Protein AF-A0A5E4D811-F1 (afdb_monomer)

Organism: Marmota monax (NCBI:txid9995)

Mean predicted aligned error: 20.26 Å

Foldseek 3Di:
DDDDPVVVQVVCVVVVNHDDDDDDPPDDDPDDDDDPVNQEQQQQFAPVVSQVSQAVQQDPPTRWFDWPNDIDHAHDKDWDPPPDDDAFDFTDGPNHPGTWGQDQQAIWGGHPVRTIMGGDDDPRSVCVPVDPPVPLPPQDPVLVVLLVQLQVLLCVLLVVDPGQDQQDFSVVSPHDLVSLVSSQVSSCVSQPPFPDDSVLCVVQRGSSSSSSSRVCRSVCVVVPDPVPQQFDWDCPLNDTATWRQAWFAQLDGDAAVPNDWDFAAFQFFRDTSDIHHAHFLVNLVRLLVLQQCCCPPNPLVVDALLVLLVLLLLLLVLLVVCLQSLLVLCCGQFVFQSVCCSCPLSVQLSVLSNVLSVCSVVDDKDWDCDDQPPPHGFTWIKDKAFQEEEEEEAERLSQNNRCSLQVSLLSSNRYAYEYETEQNHQTSVRVSSVSSVVSVPGGSSYTYHHHDCVGSVLSLLQPQRHQEYEDEEALVSLVVSCVSVVVHHVHHYFYQHADLAEEEEAPQFPLVLCLVQLQCLQCPSQLLDRRRNLEYEYEPVCVVVSVVVNVVVLVVAAEHSSSDPNHPHTFGNDDVLLVLQLVLLVQCVVVPWDWPDWSHADPDRGHHGRQTETEPDDLVGPSSADRSSGNYYHYYYDYHPPLVVVLVSSQPYQWAFEYEYGHPDPVSRVVSQVSRRHPYYYYSHHPDDHQQDWGHTPGSSTDFTGHHPRNSVSRIDMDTDDTDDPPPDPDDDDDDDDDDDDDDDDDDDDDDDDDDDDDDDDDDDDDDDDDDDDDDDDDDDDPDDDPPPPDQDPQDLVLLLVLQLVQQLVLLVLLLVLLVLLVVLCPPPLCVVLVLLLLLLLLLLLLLLLLLLLLLLQLLLCLLVVQLVDPVSVCLSLQLSLLLQLLSLQVSLQVSLVLSVVLVVVVDDDDDPLSSLLSSLLSNVLSNVLSNVLSVVSSVQSVVCSVVVHRSLSRSSSNSSSNSSNSSSVSSSVSSVVSVVVSVPSVVSVVSSVVSVVCNVVSLVSNVSDPVSVVCSVPLVVLSVVLSVLSSLLSVLVVVLVVDPLCFPVSSCLSSLLSLLLRLLSSLLSVVLSVCVVQHAQQDDPPVLRDLADDLCCCQPPPDPSNSSLVSSLVVQQVSSVVSVVVSCVPVPPRDDDPPQLNVLLSVLSSVSNSVLSNVSSNQSSNCSNVSHRSSSRVSSNSSSNSSNSRSVSNVVSSVVVCVVVVVDDDDDDDDDDDDDD

Structure (mmCIF, N/CA/C/O backbone):
data_AF-A0A5E4D811-F1
#
_entry.id   AF-A0A5E4D811-F1
#
loop_
_atom_site.group_PDB
_atom_site.id
_atom_site.type_symbol
_atom_site.label_atom_id
_atom_site.label_alt_id
_atom_site.label_comp_id
_atom_site.label_asym_id
_atom_site.label_entity_id
_atom_site.label_seq_id
_atom_site.pdbx_PDB_ins_code
_atom_site.Cartn_x
_atom_site.Cartn_y
_atom_site.Cartn_z
_atom_site.occupancy
_atom_site.B_iso_or_equiv
_atom_site.auth_seq_id
_atom_site.auth_comp_id
_atom_site.auth_asym_id
_atom_site.auth_atom_id
_atom_site.pdbx_PDB_model_num
ATOM 1 N N . MET A 1 1 ? -71.077 14.674 35.946 1.00 34.75 1 MET A N 1
ATOM 2 C CA . MET A 1 1 ? -69.619 14.518 36.135 1.00 34.75 1 MET A CA 1
ATOM 3 C C . MET A 1 1 ? -68.993 14.468 34.752 1.00 34.75 1 MET A C 1
ATOM 5 O O . MET A 1 1 ? -69.360 13.606 33.967 1.00 34.75 1 MET A O 1
ATOM 9 N N . GLN A 1 2 ? -68.223 15.499 34.406 1.00 32.53 2 GLN A N 1
ATOM 10 C CA . GLN A 1 2 ? -67.780 15.805 33.042 1.00 32.53 2 GLN A CA 1
ATOM 11 C C . GLN A 1 2 ? -66.635 14.876 32.612 1.00 32.53 2 GLN A C 1
ATOM 13 O O . GLN A 1 2 ? -65.599 14.830 33.268 1.00 32.53 2 GLN A O 1
ATOM 18 N N . GLY A 1 3 ? -66.837 14.137 31.517 1.00 38.38 3 GLY A N 1
ATOM 19 C CA . GLY A 1 3 ? -65.776 13.389 30.840 1.00 38.38 3 GLY A CA 1
ATOM 20 C C . GLY A 1 3 ? -64.745 14.343 30.235 1.00 38.38 3 GLY A C 1
ATOM 21 O O . GLY A 1 3 ? -65.092 15.453 29.830 1.00 38.38 3 GLY A O 1
ATOM 22 N N . SER A 1 4 ? -63.473 13.934 30.219 1.00 42.62 4 SER A N 1
ATOM 23 C CA . SER A 1 4 ? -62.384 14.821 29.809 1.00 42.62 4 SER A CA 1
ATOM 24 C C . SER A 1 4 ? -62.559 15.291 28.350 1.00 42.62 4 SER A C 1
ATOM 26 O O . SER A 1 4 ? -62.962 14.498 27.489 1.00 42.62 4 SER A O 1
ATOM 28 N N . PRO A 1 5 ? -62.213 16.555 28.035 1.00 43.16 5 PRO A N 1
ATOM 29 C CA . PRO A 1 5 ? -62.290 17.103 26.677 1.00 43.16 5 PRO A CA 1
ATOM 30 C C . PRO A 1 5 ? -61.511 16.285 25.634 1.00 43.16 5 PRO A C 1
ATOM 32 O O . PRO A 1 5 ? -61.840 16.305 24.449 1.00 43.16 5 PRO A O 1
ATOM 35 N N . GLN A 1 6 ? -60.497 15.528 26.068 1.00 41.00 6 GLN A N 1
ATOM 36 C CA . GLN A 1 6 ? -59.656 14.719 25.186 1.00 41.00 6 GLN A CA 1
ATOM 37 C C . GLN A 1 6 ? -60.392 13.490 24.643 1.00 41.00 6 GLN A C 1
ATOM 39 O O . GLN A 1 6 ? -60.237 13.163 23.471 1.00 41.00 6 GLN A O 1
ATOM 44 N N . VAL A 1 7 ? -61.249 12.844 25.441 1.00 49.59 7 VAL A N 1
ATOM 45 C CA . VAL A 1 7 ? -62.007 11.662 24.988 1.00 49.59 7 VAL A CA 1
ATOM 46 C C . VAL A 1 7 ? -63.042 12.056 23.931 1.00 49.59 7 VAL A C 1
ATOM 48 O O . VAL A 1 7 ? -63.265 11.334 22.959 1.00 49.59 7 VAL A O 1
ATOM 51 N N . GLN A 1 8 ? -63.631 13.244 24.074 1.00 49.75 8 GLN A N 1
ATOM 52 C CA . GLN A 1 8 ? -64.591 13.777 23.112 1.00 49.75 8 GLN A CA 1
ATOM 53 C C . GLN A 1 8 ? -63.910 14.238 21.813 1.00 49.75 8 GLN A C 1
ATOM 55 O O . GLN A 1 8 ? -64.443 14.000 20.731 1.00 49.75 8 GLN A O 1
ATOM 60 N N . ALA A 1 9 ? -62.704 14.810 21.898 1.00 48.91 9 ALA A N 1
ATOM 61 C CA . ALA A 1 9 ? -61.901 15.170 20.730 1.00 48.91 9 ALA A CA 1
ATOM 62 C C . ALA A 1 9 ? -61.457 13.937 19.925 1.00 48.91 9 ALA A C 1
ATOM 64 O O . ALA A 1 9 ? -61.580 13.925 18.702 1.00 48.91 9 ALA A O 1
ATOM 65 N N . VAL A 1 10 ? -61.018 12.871 20.602 1.00 50.59 10 VAL A N 1
ATOM 66 C CA . VAL A 1 10 ? -60.621 11.612 19.950 1.00 50.59 10 VAL A CA 1
ATOM 67 C C . VAL A 1 10 ? -61.818 10.943 19.264 1.00 50.59 10 VAL A C 1
ATOM 69 O O . VAL A 1 10 ? -61.682 10.481 18.132 1.00 50.59 10 VAL A O 1
ATOM 72 N N . ARG A 1 11 ? -63.014 10.976 19.871 1.00 52.75 11 ARG A N 1
ATOM 73 C CA . ARG A 1 11 ? -64.250 10.497 19.221 1.00 52.75 11 ARG A CA 1
ATOM 74 C C . ARG A 1 11 ? -64.632 11.315 17.987 1.00 52.75 11 ARG A C 1
ATOM 76 O O . ARG A 1 11 ? -64.949 10.739 16.955 1.00 52.75 11 ARG A O 1
ATOM 83 N N . LEU A 1 12 ? -64.548 12.643 18.054 1.00 57.47 12 LEU A N 1
ATOM 84 C CA . LEU A 1 12 ? -64.861 13.517 16.916 1.00 57.47 12 LEU A CA 1
ATOM 85 C C . LEU A 1 12 ? -63.869 13.360 15.751 1.00 57.47 12 LEU A C 1
ATOM 87 O O . LEU A 1 12 ? -64.252 13.561 14.598 1.00 57.47 12 LEU A O 1
ATOM 91 N N . ILE A 1 13 ? -62.616 12.993 16.037 1.00 50.94 13 ILE A N 1
ATOM 92 C CA . ILE A 1 13 ? -61.600 12.666 15.026 1.00 50.94 13 ILE A CA 1
ATOM 93 C C . ILE A 1 13 ? -61.878 11.291 14.409 1.00 50.94 13 ILE A C 1
ATOM 95 O O . ILE A 1 13 ? -61.878 11.176 13.185 1.00 50.94 13 ILE A O 1
ATOM 99 N N . ALA A 1 14 ? -62.181 10.279 15.228 1.00 49.06 14 ALA A N 1
ATOM 100 C CA . ALA A 1 14 ? -62.530 8.938 14.754 1.00 49.06 14 ALA A CA 1
ATOM 101 C C . ALA A 1 14 ? -63.818 8.923 13.904 1.00 49.06 14 ALA A C 1
ATOM 103 O O . ALA A 1 14 ? -63.929 8.144 12.964 1.00 49.06 14 ALA A O 1
ATOM 104 N N . GLU A 1 15 ? -64.766 9.822 14.187 1.00 59.97 15 GLU A N 1
ATOM 105 C CA . GLU A 1 15 ? -66.015 9.993 13.428 1.00 59.97 15 GLU A CA 1
ATOM 106 C C . GLU A 1 15 ? -65.909 10.997 12.257 1.00 59.97 15 GLU A C 1
ATOM 108 O O . GLU A 1 15 ? -66.902 11.255 11.575 1.00 59.97 15 GLU A O 1
ATOM 113 N N . GLY A 1 16 ? -64.736 11.601 12.018 1.00 43.72 16 GLY A N 1
ATOM 114 C CA . GLY A 1 16 ? -64.494 12.517 10.892 1.00 43.72 16 GLY A CA 1
ATOM 115 C C . GLY A 1 16 ? -65.159 13.901 10.993 1.00 43.72 16 GLY A C 1
ATOM 116 O O . GLY A 1 16 ? -65.275 14.599 9.987 1.00 43.72 16 GLY A O 1
ATOM 117 N N . LYS A 1 17 ? -65.599 14.321 12.186 1.00 54.78 17 LYS A N 1
ATOM 118 C CA . LYS A 1 17 ? -66.378 15.556 12.426 1.00 54.78 17 LYS A CA 1
ATOM 119 C C . LYS A 1 17 ? -65.613 16.663 13.165 1.00 54.78 17 LYS A C 1
ATOM 121 O O . LYS A 1 17 ? -66.207 17.682 13.514 1.00 54.78 17 LYS A O 1
ATOM 126 N N . ALA A 1 18 ? -64.319 16.489 13.435 1.00 62.53 18 ALA A N 1
ATOM 127 C CA . ALA A 1 18 ? -63.548 17.434 14.244 1.00 62.53 18 ALA A CA 1
ATOM 128 C C . ALA A 1 18 ? -63.368 18.813 13.552 1.00 62.53 18 ALA A C 1
ATOM 130 O O . ALA A 1 18 ? -62.797 18.878 12.457 1.00 62.53 18 ALA A O 1
ATOM 131 N N . PRO A 1 19 ? -63.809 19.931 14.168 1.00 49.94 19 PRO A N 1
ATOM 132 C CA . PRO A 1 19 ? -63.634 21.265 13.599 1.00 49.94 19 PRO A CA 1
ATOM 133 C C . PRO A 1 19 ? -62.168 21.717 13.679 1.00 49.94 19 PRO A C 1
ATOM 135 O O . PRO A 1 19 ? -61.528 21.636 14.726 1.00 49.94 19 PRO A O 1
ATOM 138 N N . ARG A 1 20 ? -61.630 22.238 12.569 1.00 47.94 20 ARG A N 1
ATOM 139 C CA . ARG A 1 20 ? -60.292 22.850 12.518 1.00 47.94 20 ARG A CA 1
ATOM 140 C C . ARG A 1 20 ? -60.350 24.280 13.053 1.00 47.94 20 ARG A C 1
ATOM 142 O O . ARG A 1 20 ? -60.622 25.207 12.295 1.00 47.94 20 ARG A O 1
ATOM 149 N N . LEU A 1 21 ? -60.073 24.451 14.342 1.00 43.34 21 LEU A N 1
ATOM 150 C CA . LEU A 1 21 ? -59.826 25.757 14.954 1.00 43.34 21 LEU A CA 1
ATOM 151 C C . LEU A 1 21 ? -58.357 25.849 15.403 1.00 43.34 21 LEU A C 1
ATOM 153 O O . LEU A 1 21 ? -57.843 24.876 15.956 1.00 43.34 21 LEU A O 1
ATOM 157 N N . PRO A 1 22 ? -57.664 26.976 15.156 1.00 43.22 22 PRO A N 1
ATOM 158 C CA . PRO A 1 22 ? -56.300 27.175 15.629 1.00 43.22 22 PRO A CA 1
ATOM 159 C C . PRO A 1 22 ? -56.282 27.389 17.147 1.00 43.22 22 PRO A C 1
ATOM 161 O O . PRO A 1 22 ? -57.124 28.098 17.696 1.00 43.22 22 PRO A O 1
ATOM 164 N N . GLN A 1 23 ? -55.332 26.736 17.814 1.00 36.38 23 GLN A N 1
ATOM 165 C CA . GLN A 1 23 ? -55.215 26.688 19.270 1.00 36.38 23 GLN A CA 1
ATOM 166 C C . GLN A 1 23 ? -54.601 27.995 19.822 1.00 36.38 23 GLN A C 1
ATOM 168 O O . GLN A 1 23 ? -53.673 28.510 19.197 1.00 36.38 23 GLN A O 1
ATOM 173 N N . PRO A 1 24 ? -55.082 28.546 20.957 1.00 43.06 24 PRO A N 1
ATOM 174 C CA . PRO A 1 24 ? -54.499 29.743 21.568 1.00 43.06 24 PRO A CA 1
ATOM 175 C C . PRO A 1 24 ? -53.137 29.449 22.213 1.00 43.06 24 PRO A C 1
ATOM 177 O O . PRO A 1 24 ? -52.906 28.344 22.701 1.00 43.06 24 PRO A O 1
ATOM 180 N N . GLU A 1 25 ? -52.261 30.456 22.246 1.00 41.28 25 GLU A N 1
ATOM 181 C CA . GLU A 1 25 ? -50.856 30.342 22.678 1.00 41.28 25 GLU A CA 1
ATOM 182 C C . GLU A 1 25 ? -50.633 30.328 24.205 1.00 41.28 25 GLU A C 1
ATOM 184 O O . GLU A 1 25 ? -49.501 30.158 24.650 1.00 41.28 25 GLU A O 1
ATOM 189 N N . GLU A 1 26 ? -51.675 30.415 25.036 1.00 31.27 26 GLU A N 1
ATOM 190 C CA . GLU A 1 26 ? -51.532 30.302 26.496 1.00 31.27 26 GLU A CA 1
ATOM 191 C C . GLU A 1 26 ? -51.982 28.925 27.010 1.00 31.27 26 GLU A C 1
ATOM 193 O O . GLU A 1 26 ? -53.166 28.590 27.001 1.00 31.27 26 GLU A O 1
ATOM 198 N N . GLY A 1 27 ? -51.013 28.129 27.490 1.00 42.97 27 GLY A N 1
ATOM 199 C CA . GLY A 1 27 ? -51.253 26.897 28.257 1.00 42.97 27 GLY A CA 1
ATOM 200 C C . GLY A 1 27 ? -50.860 25.566 27.599 1.00 42.97 27 GLY A C 1
ATOM 201 O O . GLY A 1 27 ? -51.177 24.511 28.147 1.00 42.97 27 GLY A O 1
ATOM 202 N N . ALA A 1 28 ? -50.165 25.558 26.459 1.00 34.06 28 ALA A N 1
ATOM 203 C CA . ALA A 1 28 ? -49.731 24.309 25.827 1.00 34.06 28 ALA A CA 1
ATOM 204 C C . ALA A 1 28 ? -48.457 23.741 26.490 1.00 34.06 28 ALA A C 1
ATOM 206 O O . ALA A 1 28 ? -47.337 24.109 26.144 1.00 34.06 28 ALA A O 1
ATOM 207 N N . SER A 1 29 ? -48.624 22.817 27.441 1.00 32.19 29 SER A N 1
ATOM 208 C CA . SER A 1 29 ? -47.532 21.987 27.964 1.00 32.19 29 SER A CA 1
ATOM 209 C C . SER A 1 29 ? -47.149 20.902 26.948 1.00 32.19 29 SER A C 1
ATOM 211 O O . SER A 1 29 ? -47.985 20.069 26.589 1.00 32.19 29 SER A O 1
ATOM 213 N N . TYR A 1 30 ? -45.894 20.900 26.501 1.00 37.22 30 TYR A N 1
ATOM 214 C CA . TYR A 1 30 ? -45.327 19.867 25.631 1.00 37.22 30 TYR A CA 1
ATOM 215 C C . TYR A 1 30 ? -45.064 18.569 26.425 1.00 37.22 30 TYR A C 1
ATOM 217 O O . TYR A 1 30 ? -44.411 18.599 27.463 1.00 37.22 30 TYR A O 1
ATOM 225 N N . GLU A 1 31 ? -45.581 17.461 25.885 1.00 36.59 31 GLU A N 1
ATOM 226 C CA . GLU A 1 31 ? -45.263 16.042 26.133 1.00 36.59 31 GLU A CA 1
ATOM 227 C C . GLU A 1 31 ? -45.479 15.436 27.536 1.00 36.59 31 GLU A C 1
ATOM 229 O O . GLU A 1 31 ? -44.646 15.498 28.436 1.00 36.59 31 GLU A O 1
ATOM 234 N N . GLY A 1 32 ? -46.582 14.690 27.670 1.00 38.72 32 GLY A N 1
ATOM 235 C CA . GLY A 1 32 ? -46.730 13.679 28.713 1.00 38.72 32 GLY A CA 1
ATOM 236 C C . GLY A 1 32 ? -45.921 12.425 28.374 1.00 38.72 32 GLY A C 1
ATOM 237 O O . GLY A 1 32 ? -46.140 11.798 27.338 1.00 38.72 32 GLY A O 1
ATOM 238 N N . ILE A 1 33 ? -45.018 12.038 29.273 1.00 43.75 33 ILE A N 1
ATOM 239 C CA . ILE A 1 33 ? -44.445 10.689 29.346 1.00 43.75 33 ILE A CA 1
ATOM 240 C C . ILE A 1 33 ? -45.608 9.682 29.282 1.00 43.75 33 ILE A C 1
ATOM 242 O O . ILE A 1 33 ? -46.480 9.694 30.153 1.00 43.75 33 ILE A O 1
ATOM 246 N N . GLN A 1 34 ? -45.649 8.825 28.255 1.00 54.03 34 GLN A N 1
ATOM 247 C CA . GLN A 1 34 ? -46.576 7.689 28.235 1.00 54.03 34 GLN A CA 1
ATOM 248 C C . GLN A 1 34 ? -46.201 6.761 29.390 1.00 54.03 34 GLN A C 1
ATOM 250 O O . GLN A 1 34 ? -45.096 6.219 29.438 1.00 54.03 34 GLN A O 1
ATOM 255 N N . LYS A 1 35 ? -47.112 6.608 30.349 1.00 59.72 35 LYS A N 1
ATOM 256 C CA . LYS A 1 35 ? -46.919 5.702 31.480 1.00 59.72 35 LYS A CA 1
ATOM 257 C C . LYS A 1 35 ? -47.047 4.260 31.001 1.00 59.72 35 LYS A C 1
ATOM 259 O O . LYS A 1 35 ? -47.822 3.979 30.081 1.00 59.72 35 LYS A O 1
ATOM 264 N N . LYS A 1 36 ? -46.336 3.335 31.654 1.00 65.81 36 LYS A N 1
ATOM 265 C CA . LYS A 1 36 ? -46.427 1.897 31.353 1.00 65.81 36 LYS A CA 1
ATOM 266 C C . LYS A 1 36 ? -47.881 1.432 31.421 1.00 65.81 36 LYS A C 1
ATOM 268 O O . LYS A 1 36 ? -48.319 0.723 30.528 1.00 65.81 36 LYS A O 1
ATOM 273 N N . GLU A 1 37 ? -48.675 1.940 32.365 1.00 69.81 37 GLU A N 1
ATOM 274 C CA . GLU A 1 37 ? -50.106 1.606 32.465 1.00 69.81 37 GLU A CA 1
ATOM 275 C C . GLU A 1 37 ? -50.922 1.885 31.185 1.00 69.81 37 GLU A C 1
ATOM 277 O O . GLU A 1 37 ? -51.927 1.221 30.950 1.00 69.81 37 GLU A O 1
ATOM 282 N N . THR A 1 38 ? -50.504 2.838 30.342 1.00 70.00 38 THR A N 1
ATOM 283 C CA . THR A 1 38 ? -51.259 3.259 29.144 1.00 70.00 38 THR A CA 1
ATOM 284 C C . THR A 1 38 ? -50.807 2.599 27.839 1.00 70.00 38 THR A C 1
ATOM 286 O O . THR A 1 38 ? -51.399 2.865 26.797 1.00 70.00 38 THR A O 1
ATOM 289 N N . ALA A 1 39 ? -49.778 1.747 27.881 1.00 77.69 39 ALA A N 1
ATOM 290 C CA . ALA A 1 39 ? -49.179 1.108 26.702 1.00 77.69 39 ALA A CA 1
ATOM 291 C C . ALA A 1 39 ? -49.543 -0.386 26.547 1.00 77.69 39 ALA A C 1
ATOM 293 O O . ALA A 1 39 ? -48.959 -1.086 25.717 1.00 77.69 39 ALA A O 1
ATOM 294 N N . ARG A 1 40 ? -50.511 -0.891 27.327 1.00 84.94 40 ARG A N 1
ATOM 295 C CA . ARG A 1 40 ? -50.987 -2.278 27.212 1.00 84.94 40 ARG A CA 1
ATOM 296 C C . ARG A 1 40 ? -51.682 -2.490 25.863 1.00 84.94 40 ARG A C 1
ATOM 298 O O . ARG A 1 40 ? -52.532 -1.689 25.478 1.00 84.94 40 ARG A O 1
ATOM 305 N N . ILE A 1 41 ? -51.338 -3.563 25.158 1.00 85.06 41 ILE A N 1
ATOM 306 C CA . ILE A 1 41 ? -51.977 -3.947 23.895 1.00 85.06 41 ILE A CA 1
ATOM 307 C C . ILE A 1 41 ? -53.427 -4.351 24.167 1.00 85.06 41 ILE A C 1
ATOM 309 O O . ILE A 1 41 ? -53.695 -5.175 25.045 1.00 85.06 41 ILE A O 1
ATOM 313 N N . ASN A 1 42 ? -54.352 -3.780 23.395 1.00 84.31 42 ASN A N 1
ATOM 314 C CA . ASN A 1 42 ? -55.729 -4.248 23.328 1.00 84.31 42 ASN A CA 1
ATOM 315 C C . ASN A 1 42 ? -55.859 -5.255 22.177 1.00 84.31 42 ASN A C 1
ATOM 317 O O . ASN A 1 42 ? -55.757 -4.875 21.013 1.00 84.31 42 ASN A O 1
ATOM 321 N N . TRP A 1 43 ? -56.074 -6.523 22.521 1.00 83.69 43 TRP A N 1
ATOM 322 C CA . TRP A 1 43 ? -56.154 -7.627 21.564 1.00 83.69 43 TRP A CA 1
ATOM 323 C C . TRP A 1 43 ? -57.493 -7.729 20.825 1.00 83.69 43 TRP A C 1
ATOM 325 O O . TRP A 1 43 ? -57.578 -8.439 19.826 1.00 83.69 43 TRP A O 1
ATOM 335 N N . ASP A 1 44 ? -58.521 -6.992 21.256 1.00 80.50 44 ASP A N 1
ATOM 336 C CA . ASP A 1 44 ? -59.806 -6.900 20.552 1.00 80.50 44 ASP A CA 1
ATOM 337 C C . ASP A 1 44 ? -59.745 -5.873 19.406 1.00 80.50 44 ASP A C 1
ATOM 339 O O . ASP A 1 44 ? -60.527 -4.922 19.321 1.00 80.50 44 ASP A O 1
ATOM 343 N N . GLN A 1 45 ? -58.720 -5.997 18.561 1.00 81.00 45 GLN A N 1
ATOM 344 C CA . GLN A 1 45 ? -58.466 -5.112 17.428 1.00 81.00 45 GLN A CA 1
ATOM 345 C C . GLN A 1 45 ? -57.919 -5.901 16.223 1.00 81.00 45 GLN A C 1
ATOM 347 O O . GLN A 1 45 ? -57.299 -6.953 16.408 1.00 81.00 45 GLN A O 1
ATOM 352 N N . PRO A 1 46 ? -58.105 -5.399 14.986 1.00 80.81 46 PRO A N 1
ATOM 353 C CA . PRO A 1 46 ? -57.507 -5.999 13.793 1.00 80.81 46 PRO A CA 1
ATOM 354 C C . PRO A 1 46 ? -55.976 -5.993 13.857 1.00 80.81 46 PRO A C 1
ATOM 356 O O . PRO A 1 46 ? -55.384 -5.101 14.472 1.00 80.81 46 PRO A O 1
ATOM 359 N N . ALA A 1 47 ? -55.314 -6.920 13.161 1.00 76.88 47 ALA A N 1
ATOM 360 C CA . ALA A 1 47 ? -53.854 -7.045 13.177 1.00 76.88 47 ALA A CA 1
ATOM 361 C C . ALA A 1 47 ? -53.148 -5.752 12.736 1.00 76.88 47 ALA A C 1
ATOM 363 O O . ALA A 1 47 ? -52.106 -5.389 13.276 1.00 76.88 47 ALA A O 1
ATOM 364 N N . GLU A 1 48 ? -53.748 -5.010 11.800 1.00 75.38 48 GLU A N 1
ATOM 365 C CA . GLU A 1 48 ? -53.255 -3.703 11.356 1.00 75.38 48 GLU A CA 1
ATOM 366 C C . GLU A 1 48 ? -53.314 -2.643 12.469 1.00 75.38 48 GLU A C 1
ATOM 368 O O . GLU A 1 48 ? -52.392 -1.842 12.616 1.00 75.38 48 GLU A O 1
ATOM 373 N N . ALA A 1 49 ? -54.362 -2.654 13.295 1.00 78.88 49 ALA A N 1
ATOM 374 C CA . ALA A 1 49 ? -54.494 -1.735 14.422 1.00 78.88 49 ALA A CA 1
ATOM 375 C C . ALA A 1 49 ? -53.509 -2.082 15.548 1.00 78.88 49 ALA A C 1
ATOM 377 O O . ALA A 1 49 ? -52.865 -1.180 16.084 1.00 78.88 49 ALA A O 1
ATOM 378 N N . ILE A 1 50 ? -53.310 -3.373 15.834 1.00 81.50 50 ILE A N 1
ATOM 379 C CA . ILE A 1 50 ? -52.306 -3.846 16.799 1.00 81.50 50 ILE A CA 1
ATOM 380 C C . ILE A 1 50 ? -50.889 -3.500 16.316 1.00 81.50 50 ILE A C 1
ATOM 382 O O . ILE A 1 50 ? -50.096 -2.949 17.079 1.00 81.50 50 ILE A O 1
ATOM 386 N N . HIS A 1 51 ? -50.582 -3.732 15.038 1.00 80.38 51 HIS A N 1
ATOM 387 C CA . HIS A 1 51 ? -49.316 -3.337 14.415 1.00 80.38 51 HIS A CA 1
ATOM 388 C C . HIS A 1 51 ? -49.067 -1.826 14.529 1.00 80.38 51 HIS A C 1
ATOM 390 O O . HIS A 1 51 ? -48.002 -1.391 14.974 1.00 80.38 51 HIS A O 1
ATOM 396 N N . ASN A 1 52 ? -50.066 -1.010 14.179 1.00 77.31 52 ASN A N 1
ATOM 397 C CA . ASN A 1 52 ? -49.976 0.445 14.285 1.00 77.31 52 ASN A CA 1
ATOM 398 C C . ASN A 1 52 ? -49.821 0.905 15.739 1.00 77.31 52 ASN A C 1
ATOM 400 O O . ASN A 1 52 ? -49.107 1.873 15.999 1.00 77.31 52 ASN A O 1
ATOM 404 N N . TRP A 1 53 ? -50.442 0.204 16.690 1.00 82.06 53 TRP A N 1
ATOM 405 C CA . TRP A 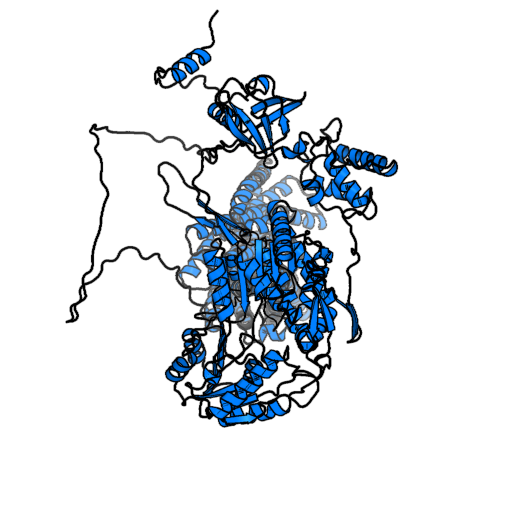1 53 ? -50.290 0.470 18.116 1.00 82.06 53 TRP A CA 1
ATOM 406 C C . TRP A 1 53 ? -48.876 0.167 18.612 1.00 82.06 53 TRP A C 1
ATOM 408 O O . TRP A 1 53 ? -48.284 1.008 19.287 1.00 82.06 53 TRP A O 1
ATOM 418 N N . ILE A 1 54 ? -48.304 -0.984 18.246 1.00 77.81 54 ILE A N 1
ATOM 419 C CA . ILE A 1 54 ? -46.919 -1.341 18.590 1.00 77.81 54 ILE A CA 1
ATOM 420 C C . ILE A 1 54 ? -45.960 -0.297 18.014 1.00 77.81 54 ILE A C 1
ATOM 422 O O . ILE A 1 54 ? -45.181 0.288 18.759 1.00 77.81 54 ILE A O 1
ATOM 426 N N . ARG A 1 55 ? -46.110 0.053 16.731 1.00 76.69 55 ARG A N 1
ATOM 427 C CA . ARG A 1 55 ? -45.302 1.103 16.092 1.00 76.69 55 ARG A CA 1
ATOM 428 C C . ARG A 1 55 ? -45.469 2.480 16.729 1.00 76.69 55 ARG A C 1
ATOM 430 O O . ARG A 1 55 ? -44.506 3.230 16.861 1.00 76.69 55 ARG A O 1
ATOM 437 N N . GLY A 1 56 ? -46.689 2.828 17.132 1.00 70.56 56 GLY A N 1
ATOM 438 C CA . GLY A 1 56 ? -46.980 4.068 17.856 1.00 70.56 56 GLY A CA 1
ATOM 439 C C . GLY A 1 56 ? -46.310 4.134 19.232 1.00 70.56 56 GLY A C 1
ATOM 440 O O . GLY A 1 56 ? -46.125 5.225 19.772 1.00 70.56 56 GLY A O 1
ATOM 441 N N . ASN A 1 57 ? -45.908 2.980 19.769 1.00 70.62 57 ASN A N 1
ATOM 442 C CA . ASN A 1 57 ? -45.220 2.818 21.042 1.00 70.62 57 ASN A CA 1
ATOM 443 C C . ASN A 1 57 ? -43.799 2.232 20.866 1.00 70.62 57 ASN A C 1
ATOM 445 O O . ASN A 1 57 ? -43.285 1.641 21.811 1.00 70.62 57 ASN A O 1
ATOM 449 N N . ASP A 1 58 ? -43.130 2.439 19.717 1.00 68.88 58 ASP A N 1
ATOM 450 C CA . ASP A 1 58 ? -41.728 2.032 19.452 1.00 68.88 58 ASP A CA 1
ATOM 451 C C . ASP A 1 58 ? -40.697 2.885 20.237 1.00 68.88 58 ASP A C 1
ATOM 453 O O . ASP A 1 58 ? -39.744 3.455 19.704 1.00 68.88 58 ASP A O 1
ATOM 457 N N . LYS A 1 59 ? -40.920 3.039 21.543 1.00 61.91 59 LYS A N 1
ATOM 458 C CA . LYS A 1 59 ? -40.084 3.757 22.512 1.00 61.91 59 LYS A CA 1
ATOM 459 C C . LYS A 1 59 ? -40.384 3.229 23.914 1.00 61.91 59 LYS A C 1
ATOM 461 O O . LYS A 1 59 ? -41.506 2.820 24.185 1.00 61.91 59 LYS A O 1
ATOM 466 N N . VAL A 1 60 ? -39.410 3.258 24.823 1.00 55.62 60 VAL A N 1
ATOM 467 C CA . VAL A 1 60 ? -39.576 2.768 26.207 1.00 55.62 60 VAL A CA 1
ATOM 468 C C . VAL A 1 60 ? -40.749 3.503 26.892 1.00 55.62 60 VAL A C 1
ATOM 470 O O . VAL A 1 60 ? -40.774 4.735 26.849 1.00 55.62 60 VAL A O 1
ATOM 473 N N . PRO A 1 61 ? -41.719 2.793 27.508 1.00 59.06 61 PRO A N 1
ATOM 474 C CA . PRO A 1 61 ? -41.671 1.386 27.925 1.00 59.06 61 PRO A CA 1
ATOM 475 C C . PRO A 1 61 ? -42.082 0.333 26.883 1.00 59.06 61 PRO A C 1
ATOM 477 O O . PRO A 1 61 ? -42.009 -0.839 27.219 1.00 59.06 61 PRO A O 1
ATOM 480 N N . GLY A 1 62 ? -42.463 0.705 25.659 1.00 74.31 62 GLY A N 1
ATOM 481 C CA . GLY A 1 62 ? -42.932 -0.213 24.614 1.00 74.31 62 GLY A CA 1
ATOM 482 C C . GLY A 1 62 ? -44.402 -0.608 24.758 1.00 74.31 62 GLY A C 1
ATOM 483 O O . GLY A 1 62 ? -44.992 -0.465 25.833 1.00 74.31 62 GLY A O 1
ATOM 484 N N . ALA A 1 63 ? -45.009 -1.106 23.677 1.00 81.56 63 ALA A N 1
ATOM 485 C CA . ALA A 1 63 ? -46.317 -1.755 23.767 1.00 81.56 63 ALA A CA 1
ATOM 486 C C . ALA A 1 63 ? -46.160 -3.097 24.486 1.00 81.56 63 ALA A C 1
ATOM 488 O O . ALA A 1 63 ? -45.225 -3.828 24.187 1.00 81.56 63 ALA A O 1
ATOM 489 N N . TRP A 1 64 ? -47.042 -3.453 25.420 1.00 82.50 64 TRP A N 1
ATOM 490 C CA . TRP A 1 64 ? -46.845 -4.670 26.222 1.00 82.50 64 TRP A CA 1
ATOM 491 C C . TRP A 1 64 ? -48.116 -5.487 26.448 1.00 82.50 64 TRP A C 1
ATOM 493 O O . TRP A 1 64 ? -49.234 -4.981 26.368 1.00 82.50 64 TRP A O 1
ATOM 503 N N . THR A 1 65 ? -47.948 -6.769 26.760 1.00 85.88 65 THR A N 1
ATOM 504 C CA . THR A 1 65 ? -49.012 -7.671 27.216 1.00 85.88 65 THR A CA 1
ATOM 505 C C . THR A 1 65 ? -48.489 -8.617 28.296 1.00 85.88 65 THR A C 1
ATOM 507 O O . THR A 1 65 ? -47.292 -8.649 28.564 1.00 85.88 65 THR A O 1
ATOM 510 N N . GLU A 1 66 ? -49.367 -9.383 28.932 1.00 77.69 66 GLU A N 1
ATOM 511 C CA . GLU A 1 66 ? -48.962 -10.478 29.820 1.00 77.69 66 GLU A CA 1
ATOM 512 C C . GLU A 1 66 ? -49.126 -11.797 29.076 1.00 77.69 66 GLU A C 1
ATOM 514 O O . GLU A 1 66 ? -50.162 -11.997 28.458 1.00 77.69 66 GLU A O 1
ATOM 519 N N . ALA A 1 67 ? -48.137 -12.685 29.125 1.00 72.81 67 ALA A N 1
ATOM 520 C CA . ALA A 1 67 ? -48.230 -14.051 28.611 1.00 72.81 67 ALA A CA 1
ATOM 521 C C . ALA A 1 67 ? -47.318 -14.960 29.445 1.00 72.81 67 ALA A C 1
ATOM 523 O O . ALA A 1 67 ? -46.269 -14.518 29.913 1.00 72.81 67 ALA A O 1
ATOM 524 N N . CYS A 1 68 ? -47.731 -16.208 29.690 1.00 62.78 68 CYS A N 1
ATOM 525 C CA . CYS A 1 68 ? -46.977 -17.176 30.509 1.00 62.78 68 CYS A CA 1
ATOM 526 C C . CYS A 1 68 ? -46.524 -16.646 31.893 1.00 62.78 68 CYS A C 1
ATOM 528 O O . CYS A 1 68 ? -45.463 -17.012 32.389 1.00 62.78 68 CYS A O 1
ATOM 530 N N . GLY A 1 69 ? -47.315 -15.767 32.523 1.00 62.06 69 GLY A N 1
ATOM 531 C CA . GLY A 1 69 ? -46.991 -15.179 33.831 1.00 62.06 69 GLY A CA 1
ATOM 532 C C . GLY A 1 69 ? -45.927 -14.071 33.807 1.00 62.06 69 GLY A C 1
ATOM 533 O O . GLY A 1 69 ? -45.500 -13.629 34.870 1.00 62.06 69 GLY A O 1
ATOM 534 N N . GLN A 1 70 ? -45.510 -13.602 32.625 1.00 61.16 70 GLN A N 1
ATOM 535 C CA . GLN A 1 70 ? -44.524 -12.532 32.446 1.00 61.16 70 GLN A CA 1
ATOM 536 C C . GLN A 1 70 ? -45.076 -11.385 31.588 1.00 61.16 70 GLN A C 1
ATOM 538 O O . GLN A 1 70 ? -45.973 -11.571 30.765 1.00 61.16 70 GLN A O 1
ATOM 543 N N . THR A 1 71 ? -44.534 -10.176 31.767 1.00 72.12 71 THR A N 1
ATOM 544 C CA . THR A 1 71 ? -44.852 -9.021 30.915 1.00 72.12 71 THR A CA 1
ATOM 545 C C . THR A 1 71 ? -43.967 -9.028 29.670 1.00 72.12 71 THR A C 1
ATOM 547 O O . THR A 1 71 ? -42.766 -8.781 29.763 1.00 72.12 71 THR A O 1
ATOM 550 N N . LEU A 1 72 ? -44.564 -9.251 28.502 1.00 73.19 72 LEU A N 1
ATOM 551 C CA . LEU A 1 72 ? -43.902 -9.150 27.203 1.00 73.19 72 LEU A CA 1
ATOM 552 C C . LEU A 1 72 ? -44.042 -7.746 26.641 1.00 73.19 72 LEU A C 1
ATOM 554 O O . LEU A 1 72 ? -45.125 -7.169 26.688 1.00 73.19 72 LEU A O 1
ATOM 558 N N . THR A 1 73 ? -42.956 -7.211 26.093 1.00 74.38 73 THR A N 1
ATOM 559 C CA . THR A 1 73 ? -42.923 -5.889 25.462 1.00 74.38 73 THR A CA 1
ATOM 560 C C . THR A 1 73 ? -42.512 -6.043 24.003 1.00 74.38 73 THR A C 1
ATOM 562 O O . THR A 1 73 ? -41.551 -6.748 23.718 1.00 74.38 73 THR A O 1
ATOM 565 N N . PHE A 1 74 ? -43.225 -5.376 23.104 1.00 72.00 74 PHE A N 1
ATOM 566 C CA . PHE A 1 74 ? -43.120 -5.510 21.657 1.00 72.00 74 PHE A CA 1
ATOM 567 C C . PHE A 1 74 ? -42.616 -4.208 21.036 1.00 72.00 74 PHE A C 1
ATOM 569 O O . PHE A 1 74 ? -43.051 -3.117 21.422 1.00 72.00 74 PHE A O 1
ATOM 576 N N . PHE A 1 75 ? -41.732 -4.342 20.050 1.00 66.44 75 PHE A N 1
ATOM 577 C CA . PHE A 1 75 ? -41.151 -3.247 19.272 1.00 66.44 75 PHE A CA 1
ATOM 578 C C . PHE A 1 75 ? -41.054 -3.669 17.801 1.00 66.44 75 PHE A C 1
ATOM 580 O O . PHE A 1 75 ? -41.132 -4.848 17.501 1.00 66.44 75 PHE A O 1
ATOM 587 N N . ASN A 1 76 ? -40.874 -2.743 16.860 1.00 61.56 76 ASN A N 1
ATOM 588 C CA . ASN A 1 76 ? -40.509 -3.048 15.467 1.00 61.56 76 ASN A CA 1
ATOM 589 C C . ASN A 1 76 ? -41.385 -4.118 14.766 1.00 61.56 76 ASN A C 1
ATOM 591 O O . ASN A 1 76 ? -40.884 -4.906 13.961 1.00 61.56 76 ASN A O 1
ATOM 595 N N . SER A 1 77 ? -42.694 -4.156 15.042 1.00 72.88 77 SER A N 1
ATOM 596 C CA . SER A 1 77 ? -43.596 -5.137 14.414 1.00 72.88 77 SER A CA 1
ATOM 597 C C . SER A 1 77 ? -43.669 -4.974 12.886 1.00 72.88 77 SER A C 1
ATOM 599 O O . SER A 1 77 ? -43.543 -3.862 12.367 1.00 72.88 77 SER A O 1
ATOM 601 N N . THR A 1 78 ? -43.932 -6.063 12.153 1.00 69.44 78 THR A N 1
ATOM 602 C CA . THR A 1 78 ? -44.127 -6.059 10.687 1.00 69.44 78 THR A CA 1
ATOM 603 C C . THR A 1 78 ? -45.353 -6.871 10.261 1.00 69.44 78 THR A C 1
ATOM 605 O O . THR A 1 78 ? -45.548 -7.986 10.731 1.00 69.44 78 THR A O 1
ATOM 608 N N . LEU A 1 79 ? -46.189 -6.332 9.361 1.00 72.38 79 LEU A N 1
ATOM 609 C CA . LEU A 1 79 ? -47.376 -7.032 8.842 1.00 72.38 79 LEU A CA 1
ATOM 610 C C . LEU A 1 79 ? -46.986 -8.093 7.805 1.00 72.38 79 LEU A C 1
ATOM 612 O O . LEU A 1 79 ? -46.375 -7.776 6.782 1.00 72.38 79 LEU A O 1
ATOM 616 N N . ASN A 1 80 ? -47.392 -9.341 8.037 1.00 63.09 80 ASN A N 1
ATOM 617 C CA . ASN A 1 80 ? -47.173 -10.432 7.097 1.00 63.09 80 ASN A CA 1
ATOM 618 C C . ASN A 1 80 ? -48.311 -10.464 6.059 1.00 63.09 80 ASN A C 1
ATOM 620 O O . ASN A 1 80 ? -49.482 -10.635 6.393 1.00 63.09 80 ASN A O 1
ATOM 624 N N . THR A 1 81 ? -47.959 -10.305 4.782 1.00 56.34 81 THR A N 1
ATOM 625 C CA . THR A 1 81 ? -48.897 -10.274 3.643 1.00 56.34 81 THR A CA 1
ATOM 626 C C . THR A 1 81 ? -48.922 -11.577 2.835 1.00 56.34 81 THR A C 1
ATOM 628 O O . THR A 1 81 ? -49.654 -11.672 1.853 1.00 56.34 81 THR A O 1
ATOM 631 N N . SER A 1 82 ? -48.144 -12.591 3.233 1.00 52.91 82 SER A N 1
ATOM 632 C CA . SER A 1 82 ? -47.900 -13.806 2.435 1.00 52.91 82 SER A CA 1
ATOM 633 C C . SER A 1 82 ? -48.922 -14.940 2.624 1.00 52.91 82 SER A C 1
ATOM 635 O O . SER A 1 82 ? -48.903 -15.897 1.855 1.00 52.91 82 SER A O 1
ATOM 637 N N . GLY A 1 83 ? -49.831 -14.845 3.604 1.00 54.53 83 GLY A N 1
ATOM 638 C CA . GLY A 1 83 ? -50.964 -15.772 3.793 1.00 54.53 83 GLY A CA 1
ATOM 639 C C . GLY A 1 83 ? -50.624 -17.207 4.236 1.00 54.53 83 GLY A C 1
ATOM 640 O O . GLY A 1 83 ? -51.536 -17.991 4.482 1.00 54.53 83 GLY A O 1
ATOM 641 N N . LEU A 1 84 ? -49.342 -17.562 4.358 1.00 56.12 84 LEU A N 1
ATOM 642 C CA . LEU A 1 84 ? -48.875 -18.856 4.863 1.00 56.12 84 LEU A CA 1
ATOM 643 C C . LEU A 1 84 ? -48.639 -18.780 6.376 1.00 56.12 84 LEU A C 1
ATOM 645 O O . LEU A 1 84 ? -47.897 -17.912 6.830 1.00 56.12 84 LEU A O 1
ATOM 649 N N . VAL A 1 85 ? -49.237 -19.703 7.138 1.00 59.28 85 VAL A N 1
ATOM 650 C CA . VAL A 1 85 ? -48.995 -19.874 8.582 1.00 59.28 85 VAL A CA 1
ATOM 651 C C . VAL A 1 85 ? -47.815 -20.838 8.764 1.00 59.28 85 VAL A C 1
ATOM 653 O O . VAL A 1 85 ? -47.970 -22.019 8.450 1.00 59.28 85 VAL A O 1
ATOM 656 N N . PRO A 1 86 ? -46.635 -20.385 9.227 1.00 63.66 86 PRO A N 1
ATOM 657 C CA . PRO A 1 86 ? -45.525 -21.279 9.534 1.00 63.66 86 PRO A CA 1
ATOM 658 C C . PRO A 1 86 ? -45.865 -22.169 10.733 1.00 63.66 86 PRO A C 1
ATOM 660 O O . PRO A 1 86 ? -46.562 -21.736 11.652 1.00 63.66 86 PRO A O 1
ATOM 663 N N . GLU A 1 87 ? -45.340 -23.393 10.752 1.00 62.28 87 GLU A N 1
ATOM 664 C CA . GLU A 1 87 ? -45.411 -24.253 11.936 1.00 62.28 87 GLU A CA 1
ATOM 665 C C . GLU A 1 87 ? -44.610 -23.634 13.095 1.00 62.28 87 GLU A C 1
ATOM 667 O O . GLU A 1 87 ? -43.483 -23.160 12.917 1.00 62.28 87 GLU A O 1
ATOM 672 N N . GLY A 1 88 ? -45.205 -23.630 14.286 1.00 69.31 88 GLY A N 1
ATOM 673 C CA . GLY A 1 88 ? -44.636 -23.034 15.489 1.00 69.31 88 GLY A CA 1
ATOM 674 C C . GLY A 1 88 ? -45.339 -23.518 16.754 1.00 69.31 88 GLY A C 1
ATOM 675 O O . GLY A 1 88 ? -46.413 -24.116 16.689 1.00 69.31 88 GLY A O 1
ATOM 676 N N . GLU A 1 89 ? -44.727 -23.271 17.907 1.00 75.19 89 GLU A N 1
ATOM 677 C CA . GLU A 1 89 ? -45.284 -23.638 19.212 1.00 75.19 89 GLU A CA 1
ATOM 678 C C . GLU A 1 89 ? -46.294 -22.586 19.691 1.00 75.19 89 GLU A C 1
ATOM 680 O O . GLU A 1 89 ? -46.132 -21.387 19.461 1.00 75.19 89 GLU A O 1
ATOM 685 N N . VAL A 1 90 ? -47.371 -23.040 20.329 1.00 79.12 90 VAL A N 1
ATOM 686 C CA . VAL A 1 90 ? -48.544 -22.217 20.655 1.00 79.12 90 VAL A CA 1
ATOM 687 C C . VAL A 1 90 ? -48.288 -21.379 21.908 1.00 79.12 90 VAL A C 1
ATOM 689 O O . VAL A 1 90 ? -48.083 -21.939 22.980 1.00 79.12 90 VAL A O 1
ATOM 692 N N . LEU A 1 91 ? -48.351 -20.049 21.787 1.00 78.19 91 LEU A N 1
ATOM 693 C CA . LEU A 1 91 ? -48.235 -19.098 22.895 1.00 78.19 91 LEU A CA 1
ATOM 694 C C . LEU A 1 91 ? -49.604 -18.528 23.284 1.00 78.19 91 LEU A C 1
ATOM 696 O O . LEU A 1 91 ? -50.180 -17.711 22.560 1.00 78.19 91 LEU A O 1
ATOM 700 N N . ASP A 1 92 ? -50.094 -18.908 24.461 1.00 78.69 92 ASP A N 1
ATOM 701 C CA . ASP A 1 92 ? -51.346 -18.385 25.005 1.00 78.69 92 ASP A CA 1
ATOM 702 C C . ASP A 1 92 ? -51.185 -16.952 25.527 1.00 78.69 92 ASP A C 1
ATOM 704 O O . ASP A 1 92 ? -50.410 -16.675 26.449 1.00 78.69 92 ASP A O 1
ATOM 708 N N . ILE A 1 93 ? -51.968 -16.038 24.950 1.00 79.75 93 ILE A N 1
ATOM 709 C CA . ILE A 1 93 ? -52.017 -14.627 25.335 1.00 79.75 93 ILE A CA 1
ATOM 710 C C . ILE A 1 93 ? -53.426 -14.307 25.858 1.00 79.75 93 ILE A C 1
ATOM 712 O O . ILE A 1 93 ? -54.386 -14.307 25.084 1.00 79.75 93 ILE A O 1
ATOM 716 N N . PRO A 1 94 ? -53.580 -14.015 27.161 1.00 75.25 94 PRO A N 1
ATOM 717 C CA . PRO A 1 94 ? -54.831 -13.578 27.765 1.00 75.25 94 PRO A CA 1
ATOM 718 C C . PRO A 1 94 ? -55.487 -12.417 27.002 1.00 75.25 94 PRO A C 1
ATOM 720 O O . PRO A 1 94 ? -54.935 -11.320 26.900 1.00 75.25 94 PRO A O 1
ATOM 723 N N . GLY A 1 95 ? -56.700 -12.658 26.500 1.00 72.19 95 GLY A N 1
ATOM 724 C CA . GLY A 1 95 ? -57.504 -11.676 25.767 1.00 72.19 95 GLY A CA 1
ATOM 725 C C . GLY A 1 95 ? -57.323 -11.683 24.246 1.00 72.19 95 GLY A C 1
ATOM 726 O O . GLY A 1 95 ? -58.078 -10.990 23.570 1.00 72.19 95 GLY A O 1
ATOM 727 N N . ALA A 1 96 ? -56.387 -12.463 23.696 1.00 76.69 96 ALA A N 1
ATOM 728 C CA . ALA A 1 96 ? -56.272 -12.664 22.252 1.00 76.69 96 ALA A CA 1
ATOM 729 C C . ALA A 1 96 ? -57.310 -13.677 21.739 1.00 76.69 96 ALA A C 1
ATOM 731 O O . ALA A 1 96 ? -57.577 -14.688 22.384 1.00 76.69 96 ALA A O 1
ATOM 732 N N . HIS A 1 97 ? -57.885 -13.414 20.560 1.00 73.50 97 HIS A N 1
ATOM 733 C CA . HIS A 1 97 ? -58.879 -14.291 19.920 1.00 73.50 97 HIS A CA 1
ATOM 734 C C . HIS A 1 97 ? -58.301 -15.668 19.540 1.00 73.50 97 HIS A C 1
ATOM 736 O O . HIS A 1 97 ? -59.006 -16.676 19.548 1.00 73.50 97 HIS A O 1
ATOM 742 N N . ARG A 1 98 ? -57.001 -15.716 19.228 1.00 76.06 98 ARG A N 1
ATOM 743 C CA . ARG A 1 98 ? -56.241 -16.928 18.913 1.00 76.06 98 ARG A CA 1
ATOM 744 C C . ARG A 1 98 ? -54.865 -16.847 19.582 1.00 76.06 98 ARG A C 1
ATOM 746 O O . ARG A 1 98 ? -54.310 -15.748 19.643 1.00 76.06 98 ARG A O 1
ATOM 753 N N . PRO A 1 99 ? -54.295 -17.968 20.055 1.00 78.12 99 PRO A N 1
ATOM 754 C CA . PRO A 1 99 ? -52.930 -17.968 20.565 1.00 78.12 99 PRO A CA 1
ATOM 755 C C . PRO A 1 99 ? -51.918 -17.578 19.481 1.00 78.12 99 PRO A C 1
ATOM 757 O O . PRO A 1 99 ? -52.100 -17.882 18.298 1.00 78.12 99 PRO A O 1
ATOM 760 N N . GLY A 1 100 ? -50.846 -16.904 19.899 1.00 76.62 100 GLY A N 1
ATOM 761 C CA . GLY A 1 100 ? -49.707 -16.600 19.039 1.00 76.62 100 GLY A CA 1
ATOM 762 C C . GLY A 1 100 ? -48.928 -17.864 18.672 1.00 76.62 100 GLY A C 1
ATOM 763 O O . GLY A 1 100 ? -49.063 -18.903 19.315 1.00 76.62 100 GLY A O 1
ATOM 764 N N . LEU A 1 101 ? -48.098 -17.784 17.635 1.00 76.25 101 LEU A N 1
ATOM 765 C CA . LEU A 1 101 ? -47.207 -18.866 17.226 1.00 76.25 101 LEU A CA 1
ATOM 766 C C . LEU A 1 101 ? -45.757 -18.430 17.368 1.00 76.25 101 LEU A C 1
ATOM 768 O O . LEU A 1 101 ? -45.310 -17.465 16.753 1.00 76.25 101 LEU A O 1
ATOM 772 N N . VAL A 1 102 ? -45.004 -19.181 18.150 1.00 69.50 102 VAL A N 1
ATOM 773 C CA . VAL A 1 102 ? -43.560 -19.054 18.255 1.00 69.50 102 VAL A CA 1
ATOM 774 C C . VAL A 1 102 ? -42.924 -19.832 17.110 1.00 69.50 102 VAL A C 1
ATOM 776 O O . VAL A 1 102 ? -42.981 -21.059 17.073 1.00 69.50 102 VAL A O 1
ATOM 779 N N . THR A 1 103 ? -42.310 -19.124 16.165 1.00 66.94 103 THR A N 1
ATOM 780 C CA . THR A 1 103 ? -41.650 -19.731 15.001 1.00 66.94 103 THR A CA 1
ATOM 781 C C . THR A 1 103 ? -40.135 -19.524 15.057 1.00 66.94 103 THR A C 1
ATOM 783 O O . THR A 1 103 ? -39.616 -18.774 15.886 1.00 66.94 103 THR A O 1
ATOM 786 N N . LYS A 1 104 ? -39.392 -20.170 14.147 1.00 54.38 104 LYS A N 1
ATOM 787 C CA . LYS A 1 104 ? -37.939 -19.949 14.006 1.00 54.38 104 LYS A CA 1
ATOM 788 C C . LYS A 1 104 ? -37.576 -18.514 13.598 1.00 54.38 104 LYS A C 1
ATOM 790 O O . LYS A 1 104 ? -36.445 -18.107 13.842 1.00 54.38 104 LYS A O 1
ATOM 795 N N . ALA A 1 105 ? -38.491 -17.787 12.957 1.00 49.91 105 ALA A N 1
ATOM 796 C CA . ALA A 1 105 ? -38.242 -16.453 12.416 1.00 49.91 105 ALA A CA 1
ATOM 797 C C . ALA A 1 105 ? -38.701 -15.322 13.365 1.00 49.91 105 ALA A C 1
ATOM 799 O O . ALA A 1 105 ? -38.125 -14.236 13.342 1.00 49.91 105 ALA A O 1
ATOM 800 N N . GLY A 1 106 ? -39.620 -15.614 14.292 1.00 63.44 106 GLY A N 1
ATOM 801 C CA . GLY A 1 106 ? -40.120 -14.652 15.270 1.00 63.44 106 GLY A CA 1
ATOM 802 C C . GLY A 1 106 ? -41.413 -15.110 15.943 1.00 63.44 106 GLY A C 1
ATOM 803 O O . GLY A 1 106 ? -41.869 -16.244 15.757 1.00 63.44 106 GLY A O 1
ATOM 804 N N . LEU A 1 107 ? -41.995 -14.228 16.757 1.00 70.12 107 LEU A N 1
ATOM 805 C CA . LEU A 1 107 ? -43.314 -14.444 17.347 1.00 70.12 107 LEU A CA 1
ATOM 806 C C . LEU A 1 107 ? -44.373 -13.919 16.384 1.00 70.12 107 LEU A C 1
ATOM 808 O O . LEU A 1 107 ? -44.347 -12.746 16.012 1.00 70.12 107 LEU A O 1
ATOM 812 N N . ILE A 1 108 ? -45.304 -14.790 16.013 1.00 73.25 108 ILE A N 1
ATOM 813 C CA . ILE A 1 108 ? -46.452 -14.456 15.186 1.00 73.25 108 ILE A CA 1
ATOM 814 C C . ILE A 1 108 ? -47.658 -14.233 16.079 1.00 73.25 108 ILE A C 1
ATOM 816 O O . ILE A 1 108 ? -48.016 -15.079 16.896 1.00 73.25 108 ILE A O 1
ATOM 820 N N . LEU A 1 109 ? -48.299 -13.091 15.891 1.00 74.56 109 LEU A N 1
ATOM 821 C CA . LEU A 1 109 ? -49.459 -12.669 16.658 1.00 74.56 109 LEU A CA 1
ATOM 822 C C . LEU A 1 109 ? -50.637 -12.428 15.714 1.00 74.56 109 LEU A C 1
ATOM 824 O O . LEU A 1 109 ? -50.450 -12.020 14.564 1.00 74.56 109 LEU A O 1
ATOM 828 N N . PHE A 1 110 ? -51.845 -12.699 16.205 1.00 77.12 110 PHE A N 1
ATOM 829 C CA . PHE A 1 110 ? -53.078 -12.601 15.430 1.00 77.12 110 PHE A CA 1
ATOM 830 C C . PHE A 1 110 ? -53.959 -11.477 15.974 1.00 77.12 110 PHE A C 1
ATOM 832 O O . PHE A 1 110 ? -54.166 -11.373 17.184 1.00 77.12 110 PHE A O 1
ATOM 839 N N . GLY A 1 111 ? -54.476 -10.641 15.073 1.00 71.62 111 GLY A N 1
ATOM 840 C CA . GLY A 1 111 ? -55.593 -9.749 15.386 1.00 71.62 111 GLY A CA 1
ATOM 841 C C . GLY A 1 111 ? -56.933 -10.483 15.363 1.00 71.62 111 GLY A C 1
ATOM 842 O O . GLY A 1 111 ? -57.008 -11.658 15.003 1.00 71.62 111 GLY A O 1
ATOM 843 N N . ASN A 1 112 ? -58.016 -9.780 15.697 1.00 75.81 112 ASN A N 1
ATOM 844 C CA . ASN A 1 112 ? -59.377 -10.333 15.636 1.00 75.81 112 ASN A CA 1
ATOM 845 C C . ASN A 1 112 ? -59.898 -10.585 14.199 1.00 75.81 112 ASN A C 1
ATOM 847 O O . ASN A 1 112 ? -61.021 -11.053 14.025 1.00 75.81 112 ASN A O 1
ATOM 851 N N . ASP A 1 113 ? -59.083 -10.290 13.181 1.00 62.69 113 ASP A N 1
ATOM 852 C CA . ASP A 1 113 ? -59.337 -10.449 11.747 1.00 62.69 113 ASP A CA 1
ATOM 853 C C . ASP A 1 113 ? -58.525 -11.592 11.092 1.00 62.69 113 ASP A C 1
ATOM 855 O O . ASP A 1 113 ? -58.424 -11.646 9.866 1.00 62.69 113 ASP A O 1
ATOM 859 N N . ASP A 1 114 ? -57.932 -12.490 11.892 1.00 51.53 114 ASP A N 1
ATOM 860 C CA . ASP A 1 114 ? -57.098 -13.634 11.467 1.00 51.53 114 ASP A CA 1
ATOM 861 C C . ASP A 1 114 ? -55.843 -13.269 10.636 1.00 51.53 114 ASP A C 1
ATOM 863 O O . ASP A 1 114 ? -55.209 -14.133 10.022 1.00 51.53 114 ASP A O 1
ATOM 867 N N . ARG A 1 115 ? -55.423 -11.996 10.633 1.00 38.31 115 ARG A N 1
ATOM 868 C CA . ARG A 1 115 ? -54.206 -11.531 9.941 1.00 38.31 115 ARG A CA 1
ATOM 869 C C . ARG A 1 115 ? -52.974 -11.552 10.851 1.00 38.31 115 ARG A C 1
ATOM 871 O O . ARG A 1 115 ? -53.077 -11.432 12.070 1.00 38.31 115 ARG A O 1
ATOM 878 N N . MET A 1 116 ? -51.803 -11.726 10.234 1.00 46.53 116 MET A N 1
ATOM 879 C CA . MET A 1 116 ? -50.546 -12.099 10.896 1.00 46.53 116 MET A CA 1
ATOM 880 C C . MET A 1 116 ? -49.532 -10.949 10.959 1.00 46.53 116 MET A C 1
ATOM 882 O O . MET A 1 116 ? -49.404 -10.175 10.006 1.00 46.53 116 MET A O 1
ATOM 886 N N . PHE A 1 117 ? -48.728 -10.897 12.024 1.00 44.47 117 PHE A N 1
ATOM 887 C CA . PHE A 1 117 ? -47.537 -10.039 12.090 1.00 44.47 117 PHE A CA 1
ATOM 888 C C . PHE A 1 117 ? -46.387 -10.686 12.875 1.00 44.47 117 PHE A C 1
ATOM 890 O O . PHE A 1 117 ? -46.645 -11.512 13.744 1.00 44.47 117 PHE A O 1
ATOM 897 N N . GLU A 1 118 ? -45.144 -10.314 12.548 1.00 37.78 118 GLU A N 1
ATOM 898 C CA . GLU A 1 118 ? -43.894 -10.879 13.088 1.00 37.78 118 GLU A CA 1
ATOM 899 C C . GLU A 1 118 ? -43.023 -9.787 13.747 1.00 37.78 118 GLU A C 1
ATOM 901 O O . GLU A 1 118 ? -42.954 -8.655 13.249 1.00 37.78 118 GLU A O 1
ATOM 906 N N . ASP A 1 119 ? -42.390 -10.118 14.879 1.00 38.97 119 ASP A N 1
ATOM 907 C CA . ASP A 1 119 ? -41.556 -9.213 15.693 1.00 38.97 119 ASP A CA 1
ATOM 908 C C . ASP A 1 119 ? -40.043 -9.428 15.463 1.00 38.97 119 ASP A C 1
ATOM 910 O O . ASP A 1 119 ? -39.537 -10.554 15.483 1.00 38.97 119 ASP A O 1
ATOM 914 N N . GLY A 1 120 ? -39.316 -8.320 15.284 1.00 37.16 120 GLY A N 1
ATOM 915 C CA . GLY A 1 120 ? -37.863 -8.243 15.199 1.00 37.16 120 GLY A CA 1
ATOM 916 C C . GLY A 1 120 ? -37.206 -7.734 16.494 1.00 37.16 120 GLY A C 1
ATOM 917 O O . GLY A 1 120 ? -36.913 -6.546 16.613 1.00 37.16 120 GLY A O 1
ATOM 918 N N . LYS A 1 121 ? -36.828 -8.689 17.362 1.00 28.58 121 LYS A N 1
ATOM 919 C CA . LYS A 1 121 ? -35.876 -8.629 18.505 1.00 28.58 121 LYS A CA 1
ATOM 920 C C . LYS A 1 121 ? -36.250 -7.784 19.749 1.00 28.58 121 LYS A C 1
ATOM 922 O O . LYS A 1 121 ? -35.920 -6.605 19.824 1.00 28.58 121 LYS A O 1
ATOM 927 N N . MET A 1 122 ? -36.612 -8.479 20.837 1.00 33.28 122 MET A N 1
ATOM 928 C CA . MET A 1 122 ? -35.733 -8.786 21.992 1.00 33.28 122 MET A CA 1
ATOM 929 C C . MET A 1 122 ? -36.143 -10.158 22.574 1.00 33.28 122 MET A C 1
ATOM 931 O O . MET A 1 122 ? -37.318 -10.386 22.822 1.00 33.28 122 MET A O 1
ATOM 935 N N . ILE A 1 123 ? -35.162 -11.058 22.753 1.00 40.38 123 ILE A N 1
ATOM 936 C CA . ILE A 1 123 ? -35.270 -12.538 22.832 1.00 40.38 123 ILE A CA 1
ATOM 937 C C . ILE A 1 123 ? -35.766 -13.159 21.502 1.00 40.38 123 ILE A C 1
ATOM 939 O O . ILE A 1 123 ? -36.861 -12.840 21.043 1.00 40.38 123 ILE A O 1
ATOM 943 N N . PRO A 1 124 ? -34.989 -14.038 20.831 1.00 44.16 124 PRO A N 1
ATOM 944 C CA . PRO A 1 124 ? -35.499 -14.816 19.703 1.00 44.16 124 P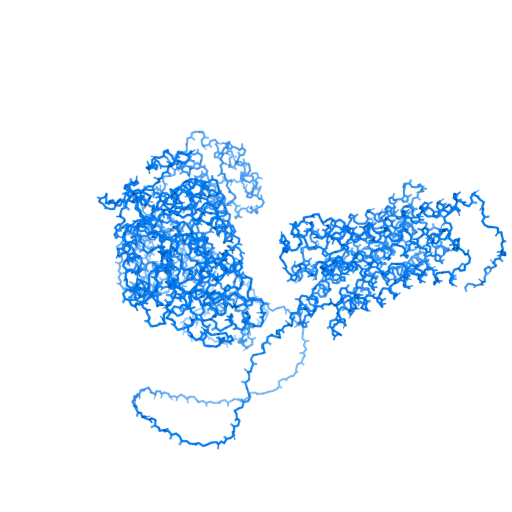RO A CA 1
ATOM 945 C C . PRO A 1 124 ? -36.701 -15.638 20.169 1.00 44.16 124 PRO A C 1
ATOM 947 O O . PRO A 1 124 ? -36.565 -16.424 21.104 1.00 44.16 124 PRO A O 1
ATOM 950 N N . ALA A 1 125 ? -37.858 -15.502 19.518 1.00 45.09 125 ALA A N 1
ATOM 951 C CA . ALA A 1 125 ? -39.057 -16.252 19.898 1.00 45.09 125 ALA A CA 1
ATOM 952 C C . ALA A 1 125 ? -38.789 -17.767 19.971 1.00 45.09 125 ALA A C 1
ATOM 954 O O . ALA A 1 125 ? -39.308 -18.435 20.850 1.00 45.09 125 ALA A O 1
ATOM 955 N N . SER A 1 126 ? -37.863 -18.304 19.169 1.00 42.09 126 SER A N 1
ATOM 956 C CA . SER A 1 126 ? -37.390 -19.696 19.251 1.00 42.09 126 SER A CA 1
ATOM 957 C C . SER A 1 126 ? -36.816 -20.143 20.615 1.00 42.09 126 SER A C 1
ATOM 959 O O . SER A 1 126 ? -36.465 -21.313 20.766 1.00 42.09 126 SER A O 1
ATOM 961 N N . GLN A 1 127 ? -36.652 -19.233 21.581 1.00 43.22 127 GLN A N 1
ATOM 962 C CA . GLN A 1 127 ? -36.233 -19.504 22.961 1.00 43.22 127 GLN A CA 1
ATOM 963 C C . GLN A 1 127 ? -37.398 -19.481 23.972 1.00 43.22 127 GLN A C 1
ATOM 965 O O . GLN A 1 127 ? -37.168 -19.709 25.151 1.00 43.22 127 GLN A O 1
ATOM 970 N N . PHE A 1 128 ? -38.642 -19.238 23.542 1.00 41.75 128 PHE A N 1
ATOM 971 C CA . PHE A 1 128 ? -39.781 -19.026 24.446 1.00 41.75 128 PHE A CA 1
ATOM 972 C C . PHE A 1 128 ? -40.244 -20.304 25.180 1.00 41.75 128 PHE A C 1
ATOM 974 O O . PHE A 1 128 ? -40.635 -20.234 26.341 1.00 41.75 128 PHE A O 1
ATOM 981 N N . PHE A 1 129 ? -40.145 -21.477 24.538 1.00 44.03 129 PHE A N 1
ATOM 982 C CA . PHE A 1 129 ? -40.454 -22.791 25.140 1.00 44.03 129 PHE A CA 1
ATOM 983 C C . PHE A 1 129 ? -39.222 -23.647 25.431 1.00 44.03 129 PHE A C 1
ATOM 985 O O . PHE A 1 129 ? -39.304 -24.666 26.118 1.00 44.03 129 PHE A O 1
ATOM 992 N N . LYS A 1 130 ? -38.049 -23.218 24.958 1.00 36.88 130 LYS A N 1
ATOM 993 C CA . LYS A 1 130 ? -36.785 -23.763 25.437 1.00 36.88 130 LYS A CA 1
ATOM 994 C C . LYS A 1 130 ? -36.510 -23.094 26.770 1.00 36.88 130 LYS A C 1
ATOM 996 O O . LYS A 1 130 ? -35.865 -22.050 26.805 1.00 36.88 130 LYS A O 1
ATOM 1001 N N . GLY A 1 131 ? -37.038 -23.681 27.849 1.00 34.62 131 GLY A N 1
ATOM 1002 C CA . GLY A 1 131 ? -36.646 -23.315 29.209 1.00 34.62 131 GLY A CA 1
ATOM 1003 C C . GLY A 1 131 ? -35.139 -23.095 29.231 1.00 34.62 131 GLY A C 1
ATOM 1004 O O . GLY A 1 131 ? -34.422 -23.900 28.640 1.00 34.62 131 GLY A O 1
ATOM 1005 N N . ALA A 1 132 ? -34.714 -21.954 29.779 1.00 31.64 132 ALA A N 1
ATOM 1006 C CA . ALA A 1 132 ? -33.347 -21.453 29.753 1.00 31.64 132 ALA A CA 1
ATOM 1007 C C . ALA A 1 132 ? -32.319 -22.583 29.922 1.00 31.64 132 ALA A C 1
ATOM 1009 O O . ALA A 1 132 ? -31.964 -22.992 31.019 1.00 31.64 132 ALA A O 1
ATOM 1010 N N . ALA A 1 133 ? -31.878 -23.093 28.781 1.00 30.38 133 ALA A N 1
ATOM 1011 C CA . ALA A 1 133 ? -30.781 -24.020 28.627 1.00 30.38 133 ALA A CA 1
ATOM 1012 C C . ALA A 1 133 ? -29.934 -23.511 27.451 1.00 30.38 133 ALA A C 1
ATOM 1014 O O . ALA A 1 133 ? -29.530 -24.253 26.567 1.00 30.38 133 ALA A O 1
ATOM 1015 N N . SER A 1 134 ? -29.628 -22.207 27.452 1.00 37.09 134 SER A N 1
ATOM 1016 C CA . SER A 1 134 ? -28.201 -21.915 27.570 1.00 37.09 134 SER A CA 1
ATOM 1017 C C . SER A 1 134 ? -27.893 -22.430 28.956 1.00 37.09 134 SER A C 1
ATOM 1019 O O . SER A 1 134 ? -28.399 -21.840 29.906 1.00 37.09 134 SER A O 1
ATOM 1021 N N . SER A 1 135 ? -27.262 -23.598 29.068 1.00 36.12 135 SER A N 1
ATOM 1022 C CA . SER A 1 135 ? -26.831 -24.126 30.356 1.00 36.12 135 SER A CA 1
ATOM 1023 C C . SER A 1 135 ? -26.131 -22.980 31.073 1.00 36.12 135 SER A C 1
ATOM 1025 O O . SER A 1 135 ? -25.029 -22.592 30.677 1.00 36.12 135 SER A O 1
ATOM 1027 N N . ALA A 1 136 ? -26.819 -22.353 32.033 1.00 46.72 136 ALA A N 1
ATOM 1028 C CA . ALA A 1 136 ? -26.164 -21.460 32.956 1.00 46.72 136 ALA A CA 1
ATOM 1029 C C . ALA A 1 136 ? -25.087 -22.340 33.561 1.00 46.72 136 ALA A C 1
ATOM 1031 O O . ALA A 1 136 ? -25.406 -23.407 34.087 1.00 46.72 136 ALA A O 1
ATOM 1032 N N . LEU A 1 137 ? -23.828 -21.990 33.304 1.00 56.44 137 LEU A N 1
ATOM 1033 C CA . LEU A 1 137 ? -22.711 -22.786 33.781 1.00 56.44 137 LEU A CA 1
ATOM 1034 C C . LEU A 1 137 ? -22.934 -22.956 35.279 1.00 56.44 137 LEU A C 1
ATOM 1036 O O . LEU A 1 137 ? -23.047 -21.959 35.992 1.00 56.44 137 LEU A O 1
ATOM 1040 N N . GLU A 1 138 ? -23.080 -24.199 35.741 1.00 67.00 138 GLU A N 1
ATOM 1041 C CA . GLU A 1 138 ? -23.068 -24.456 37.173 1.00 67.00 138 GLU A CA 1
ATOM 1042 C C . GLU A 1 138 ? -21.688 -24.029 37.656 1.00 67.00 138 GLU A C 1
ATOM 1044 O O . GLU A 1 138 ? -20.670 -24.618 37.277 1.00 67.00 138 GLU A O 1
ATOM 1049 N N . LEU A 1 139 ? -21.664 -22.918 38.386 1.00 75.50 139 LEU A N 1
ATOM 1050 C CA . LEU A 1 139 ? -20.446 -22.341 38.918 1.00 75.50 139 LEU A CA 1
ATOM 1051 C C . LEU A 1 139 ? -19.934 -23.267 40.019 1.00 75.50 139 LEU A C 1
ATOM 1053 O O . LEU A 1 139 ? -20.661 -23.605 40.953 1.00 75.50 139 LEU A O 1
ATOM 1057 N N . THR A 1 140 ? -18.677 -23.677 39.912 1.00 82.12 140 THR A N 1
ATOM 1058 C CA . THR A 1 140 ? -17.965 -24.359 40.994 1.00 82.12 140 THR A CA 1
ATOM 1059 C C . THR A 1 140 ? -17.852 -23.437 42.213 1.00 82.12 140 THR A C 1
ATOM 1061 O O . THR A 1 140 ? -17.962 -22.215 42.093 1.00 82.12 140 THR A O 1
ATOM 1064 N N . GLU A 1 141 ? -17.588 -23.988 43.403 1.00 76.62 141 GLU A N 1
ATOM 1065 C CA . GLU A 1 141 ? -17.402 -23.167 44.614 1.00 76.62 141 GLU A CA 1
ATOM 1066 C C . GLU A 1 141 ? -16.317 -22.091 44.433 1.00 76.62 141 GLU A C 1
ATOM 1068 O O . GLU A 1 141 ? -16.477 -20.969 44.908 1.00 76.62 141 GLU A O 1
ATOM 1073 N N . ALA A 1 142 ? -15.251 -22.393 43.684 1.00 78.31 142 ALA A N 1
ATOM 1074 C CA . ALA A 1 142 ? -14.204 -21.427 43.356 1.00 78.31 142 ALA A CA 1
ATOM 1075 C C . ALA A 1 142 ? -14.708 -20.306 42.426 1.00 78.31 142 ALA A C 1
ATOM 1077 O O . ALA A 1 142 ? -14.418 -19.135 42.655 1.00 78.31 142 ALA A O 1
ATOM 1078 N N . GLU A 1 143 ? -15.509 -20.636 41.411 1.00 83.25 143 GLU A N 1
ATOM 1079 C CA . GLU A 1 143 ? -16.072 -19.655 40.473 1.00 83.25 143 GLU A CA 1
ATOM 1080 C C . GLU A 1 143 ? -17.153 -18.780 41.116 1.00 83.25 143 GLU A C 1
ATOM 1082 O O . GLU A 1 143 ? -17.281 -17.613 40.754 1.00 83.25 143 GLU A O 1
ATOM 1087 N N . LEU A 1 144 ? -17.892 -19.300 42.103 1.00 83.69 144 LEU A N 1
ATOM 1088 C CA . LEU A 1 144 ? -18.811 -18.505 42.924 1.00 83.69 144 LEU A CA 1
ATOM 1089 C C . LEU A 1 144 ? -18.060 -17.451 43.746 1.00 83.69 144 LEU A C 1
ATOM 1091 O O . LEU A 1 144 ? -18.502 -16.304 43.827 1.00 83.69 144 LEU A O 1
ATOM 1095 N N . VAL A 1 145 ? -16.899 -17.808 44.308 1.00 84.88 145 VAL A N 1
ATOM 1096 C CA . VAL A 1 145 ? -16.025 -16.858 45.015 1.00 84.88 145 VAL A CA 1
ATOM 1097 C C . VAL A 1 145 ? -15.501 -15.786 44.056 1.00 84.88 145 VAL A C 1
ATOM 1099 O O . VAL A 1 145 ? -15.548 -14.598 44.383 1.00 84.88 145 VAL A O 1
ATOM 1102 N N . THR A 1 146 ? -15.069 -16.174 42.853 1.00 84.50 146 THR A N 1
ATOM 1103 C CA . THR A 1 146 ? -14.640 -15.227 41.811 1.00 84.50 146 THR A CA 1
ATOM 1104 C C . THR A 1 146 ? -15.783 -14.310 41.382 1.00 84.50 146 THR A C 1
ATOM 1106 O O . THR A 1 146 ? -15.600 -13.096 41.308 1.00 84.50 146 THR A O 1
ATOM 1109 N N . ALA A 1 147 ? -16.985 -14.849 41.163 1.00 87.94 147 ALA A N 1
ATOM 1110 C CA . ALA A 1 147 ? -18.157 -14.064 40.796 1.00 87.94 147 ALA A CA 1
ATOM 1111 C C . ALA A 1 147 ? -18.492 -13.013 41.864 1.00 87.94 147 ALA A C 1
ATOM 1113 O O . ALA A 1 147 ? -18.750 -11.862 41.520 1.00 87.94 147 ALA A O 1
ATOM 1114 N N . GLU A 1 148 ? -18.406 -13.351 43.152 1.00 89.69 148 GLU A N 1
ATOM 1115 C CA . GLU A 1 148 ? -18.668 -12.397 44.236 1.00 89.69 148 GLU A CA 1
ATOM 1116 C C . GLU A 1 148 ? -17.566 -11.327 44.370 1.00 89.69 148 GLU A C 1
ATOM 1118 O O . GLU A 1 148 ? -17.840 -10.147 44.635 1.00 89.69 148 GLU A O 1
ATOM 1123 N N . ALA A 1 149 ? -16.308 -11.693 44.106 1.00 87.81 149 ALA A N 1
ATOM 1124 C CA . ALA A 1 149 ? -15.202 -10.740 44.041 1.00 87.81 149 ALA A CA 1
ATOM 1125 C C . ALA A 1 149 ? -15.374 -9.742 42.879 1.00 87.81 149 ALA A C 1
ATOM 1127 O O . ALA A 1 149 ? -15.181 -8.532 43.051 1.00 87.81 149 ALA A O 1
ATOM 1128 N N . VAL A 1 150 ? -15.823 -10.225 41.719 1.00 90.50 150 VAL A N 1
ATOM 1129 C CA . VAL A 1 150 ? -16.140 -9.396 40.547 1.00 90.50 150 VAL A CA 1
ATOM 1130 C C . VAL A 1 150 ? -17.394 -8.547 40.790 1.00 90.50 150 VAL A C 1
ATOM 1132 O O . VAL A 1 150 ? -17.405 -7.367 40.435 1.00 90.50 150 VAL A O 1
ATOM 1135 N N . ARG A 1 151 ? -18.413 -9.071 41.487 1.00 93.19 151 ARG A N 1
ATOM 1136 C CA . ARG A 1 151 ? -19.595 -8.307 41.941 1.00 93.19 151 ARG A CA 1
ATOM 1137 C C . ARG A 1 151 ? -19.182 -7.134 42.828 1.00 93.19 151 ARG A C 1
ATOM 1139 O O . ARG A 1 151 ? -19.666 -6.011 42.667 1.00 93.19 151 ARG A O 1
ATOM 1146 N N . SER A 1 152 ? -18.214 -7.365 43.712 1.00 89.56 152 SER A N 1
ATOM 1147 C CA . SER A 1 152 ? -17.623 -6.323 44.555 1.00 89.56 152 SER A CA 1
ATOM 1148 C C . SER A 1 152 ? -16.872 -5.263 43.740 1.00 89.56 152 SER A C 1
ATOM 1150 O O . SER A 1 152 ? -16.970 -4.075 44.057 1.00 89.56 152 SER A O 1
ATOM 1152 N N . ALA A 1 153 ? -16.167 -5.654 42.673 1.00 89.19 153 ALA A N 1
ATOM 1153 C CA . ALA A 1 153 ? -15.531 -4.715 41.744 1.00 89.19 153 ALA A CA 1
ATOM 1154 C C . ALA A 1 153 ? -16.569 -3.841 41.022 1.00 89.19 153 ALA A C 1
ATOM 1156 O O . ALA A 1 153 ? -16.461 -2.613 41.040 1.00 89.19 153 ALA A O 1
ATOM 1157 N N . TRP A 1 154 ? -17.644 -4.441 40.499 1.00 92.69 154 TRP A N 1
ATOM 1158 C CA . TRP A 1 154 ? -18.761 -3.702 39.898 1.00 92.69 154 TRP A CA 1
ATOM 1159 C C . TRP A 1 154 ? -19.370 -2.699 40.876 1.00 92.69 154 TRP A C 1
ATOM 1161 O O . TRP A 1 154 ? -19.572 -1.544 40.514 1.00 92.69 154 TRP A O 1
ATOM 1171 N N . LYS A 1 155 ? -19.580 -3.086 42.139 1.00 90.00 155 LYS A N 1
ATOM 1172 C CA . LYS A 1 155 ? -20.114 -2.189 43.175 1.00 90.00 155 LYS A CA 1
ATOM 1173 C C . LYS A 1 155 ? -19.176 -1.018 43.497 1.00 90.00 155 LYS A C 1
ATOM 1175 O O . LYS A 1 155 ? -19.643 0.100 43.704 1.00 90.00 155 LYS A O 1
ATOM 1180 N N . ARG A 1 156 ? -17.852 -1.234 43.508 1.00 89.25 156 ARG A N 1
ATOM 1181 C CA . ARG A 1 156 ? -16.854 -0.155 43.688 1.00 89.25 156 ARG A CA 1
ATOM 1182 C C . ARG A 1 156 ? -16.819 0.819 42.512 1.00 89.25 156 ARG A C 1
ATOM 1184 O O . ARG A 1 156 ? -16.510 1.997 42.702 1.00 89.25 156 ARG A O 1
ATOM 1191 N N . ILE A 1 157 ? -17.074 0.321 41.309 1.00 89.75 157 ILE A N 1
ATOM 1192 C CA . ILE A 1 157 ? -17.084 1.108 40.075 1.00 89.75 157 ILE A CA 1
ATOM 1193 C C . ILE A 1 157 ? -18.417 1.847 39.900 1.00 89.75 157 ILE A C 1
ATOM 1195 O O . ILE A 1 157 ? -18.436 2.977 39.417 1.00 89.75 157 ILE A O 1
ATOM 1199 N N . LEU A 1 158 ? -19.518 1.251 40.362 1.00 90.12 158 LEU A N 1
ATOM 1200 C CA . LEU A 1 158 ? -20.884 1.761 40.266 1.00 90.12 158 LEU A CA 1
ATOM 1201 C C . LEU A 1 158 ? -21.417 2.211 41.642 1.00 90.12 158 LEU A C 1
ATOM 1203 O O . LEU A 1 158 ? -22.381 1.640 42.152 1.00 90.12 158 LEU A O 1
ATOM 1207 N N . PRO A 1 159 ? -20.869 3.278 42.256 1.00 78.38 159 PRO A N 1
ATOM 1208 C CA . PRO A 1 159 ? -21.183 3.660 43.638 1.00 78.38 159 PRO A CA 1
ATOM 1209 C C . PRO A 1 159 ? -22.635 4.118 43.855 1.00 78.38 159 PRO A C 1
ATOM 1211 O O . PRO A 1 159 ? -23.051 4.329 44.991 1.00 78.38 159 PRO A O 1
ATOM 1214 N N . ARG A 1 160 ? -23.402 4.331 42.777 1.00 79.38 160 ARG A N 1
ATOM 1215 C CA . ARG A 1 160 ? -24.814 4.745 42.822 1.00 79.38 160 ARG A CA 1
ATOM 1216 C C . ARG A 1 160 ? -25.794 3.571 42.787 1.00 79.38 160 ARG A C 1
ATOM 1218 O O . ARG A 1 160 ? -26.987 3.798 42.961 1.00 79.38 160 ARG A O 1
ATOM 1225 N N . VAL A 1 161 ? -25.311 2.350 42.562 1.00 84.81 161 VAL A N 1
ATOM 1226 C CA . VAL A 1 161 ? -26.127 1.133 42.556 1.00 84.81 161 VAL A CA 1
ATOM 1227 C C . VAL A 1 161 ? -26.115 0.535 43.964 1.00 84.81 161 VAL A C 1
ATOM 1229 O O . VAL A 1 161 ? -25.050 0.290 44.529 1.00 84.81 161 VAL A O 1
ATOM 1232 N N . SER A 1 162 ? -27.294 0.322 44.556 1.00 77.75 162 SER A N 1
ATOM 1233 C CA . SER A 1 162 ? -27.424 -0.215 45.920 1.00 77.75 162 SER A CA 1
ATOM 1234 C C . SER A 1 162 ? -26.947 -1.668 46.022 1.00 77.75 162 SER A C 1
ATOM 1236 O O . SER A 1 162 ? -26.186 -2.012 46.933 1.00 77.75 162 SER A O 1
ATOM 1238 N N . GLU A 1 163 ? -27.343 -2.496 45.054 1.00 86.50 163 GLU A N 1
ATOM 1239 C CA . GLU A 1 163 ? -26.945 -3.897 44.901 1.00 86.50 163 GLU A CA 1
ATOM 1240 C C . GLU A 1 163 ? -26.740 -4.220 43.422 1.00 86.50 163 GLU A C 1
ATOM 1242 O O . GLU A 1 163 ? -27.546 -3.823 42.585 1.00 86.50 163 GLU A O 1
ATOM 1247 N N . VAL A 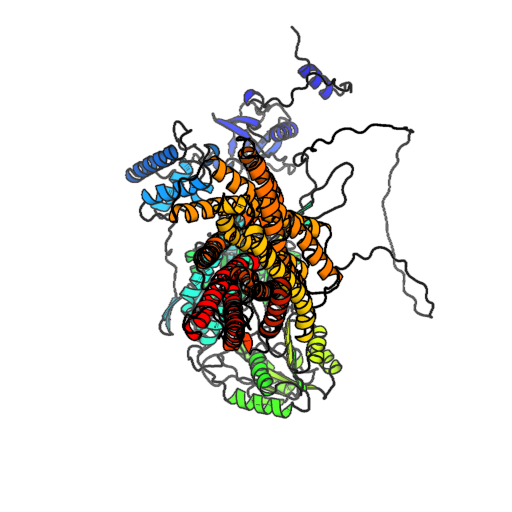1 164 ? -25.644 -4.913 43.110 1.00 87.44 164 VAL A N 1
ATOM 1248 C CA . VAL A 1 164 ? -25.380 -5.433 41.765 1.00 87.44 164 VAL A CA 1
ATOM 1249 C C . VAL A 1 164 ? -25.986 -6.827 41.719 1.00 87.44 164 VAL A C 1
ATOM 1251 O O . VAL A 1 164 ? -25.479 -7.724 42.387 1.00 87.44 164 VAL A O 1
ATOM 1254 N N . ASP A 1 165 ? -27.065 -6.996 40.967 1.00 88.62 165 ASP A N 1
ATOM 1255 C CA . ASP A 1 165 ? -27.678 -8.285 40.639 1.00 88.62 165 ASP A CA 1
ATOM 1256 C C . ASP A 1 165 ? -27.297 -8.730 39.217 1.00 88.62 165 ASP A C 1
ATOM 1258 O O . ASP A 1 165 ? -26.669 -7.983 38.468 1.00 88.62 165 ASP A O 1
ATOM 1262 N N . ASP A 1 166 ? -27.681 -9.941 38.819 1.00 83.31 166 ASP A N 1
ATOM 1263 C CA . ASP A 1 166 ? -27.314 -10.503 37.511 1.00 83.31 166 ASP A CA 1
ATOM 1264 C C . ASP A 1 166 ? -27.909 -9.725 36.320 1.00 83.31 166 ASP A C 1
ATOM 1266 O O . ASP A 1 166 ? -27.392 -9.802 35.207 1.00 83.31 166 ASP A O 1
ATOM 1270 N N . SER A 1 167 ? -28.956 -8.927 36.549 1.00 81.88 167 SER A N 1
ATOM 1271 C CA . SER A 1 167 ? -29.591 -8.077 35.535 1.00 81.88 167 SER A CA 1
ATOM 1272 C C . SER A 1 167 ? -29.002 -6.664 35.458 1.00 81.88 167 SER A C 1
ATOM 1274 O O . SER A 1 167 ? -29.354 -5.887 34.565 1.00 81.88 167 SER A O 1
ATOM 1276 N N . THR A 1 168 ? -28.113 -6.317 36.391 1.00 82.94 168 THR A N 1
ATOM 1277 C CA . THR A 1 168 ? -27.520 -4.987 36.497 1.00 82.94 168 THR A CA 1
ATOM 1278 C C . THR A 1 168 ? -26.666 -4.718 35.268 1.00 82.94 168 THR A C 1
ATOM 1280 O O . THR A 1 168 ? -25.693 -5.419 35.016 1.00 82.94 168 THR A O 1
ATOM 1283 N N . ASP A 1 169 ? -27.035 -3.694 34.497 1.00 89.44 169 ASP A N 1
ATOM 1284 C CA . ASP A 1 169 ? -26.317 -3.291 33.288 1.00 89.44 169 ASP A CA 1
ATOM 1285 C C . ASP A 1 169 ? -25.250 -2.247 33.634 1.00 89.44 169 ASP A C 1
ATOM 1287 O O . ASP A 1 169 ? -25.549 -1.207 34.232 1.00 89.44 169 ASP A O 1
ATOM 1291 N N . PHE A 1 170 ? -24.007 -2.519 33.248 1.00 86.88 170 PHE A N 1
ATOM 1292 C CA . PHE A 1 170 ? -22.829 -1.724 33.572 1.00 86.88 170 PHE A CA 1
ATOM 1293 C C . PHE A 1 170 ? -22.959 -0.264 33.109 1.00 86.88 170 PHE A C 1
ATOM 1295 O O . PHE A 1 170 ? -22.732 0.667 33.885 1.00 86.88 170 PHE A O 1
ATOM 1302 N N . PHE A 1 171 ? -23.405 -0.030 31.871 1.00 81.50 171 PHE A N 1
ATOM 1303 C CA . PHE A 1 171 ? -23.464 1.312 31.282 1.00 81.50 171 PHE A CA 1
ATOM 1304 C C . PHE A 1 171 ? -24.729 2.072 31.677 1.00 81.50 171 PHE A C 1
ATOM 1306 O O . PHE A 1 171 ? -24.660 3.266 31.976 1.00 81.50 171 PHE A O 1
ATOM 1313 N N . LYS A 1 172 ? -25.888 1.401 31.738 1.00 81.69 172 LYS A N 1
ATOM 1314 C CA . LYS A 1 172 ? -27.136 2.025 32.222 1.00 81.69 172 LYS A CA 1
ATOM 1315 C C . LYS A 1 172 ? -27.028 2.452 33.684 1.00 81.69 172 LYS A C 1
ATOM 1317 O O . LYS A 1 172 ? -27.680 3.414 34.083 1.00 81.69 172 LYS A O 1
ATOM 1322 N N . SER A 1 173 ? -26.167 1.785 34.449 1.00 84.50 173 SER A N 1
ATOM 1323 C CA . SER A 1 173 ? -25.856 2.122 35.840 1.00 84.50 173 SER A CA 1
ATOM 1324 C C . SER A 1 173 ? -24.876 3.294 35.997 1.00 84.50 173 SER A C 1
ATOM 1326 O O . SER A 1 173 ? -24.563 3.689 37.120 1.00 84.50 173 SER A O 1
ATOM 1328 N N . GLY A 1 174 ? -24.425 3.895 34.889 1.00 75.19 174 GLY A N 1
ATOM 1329 C CA . GLY A 1 174 ? -23.626 5.119 34.885 1.00 75.19 174 GLY A CA 1
ATOM 1330 C C . GLY A 1 174 ? -22.121 4.932 34.685 1.00 75.19 174 GLY A C 1
ATOM 1331 O O . GLY A 1 174 ? -21.405 5.924 34.821 1.00 75.19 174 GLY A O 1
ATOM 1332 N N . ALA A 1 175 ? -21.641 3.726 34.351 1.00 80.12 175 ALA A N 1
ATOM 1333 C CA . ALA A 1 175 ? -20.241 3.514 33.983 1.00 80.12 175 ALA A CA 1
ATOM 1334 C C . ALA A 1 175 ? -19.878 4.247 32.682 1.00 80.12 175 ALA A C 1
ATOM 1336 O O . ALA A 1 175 ? -20.604 4.206 31.684 1.00 80.12 175 ALA A O 1
ATOM 1337 N N . ALA A 1 176 ? -18.717 4.894 32.678 1.00 79.06 176 ALA A N 1
ATOM 1338 C CA . ALA A 1 176 ? -18.101 5.506 31.512 1.00 79.06 176 ALA A CA 1
ATOM 1339 C C . ALA A 1 176 ? -17.033 4.583 30.897 1.00 79.06 176 ALA A C 1
ATOM 1341 O O . ALA A 1 176 ? -16.652 3.555 31.446 1.00 79.06 176 ALA A O 1
ATOM 1342 N N . SER A 1 177 ? -16.468 4.968 29.751 1.00 72.12 177 SER A N 1
ATOM 1343 C CA . SER A 1 177 ? -15.431 4.166 29.080 1.00 72.12 177 SER A CA 1
ATOM 1344 C C . SER A 1 177 ? -14.161 3.952 29.918 1.00 72.12 177 SER A C 1
ATOM 1346 O O . SER A 1 177 ? -13.423 3.006 29.666 1.00 72.12 177 SER A O 1
ATOM 1348 N N . VAL A 1 178 ? -13.876 4.833 30.887 1.00 79.38 178 VAL A N 1
ATOM 1349 C CA . VAL A 1 178 ? -12.752 4.666 31.830 1.00 79.38 178 VAL A CA 1
ATOM 1350 C C . VAL A 1 178 ? -13.021 3.548 32.838 1.00 79.38 178 VAL A C 1
ATOM 1352 O O . VAL A 1 178 ? -12.102 2.830 33.222 1.00 79.38 178 VAL A O 1
ATOM 1355 N N . ASP A 1 179 ? -14.288 3.362 33.200 1.00 88.12 179 ASP A N 1
ATOM 1356 C CA . ASP A 1 179 ? -14.732 2.354 34.154 1.00 88.12 179 ASP A CA 1
ATOM 1357 C C . ASP A 1 179 ? -14.663 0.947 33.554 1.00 88.12 179 ASP A C 1
ATOM 1359 O O . ASP A 1 179 ? -14.423 -0.009 34.278 1.00 88.12 179 ASP A O 1
ATOM 1363 N N . VAL A 1 180 ? -14.774 0.825 32.226 1.00 83.19 180 VAL A N 1
ATOM 1364 C CA . VAL A 1 180 ? -14.530 -0.433 31.500 1.00 83.19 180 VAL A CA 1
ATOM 1365 C C . VAL A 1 180 ? -13.083 -0.885 31.659 1.00 83.19 180 VAL A C 1
ATOM 1367 O O . VAL A 1 180 ? -12.841 -2.030 32.015 1.00 83.19 180 VAL A O 1
ATOM 1370 N N . VAL A 1 181 ? -12.122 0.020 31.442 1.00 84.00 181 VAL A N 1
ATOM 1371 C CA . VAL A 1 181 ? -10.692 -0.297 31.605 1.00 84.00 181 VAL A CA 1
ATOM 1372 C C . VAL A 1 181 ? -10.405 -0.669 33.054 1.00 84.00 181 VAL A C 1
ATOM 1374 O O . VAL A 1 181 ? -9.716 -1.645 33.318 1.00 84.00 181 VAL A O 1
ATOM 1377 N N . ARG A 1 182 ? -10.982 0.082 33.996 1.00 89.25 182 ARG A N 1
ATOM 1378 C CA . ARG A 1 182 ? -10.866 -0.217 35.420 1.00 89.25 182 ARG A CA 1
ATOM 1379 C C . ARG A 1 182 ? -11.437 -1.592 35.765 1.00 89.25 182 ARG A C 1
ATOM 1381 O O . ARG A 1 182 ? -10.789 -2.328 36.494 1.00 89.25 182 ARG A O 1
ATOM 1388 N N . LEU A 1 183 ? -12.611 -1.943 35.239 1.00 90.38 183 LEU A N 1
ATOM 1389 C CA . LEU A 1 183 ? -13.208 -3.257 35.453 1.00 90.38 183 LEU A CA 1
ATOM 1390 C C . LEU A 1 183 ? -12.317 -4.362 34.884 1.00 90.38 183 LEU A C 1
ATOM 1392 O O . LEU A 1 183 ? -12.084 -5.347 35.569 1.00 90.38 183 LEU A O 1
ATOM 1396 N N . VAL A 1 184 ? -11.802 -4.193 33.664 1.00 87.00 184 VAL A N 1
ATOM 1397 C CA . VAL A 1 184 ? -10.923 -5.185 33.033 1.00 87.00 184 VAL A CA 1
ATOM 1398 C C . VAL A 1 184 ? -9.659 -5.415 33.858 1.00 87.00 184 VAL A C 1
ATOM 1400 O O . VAL A 1 184 ? -9.307 -6.563 34.105 1.00 87.00 184 VAL A O 1
ATOM 1403 N N . GLU A 1 185 ? -9.005 -4.352 34.326 1.00 87.50 185 GLU A N 1
ATOM 1404 C CA . GLU A 1 185 ? -7.790 -4.471 35.140 1.00 87.50 185 GLU A CA 1
ATOM 1405 C C . GLU A 1 185 ? -8.082 -5.042 36.539 1.00 87.50 185 GLU A C 1
ATOM 1407 O O . GLU A 1 185 ? -7.375 -5.946 36.971 1.00 87.50 185 GLU A O 1
ATOM 1412 N N . GLU A 1 186 ? -9.161 -4.615 37.217 1.00 89.50 186 GLU A N 1
ATOM 1413 C CA . GLU A 1 186 ? -9.560 -5.203 38.510 1.00 89.50 186 GLU A CA 1
ATOM 1414 C C . GLU A 1 186 ? -9.895 -6.698 38.363 1.00 89.50 186 GLU A C 1
ATOM 1416 O O . GLU A 1 186 ? -9.563 -7.499 39.230 1.00 89.50 186 GLU A O 1
ATOM 1421 N N . VAL A 1 187 ? -10.526 -7.106 37.259 1.00 87.81 187 VAL A N 1
ATOM 1422 C CA . VAL A 1 187 ? -10.838 -8.517 36.999 1.00 87.81 187 VAL A CA 1
ATOM 1423 C C . VAL A 1 187 ? -9.583 -9.320 36.647 1.00 87.81 187 VAL A C 1
ATOM 1425 O O . VAL A 1 187 ? -9.467 -10.456 37.095 1.00 87.81 187 VAL A O 1
ATOM 1428 N N . ARG A 1 188 ? -8.624 -8.744 35.911 1.00 85.38 188 ARG A N 1
ATOM 1429 C CA . ARG A 1 188 ? -7.316 -9.370 35.643 1.00 85.38 188 ARG A CA 1
ATOM 1430 C C . ARG A 1 188 ? -6.498 -9.576 36.914 1.00 85.38 188 ARG A C 1
ATOM 1432 O O . ARG A 1 188 ? -5.869 -10.614 37.050 1.00 85.38 188 ARG A O 1
ATOM 1439 N N . GLU A 1 189 ? -6.533 -8.632 37.854 1.00 84.44 189 GLU A N 1
ATOM 1440 C CA . GLU A 1 189 ? -5.906 -8.810 39.173 1.00 84.44 189 GLU A CA 1
ATOM 1441 C C . GLU A 1 189 ? -6.590 -9.909 40.000 1.00 84.44 189 GLU A C 1
ATOM 1443 O O . GLU A 1 189 ? -5.936 -10.594 40.782 1.00 84.44 189 GLU A O 1
ATOM 1448 N N . LEU A 1 190 ? -7.907 -10.082 39.843 1.00 83.50 190 LEU A N 1
ATOM 1449 C CA . LEU A 1 190 ? -8.664 -11.142 40.517 1.00 83.50 190 LEU A CA 1
ATOM 1450 C C . LEU A 1 190 ? -8.468 -12.523 39.870 1.00 83.50 190 LEU A C 1
ATOM 1452 O O . LEU A 1 190 ? -8.666 -13.537 40.537 1.00 83.50 190 LEU A O 1
ATOM 1456 N N . CYS A 1 191 ? -8.125 -12.561 38.583 1.00 79.19 191 CYS A N 1
ATOM 1457 C CA . CYS A 1 191 ? -8.062 -13.759 37.754 1.00 79.19 191 CYS A CA 1
ATOM 1458 C C . CYS A 1 191 ? -6.696 -13.852 37.056 1.00 79.19 191 CYS A C 1
ATOM 1460 O O . CYS A 1 191 ? -6.547 -13.408 35.913 1.00 79.19 191 CYS A O 1
ATOM 1462 N N . ASP A 1 192 ? -5.706 -14.443 37.733 1.00 64.12 192 ASP A N 1
ATOM 1463 C CA . ASP A 1 192 ? -4.358 -14.632 37.183 1.00 64.12 192 ASP A CA 1
ATOM 1464 C C . ASP A 1 192 ? -4.394 -15.370 35.831 1.00 64.12 192 ASP A C 1
ATOM 1466 O O . ASP A 1 192 ? -4.928 -16.473 35.717 1.00 64.12 192 ASP A O 1
ATOM 1470 N N . GLY A 1 193 ? -3.792 -14.765 34.801 1.00 60.97 193 GLY A N 1
ATOM 1471 C CA . GLY A 1 193 ? -3.657 -15.357 33.463 1.00 60.97 193 GLY A CA 1
ATOM 1472 C C . GLY A 1 193 ? -4.848 -15.159 32.515 1.00 60.97 193 GLY A C 1
ATOM 1473 O O . GLY A 1 193 ? -4.793 -15.644 31.389 1.00 60.97 193 GLY A O 1
ATOM 1474 N N . LEU A 1 194 ? -5.898 -14.433 32.917 1.00 73.94 194 LEU A N 1
ATOM 1475 C CA . LEU A 1 194 ? -7.090 -14.233 32.089 1.00 73.94 194 LEU A CA 1
ATOM 1476 C C . LEU A 1 194 ? -6.925 -13.111 31.042 1.00 73.94 194 LEU A C 1
ATOM 1478 O O . LEU A 1 194 ? -6.815 -11.928 31.384 1.00 73.94 194 LEU A O 1
ATOM 1482 N N . GLU A 1 195 ? -7.012 -13.444 29.748 1.00 67.94 195 GLU A N 1
ATOM 1483 C CA . GLU A 1 195 ? -7.089 -12.448 28.667 1.00 67.94 195 GLU A CA 1
ATOM 1484 C C . GLU A 1 195 ? -8.509 -11.864 28.534 1.00 67.94 195 GLU A C 1
ATOM 1486 O O . GLU A 1 195 ? -9.349 -12.312 27.748 1.00 67.94 195 GLU A O 1
ATOM 1491 N N . LEU A 1 196 ? -8.780 -10.818 29.318 1.00 77.88 196 LEU A N 1
ATOM 1492 C CA . LEU A 1 196 ? -9.998 -10.010 29.218 1.00 77.88 196 LEU A CA 1
ATOM 1493 C C . LEU A 1 196 ? -9.722 -8.704 28.452 1.00 77.88 196 LEU A C 1
ATOM 1495 O O . LEU A 1 196 ? -8.779 -7.986 28.782 1.00 77.88 196 LEU A O 1
ATOM 1499 N N . GLU A 1 197 ? -10.517 -8.380 27.433 1.00 74.06 197 GLU A N 1
ATOM 1500 C CA . GLU A 1 197 ? -10.429 -7.142 26.649 1.00 74.06 197 GLU A CA 1
ATOM 1501 C C . GLU A 1 197 ? -11.577 -6.183 27.007 1.00 74.06 197 GLU A C 1
ATOM 1503 O O . GLU A 1 197 ? -12.650 -6.593 27.441 1.00 74.06 197 GLU A O 1
ATOM 1508 N N . ASN A 1 198 ? -11.404 -4.879 26.755 1.00 76.94 198 ASN A N 1
ATOM 1509 C CA . ASN A 1 198 ? -12.475 -3.890 26.972 1.00 76.94 198 ASN A CA 1
ATOM 1510 C C . ASN A 1 198 ? -13.767 -4.243 26.215 1.00 76.94 198 ASN A C 1
ATOM 1512 O O . ASN A 1 198 ? -14.862 -3.929 26.669 1.00 76.94 198 ASN A O 1
ATOM 1516 N N . GLU A 1 199 ? -13.627 -4.869 25.046 1.00 61.62 199 GLU A N 1
ATOM 1517 C CA . GLU A 1 199 ? -14.722 -5.318 24.181 1.00 61.62 199 GLU A CA 1
ATOM 1518 C C . GLU A 1 199 ? -15.612 -6.366 24.845 1.00 61.62 199 GLU A C 1
ATOM 1520 O O . GLU A 1 199 ? -16.820 -6.336 24.625 1.00 61.62 199 GLU A O 1
ATOM 1525 N N . ASP A 1 200 ? -15.058 -7.212 25.713 1.00 75.38 200 ASP A N 1
ATOM 1526 C CA . ASP A 1 200 ? -15.817 -8.243 26.422 1.00 75.38 200 ASP A CA 1
ATOM 1527 C C . ASP A 1 200 ? -16.884 -7.616 27.334 1.00 75.38 200 ASP A C 1
ATOM 1529 O O . ASP A 1 200 ? -18.029 -8.064 27.364 1.00 75.38 200 ASP A O 1
ATOM 1533 N N . VAL A 1 201 ? -16.554 -6.494 27.983 1.00 79.56 201 VAL A N 1
ATOM 1534 C CA . VAL A 1 201 ? -17.495 -5.712 28.807 1.00 79.56 201 VAL A CA 1
ATOM 1535 C C . VAL A 1 201 ? -18.585 -5.055 27.949 1.00 79.56 201 VAL A C 1
ATOM 1537 O O . VAL A 1 201 ? -19.735 -4.946 28.368 1.00 79.56 201 VAL A O 1
ATOM 1540 N N . TYR A 1 202 ? -18.252 -4.613 26.730 1.00 66.62 202 TYR A N 1
ATOM 1541 C CA . TYR A 1 202 ? -19.241 -4.045 25.803 1.00 66.62 202 TYR A CA 1
ATOM 1542 C C . TYR A 1 202 ? -20.166 -5.111 25.197 1.00 66.62 202 TYR A C 1
ATOM 1544 O O . TYR A 1 202 ? -21.279 -4.783 24.787 1.00 66.62 202 TYR A O 1
ATOM 1552 N N . MET A 1 203 ? -19.709 -6.362 25.117 1.00 59.12 203 MET A N 1
ATOM 1553 C CA . MET A 1 203 ? -20.472 -7.490 24.579 1.00 59.12 203 MET A CA 1
ATOM 1554 C C . MET A 1 203 ? -21.359 -8.164 25.632 1.00 59.12 203 MET A C 1
ATOM 1556 O O . MET A 1 203 ? -22.412 -8.686 25.272 1.00 59.12 203 MET A O 1
ATOM 1560 N N . ALA A 1 204 ? -20.965 -8.113 26.906 1.00 78.31 204 ALA A N 1
ATOM 1561 C CA . ALA A 1 204 ? -21.711 -8.637 28.044 1.00 78.31 204 ALA A CA 1
ATOM 1562 C C . ALA A 1 204 ? -21.967 -7.516 29.064 1.00 78.31 204 ALA A C 1
ATOM 1564 O O . ALA A 1 204 ? -21.280 -7.392 30.076 1.00 78.31 204 ALA A O 1
ATOM 1565 N N . THR A 1 205 ? -22.939 -6.649 28.761 1.00 82.38 205 THR A N 1
ATOM 1566 C CA . THR A 1 205 ? -23.180 -5.436 29.559 1.00 82.38 205 THR A CA 1
ATOM 1567 C C . THR A 1 205 ? -23.901 -5.708 30.875 1.00 82.38 205 THR A C 1
ATOM 1569 O O . THR A 1 205 ? -23.796 -4.886 31.781 1.00 82.38 205 THR A O 1
ATOM 1572 N N . ALA A 1 206 ? -24.626 -6.823 30.998 1.00 87.75 206 ALA A N 1
ATOM 1573 C CA . ALA A 1 206 ? -25.272 -7.250 32.236 1.00 87.75 206 ALA A CA 1
ATOM 1574 C C . ALA A 1 206 ? -24.332 -8.121 33.081 1.00 87.75 206 ALA A C 1
ATOM 1576 O O . ALA A 1 206 ? -23.572 -8.920 32.537 1.00 87.75 206 ALA A O 1
ATOM 1577 N N . PHE A 1 207 ? -24.397 -7.994 34.409 1.00 89.25 207 PHE A N 1
ATOM 1578 C CA . PHE A 1 207 ? -23.503 -8.713 35.322 1.00 89.25 207 PHE A CA 1
ATOM 1579 C C . PHE A 1 207 ? -23.552 -10.237 35.137 1.00 89.25 207 PHE A C 1
ATOM 1581 O O . PHE A 1 207 ? -22.508 -10.881 35.079 1.00 89.25 207 PHE A O 1
ATOM 1588 N N . GLY A 1 208 ? -24.747 -10.815 34.992 1.00 80.25 208 GLY A N 1
ATOM 1589 C CA . GLY A 1 208 ? -24.919 -12.255 34.793 1.00 80.25 208 GLY A CA 1
ATOM 1590 C C . GLY A 1 208 ? -24.273 -12.744 33.497 1.00 80.25 208 GLY A C 1
ATOM 1591 O O . GLY A 1 208 ? -23.544 -13.735 33.504 1.00 80.25 208 GLY A O 1
ATOM 1592 N N . ASP A 1 209 ? -24.464 -12.004 32.402 1.00 77.56 209 ASP A N 1
ATOM 1593 C CA . ASP A 1 209 ? -23.835 -12.301 31.111 1.00 77.56 209 ASP A CA 1
ATOM 1594 C C . ASP A 1 209 ? -22.309 -12.157 31.191 1.00 77.56 209 ASP A C 1
ATOM 1596 O O . ASP A 1 209 ? -21.573 -12.962 30.618 1.00 77.56 209 ASP A O 1
ATOM 1600 N N . PHE A 1 210 ? -21.828 -11.155 31.935 1.00 87.06 210 PHE A N 1
ATOM 1601 C CA . PHE A 1 210 ? -20.404 -10.905 32.136 1.00 87.06 210 PHE A CA 1
ATOM 1602 C C . PHE A 1 210 ? -19.739 -12.022 32.941 1.00 87.06 210 PHE A C 1
ATOM 1604 O O . PHE A 1 210 ? -18.667 -12.478 32.558 1.00 87.06 210 PHE A O 1
ATOM 1611 N N . ILE A 1 211 ? -20.377 -12.515 34.008 1.00 89.44 211 ILE A N 1
ATOM 1612 C CA . ILE A 1 211 ? -19.874 -13.660 34.778 1.00 89.44 211 ILE A CA 1
ATOM 1613 C C . ILE A 1 211 ? -19.876 -14.934 33.939 1.00 89.44 211 ILE A C 1
ATOM 1615 O O . ILE A 1 211 ? -18.902 -15.679 33.987 1.00 89.44 211 ILE A O 1
ATOM 1619 N N . GLN A 1 212 ? -20.906 -15.178 33.126 1.00 81.31 212 GLN A N 1
ATOM 1620 C CA . GLN A 1 212 ? -20.876 -16.333 32.228 1.00 81.31 212 GLN A CA 1
ATOM 1621 C C . GLN A 1 212 ? -19.758 -16.229 31.191 1.00 81.31 212 GLN A C 1
ATOM 1623 O O . GLN A 1 212 ? -19.062 -17.214 30.965 1.00 81.31 212 GLN A O 1
ATOM 1628 N N . LEU A 1 213 ? -19.539 -15.052 30.600 1.00 79.88 213 LEU A N 1
ATOM 1629 C CA . LEU A 1 213 ? -18.409 -14.811 29.699 1.00 79.88 213 LEU A CA 1
ATOM 1630 C C . LEU A 1 213 ? -17.071 -15.043 30.414 1.00 79.88 213 LEU A C 1
ATOM 1632 O O . LEU A 1 213 ? -16.201 -15.736 29.892 1.00 79.88 213 LEU A O 1
ATOM 1636 N N . LEU A 1 214 ? -16.922 -14.506 31.625 1.00 83.94 214 LEU A N 1
ATOM 1637 C CA . LEU A 1 214 ? -15.710 -14.626 32.429 1.00 83.94 214 LEU A CA 1
ATOM 1638 C C . LEU A 1 214 ? -15.384 -16.082 32.761 1.00 83.94 214 LEU A C 1
ATOM 1640 O O . LEU A 1 214 ? -14.245 -16.511 32.621 1.00 83.94 214 LEU A O 1
ATOM 1644 N N . VAL A 1 215 ? -16.393 -16.841 33.182 1.00 83.31 215 VAL A N 1
ATOM 1645 C CA . VAL A 1 215 ? -16.252 -18.248 33.559 1.00 83.31 215 VAL A CA 1
ATOM 1646 C C . VAL A 1 215 ? -15.922 -19.103 32.341 1.00 83.31 215 VAL A C 1
ATOM 1648 O O . VAL A 1 215 ? -15.048 -19.956 32.437 1.00 83.31 215 VAL A O 1
ATOM 1651 N N . ARG A 1 216 ? -16.520 -18.834 31.172 1.00 73.06 216 ARG A N 1
ATOM 1652 C CA . ARG A 1 216 ? -16.128 -19.494 29.911 1.00 73.06 216 ARG A CA 1
ATOM 1653 C C . ARG A 1 216 ? -14.658 -19.256 29.585 1.00 73.06 216 ARG A C 1
ATOM 1655 O O . ARG A 1 216 ? -13.946 -20.202 29.269 1.00 73.06 216 ARG A O 1
ATOM 1662 N N . LYS A 1 217 ? -14.179 -18.019 29.739 1.00 74.25 217 LYS A N 1
ATOM 1663 C CA . LYS A 1 217 ? -12.759 -17.695 29.551 1.00 74.25 217 LYS A CA 1
ATOM 1664 C C . LYS A 1 217 ? -11.853 -18.368 30.586 1.00 74.25 217 LYS A C 1
ATOM 1666 O O . LYS A 1 217 ? -10.822 -18.910 30.213 1.00 74.25 217 LYS A O 1
ATOM 1671 N N . LEU A 1 218 ? -12.248 -18.397 31.861 1.00 75.62 218 LEU A N 1
ATOM 1672 C CA . LEU A 1 218 ? -11.495 -19.058 32.938 1.00 75.62 218 LEU A CA 1
ATOM 1673 C C . LEU A 1 218 ? -11.417 -20.579 32.771 1.00 75.62 218 LEU A C 1
ATOM 1675 O O . LEU A 1 218 ? -10.399 -21.181 33.099 1.00 75.62 218 LEU A O 1
ATOM 1679 N N . ARG A 1 219 ? -12.477 -21.197 32.242 1.00 75.81 219 ARG A N 1
ATOM 1680 C CA . ARG A 1 219 ? -12.506 -22.621 31.881 1.00 75.81 219 ARG A CA 1
ATOM 1681 C C . ARG A 1 219 ? -11.714 -22.934 30.611 1.00 75.81 219 ARG A C 1
ATOM 1683 O O . ARG A 1 219 ? -11.574 -24.105 30.275 1.00 75.81 219 ARG A O 1
ATOM 1690 N N . GLY A 1 220 ? -11.224 -21.913 29.907 1.00 55.91 220 GLY A N 1
ATOM 1691 C CA . GLY A 1 220 ? -10.601 -22.072 28.599 1.00 55.91 220 GLY A CA 1
ATOM 1692 C C . GLY A 1 220 ? -11.588 -22.513 27.515 1.00 55.91 220 GLY A C 1
ATOM 1693 O O . GLY A 1 220 ? -11.167 -23.042 26.502 1.00 55.91 220 GLY A O 1
ATOM 1694 N N . GLU A 1 221 ? -12.898 -22.300 27.682 1.00 57.91 221 GLU A N 1
ATOM 1695 C CA . GLU A 1 221 ? -13.887 -22.604 26.631 1.00 57.91 221 GLU A CA 1
ATOM 1696 C C . GLU A 1 221 ? -13.772 -21.633 25.433 1.00 57.91 221 GLU A C 1
ATOM 1698 O O . GLU A 1 221 ? -14.195 -21.967 24.328 1.00 57.91 221 GLU A O 1
ATOM 1703 N N . ASP A 1 222 ? -13.163 -20.453 25.631 1.00 48.53 222 ASP A N 1
ATOM 1704 C CA . ASP A 1 222 ? -12.716 -19.554 24.548 1.00 48.53 222 ASP A CA 1
ATOM 1705 C C . ASP A 1 222 ? -11.284 -19.875 24.063 1.00 48.53 222 ASP A C 1
ATOM 1707 O O . ASP A 1 222 ? -10.951 -19.598 22.908 1.00 48.53 222 ASP A O 1
ATOM 1711 N N . ASP A 1 223 ? -10.466 -20.493 24.921 1.00 43.91 223 ASP A N 1
ATOM 1712 C CA . ASP A 1 223 ? -9.152 -21.065 24.606 1.00 43.91 223 ASP A CA 1
ATOM 1713 C C . ASP A 1 223 ? -9.325 -22.545 24.227 1.00 43.91 223 ASP A C 1
ATOM 1715 O O . ASP A 1 223 ? -8.764 -23.457 24.837 1.00 43.91 223 ASP A O 1
ATOM 1719 N N . GLU A 1 224 ? -10.074 -22.806 23.153 1.00 45.03 224 GLU A N 1
ATOM 1720 C CA . GLU A 1 224 ? -9.855 -24.040 22.393 1.00 45.03 224 GLU A CA 1
ATOM 1721 C C . GLU A 1 224 ? -8.503 -23.913 21.679 1.00 45.03 224 GLU A C 1
ATOM 1723 O O . GLU A 1 224 ? -8.411 -23.658 20.475 1.00 45.03 224 GLU A O 1
ATOM 1728 N N . GLY A 1 225 ? -7.437 -24.026 22.471 1.00 42.00 225 GLY A N 1
ATOM 1729 C CA . GLY A 1 225 ? -6.078 -24.174 22.002 1.00 42.00 225 GLY A CA 1
ATOM 1730 C C . GLY A 1 225 ? -6.005 -25.340 21.030 1.00 42.00 225 GLY A C 1
ATOM 1731 O O . GLY A 1 225 ? -6.585 -26.390 21.287 1.00 42.00 225 GLY A O 1
ATOM 1732 N N . ASP A 1 226 ? -5.311 -25.106 19.914 1.00 43.81 226 ASP A N 1
ATOM 1733 C CA . ASP A 1 226 ? -4.744 -26.125 19.025 1.00 43.81 226 ASP A CA 1
ATOM 1734 C C . ASP A 1 226 ? -5.649 -27.366 18.894 1.00 43.81 226 ASP A C 1
ATOM 1736 O O . ASP A 1 226 ? -5.269 -28.469 19.274 1.00 43.81 226 ASP A O 1
ATOM 1740 N N . SER A 1 227 ? -6.897 -27.176 18.444 1.00 48.91 227 SER A N 1
ATOM 1741 C CA . SER A 1 227 ? -7.830 -28.282 18.196 1.00 48.91 227 SER A CA 1
ATOM 1742 C C . SER A 1 227 ? -7.121 -29.262 17.266 1.00 48.91 227 SER A C 1
ATOM 1744 O O . SER A 1 227 ? -6.921 -28.851 16.134 1.00 48.91 227 SER A O 1
ATOM 1746 N N . ASP A 1 228 ? -6.704 -30.451 17.739 1.00 68.69 228 ASP A N 1
ATOM 1747 C CA . ASP A 1 228 ? -5.838 -31.445 17.057 1.00 68.69 228 ASP A CA 1
ATOM 1748 C C . ASP A 1 228 ? -5.847 -31.303 15.521 1.00 68.69 228 ASP A C 1
ATOM 1750 O O . ASP A 1 228 ? -6.597 -31.979 14.814 1.00 68.69 228 ASP A O 1
ATOM 1754 N N . ILE A 1 229 ? -5.060 -30.356 14.993 1.00 91.56 229 ILE A N 1
ATOM 1755 C CA . ILE A 1 229 ? -5.019 -30.100 13.556 1.00 91.56 229 ILE A CA 1
ATOM 1756 C C . ILE A 1 229 ? -4.213 -31.253 12.982 1.00 91.56 229 ILE A C 1
ATOM 1758 O O . ILE A 1 229 ? -3.077 -31.478 13.403 1.00 91.56 229 ILE A O 1
ATOM 1762 N N . ASP A 1 230 ? -4.786 -31.983 12.029 1.00 94.25 230 ASP A N 1
ATOM 1763 C CA . ASP A 1 230 ? -4.038 -33.024 11.340 1.00 94.25 230 ASP A CA 1
ATOM 1764 C C . ASP A 1 230 ? -3.000 -32.375 10.417 1.00 94.25 230 ASP A C 1
ATOM 1766 O O . ASP A 1 230 ? -3.309 -31.516 9.575 1.00 94.25 230 ASP A O 1
ATOM 1770 N N . TYR A 1 231 ? -1.740 -32.747 10.627 1.00 97.06 231 TYR A N 1
ATOM 1771 C CA . TYR A 1 231 ? -0.602 -32.163 9.939 1.00 97.06 231 TYR A CA 1
ATOM 1772 C C . TYR A 1 231 ? 0.147 -33.224 9.157 1.00 97.06 231 TYR A C 1
ATOM 1774 O O . TYR A 1 231 ? 0.529 -34.276 9.666 1.00 97.06 231 TYR A O 1
ATOM 1782 N N . VAL A 1 232 ? 0.533 -32.848 7.946 1.00 97.62 232 VAL A N 1
ATOM 1783 C CA . VAL A 1 232 ? 1.640 -33.508 7.268 1.00 97.62 232 VAL A CA 1
ATOM 1784 C C . VAL A 1 232 ? 2.928 -32.872 7.772 1.00 97.62 232 VAL A C 1
ATOM 1786 O O . VAL A 1 232 ? 3.216 -31.706 7.479 1.00 97.62 232 VAL A O 1
ATOM 1789 N N . GLU A 1 233 ? 3.702 -33.647 8.527 1.00 97.19 233 GLU A N 1
ATOM 1790 C CA . GLU A 1 233 ? 5.008 -33.229 9.031 1.00 97.19 233 GLU A CA 1
ATOM 1791 C C . GLU A 1 233 ? 6.119 -33.530 8.022 1.00 97.19 233 GLU A C 1
ATOM 1793 O O . GLU A 1 233 ? 6.178 -34.608 7.420 1.00 97.19 233 GLU A O 1
ATOM 1798 N N . LYS A 1 234 ? 7.022 -32.567 7.807 1.00 96.94 234 LYS A N 1
ATOM 1799 C CA . LYS A 1 234 ? 8.153 -32.745 6.888 1.00 96.94 234 LYS A CA 1
ATOM 1800 C C . LYS A 1 234 ? 9.392 -31.986 7.351 1.00 96.94 234 LYS A C 1
ATOM 1802 O O . LYS A 1 234 ? 9.408 -30.757 7.326 1.00 96.94 234 LYS A O 1
ATOM 1807 N N . SER A 1 235 ? 10.467 -32.722 7.632 1.00 97.94 235 SER A N 1
ATOM 1808 C CA . SER A 1 235 ? 11.793 -32.150 7.891 1.00 97.94 235 SER A CA 1
ATOM 1809 C C . SER A 1 235 ? 12.473 -31.738 6.584 1.00 97.94 235 SER A C 1
ATOM 1811 O O . SER A 1 235 ? 12.874 -32.581 5.773 1.00 97.94 235 SER A O 1
ATOM 1813 N N . VAL A 1 236 ? 12.573 -30.434 6.322 1.00 97.88 236 VAL A N 1
ATOM 1814 C CA . VAL A 1 236 ? 13.155 -29.894 5.083 1.00 97.88 236 VAL A CA 1
ATOM 1815 C C . VAL A 1 236 ? 13.584 -28.436 5.256 1.00 97.88 236 VAL A C 1
ATOM 1817 O O . VAL A 1 236 ? 13.025 -27.694 6.051 1.00 97.88 236 VAL A O 1
ATOM 1820 N N . ASN A 1 237 ? 14.617 -28.000 4.521 1.00 97.31 237 ASN A N 1
ATOM 1821 C CA . ASN A 1 237 ? 15.156 -26.629 4.592 1.00 97.31 237 ASN A CA 1
ATOM 1822 C C . ASN A 1 237 ? 15.555 -26.188 6.021 1.00 97.31 237 ASN A C 1
ATOM 1824 O O . ASN A 1 237 ? 15.552 -24.998 6.323 1.00 97.31 237 ASN A O 1
ATOM 1828 N N . LYS A 1 238 ? 15.963 -27.147 6.870 1.00 97.25 238 LYS A N 1
ATOM 1829 C CA . LYS A 1 238 ? 16.312 -26.953 8.293 1.00 97.25 238 LYS A CA 1
ATOM 1830 C C . LYS A 1 238 ? 15.126 -26.545 9.182 1.00 97.25 238 LYS A C 1
ATOM 1832 O O . LYS A 1 238 ? 15.341 -25.925 10.219 1.00 97.25 238 LYS A O 1
ATOM 1837 N N . LEU A 1 239 ? 13.908 -26.881 8.768 1.00 95.75 239 LEU A N 1
ATOM 1838 C CA . LEU A 1 239 ? 12.672 -26.672 9.511 1.00 95.75 239 LEU A CA 1
ATOM 1839 C C . LEU A 1 239 ? 11.901 -27.991 9.596 1.00 95.75 239 LEU A C 1
ATOM 1841 O O . LEU A 1 239 ? 11.997 -28.822 8.694 1.00 95.75 239 LEU A O 1
ATOM 1845 N N . GLU A 1 240 ? 11.105 -28.135 10.649 1.00 96.94 240 GLU A N 1
ATOM 1846 C CA . GLU A 1 240 ? 10.039 -29.132 10.722 1.00 96.94 240 GLU A CA 1
ATOM 1847 C C . GLU A 1 240 ? 8.742 -28.447 10.295 1.00 96.94 240 GLU A C 1
ATOM 1849 O O . GLU A 1 240 ? 8.183 -27.643 11.041 1.00 96.94 240 GLU A O 1
ATOM 1854 N N . LEU A 1 241 ? 8.311 -28.684 9.056 1.00 97.19 241 LEU A N 1
ATOM 1855 C CA . LEU A 1 241 ? 7.078 -28.097 8.535 1.00 97.19 241 LEU A CA 1
ATOM 1856 C C . LEU A 1 241 ? 5.874 -28.826 9.122 1.00 97.19 241 LEU A C 1
ATOM 1858 O O . LEU A 1 241 ? 5.868 -30.056 9.126 1.00 97.19 241 LEU A O 1
ATOM 1862 N N . ARG A 1 242 ? 4.835 -28.082 9.510 1.00 96.62 242 ARG A N 1
ATOM 1863 C CA . ARG A 1 242 ? 3.526 -28.636 9.883 1.00 96.62 242 ARG A CA 1
AT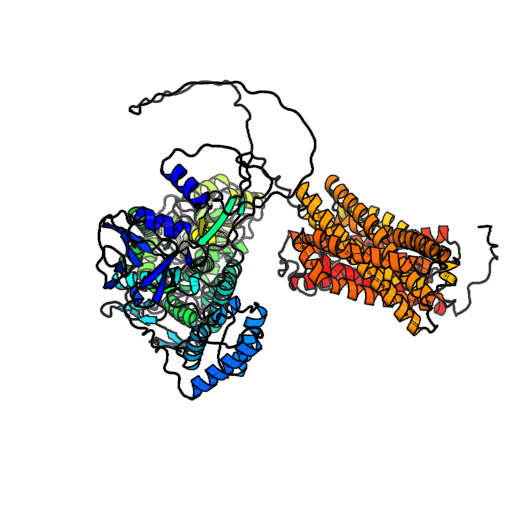OM 1864 C C . ARG A 1 242 ? 2.484 -28.087 8.919 1.00 96.62 242 ARG A C 1
ATOM 1866 O O . ARG A 1 242 ? 2.140 -26.906 8.982 1.00 96.62 242 ARG A O 1
ATOM 1873 N N . MET A 1 243 ? 2.035 -28.922 7.983 1.00 98.19 243 MET A N 1
ATOM 1874 C CA . MET A 1 243 ? 1.158 -28.510 6.883 1.00 98.19 243 MET A CA 1
ATOM 1875 C C . MET A 1 243 ? -0.254 -29.076 7.073 1.00 98.19 243 MET A C 1
ATOM 1877 O O . MET A 1 243 ? -0.432 -30.284 6.900 1.00 98.19 243 MET A O 1
ATOM 1881 N N . PRO A 1 244 ? -1.261 -28.236 7.381 1.00 98.19 244 PRO A N 1
ATOM 1882 C CA . PRO A 1 244 ? -2.652 -28.668 7.340 1.00 98.19 244 PRO A CA 1
ATOM 1883 C C . PRO A 1 244 ? -3.047 -29.077 5.916 1.00 98.19 244 PRO A C 1
ATOM 1885 O O . PRO A 1 244 ? -2.635 -28.438 4.944 1.00 98.19 244 PRO A O 1
ATOM 1888 N N . HIS A 1 245 ? -3.868 -30.117 5.789 1.00 98.19 245 HIS A N 1
ATOM 1889 C CA . HIS A 1 245 ? -4.265 -30.691 4.491 1.00 98.19 245 HIS A CA 1
ATOM 1890 C C . HIS A 1 245 ? -5.783 -30.905 4.339 1.00 98.19 245 HIS A C 1
ATOM 1892 O O . HIS A 1 245 ? -6.258 -31.432 3.329 1.00 98.19 245 HIS A O 1
ATOM 1898 N N . GLN A 1 246 ? -6.562 -30.469 5.323 1.00 98.62 246 GLN A N 1
ATOM 1899 C CA . GLN A 1 246 ? -8.021 -30.567 5.347 1.00 98.62 246 GLN A CA 1
ATOM 1900 C C . GLN A 1 246 ? -8.696 -29.278 4.847 1.00 98.62 246 GLN A C 1
ATOM 1902 O O . GLN A 1 246 ? -8.034 -28.266 4.607 1.00 98.62 246 GLN A O 1
ATOM 1907 N N . LEU A 1 247 ? -10.021 -29.292 4.671 1.00 98.69 247 LEU A N 1
ATOM 1908 C CA . LEU A 1 247 ? -10.794 -28.070 4.420 1.00 98.69 247 LEU A CA 1
ATOM 1909 C C . LEU A 1 247 ? -10.787 -27.194 5.674 1.00 98.69 247 LEU A C 1
ATOM 1911 O O . LEU A 1 247 ? -10.796 -27.719 6.779 1.00 98.69 247 LEU A O 1
ATOM 1915 N N . PHE A 1 248 ? -10.856 -25.872 5.525 1.00 98.69 248 PHE A N 1
ATOM 1916 C CA . PHE A 1 248 ? -11.013 -24.963 6.661 1.00 98.69 248 PHE A CA 1
ATOM 1917 C C . PHE A 1 248 ? -12.395 -24.314 6.633 1.00 98.69 248 PHE A C 1
ATOM 1919 O O . PHE A 1 248 ? -12.666 -23.460 5.784 1.00 98.69 248 PHE A O 1
ATOM 1926 N N . ILE A 1 249 ? -13.284 -24.722 7.539 1.00 98.62 249 ILE A N 1
ATOM 1927 C CA . ILE A 1 249 ? -14.681 -24.273 7.585 1.00 98.62 249 ILE A CA 1
ATOM 1928 C C . ILE A 1 249 ? -15.034 -23.900 9.021 1.00 98.62 249 ILE A C 1
ATOM 1930 O O . ILE A 1 249 ? -14.785 -24.666 9.948 1.00 98.62 249 ILE A O 1
ATOM 1934 N N . GLY A 1 250 ? -15.611 -22.711 9.220 1.00 93.75 250 GLY A N 1
ATOM 1935 C CA . GLY A 1 250 ? -16.105 -22.309 10.540 1.00 93.75 250 GLY A CA 1
ATOM 1936 C C . GLY A 1 250 ? -15.017 -22.227 11.615 1.00 93.75 250 GLY A C 1
ATOM 1937 O O . GLY A 1 250 ? -15.320 -22.374 12.791 1.00 93.75 250 GLY A O 1
ATOM 1938 N N . GLY A 1 251 ? -13.758 -21.995 11.228 1.00 93.81 251 GLY A N 1
ATOM 1939 C CA . GLY A 1 251 ? -12.631 -21.967 12.164 1.00 93.81 251 GLY A CA 1
ATOM 1940 C C . GLY A 1 251 ? -12.106 -23.342 12.587 1.00 93.81 251 GLY A C 1
ATOM 1941 O O . GLY A 1 251 ? -11.408 -23.422 13.587 1.00 93.81 251 GLY A O 1
ATOM 1942 N N . THR A 1 252 ? -12.434 -24.407 11.854 1.00 96.00 252 THR A N 1
ATOM 1943 C CA . THR A 1 252 ? -11.958 -25.774 12.125 1.00 96.00 252 THR A CA 1
ATOM 1944 C C . THR A 1 252 ? -11.463 -26.442 10.847 1.00 96.00 252 THR A C 1
ATOM 1946 O O . THR A 1 252 ? -11.959 -26.134 9.757 1.00 96.00 252 THR A O 1
ATOM 1949 N N . PHE A 1 253 ? -10.486 -27.340 10.982 1.00 97.81 253 PHE A N 1
ATOM 1950 C CA . PHE A 1 253 ? -10.027 -28.202 9.896 1.00 97.81 253 PHE A CA 1
ATOM 1951 C C . PHE A 1 253 ? -10.889 -29.468 9.836 1.00 97.81 253 PHE A C 1
ATOM 1953 O O . PHE A 1 253 ? -11.097 -30.122 10.853 1.00 97.81 253 PHE A O 1
ATOM 1960 N N . VAL A 1 254 ? -11.457 -29.766 8.665 1.00 97.31 254 VAL A N 1
ATOM 1961 C CA . VAL A 1 254 ? -12.406 -30.872 8.464 1.00 97.31 254 VAL A CA 1
ATOM 1962 C C . VAL A 1 254 ? -12.193 -31.560 7.120 1.00 97.31 254 VAL A C 1
ATOM 1964 O O . VAL A 1 254 ? -11.863 -30.914 6.121 1.00 97.31 254 VAL A O 1
ATOM 1967 N N . ASP A 1 255 ? -12.437 -32.865 7.071 1.00 97.94 255 ASP A N 1
ATOM 1968 C CA . ASP A 1 255 ? -12.437 -33.606 5.813 1.00 97.94 255 ASP A CA 1
ATOM 1969 C C . ASP A 1 255 ? -13.588 -33.173 4.896 1.00 97.94 255 ASP A C 1
ATOM 1971 O O . ASP A 1 255 ? -14.640 -32.694 5.334 1.00 97.94 255 ASP A O 1
ATOM 1975 N N . ALA A 1 256 ? -13.392 -33.376 3.595 1.00 97.50 256 ALA A N 1
ATOM 1976 C CA . ALA A 1 256 ? -14.454 -33.213 2.612 1.00 97.50 256 ALA A CA 1
ATOM 1977 C C . ALA A 1 256 ? -15.556 -34.273 2.767 1.00 97.50 256 ALA A C 1
ATOM 1979 O O . ALA A 1 256 ? -15.347 -35.354 3.326 1.00 97.50 256 ALA A O 1
ATOM 1980 N N . GLU A 1 257 ? -16.734 -33.994 2.206 1.00 94.69 257 GLU A N 1
ATOM 1981 C CA . GLU A 1 257 ? -17.818 -34.973 2.139 1.00 94.69 257 GLU A CA 1
ATOM 1982 C C . GLU A 1 257 ? -17.338 -36.301 1.522 1.00 94.69 257 GLU A C 1
ATOM 1984 O O . GLU A 1 257 ? -16.735 -36.346 0.447 1.00 94.69 257 GLU A O 1
ATOM 1989 N N . GLY A 1 258 ? -17.598 -37.403 2.232 1.00 92.56 258 GLY A N 1
ATOM 1990 C CA . GLY A 1 258 ? -17.178 -38.743 1.822 1.00 92.56 258 GLY A CA 1
ATOM 1991 C C . GLY A 1 258 ? -15.674 -39.015 1.941 1.00 92.56 258 GLY A C 1
ATOM 1992 O O . GLY A 1 258 ? -15.217 -40.011 1.387 1.00 92.56 258 GLY A O 1
ATOM 1993 N N . GLY A 1 259 ? -14.907 -38.154 2.623 1.00 94.06 259 GLY A N 1
ATOM 1994 C CA . GLY A 1 259 ? -13.462 -38.322 2.806 1.00 94.06 259 GLY A CA 1
ATOM 1995 C C . GLY A 1 259 ? -12.670 -38.211 1.501 1.00 94.06 259 GLY A C 1
ATOM 1996 O O . GLY A 1 259 ? -11.608 -38.815 1.371 1.00 94.06 259 GLY A O 1
ATOM 1997 N N . GLN A 1 260 ? -13.199 -37.501 0.497 1.00 96.81 260 GLN A N 1
ATOM 1998 C CA . GLN A 1 260 ? -12.527 -37.377 -0.795 1.00 96.81 260 GLN A CA 1
ATOM 1999 C C . GLN A 1 260 ? -11.247 -36.548 -0.678 1.00 96.81 260 GLN A C 1
ATOM 2001 O O . GLN A 1 260 ? -11.252 -35.449 -0.122 1.00 96.81 260 GLN A O 1
ATOM 2006 N N . THR A 1 261 ? -10.169 -37.043 -1.280 1.00 98.50 261 THR A N 1
ATOM 2007 C CA . THR A 1 261 ? -8.865 -36.378 -1.315 1.00 98.50 261 THR A CA 1
ATOM 2008 C C . THR A 1 261 ? -8.267 -36.385 -2.722 1.00 98.50 261 THR A C 1
ATOM 2010 O O . THR A 1 261 ? -8.747 -37.074 -3.626 1.00 98.50 261 THR A O 1
ATOM 2013 N N . TYR A 1 262 ? -7.228 -35.578 -2.929 1.00 98.50 262 TYR A N 1
ATOM 2014 C CA . TYR A 1 262 ? -6.398 -35.588 -4.130 1.00 98.50 262 TYR A CA 1
ATOM 2015 C C . TYR A 1 262 ? -4.936 -35.285 -3.780 1.00 98.50 262 TYR A C 1
ATOM 2017 O O . TYR A 1 262 ? -4.657 -34.653 -2.763 1.00 98.50 262 TYR A O 1
ATOM 2025 N N . ASP A 1 263 ? -4.006 -35.705 -4.635 1.00 98.62 263 ASP A N 1
ATOM 2026 C CA . ASP A 1 263 ? -2.575 -35.486 -4.415 1.00 98.62 263 ASP A CA 1
ATOM 2027 C C . ASP A 1 263 ? -2.147 -34.077 -4.851 1.00 98.62 263 ASP A C 1
ATOM 2029 O O . ASP A 1 263 ? -2.435 -33.653 -5.976 1.00 98.62 263 ASP A O 1
ATOM 2033 N N . THR A 1 264 ? -1.401 -33.375 -3.993 1.00 98.44 264 THR A N 1
ATOM 2034 C CA . THR A 1 264 ? -0.602 -32.211 -4.410 1.00 98.44 264 THR A CA 1
ATOM 2035 C C . THR A 1 264 ? 0.845 -32.629 -4.671 1.00 98.44 264 THR A C 1
ATOM 2037 O O . THR A 1 264 ? 1.406 -33.460 -3.952 1.00 98.44 264 THR A O 1
ATOM 2040 N N . ILE A 1 265 ? 1.440 -32.114 -5.748 1.00 98.81 265 ILE A N 1
ATOM 2041 C CA . ILE A 1 265 ? 2.668 -32.650 -6.352 1.00 98.81 265 ILE A CA 1
ATOM 2042 C C . ILE A 1 265 ? 3.802 -31.641 -6.221 1.00 98.81 265 ILE A C 1
ATOM 2044 O O . ILE A 1 265 ? 3.646 -30.485 -6.595 1.00 98.81 265 ILE A O 1
ATOM 2048 N N . ASN A 1 266 ? 4.975 -32.098 -5.790 1.00 98.75 266 ASN A N 1
ATOM 2049 C CA . ASN A 1 266 ? 6.189 -31.294 -5.789 1.00 98.75 266 ASN A CA 1
ATOM 2050 C C . ASN A 1 266 ? 6.734 -31.175 -7.222 1.00 98.75 266 ASN A C 1
ATOM 2052 O O . ASN A 1 266 ? 7.197 -32.172 -7.787 1.00 98.75 266 ASN A O 1
ATOM 2056 N N . PRO A 1 267 ? 6.771 -29.976 -7.828 1.00 98.69 267 PRO A N 1
ATOM 2057 C CA . PRO A 1 267 ? 7.235 -29.817 -9.199 1.00 98.69 267 PRO A CA 1
ATOM 2058 C C . PRO A 1 267 ? 8.738 -30.030 -9.378 1.00 98.69 267 PRO A C 1
ATOM 2060 O O . PRO A 1 267 ? 9.215 -30.151 -10.506 1.00 98.69 267 PRO A O 1
ATOM 2063 N N . THR A 1 268 ? 9.509 -30.072 -8.292 1.00 98.62 268 THR A N 1
ATOM 2064 C CA . THR A 1 268 ? 10.966 -30.251 -8.340 1.00 98.62 268 THR A CA 1
ATOM 2065 C C . THR A 1 268 ? 11.366 -31.668 -8.737 1.00 98.62 268 THR A C 1
ATOM 2067 O O . THR A 1 268 ? 12.421 -31.860 -9.337 1.00 98.62 268 THR A O 1
ATOM 2070 N N . ASP A 1 269 ? 10.547 -32.663 -8.408 1.00 98.12 269 ASP A N 1
ATOM 2071 C CA . ASP A 1 269 ? 10.850 -34.078 -8.640 1.00 98.12 269 ASP A CA 1
ATOM 2072 C C . ASP A 1 269 ? 9.651 -34.891 -9.156 1.00 98.12 269 ASP A C 1
ATOM 2074 O O . ASP A 1 269 ? 9.850 -35.998 -9.651 1.00 98.12 269 ASP A O 1
ATOM 2078 N N . GLY A 1 270 ? 8.438 -34.332 -9.121 1.00 97.50 270 GLY A N 1
ATOM 2079 C CA . GLY A 1 270 ? 7.199 -34.995 -9.523 1.00 97.50 270 GLY A CA 1
ATOM 2080 C C . GLY A 1 270 ? 6.606 -35.913 -8.450 1.00 97.50 270 GLY A C 1
ATOM 2081 O O . GLY A 1 270 ? 5.674 -36.656 -8.749 1.00 97.50 270 GLY A O 1
ATOM 2082 N N . SER A 1 271 ? 7.136 -35.892 -7.224 1.00 98.31 271 SER A N 1
ATOM 2083 C CA . SER A 1 271 ? 6.629 -36.697 -6.109 1.00 98.31 271 SER A CA 1
ATOM 2084 C C . SER A 1 271 ? 5.357 -36.105 -5.498 1.00 98.31 271 SER A C 1
ATOM 2086 O O . SER A 1 271 ? 5.134 -34.896 -5.534 1.00 98.31 271 SER A O 1
ATOM 2088 N N . VAL A 1 272 ? 4.523 -36.958 -4.901 1.00 98.75 272 VAL A N 1
ATOM 2089 C CA . VAL A 1 272 ? 3.389 -36.515 -4.079 1.00 98.75 272 VAL A CA 1
ATOM 2090 C C . VAL A 1 272 ? 3.926 -35.898 -2.786 1.00 98.75 272 VAL A C 1
ATOM 2092 O O . VAL A 1 272 ? 4.735 -36.520 -2.095 1.00 98.75 272 VAL A O 1
ATOM 2095 N N . ILE A 1 273 ? 3.480 -34.686 -2.449 1.00 98.38 273 ILE A N 1
ATOM 2096 C CA . ILE A 1 273 ? 3.772 -34.056 -1.154 1.00 98.38 273 ILE A CA 1
ATOM 2097 C C . ILE A 1 273 ? 2.878 -34.689 -0.089 1.00 98.38 273 ILE A C 1
ATOM 2099 O O . ILE A 1 273 ? 3.387 -35.208 0.903 1.00 98.38 273 ILE A O 1
ATOM 2103 N N . CYS A 1 274 ? 1.561 -34.648 -0.315 1.00 98.38 274 CYS A N 1
ATOM 2104 C CA . CYS A 1 274 ? 0.532 -35.253 0.525 1.00 98.38 274 CYS A CA 1
ATOM 2105 C C . CYS A 1 274 ? -0.837 -35.289 -0.177 1.00 98.38 274 CYS A C 1
ATOM 2107 O O . CYS A 1 274 ? -1.019 -34.708 -1.252 1.00 98.38 274 CYS A O 1
ATOM 2109 N N . GLN A 1 275 ? -1.797 -35.952 0.472 1.00 98.50 275 GLN A N 1
ATOM 2110 C CA . GLN A 1 275 ? -3.212 -35.896 0.120 1.00 98.50 275 GLN A CA 1
ATOM 2111 C C . GLN A 1 275 ? -3.881 -34.679 0.757 1.00 98.50 275 GLN A C 1
ATOM 2113 O O . GLN A 1 275 ? -3.705 -34.426 1.945 1.00 98.50 275 GLN A O 1
ATOM 2118 N N . VAL A 1 276 ? -4.686 -33.963 -0.023 1.00 98.81 276 VAL A N 1
ATOM 2119 C CA . VAL A 1 276 ? -5.451 -32.788 0.403 1.00 98.81 276 VAL A CA 1
ATOM 2120 C C . VAL A 1 276 ? -6.938 -33.056 0.207 1.00 98.81 276 VAL A C 1
ATOM 2122 O O . VAL A 1 276 ? -7.335 -33.651 -0.795 1.00 98.81 276 VAL A O 1
ATOM 2125 N N . SER A 1 277 ? -7.773 -32.609 1.144 1.00 98.69 277 SER A N 1
ATOM 2126 C CA . SER A 1 277 ? -9.232 -32.730 1.036 1.00 98.69 277 SER A CA 1
ATOM 2127 C C . SER A 1 277 ? -9.776 -32.101 -0.256 1.00 98.69 277 SER A C 1
ATOM 2129 O O . SER A 1 277 ? -9.392 -30.999 -0.651 1.00 98.69 277 SER A O 1
ATOM 2131 N N . LEU A 1 278 ? -10.703 -32.796 -0.916 1.00 98.56 278 LEU A N 1
ATOM 2132 C CA . LEU A 1 278 ? -11.332 -32.394 -2.173 1.00 98.56 278 LEU A CA 1
ATOM 2133 C C . LEU A 1 278 ? -12.756 -31.896 -1.906 1.00 98.56 278 LEU A C 1
ATOM 2135 O O . LEU A 1 278 ? -13.693 -32.693 -1.904 1.00 98.56 278 LEU A O 1
ATOM 2139 N N . ALA A 1 279 ? -12.928 -30.587 -1.701 1.00 98.50 279 ALA A N 1
ATOM 2140 C CA . ALA A 1 279 ? -14.226 -30.010 -1.345 1.00 98.50 279 ALA A CA 1
ATOM 2141 C C . ALA A 1 279 ? -15.337 -30.369 -2.345 1.00 98.50 279 ALA A C 1
ATOM 2143 O O . ALA A 1 279 ? -15.181 -30.186 -3.558 1.00 98.50 279 ALA A O 1
ATOM 2144 N N . GLN A 1 280 ? -16.475 -30.815 -1.809 1.00 98.44 280 GLN A N 1
ATOM 2145 C CA . GLN A 1 280 ? -17.698 -31.102 -2.556 1.00 98.44 280 GLN A CA 1
ATOM 2146 C C . GLN A 1 280 ? -18.700 -29.946 -2.452 1.00 98.44 280 GLN A C 1
ATOM 2148 O O . GLN A 1 280 ? -18.489 -28.962 -1.741 1.00 98.44 280 GLN A O 1
ATOM 2153 N N . VAL A 1 281 ? -19.821 -30.046 -3.173 1.00 98.44 281 VAL A N 1
ATOM 2154 C CA . VAL A 1 281 ? -20.846 -28.988 -3.224 1.00 98.44 281 VAL A CA 1
ATOM 2155 C C . VAL A 1 281 ? -21.408 -28.689 -1.831 1.00 98.44 281 VAL A C 1
ATOM 2157 O O . VAL A 1 281 ? -21.554 -27.517 -1.482 1.00 98.44 281 VAL A O 1
ATOM 2160 N N . SER A 1 282 ? -21.650 -29.719 -1.013 1.00 97.94 282 SER A N 1
ATOM 2161 C CA . SER A 1 282 ? -22.118 -29.549 0.368 1.00 97.94 282 SER A CA 1
ATOM 2162 C C . SER A 1 282 ? -21.135 -28.763 1.229 1.00 97.94 282 SER A C 1
ATOM 2164 O O . SER A 1 282 ? -21.543 -28.024 2.119 1.00 97.94 282 SER A O 1
ATOM 2166 N N . ASP A 1 283 ? -19.837 -28.918 0.979 1.00 98.62 283 ASP A N 1
ATOM 2167 C CA . ASP A 1 283 ? -18.791 -28.269 1.765 1.00 98.62 283 ASP A CA 1
ATOM 2168 C C . ASP A 1 283 ? -18.695 -26.786 1.404 1.00 98.62 283 ASP A C 1
ATOM 2170 O O . ASP A 1 283 ? -18.511 -25.944 2.284 1.00 98.62 283 ASP A O 1
ATOM 2174 N N . VAL A 1 284 ? -18.937 -26.446 0.131 1.00 98.75 284 VAL A N 1
ATOM 2175 C CA . VAL A 1 284 ? -19.128 -25.051 -0.295 1.00 98.75 284 VAL A CA 1
ATOM 2176 C C . VAL A 1 284 ? -20.314 -24.422 0.426 1.00 98.75 284 VAL A C 1
ATOM 2178 O O . VAL A 1 284 ? -20.188 -23.317 0.951 1.00 98.75 284 VAL A O 1
ATOM 2181 N N . ASP A 1 285 ? -21.440 -25.127 0.499 1.00 98.44 285 ASP A N 1
ATOM 2182 C CA . ASP A 1 285 ? -22.649 -24.621 1.150 1.00 98.44 285 ASP A CA 1
ATOM 2183 C C . ASP A 1 285 ? -22.437 -24.417 2.659 1.00 98.44 285 ASP A C 1
ATOM 2185 O O . ASP A 1 285 ? -22.807 -23.371 3.197 1.00 98.44 285 ASP A O 1
ATOM 2189 N N . LYS A 1 286 ? -21.754 -25.353 3.334 1.00 98.50 286 LYS A N 1
ATOM 2190 C CA . LYS A 1 286 ? -21.355 -25.213 4.748 1.00 98.50 286 LYS A CA 1
ATOM 2191 C C . LYS A 1 286 ? -20.434 -24.010 4.964 1.00 98.50 286 LYS A C 1
ATOM 2193 O O . LYS A 1 286 ? -20.659 -23.228 5.886 1.00 98.50 286 LYS A O 1
ATOM 2198 N N . ALA A 1 287 ? -19.426 -23.824 4.111 1.00 98.75 287 ALA A N 1
ATOM 2199 C CA . ALA A 1 287 ? -18.505 -22.693 4.207 1.00 98.75 287 ALA A CA 1
ATOM 2200 C C . ALA A 1 287 ? -19.203 -21.347 3.982 1.00 98.75 287 ALA A C 1
ATOM 2202 O O . ALA A 1 287 ? -18.931 -20.380 4.693 1.00 98.75 287 ALA A O 1
ATOM 2203 N N . VAL A 1 288 ? -20.128 -21.274 3.022 1.00 98.81 288 VAL A N 1
ATOM 2204 C CA . VAL A 1 288 ? -20.914 -20.059 2.784 1.00 98.81 288 VAL A CA 1
ATOM 2205 C C . VAL A 1 288 ? -21.859 -19.780 3.953 1.00 98.81 288 VAL A C 1
ATOM 2207 O O . VAL A 1 288 ? -21.978 -18.624 4.359 1.00 98.81 288 VAL A O 1
ATOM 2210 N N . ALA A 1 289 ? -22.480 -20.808 4.536 1.00 98.06 289 ALA A N 1
ATOM 2211 C CA . ALA A 1 289 ? -23.306 -20.659 5.732 1.00 98.06 289 ALA A CA 1
ATOM 2212 C C . ALA A 1 289 ? -22.493 -20.132 6.929 1.00 98.06 289 ALA A C 1
ATOM 2214 O O . ALA A 1 289 ? -22.921 -19.178 7.578 1.00 98.06 289 ALA A O 1
ATOM 2215 N N . ALA A 1 290 ? -21.292 -20.672 7.164 1.00 97.25 290 ALA A N 1
ATOM 2216 C CA . ALA A 1 290 ? -20.383 -20.193 8.207 1.00 97.25 290 ALA A CA 1
ATOM 2217 C C . ALA A 1 290 ? -19.949 -18.734 7.971 1.00 97.25 290 ALA A C 1
ATOM 2219 O O . ALA A 1 290 ? -19.983 -17.914 8.888 1.00 97.25 290 ALA A O 1
ATOM 2220 N N . ALA A 1 291 ? -19.604 -18.377 6.728 1.00 98.56 291 ALA A N 1
ATOM 2221 C CA . ALA A 1 291 ? -19.264 -17.004 6.361 1.00 98.56 291 ALA A CA 1
ATOM 2222 C C . ALA A 1 291 ? -20.435 -16.033 6.556 1.00 98.56 291 ALA A C 1
ATOM 2224 O O . ALA A 1 291 ? -20.230 -14.893 6.983 1.00 98.56 291 ALA A O 1
ATOM 2225 N N . LYS A 1 292 ? -21.658 -16.468 6.242 1.00 98.25 292 LYS A N 1
ATOM 2226 C CA . LYS A 1 292 ? -22.873 -15.673 6.427 1.00 98.25 292 LYS A CA 1
ATOM 2227 C C . LYS A 1 292 ? -23.145 -15.416 7.903 1.00 98.25 292 LYS A C 1
ATOM 2229 O O . LYS A 1 292 ? -23.328 -14.261 8.279 1.00 98.25 292 LYS A O 1
ATOM 2234 N N . ASP A 1 293 ? -23.104 -16.452 8.735 1.00 94.81 293 ASP A N 1
ATOM 2235 C CA . ASP A 1 293 ? -23.342 -16.306 10.172 1.00 94.81 293 ASP A CA 1
ATOM 2236 C C . ASP A 1 293 ? -22.278 -15.421 10.846 1.00 94.81 293 ASP A C 1
ATOM 2238 O O . ASP A 1 293 ? -22.610 -14.480 11.573 1.00 94.81 293 ASP A O 1
ATOM 2242 N N . ALA A 1 294 ? -21.000 -15.611 10.497 1.00 87.44 294 ALA A N 1
ATOM 2243 C CA . ALA A 1 294 ? -19.907 -14.772 10.986 1.00 87.44 294 ALA A CA 1
ATOM 2244 C C . ALA A 1 294 ? -20.067 -13.285 10.603 1.00 87.44 294 ALA A C 1
ATOM 2246 O O . ALA A 1 294 ? -19.662 -12.402 11.365 1.00 87.44 294 ALA A O 1
ATOM 2247 N N . PHE A 1 295 ? -20.664 -13.001 9.439 1.00 96.44 295 PHE A N 1
ATOM 2248 C CA . PHE A 1 295 ? -20.932 -11.642 8.967 1.00 96.44 295 PHE A CA 1
ATOM 2249 C C . PHE A 1 295 ? -22.155 -11.008 9.641 1.00 96.44 295 PHE A C 1
ATOM 2251 O O . PHE A 1 295 ? -22.085 -9.859 10.077 1.00 96.44 295 PHE A O 1
ATOM 2258 N N . GLU A 1 296 ? -23.276 -11.730 9.695 1.00 89.06 296 GLU A N 1
ATOM 2259 C CA . GLU A 1 296 ? -24.570 -11.198 10.139 1.00 89.06 296 GLU A CA 1
ATOM 2260 C C . GLU A 1 296 ? -24.703 -11.179 11.669 1.00 89.06 296 GLU A C 1
ATOM 2262 O O . GLU A 1 296 ? -25.234 -10.219 12.235 1.00 89.06 296 GLU A O 1
ATOM 2267 N N . ASN A 1 297 ? -24.194 -12.213 12.346 1.00 81.00 297 ASN A N 1
ATOM 2268 C CA . ASN A 1 297 ? -24.395 -12.436 13.779 1.00 81.00 297 ASN A CA 1
ATOM 2269 C C . ASN A 1 297 ? -23.088 -12.442 14.588 1.00 81.00 297 ASN A C 1
ATOM 2271 O O . ASN A 1 297 ? -23.111 -12.108 15.780 1.00 81.00 297 ASN A O 1
ATOM 2275 N N . GLY A 1 298 ? -21.964 -12.793 13.960 1.00 76.31 298 GLY A N 1
ATOM 2276 C CA . GLY A 1 298 ? -20.667 -12.965 14.616 1.00 76.31 298 GLY A CA 1
ATOM 2277 C C . GLY A 1 298 ? -19.985 -11.677 15.097 1.00 76.31 298 GLY A C 1
ATOM 2278 O O . GLY A 1 298 ? -20.407 -10.553 14.807 1.00 76.31 298 GLY A O 1
ATOM 2279 N N . ARG A 1 299 ? -18.870 -11.846 15.831 1.00 82.31 299 ARG A N 1
ATOM 2280 C CA . ARG A 1 299 ? -18.024 -10.745 16.348 1.00 82.31 299 ARG A CA 1
ATOM 2281 C C . ARG A 1 299 ? -17.560 -9.809 15.222 1.00 82.31 299 ARG A C 1
ATOM 2283 O O . ARG A 1 299 ? -17.541 -8.596 15.403 1.00 82.31 299 ARG A O 1
ATOM 2290 N N . TRP A 1 300 ? -17.254 -10.344 14.039 1.00 91.44 300 TRP A N 1
ATOM 2291 C CA . TRP A 1 300 ? -16.679 -9.589 12.916 1.00 91.44 300 TRP A CA 1
ATOM 2292 C C . TRP A 1 300 ? -17.564 -8.451 12.389 1.00 91.44 300 TRP A C 1
ATOM 2294 O O . TRP A 1 300 ? -17.061 -7.368 12.082 1.00 91.44 300 TRP A O 1
ATOM 2304 N N . GLY A 1 301 ? -18.881 -8.671 12.327 1.00 84.75 301 GLY A N 1
ATOM 2305 C CA . GLY A 1 301 ? -19.854 -7.654 11.915 1.00 84.75 301 GLY A CA 1
ATOM 2306 C C . GLY A 1 301 ? -20.118 -6.570 12.970 1.00 84.75 301 GLY A C 1
ATOM 2307 O O . GLY A 1 301 ? -20.731 -5.551 12.650 1.00 84.75 301 GLY A O 1
ATOM 2308 N N . LYS A 1 302 ? -19.659 -6.772 14.215 1.00 81.75 302 LYS A N 1
ATOM 2309 C CA . LYS A 1 302 ? -19.970 -5.927 15.384 1.00 81.75 302 LYS A CA 1
ATOM 2310 C C . LYS A 1 302 ? -18.775 -5.132 15.909 1.00 81.75 302 LYS A C 1
ATOM 2312 O O . LYS A 1 302 ? -18.969 -4.026 16.412 1.00 81.75 302 LYS A O 1
ATOM 2317 N N . ILE A 1 303 ? -17.557 -5.668 15.797 1.00 83.00 303 ILE A N 1
ATOM 2318 C CA . ILE A 1 303 ? -16.341 -4.979 16.251 1.00 83.00 303 ILE A CA 1
ATOM 2319 C C . ILE A 1 303 ? -16.117 -3.669 15.498 1.00 83.00 303 ILE A C 1
ATOM 2321 O O . ILE A 1 303 ? -16.527 -3.491 14.345 1.00 83.00 303 ILE A O 1
ATOM 2325 N N . SER A 1 304 ? -15.412 -2.741 16.147 1.00 87.94 304 SER A N 1
ATOM 2326 C CA . SER A 1 304 ? -15.059 -1.482 15.508 1.00 87.94 304 SER A CA 1
ATOM 2327 C C . SER A 1 304 ? -14.151 -1.728 14.298 1.00 87.94 304 SER A C 1
ATOM 2329 O O . SER A 1 304 ? -13.363 -2.677 14.249 1.00 87.94 304 SER A O 1
ATOM 2331 N N . ALA A 1 305 ? -14.210 -0.833 13.309 1.00 89.62 305 ALA A N 1
ATOM 2332 C CA . ALA A 1 305 ? -13.317 -0.922 12.157 1.00 89.62 305 ALA A CA 1
ATOM 2333 C C . ALA A 1 305 ? -11.831 -0.855 12.568 1.00 89.62 305 ALA A C 1
ATOM 2335 O O . ALA A 1 305 ? -10.976 -1.429 11.901 1.00 89.62 305 ALA A O 1
ATOM 2336 N N . ARG A 1 306 ? -11.513 -0.206 13.696 1.00 81.44 306 ARG A N 1
ATOM 2337 C CA . ARG A 1 306 ? -10.146 -0.143 14.221 1.00 81.44 306 ARG A CA 1
ATOM 2338 C C . ARG A 1 306 ? -9.673 -1.492 14.754 1.00 81.44 306 ARG A C 1
ATOM 2340 O O . ARG A 1 306 ? -8.555 -1.889 14.441 1.00 81.44 306 ARG A O 1
ATOM 2347 N N . ASP A 1 307 ? -10.508 -2.193 15.513 1.00 80.75 307 ASP A N 1
ATOM 2348 C CA . ASP A 1 307 ? -10.139 -3.481 16.118 1.00 80.75 307 ASP A CA 1
ATOM 2349 C C . ASP A 1 307 ? -10.069 -4.578 15.055 1.00 80.75 307 ASP A C 1
ATOM 2351 O O . ASP A 1 307 ? -9.151 -5.394 15.057 1.00 80.75 307 ASP A O 1
ATOM 2355 N N . ARG A 1 308 ? -10.910 -4.480 14.018 1.00 96.81 308 ARG A N 1
ATOM 2356 C CA . ARG A 1 308 ? -10.720 -5.244 12.779 1.00 96.81 308 ARG A CA 1
ATOM 2357 C C . ARG A 1 308 ? -9.329 -5.023 12.177 1.00 96.81 308 ARG A C 1
ATOM 2359 O O . ARG A 1 308 ? -8.657 -5.977 11.803 1.00 96.81 308 ARG A O 1
ATOM 2366 N N . GLY A 1 309 ? -8.883 -3.767 12.099 1.00 92.31 309 GLY A N 1
ATOM 2367 C CA . GLY A 1 309 ? -7.523 -3.424 11.677 1.00 92.31 309 GLY A CA 1
ATOM 2368 C C . GLY A 1 309 ? -6.449 -4.060 12.564 1.00 92.31 309 GLY A C 1
ATOM 2369 O O . GLY A 1 309 ? -5.477 -4.593 12.041 1.00 92.31 309 GLY A O 1
ATOM 2370 N N . ARG A 1 310 ? -6.630 -4.079 13.891 1.00 85.50 310 ARG A N 1
ATOM 2371 C CA . ARG A 1 310 ? -5.692 -4.729 14.828 1.00 85.50 310 ARG A CA 1
ATOM 2372 C C . ARG A 1 310 ? -5.557 -6.229 14.578 1.00 85.50 310 ARG A C 1
ATOM 2374 O O . ARG A 1 310 ? -4.434 -6.716 14.519 1.00 85.50 310 ARG A O 1
ATOM 2381 N N . LEU A 1 311 ? -6.668 -6.933 14.366 1.00 89.75 311 LEU A N 1
ATOM 2382 C CA . LEU A 1 311 ? -6.650 -8.361 14.040 1.00 89.75 311 LEU A CA 1
ATOM 2383 C C . LEU A 1 311 ? -5.900 -8.642 12.727 1.00 89.75 311 LEU A C 1
ATOM 2385 O O . LEU A 1 311 ? -5.112 -9.581 12.650 1.00 89.75 311 LEU A O 1
ATOM 2389 N N . LEU A 1 312 ? -6.076 -7.792 11.709 1.00 98.38 312 LEU A N 1
ATOM 2390 C CA . LEU A 1 312 ? -5.334 -7.914 10.448 1.00 98.38 312 LEU A CA 1
ATOM 2391 C C . LEU A 1 312 ? -3.837 -7.586 10.595 1.00 98.38 312 LEU A C 1
ATOM 2393 O O . LEU A 1 312 ? -3.019 -8.215 9.926 1.00 98.38 312 LEU A O 1
ATOM 2397 N N . TYR A 1 313 ? -3.460 -6.649 11.474 1.00 96.88 313 TYR A N 1
ATOM 2398 C CA . TYR A 1 313 ? -2.052 -6.430 11.834 1.00 96.88 313 TYR A CA 1
ATOM 2399 C C . TYR A 1 313 ? -1.457 -7.656 12.535 1.00 96.88 313 TYR A C 1
ATOM 2401 O O . TYR A 1 313 ? -0.412 -8.136 12.107 1.00 96.88 313 TYR A O 1
ATOM 2409 N N . ARG A 1 314 ? -2.154 -8.211 13.537 1.00 91.19 314 ARG A N 1
ATOM 2410 C CA . ARG A 1 314 ? -1.721 -9.418 14.262 1.00 91.19 314 ARG A CA 1
ATOM 2411 C C . ARG A 1 314 ? -1.548 -10.614 13.324 1.00 91.19 314 ARG A C 1
ATOM 2413 O O . ARG A 1 314 ? -0.563 -11.337 13.433 1.00 91.19 314 ARG A O 1
ATOM 2420 N N . LEU A 1 315 ? -2.459 -10.796 12.366 1.00 98.25 315 LEU A N 1
ATOM 2421 C CA . LEU A 1 315 ? -2.326 -11.816 11.325 1.00 98.25 315 LEU A CA 1
ATOM 2422 C C . LEU A 1 315 ? -1.060 -11.612 10.483 1.00 98.25 315 LEU A C 1
ATOM 2424 O O . LEU A 1 315 ? -0.328 -12.568 10.241 1.00 98.25 315 LEU A O 1
ATOM 2428 N N . ALA A 1 316 ? -0.763 -10.376 10.075 1.00 97.69 316 ALA A N 1
ATOM 2429 C CA . ALA A 1 316 ? 0.458 -10.083 9.331 1.00 97.69 316 ALA A CA 1
ATOM 2430 C C . ALA A 1 316 ? 1.730 -10.367 10.148 1.00 97.69 316 ALA A C 1
ATOM 2432 O O . ALA A 1 316 ? 2.705 -10.870 9.594 1.00 97.69 316 ALA A O 1
ATOM 2433 N N . ASP A 1 317 ? 1.715 -10.080 11.451 1.00 87.06 317 ASP A N 1
ATOM 2434 C CA . ASP A 1 317 ? 2.838 -10.365 12.347 1.00 87.06 317 ASP A CA 1
ATOM 2435 C C . ASP A 1 317 ? 3.046 -11.878 12.524 1.00 87.06 317 ASP A C 1
ATOM 2437 O O . ASP A 1 317 ? 4.178 -12.352 12.487 1.00 87.06 317 ASP A O 1
ATOM 2441 N N . LEU A 1 318 ? 1.969 -12.664 12.617 1.00 93.38 318 LEU A N 1
ATOM 2442 C CA . LEU A 1 318 ? 2.048 -14.129 12.656 1.00 93.38 318 LEU A CA 1
ATOM 2443 C C . LEU A 1 318 ? 2.553 -14.728 11.340 1.00 93.38 318 LEU A C 1
ATOM 2445 O O . LEU A 1 318 ? 3.335 -15.678 11.359 1.00 93.38 318 LEU A O 1
ATOM 2449 N N . MET A 1 319 ? 2.155 -14.158 10.200 1.00 98.50 319 MET A N 1
ATOM 2450 C CA . MET A 1 319 ? 2.714 -14.528 8.897 1.00 98.50 319 MET A CA 1
ATOM 2451 C C . MET A 1 319 ? 4.208 -14.202 8.806 1.00 98.50 319 MET A C 1
ATOM 2453 O O . MET A 1 319 ? 4.960 -14.978 8.227 1.00 98.50 319 MET A O 1
ATOM 2457 N N . GLU A 1 320 ? 4.652 -13.081 9.382 1.00 96.06 320 GLU A N 1
ATOM 2458 C CA . GLU A 1 320 ? 6.072 -12.717 9.450 1.00 96.06 320 GLU A CA 1
ATOM 2459 C C . GLU A 1 320 ? 6.868 -13.655 10.363 1.00 96.06 320 GLU A C 1
ATOM 2461 O O . GLU A 1 320 ? 7.971 -14.054 10.006 1.00 96.06 320 GLU A O 1
ATOM 2466 N N . GLN A 1 321 ? 6.296 -14.076 11.492 1.00 88.69 321 GLN A N 1
ATOM 2467 C CA . GLN A 1 321 ? 6.913 -15.064 12.384 1.00 88.69 321 GLN A CA 1
ATOM 2468 C C . GLN A 1 321 ? 7.089 -16.440 11.724 1.00 88.69 321 GLN A C 1
ATOM 2470 O O . GLN A 1 321 ? 8.047 -17.138 12.032 1.00 88.69 321 GLN A O 1
ATOM 2475 N N . HIS A 1 322 ? 6.188 -16.820 10.812 1.00 97.25 322 HIS A N 1
ATOM 2476 C CA . HIS A 1 322 ? 6.234 -18.097 10.088 1.00 97.25 322 HIS A CA 1
ATOM 2477 C C . HIS A 1 322 ? 6.743 -17.934 8.644 1.00 97.25 322 HIS A C 1
ATOM 2479 O O . HIS A 1 322 ? 6.482 -18.784 7.790 1.00 97.25 322 HIS A O 1
ATOM 2485 N N . GLN A 1 323 ? 7.441 -16.838 8.324 1.00 97.00 323 GLN A N 1
ATOM 2486 C CA . GLN A 1 323 ? 7.760 -16.499 6.935 1.00 97.00 323 GLN A CA 1
ATOM 2487 C C . GLN A 1 323 ? 8.657 -17.535 6.243 1.00 97.00 323 GLN A C 1
ATOM 2489 O O . GLN A 1 323 ? 8.473 -17.805 5.054 1.00 97.00 323 GLN A O 1
ATOM 2494 N N . GLU A 1 324 ? 9.603 -18.141 6.965 1.00 97.00 324 GLU A N 1
ATOM 2495 C CA . GLU A 1 324 ? 10.475 -19.189 6.439 1.00 97.00 324 GLU A CA 1
ATOM 2496 C C . GLU A 1 324 ? 9.707 -20.493 6.199 1.00 97.00 324 GLU A C 1
ATOM 2498 O O . GLU A 1 324 ? 9.945 -21.162 5.190 1.00 97.00 324 GLU A O 1
ATOM 2503 N N . GLU A 1 325 ? 8.757 -20.835 7.074 1.00 98.56 325 GLU A N 1
ATOM 2504 C CA . GLU A 1 325 ? 7.882 -22.001 6.907 1.00 98.56 325 GLU A CA 1
ATOM 2505 C C . GLU A 1 325 ? 6.988 -21.811 5.675 1.00 98.56 325 GLU A C 1
ATOM 2507 O O . GLU A 1 325 ? 7.023 -22.629 4.755 1.00 98.56 325 GLU A O 1
ATOM 2512 N N . LEU A 1 326 ? 6.285 -20.675 5.586 1.00 98.81 326 LEU A N 1
ATOM 2513 C CA . LEU A 1 326 ? 5.439 -20.316 4.443 1.00 98.81 326 LEU A CA 1
ATOM 2514 C C . LEU A 1 326 ? 6.227 -20.311 3.126 1.00 98.81 326 LEU A C 1
ATOM 2516 O O . LEU A 1 326 ? 5.765 -20.859 2.128 1.00 98.81 326 LEU A O 1
ATOM 2520 N N . ALA A 1 327 ? 7.434 -19.737 3.111 1.00 98.62 327 ALA A N 1
ATOM 2521 C CA . ALA A 1 327 ? 8.282 -19.705 1.920 1.00 98.62 327 ALA A CA 1
ATOM 2522 C C . ALA A 1 327 ? 8.798 -21.097 1.528 1.00 98.62 327 ALA A C 1
ATOM 2524 O O . ALA A 1 327 ? 8.990 -21.367 0.343 1.00 98.62 327 ALA A O 1
ATOM 2525 N N . THR A 1 328 ? 9.029 -21.980 2.504 1.00 98.75 328 THR A N 1
ATOM 2526 C CA . THR A 1 328 ? 9.432 -23.366 2.239 1.00 98.75 328 THR A CA 1
ATOM 2527 C C . THR A 1 328 ? 8.269 -24.167 1.661 1.00 98.75 328 THR A C 1
ATOM 2529 O O . THR A 1 328 ? 8.470 -24.875 0.678 1.00 98.75 328 THR A O 1
ATOM 2532 N N . ILE A 1 329 ? 7.055 -24.011 2.198 1.00 98.81 329 ILE A N 1
ATOM 2533 C CA . ILE A 1 329 ? 5.849 -24.647 1.647 1.00 98.81 329 ILE A CA 1
ATOM 2534 C C . ILE A 1 329 ? 5.602 -24.153 0.214 1.00 98.81 329 ILE A C 1
ATOM 2536 O O . ILE A 1 329 ? 5.413 -24.969 -0.679 1.00 98.81 329 ILE A O 1
ATOM 2540 N N . GLU A 1 330 ? 5.706 -22.846 -0.049 1.00 98.69 330 GLU A N 1
ATOM 2541 C CA . GLU A 1 330 ? 5.540 -22.286 -1.403 1.00 98.69 330 GLU A CA 1
ATOM 2542 C C . GLU A 1 330 ? 6.607 -22.817 -2.386 1.00 98.69 330 GLU A C 1
ATOM 2544 O O . GLU A 1 330 ? 6.335 -23.036 -3.568 1.00 98.69 330 GLU A O 1
ATOM 2549 N N . ALA A 1 331 ? 7.831 -23.068 -1.908 1.00 98.75 331 ALA A N 1
ATOM 2550 C CA . ALA A 1 331 ? 8.888 -23.675 -2.714 1.00 98.75 331 ALA A CA 1
ATOM 2551 C C . ALA A 1 331 ? 8.599 -25.141 -3.071 1.00 98.75 331 ALA A C 1
ATOM 2553 O O . ALA A 1 331 ? 8.929 -25.571 -4.177 1.00 98.75 331 ALA A O 1
ATOM 2554 N N . LEU A 1 332 ? 7.978 -25.892 -2.156 1.00 98.75 332 LEU A N 1
ATOM 2555 C CA . LEU A 1 332 ? 7.579 -27.283 -2.375 1.00 98.75 332 LEU A CA 1
ATOM 2556 C C . LEU A 1 332 ? 6.339 -27.403 -3.258 1.00 98.75 332 LEU A C 1
ATOM 2558 O O . LEU A 1 332 ? 6.336 -28.228 -4.156 1.00 98.75 332 LEU A O 1
ATOM 2562 N N . ASP A 1 333 ? 5.306 -26.607 -2.994 1.00 98.50 333 ASP A N 1
ATOM 2563 C CA . ASP A 1 333 ? 3.983 -26.740 -3.615 1.00 98.50 333 ASP A CA 1
ATOM 2564 C C . ASP A 1 333 ? 3.924 -26.017 -4.968 1.00 98.50 333 ASP A C 1
ATOM 2566 O O . ASP A 1 333 ? 3.306 -26.496 -5.912 1.00 98.50 333 ASP A O 1
ATOM 2570 N N . ALA A 1 334 ? 4.617 -24.876 -5.104 1.00 98.44 334 ALA A N 1
ATOM 2571 C CA . ALA A 1 334 ? 4.564 -24.058 -6.316 1.00 98.44 334 ALA A CA 1
ATOM 2572 C C . ALA A 1 334 ? 5.856 -24.036 -7.146 1.00 98.44 334 ALA A C 1
ATOM 2574 O O . ALA A 1 334 ? 5.866 -23.465 -8.241 1.00 98.44 334 ALA A O 1
ATOM 2575 N N . GLY A 1 335 ? 6.953 -24.614 -6.642 1.00 98.50 335 GLY A N 1
ATOM 2576 C CA . GLY A 1 335 ? 8.267 -24.537 -7.290 1.00 98.50 335 GLY A CA 1
ATOM 2577 C C . GLY A 1 335 ? 8.921 -23.154 -7.200 1.00 98.50 335 GLY A C 1
ATOM 2578 O O . GLY A 1 335 ? 9.871 -22.864 -7.932 1.00 98.50 335 GLY A O 1
ATOM 2579 N N . ALA A 1 336 ? 8.417 -22.277 -6.327 1.00 98.50 336 ALA A N 1
ATOM 2580 C CA . ALA A 1 336 ? 8.958 -20.939 -6.140 1.00 98.50 336 ALA A CA 1
ATOM 2581 C C . ALA A 1 336 ? 10.363 -21.008 -5.527 1.00 98.50 336 ALA A C 1
ATOM 2583 O O . ALA A 1 336 ? 10.561 -21.595 -4.467 1.00 98.50 336 ALA A O 1
ATOM 2584 N N . VAL A 1 337 ? 11.355 -20.371 -6.154 1.00 98.62 337 VAL A N 1
ATOM 2585 C CA . VAL A 1 337 ? 12.707 -20.278 -5.577 1.00 98.62 337 VAL A CA 1
ATOM 2586 C C . VAL A 1 337 ? 12.617 -19.661 -4.179 1.00 98.62 337 VAL A C 1
ATOM 2588 O O . VAL A 1 337 ? 12.079 -18.568 -4.026 1.00 98.62 337 VAL A O 1
ATOM 2591 N N . TYR A 1 338 ? 13.153 -20.332 -3.158 1.00 98.62 338 TYR A N 1
ATOM 2592 C CA . TYR A 1 338 ? 12.930 -20.004 -1.746 1.00 98.62 338 TYR A CA 1
ATOM 2593 C C . TYR A 1 338 ? 13.266 -18.547 -1.399 1.00 98.62 338 TYR A C 1
ATOM 2595 O O . TYR A 1 338 ? 12.506 -17.869 -0.712 1.00 98.62 338 TYR A O 1
ATOM 2603 N N . THR A 1 339 ? 14.390 -18.028 -1.900 1.00 96.31 339 THR A N 1
ATOM 2604 C CA . THR A 1 339 ? 14.809 -16.634 -1.660 1.00 96.31 339 THR A CA 1
ATOM 2605 C C . THR A 1 339 ? 13.823 -15.632 -2.265 1.00 96.31 339 THR A C 1
ATOM 2607 O O . THR A 1 339 ? 13.544 -14.584 -1.674 1.00 96.31 339 THR A O 1
ATOM 2610 N N . LEU A 1 340 ? 13.244 -15.971 -3.420 1.00 95.50 340 LEU A N 1
ATOM 2611 C CA . LEU A 1 340 ? 12.197 -15.195 -4.068 1.00 95.50 340 LEU A CA 1
ATOM 2612 C C . LEU A 1 340 ? 10.847 -15.343 -3.351 1.00 95.50 340 LEU A C 1
ATOM 2614 O O . LEU A 1 340 ? 10.129 -14.349 -3.211 1.00 95.50 340 LEU A O 1
ATOM 2618 N N . ALA A 1 341 ? 10.507 -16.549 -2.891 1.00 97.88 341 ALA A N 1
ATOM 2619 C CA . ALA A 1 341 ? 9.311 -16.831 -2.107 1.00 97.88 341 ALA A CA 1
ATOM 2620 C C . ALA A 1 341 ? 9.302 -16.000 -0.819 1.00 97.88 341 ALA A C 1
ATOM 2622 O O . ALA A 1 341 ? 8.365 -15.237 -0.592 1.00 97.88 341 ALA A O 1
ATOM 2623 N N . LEU A 1 342 ? 10.401 -16.026 -0.065 1.00 94.00 342 LEU A N 1
ATOM 2624 C CA . LEU A 1 342 ? 10.570 -15.263 1.168 1.00 94.00 342 LEU A CA 1
ATOM 2625 C C . LEU A 1 342 ? 10.388 -13.756 0.935 1.00 94.00 342 LEU A C 1
ATOM 2627 O O . LEU A 1 342 ? 9.566 -13.107 1.577 1.00 94.00 342 LEU A O 1
ATOM 2631 N N . LYS A 1 343 ? 11.099 -13.194 -0.050 1.00 92.69 343 LYS A N 1
ATOM 2632 C CA . LYS A 1 343 ? 11.059 -11.751 -0.330 1.00 92.69 343 LYS A CA 1
ATOM 2633 C C . LYS A 1 343 ? 9.737 -11.281 -0.945 1.00 92.69 343 LYS A C 1
ATOM 2635 O O . LYS A 1 343 ? 9.324 -10.150 -0.695 1.00 92.69 343 LYS A O 1
ATOM 2640 N N . THR A 1 344 ? 9.130 -12.090 -1.812 1.00 94.69 344 THR A N 1
ATOM 2641 C CA . THR A 1 344 ? 8.021 -11.654 -2.676 1.00 94.69 344 THR A CA 1
ATOM 2642 C C . THR A 1 344 ? 6.722 -12.355 -2.320 1.00 94.69 344 THR A C 1
ATOM 2644 O O . THR A 1 344 ? 5.790 -11.673 -1.915 1.00 94.69 344 THR A O 1
ATOM 2647 N N . HIS A 1 345 ? 6.657 -13.687 -2.417 1.00 98.38 345 HIS A N 1
ATOM 2648 C CA . HIS A 1 345 ? 5.408 -14.425 -2.192 1.00 98.38 345 HIS A CA 1
ATOM 2649 C C . HIS A 1 345 ? 4.895 -14.208 -0.763 1.00 98.38 345 HIS A C 1
ATOM 2651 O O . HIS A 1 345 ? 3.731 -13.875 -0.565 1.00 98.38 345 HIS A O 1
ATOM 2657 N N . VAL A 1 346 ? 5.786 -14.301 0.225 1.00 98.38 346 VAL A N 1
ATOM 2658 C CA . VAL A 1 346 ? 5.473 -14.102 1.644 1.00 98.38 346 VAL A CA 1
ATOM 2659 C C . VAL A 1 346 ? 5.664 -12.640 2.051 1.00 98.38 346 VAL A C 1
ATOM 2661 O O . VAL A 1 346 ? 4.745 -12.019 2.583 1.00 98.38 346 VAL A O 1
ATOM 2664 N N . GLY A 1 347 ? 6.816 -12.042 1.729 1.00 95.00 347 GLY A N 1
ATOM 2665 C CA . GLY A 1 347 ? 7.123 -10.658 2.097 1.00 95.00 347 GLY A CA 1
ATOM 2666 C C . GLY A 1 347 ? 6.085 -9.636 1.614 1.00 95.00 347 GLY A C 1
ATOM 2667 O O . GLY A 1 347 ? 5.679 -8.756 2.376 1.00 95.00 347 GLY A O 1
ATOM 2668 N N . MET A 1 348 ? 5.591 -9.759 0.374 1.00 97.81 348 MET A N 1
ATOM 2669 C CA . MET A 1 348 ? 4.542 -8.869 -0.140 1.00 97.81 348 MET A CA 1
ATOM 2670 C C . MET A 1 348 ? 3.168 -9.191 0.461 1.00 97.81 348 MET A C 1
ATOM 2672 O O . MET A 1 348 ? 2.366 -8.281 0.661 1.00 97.81 348 MET A O 1
ATOM 2676 N N . SER A 1 349 ? 2.893 -10.451 0.802 1.00 98.81 349 SER A N 1
ATOM 2677 C CA . SER A 1 349 ? 1.668 -10.855 1.507 1.00 98.81 349 SER A CA 1
ATOM 2678 C C . SER A 1 349 ? 1.545 -10.180 2.872 1.00 98.81 349 SER A C 1
ATOM 2680 O O . SER A 1 349 ? 0.530 -9.543 3.153 1.00 98.81 349 SER A O 1
ATOM 2682 N N . ILE A 1 350 ? 2.618 -10.209 3.671 1.00 98.62 350 ILE A N 1
ATOM 2683 C CA . ILE A 1 350 ? 2.702 -9.517 4.968 1.00 98.62 350 ILE A CA 1
ATOM 2684 C C . ILE A 1 350 ? 2.455 -8.013 4.786 1.00 98.62 350 ILE A C 1
ATOM 2686 O O . ILE A 1 350 ? 1.637 -7.416 5.488 1.00 98.62 350 ILE A O 1
ATOM 2690 N N . GLN A 1 351 ? 3.110 -7.392 3.797 1.00 97.50 351 GLN A N 1
ATOM 2691 C CA . GLN A 1 351 ? 2.903 -5.971 3.492 1.00 97.50 351 GLN A CA 1
ATOM 2692 C C . GLN A 1 351 ? 1.457 -5.662 3.096 1.00 97.50 351 GLN A C 1
ATOM 2694 O O . GLN A 1 351 ? 0.943 -4.606 3.452 1.00 97.50 351 GLN A O 1
ATOM 2699 N N . THR A 1 352 ? 0.792 -6.574 2.390 1.00 98.81 352 THR A N 1
ATOM 2700 C CA . THR A 1 352 ? -0.582 -6.396 1.913 1.00 98.81 352 THR A CA 1
ATOM 2701 C C . THR A 1 352 ? -1.563 -6.396 3.086 1.00 98.81 352 THR A C 1
ATOM 2703 O O . THR A 1 352 ? -2.398 -5.494 3.184 1.00 98.81 352 THR A O 1
ATOM 2706 N N . PHE A 1 353 ? -1.430 -7.342 4.022 1.00 98.81 353 PHE A N 1
ATOM 2707 C CA . PHE A 1 353 ? -2.245 -7.345 5.239 1.00 98.81 353 PHE A CA 1
ATOM 2708 C C . PHE A 1 353 ? -1.988 -6.106 6.101 1.00 98.81 353 PHE A C 1
ATOM 2710 O O . PHE A 1 353 ? -2.950 -5.449 6.492 1.00 98.81 353 PHE A O 1
ATOM 2717 N N . ARG A 1 354 ? -0.724 -5.702 6.307 1.00 98.12 354 ARG A N 1
ATOM 2718 C CA . ARG A 1 354 ? -0.392 -4.458 7.032 1.00 98.12 354 ARG A CA 1
ATOM 2719 C C . ARG A 1 354 ? -0.984 -3.215 6.358 1.00 98.12 354 ARG A C 1
ATOM 2721 O O . ARG A 1 354 ? -1.537 -2.349 7.033 1.00 98.12 354 ARG A O 1
ATOM 2728 N N . TYR A 1 355 ? -0.907 -3.132 5.030 1.00 98.81 355 TYR A N 1
ATOM 2729 C CA . TYR A 1 355 ? -1.450 -2.012 4.262 1.00 98.81 355 TYR A CA 1
ATOM 2730 C C . TYR A 1 355 ? -2.966 -1.881 4.446 1.00 98.81 355 TYR A C 1
ATOM 2732 O O . TYR A 1 355 ? -3.457 -0.812 4.813 1.00 98.81 355 TYR A O 1
ATOM 2740 N N . PHE A 1 356 ? -3.716 -2.968 4.245 1.00 98.88 356 PHE A N 1
ATOM 2741 C CA . PHE A 1 356 ? -5.175 -2.936 4.354 1.00 98.88 356 PHE A CA 1
ATOM 2742 C C . PHE A 1 356 ? -5.687 -2.908 5.797 1.00 98.88 356 PHE A C 1
ATOM 2744 O O . PHE A 1 356 ? -6.721 -2.291 6.045 1.00 98.88 356 PHE A O 1
ATOM 2751 N N . ALA A 1 357 ? -4.942 -3.445 6.766 1.00 98.19 357 ALA A N 1
ATOM 2752 C CA . ALA A 1 357 ? -5.207 -3.231 8.189 1.00 98.19 357 ALA A CA 1
ATOM 2753 C C . ALA A 1 357 ? -5.255 -1.731 8.530 1.00 98.19 357 ALA A C 1
ATOM 2755 O O . ALA A 1 357 ? -6.138 -1.268 9.255 1.00 98.19 357 ALA A O 1
ATOM 2756 N N . GLY A 1 358 ? -4.351 -0.947 7.932 1.00 95.44 358 GLY A N 1
ATOM 2757 C CA . GLY A 1 358 ? -4.344 0.508 8.027 1.00 95.44 358 GLY A CA 1
ATOM 2758 C C . GLY A 1 358 ? -5.554 1.199 7.389 1.00 95.44 358 GLY A C 1
ATOM 2759 O O . GLY A 1 358 ? -5.825 2.344 7.744 1.00 95.44 358 GLY A O 1
ATOM 2760 N N . TRP A 1 359 ? -6.298 0.547 6.495 1.00 98.62 359 TRP A N 1
ATOM 2761 C CA . TRP A 1 359 ? -7.450 1.139 5.807 1.00 98.62 359 TRP A CA 1
ATOM 2762 C C . TRP A 1 359 ? -8.777 0.973 6.536 1.00 98.62 359 TRP A C 1
ATOM 2764 O O . TRP A 1 359 ? -9.678 1.777 6.294 1.00 98.62 359 TRP A O 1
ATOM 2774 N N . CYS A 1 360 ? -8.911 -0.008 7.431 1.00 97.50 360 CYS A N 1
ATOM 2775 C CA . CYS A 1 360 ? -10.193 -0.335 8.057 1.00 97.50 360 CYS A CA 1
ATOM 2776 C C . CYS A 1 360 ? -10.897 0.901 8.656 1.00 97.50 360 CYS A C 1
ATOM 2778 O O . CYS A 1 360 ? -12.077 1.123 8.395 1.00 97.50 360 CYS A O 1
ATOM 2780 N N . ASP A 1 361 ? -10.169 1.757 9.385 1.00 95.12 361 ASP A N 1
ATOM 2781 C CA . ASP A 1 361 ? -10.700 2.977 10.015 1.00 95.12 361 ASP A CA 1
ATOM 2782 C C . ASP A 1 361 ? -10.561 4.260 9.168 1.00 95.12 361 ASP A C 1
ATOM 2784 O O . ASP A 1 361 ? -10.854 5.361 9.641 1.00 95.12 361 ASP A O 1
ATOM 2788 N N . LYS A 1 362 ? -10.135 4.124 7.906 1.00 97.38 362 LYS A N 1
ATOM 2789 C CA . LYS A 1 362 ? -9.957 5.222 6.937 1.00 97.38 362 LYS A CA 1
ATOM 2790 C C . LYS A 1 362 ? -10.921 5.141 5.757 1.00 97.38 362 LYS A C 1
ATOM 2792 O O . LYS A 1 362 ? -10.963 6.064 4.948 1.00 97.38 362 LYS A O 1
ATOM 2797 N N . ILE A 1 363 ? -11.740 4.094 5.684 1.00 97.38 363 ILE A N 1
ATOM 2798 C CA . ILE A 1 363 ? -12.853 3.999 4.739 1.00 97.38 363 ILE A CA 1
ATOM 2799 C C . ILE A 1 363 ? -13.914 5.043 5.114 1.00 97.38 363 ILE A C 1
ATOM 2801 O O . ILE A 1 363 ? -14.553 4.954 6.163 1.00 97.38 363 ILE A O 1
ATOM 2805 N N . GLN A 1 364 ? -14.118 6.037 4.247 1.00 96.12 364 GLN A N 1
ATOM 2806 C CA . GLN A 1 364 ? -15.027 7.159 4.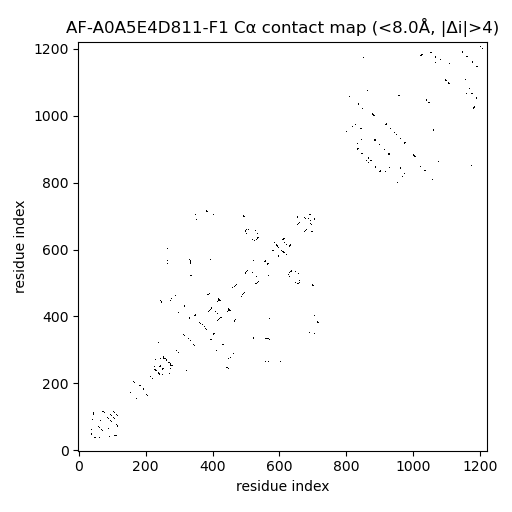496 1.00 96.12 364 GLN A CA 1
ATOM 2807 C C . GLN A 1 364 ? -16.161 7.242 3.470 1.00 96.12 364 GLN A C 1
ATOM 2809 O O . GLN A 1 364 ? -16.013 6.907 2.292 1.00 96.12 364 GLN A O 1
ATOM 2814 N N . GLY A 1 365 ? -17.314 7.718 3.941 1.00 92.75 365 GLY A N 1
ATOM 2815 C CA . GLY A 1 365 ? -18.391 8.221 3.094 1.00 92.75 365 GLY A CA 1
ATOM 2816 C C . GLY A 1 365 ? -18.199 9.698 2.739 1.00 92.75 365 GLY A C 1
ATOM 2817 O O . GLY A 1 365 ? -17.111 10.255 2.851 1.00 92.75 365 GLY A O 1
ATOM 2818 N N . SER A 1 366 ? -19.270 10.358 2.318 1.00 91.94 366 SER A N 1
ATOM 2819 C CA . SER A 1 366 ? -19.262 11.769 1.915 1.00 91.94 366 SER A CA 1
ATOM 2820 C C . SER A 1 366 ? -20.520 12.477 2.401 1.00 91.94 366 SER A C 1
ATOM 2822 O O . SER A 1 366 ? -21.547 11.837 2.606 1.00 91.94 366 SER A O 1
ATOM 2824 N N . THR A 1 367 ? -20.466 13.801 2.542 1.00 92.69 367 THR A N 1
ATOM 2825 C CA . THR A 1 367 ? -21.651 14.661 2.675 1.00 92.69 367 THR A CA 1
ATOM 2826 C C . THR A 1 367 ? -21.868 15.407 1.363 1.00 92.69 367 THR A C 1
ATOM 2828 O O . THR A 1 367 ? -20.928 15.963 0.796 1.00 92.69 367 THR A O 1
ATOM 2831 N N . ILE A 1 368 ? -23.093 15.376 0.838 1.00 88.88 368 ILE A N 1
ATOM 2832 C CA . ILE A 1 368 ? -23.400 15.848 -0.517 1.00 88.88 368 ILE A CA 1
ATOM 2833 C C . ILE A 1 368 ? -24.343 17.056 -0.430 1.00 88.88 368 ILE A C 1
ATOM 2835 O O . ILE A 1 368 ? -25.437 16.929 0.126 1.00 88.88 368 ILE A O 1
ATOM 2839 N N . PRO A 1 369 ? -23.960 18.231 -0.965 1.00 89.56 369 PRO A N 1
ATOM 2840 C CA . PRO A 1 369 ? -24.785 19.434 -0.924 1.00 89.56 369 PRO A CA 1
ATOM 2841 C C . PRO A 1 369 ? -25.851 19.402 -2.026 1.00 89.56 369 PRO A C 1
ATOM 2843 O O . PRO A 1 369 ? -25.738 20.094 -3.036 1.00 89.56 369 PRO A O 1
ATOM 2846 N N . ILE A 1 370 ? -26.882 18.577 -1.842 1.00 89.00 370 ILE A N 1
ATOM 2847 C CA . ILE A 1 370 ? -28.013 18.523 -2.772 1.00 89.00 370 ILE A CA 1
ATOM 2848 C C . ILE A 1 370 ? -28.860 19.801 -2.701 1.00 89.00 370 ILE A C 1
ATOM 2850 O O . ILE A 1 370 ? -28.814 20.563 -1.723 1.00 89.00 370 ILE A O 1
ATOM 2854 N N . ASN A 1 371 ? -29.672 20.012 -3.738 1.00 84.62 371 ASN A N 1
ATOM 2855 C CA . ASN A 1 371 ? -30.684 21.060 -3.735 1.00 84.62 371 ASN A CA 1
ATOM 2856 C C . ASN A 1 371 ? -31.590 20.919 -2.509 1.00 84.62 371 ASN A C 1
ATOM 2858 O O . ASN A 1 371 ? -31.999 19.824 -2.133 1.00 84.62 371 ASN A O 1
ATOM 2862 N N . GLN A 1 372 ? -31.888 22.051 -1.883 1.00 85.31 372 GLN A N 1
ATOM 2863 C CA . GLN A 1 372 ? -32.723 22.089 -0.691 1.00 85.31 372 GLN A CA 1
ATOM 2864 C C . GLN A 1 372 ? -34.198 22.092 -1.107 1.00 85.31 372 GLN A C 1
ATOM 2866 O O . GLN A 1 372 ? -34.597 22.900 -1.949 1.00 85.31 372 GLN A O 1
ATOM 2871 N N . ALA A 1 373 ? -35.017 21.252 -0.480 1.00 85.38 373 ALA A N 1
ATOM 2872 C CA . ALA A 1 373 ? -36.469 21.235 -0.622 1.00 85.38 373 ALA A CA 1
ATOM 2873 C C . ALA A 1 373 ? -37.090 22.415 0.149 1.00 85.38 373 ALA A C 1
ATOM 2875 O O . ALA A 1 373 ? -37.712 22.255 1.199 1.00 85.38 373 ALA A O 1
ATOM 2876 N N . ARG A 1 374 ? -36.851 23.639 -0.340 1.00 76.25 374 ARG A N 1
ATOM 2877 C CA . ARG A 1 374 ? -37.237 24.882 0.346 1.00 76.25 374 ARG A CA 1
ATOM 2878 C C . ARG A 1 374 ? -38.748 24.907 0.654 1.00 76.25 374 ARG A C 1
ATOM 2880 O O . ARG A 1 374 ? -39.535 24.525 -0.208 1.00 76.25 374 ARG A O 1
ATOM 2887 N N . PRO A 1 375 ? -39.159 25.386 1.849 1.00 83.19 375 PRO A N 1
ATOM 2888 C CA . PRO A 1 375 ? -38.353 26.090 2.858 1.00 83.19 375 PRO A CA 1
ATOM 2889 C C . PRO A 1 375 ? -37.474 25.189 3.747 1.00 83.19 375 PRO A C 1
ATOM 2891 O O . PRO A 1 375 ? -36.641 25.721 4.485 1.00 83.19 375 PRO A O 1
ATOM 2894 N N . ASN A 1 376 ? -37.604 23.863 3.646 1.00 84.50 376 ASN A N 1
ATOM 2895 C CA . ASN A 1 376 ? -36.858 22.900 4.455 1.00 84.50 376 ASN A CA 1
ATOM 2896 C C . ASN A 1 376 ? -35.376 22.820 4.050 1.00 84.50 376 ASN A C 1
ATOM 2898 O O . ASN A 1 376 ? -34.935 23.411 3.055 1.00 84.50 376 ASN A O 1
ATOM 2902 N N . ARG A 1 377 ? -34.597 22.106 4.872 1.00 78.44 377 ARG A N 1
ATOM 2903 C CA . ARG A 1 377 ? -33.199 21.760 4.601 1.00 78.44 377 ARG A CA 1
ATOM 2904 C C . ARG A 1 377 ? -33.041 20.251 4.455 1.00 78.44 377 ARG A C 1
ATOM 2906 O O . ARG A 1 377 ? -33.745 19.499 5.120 1.00 78.44 377 ARG A O 1
ATOM 2913 N N . ASN A 1 378 ? -32.066 19.834 3.655 1.00 80.69 378 ASN A N 1
ATOM 2914 C CA . ASN A 1 378 ? -31.755 18.431 3.399 1.00 80.69 378 ASN A CA 1
ATOM 2915 C C . ASN A 1 378 ? -30.288 18.160 3.749 1.00 80.69 378 ASN A C 1
ATOM 2917 O O . ASN A 1 378 ? -29.393 18.898 3.325 1.00 80.69 378 ASN A O 1
ATOM 2921 N N . LEU A 1 379 ? -30.053 17.090 4.513 1.00 86.25 379 LEU A N 1
ATOM 2922 C CA . LEU A 1 379 ? -28.734 16.513 4.753 1.00 86.25 379 LEU A CA 1
ATOM 2923 C C . LEU A 1 379 ? -28.636 15.204 3.972 1.00 86.25 379 LEU A C 1
ATOM 2925 O O . LEU A 1 379 ? -29.352 14.252 4.271 1.00 86.25 379 LEU A O 1
ATOM 2929 N N . THR A 1 380 ? -27.713 15.144 3.018 1.00 87.50 380 THR A N 1
ATOM 2930 C CA . THR A 1 380 ? -27.379 13.906 2.312 1.00 87.50 380 THR A CA 1
ATOM 2931 C C . THR A 1 380 ? -25.987 13.462 2.717 1.00 87.50 380 THR A C 1
ATOM 2933 O O . THR A 1 380 ? -25.026 14.230 2.637 1.00 87.50 380 THR A O 1
ATOM 2936 N N . LEU A 1 381 ? -25.880 12.206 3.140 1.00 93.81 381 LEU A N 1
ATOM 2937 C CA . LEU A 1 381 ? -24.618 11.547 3.443 1.00 93.81 381 LEU A CA 1
ATOM 2938 C C . LEU A 1 381 ? -24.553 10.193 2.743 1.00 93.81 381 LEU A C 1
ATOM 2940 O O . LEU A 1 381 ? -25.585 9.613 2.413 1.00 93.81 381 LEU A O 1
ATOM 2944 N N . THR A 1 382 ? -23.351 9.673 2.546 1.00 94.94 382 THR A N 1
ATOM 2945 C CA . THR A 1 382 ? -23.140 8.299 2.094 1.00 94.94 382 THR A CA 1
ATOM 2946 C C . THR A 1 382 ? -22.485 7.477 3.194 1.00 94.94 382 THR A C 1
ATOM 2948 O O . THR A 1 382 ? -21.666 7.978 3.966 1.00 94.94 382 THR A O 1
ATOM 2951 N N . LYS A 1 383 ? -22.851 6.198 3.274 1.00 94.75 383 LYS A N 1
ATOM 2952 C CA . LYS A 1 383 ? -22.192 5.202 4.122 1.00 94.75 383 LYS A CA 1
ATOM 2953 C C . LYS A 1 383 ? -21.534 4.158 3.229 1.00 94.75 383 LYS A C 1
ATOM 2955 O O . LYS A 1 383 ? -22.177 3.629 2.321 1.00 94.75 383 LYS A O 1
ATOM 2960 N N . LYS A 1 384 ? -20.258 3.877 3.488 1.00 97.75 384 LYS A N 1
ATOM 2961 C CA . LYS A 1 384 ? -19.538 2.743 2.904 1.00 97.75 384 LYS A CA 1
ATOM 2962 C C . LYS A 1 384 ? -19.814 1.527 3.782 1.00 97.75 384 LYS A C 1
ATOM 2964 O O . LYS A 1 384 ? -19.453 1.531 4.953 1.00 97.75 384 LYS A O 1
ATOM 2969 N N . GLU A 1 385 ? -20.486 0.528 3.230 1.00 97.75 385 GLU A N 1
ATOM 2970 C CA . GLU A 1 385 ? -20.805 -0.719 3.929 1.00 97.75 385 GLU A CA 1
ATOM 2971 C C . GLU A 1 385 ? -20.106 -1.899 3.245 1.00 97.75 385 GLU A C 1
ATOM 2973 O O . GLU A 1 385 ? -19.908 -1.841 2.028 1.00 97.75 385 GLU A O 1
ATOM 2978 N N . PRO A 1 386 ? -19.766 -2.975 3.976 1.00 98.62 386 PRO A N 1
ATOM 2979 C CA . PRO A 1 386 ? -19.335 -4.222 3.354 1.00 98.62 386 PRO A CA 1
ATOM 2980 C C . PRO A 1 386 ? -20.411 -4.763 2.398 1.00 98.62 386 PRO A C 1
ATOM 2982 O O . PRO A 1 386 ? -21.608 -4.502 2.565 1.00 98.62 386 PRO A O 1
ATOM 2985 N N . VAL A 1 387 ? -19.998 -5.530 1.390 1.00 98.44 387 VAL A N 1
ATOM 2986 C CA . VAL A 1 387 ? -20.921 -6.207 0.465 1.00 98.44 387 VAL A CA 1
ATOM 2987 C C . VAL A 1 387 ? -21.569 -7.455 1.076 1.00 98.44 387 VAL A C 1
ATOM 2989 O O . VAL A 1 387 ? -22.687 -7.787 0.682 1.00 98.44 387 VAL A O 1
ATOM 2992 N N . GLY A 1 388 ? -20.908 -8.114 2.035 1.00 98.25 388 GLY A N 1
ATOM 2993 C CA . GLY A 1 388 ? -21.353 -9.356 2.677 1.00 98.25 388 GLY A CA 1
ATOM 2994 C C . GLY A 1 388 ? -20.410 -10.523 2.384 1.00 98.25 388 GLY A C 1
ATOM 2995 O O . GLY A 1 388 ? -19.200 -10.332 2.297 1.00 98.25 388 GLY A O 1
ATOM 2996 N N . VAL A 1 389 ? -20.953 -11.729 2.201 1.00 98.88 389 VAL A N 1
ATOM 2997 C CA . VAL A 1 389 ? -20.149 -12.924 1.895 1.00 98.88 389 VAL A CA 1
ATOM 2998 C C . VAL A 1 389 ? -19.514 -12.817 0.506 1.00 98.88 389 VAL A C 1
ATOM 3000 O O . VAL A 1 389 ? -20.205 -12.606 -0.500 1.00 98.88 389 VAL A O 1
ATOM 3003 N N . CYS A 1 390 ? -18.196 -12.995 0.444 1.00 98.94 390 CYS A N 1
ATOM 3004 C CA . CYS A 1 390 ? -17.413 -12.976 -0.789 1.00 98.94 390 CYS A CA 1
ATOM 3005 C C . CYS A 1 390 ? -16.859 -14.367 -1.123 1.00 98.94 390 CYS A C 1
ATOM 3007 O O . CYS A 1 390 ? -16.324 -15.049 -0.256 1.00 98.94 390 CYS A O 1
ATOM 3009 N N . GLY A 1 391 ? -16.926 -14.766 -2.393 1.00 98.88 391 GLY A N 1
ATOM 3010 C CA . GLY A 1 391 ? -16.166 -15.900 -2.922 1.00 98.88 391 GLY A CA 1
ATOM 3011 C C . GLY A 1 391 ? -14.903 -15.400 -3.620 1.00 98.88 391 GLY A C 1
ATOM 3012 O O . GLY A 1 391 ? -14.981 -14.517 -4.474 1.00 98.88 391 GLY A O 1
ATOM 3013 N N . ILE A 1 392 ? -13.735 -15.930 -3.270 1.00 98.81 392 ILE A N 1
ATOM 3014 C CA . ILE A 1 392 ? -12.461 -15.540 -3.886 1.00 98.81 392 ILE A CA 1
ATOM 3015 C C . ILE A 1 392 ? -11.798 -16.772 -4.495 1.00 98.81 392 ILE A C 1
ATOM 3017 O O . ILE A 1 392 ? -11.542 -17.746 -3.799 1.00 98.81 392 ILE A O 1
ATOM 3021 N N . ILE A 1 393 ? -11.514 -16.729 -5.794 1.00 98.81 393 ILE A N 1
ATOM 3022 C CA . ILE A 1 393 ? -10.899 -17.822 -6.554 1.00 98.81 393 ILE A CA 1
ATOM 3023 C C . ILE A 1 393 ? -9.543 -17.327 -7.056 1.00 98.81 393 ILE A C 1
ATOM 3025 O O . ILE A 1 393 ? -9.478 -16.335 -7.791 1.00 98.81 393 ILE A O 1
ATOM 3029 N N . ILE A 1 394 ? -8.470 -17.996 -6.633 1.00 98.25 394 ILE A N 1
ATOM 3030 C CA . ILE A 1 394 ? -7.087 -17.554 -6.866 1.00 98.25 394 ILE A CA 1
ATOM 3031 C C . ILE A 1 394 ? -6.317 -18.509 -7.793 1.00 98.25 394 ILE A C 1
ATOM 3033 O O . ILE A 1 394 ? -6.617 -19.707 -7.828 1.00 98.25 394 ILE A O 1
ATOM 3037 N N . PRO A 1 395 ? -5.324 -17.996 -8.543 1.00 98.50 395 PRO A N 1
ATOM 3038 C CA . PRO A 1 395 ? -4.457 -18.791 -9.406 1.00 98.50 395 PRO A CA 1
ATOM 3039 C C . PRO A 1 395 ? -3.345 -19.482 -8.596 1.00 98.50 395 PRO A C 1
ATOM 3041 O O . PRO A 1 395 ? -3.229 -19.314 -7.385 1.00 98.50 395 PRO A O 1
ATOM 3044 N N . TRP A 1 396 ? -2.509 -20.244 -9.296 1.00 98.56 396 TRP A N 1
ATOM 3045 C CA . TRP A 1 396 ? -1.450 -21.099 -8.741 1.00 98.56 396 TRP A CA 1
ATOM 3046 C C . TRP A 1 396 ? -0.037 -20.499 -8.818 1.00 98.56 396 TRP A C 1
ATOM 3048 O O . TRP A 1 396 ? 0.910 -21.071 -8.295 1.00 98.56 396 TRP A O 1
ATOM 3058 N N . ASN A 1 397 ? 0.145 -19.364 -9.489 1.00 98.19 397 ASN A N 1
ATOM 3059 C CA . ASN A 1 397 ? 1.475 -18.833 -9.794 1.00 98.19 397 ASN A CA 1
ATOM 3060 C C . ASN A 1 397 ? 2.162 -18.118 -8.620 1.00 98.19 397 ASN A C 1
ATOM 3062 O O . ASN A 1 397 ? 3.385 -18.179 -8.500 1.00 98.19 397 ASN A O 1
ATOM 3066 N N . TYR A 1 398 ? 1.374 -17.449 -7.774 1.00 98.44 398 TYR A N 1
ATOM 3067 C CA . TYR A 1 398 ? 1.792 -16.931 -6.469 1.00 98.44 398 TYR A CA 1
ATOM 3068 C C . TYR A 1 398 ? 0.698 -17.243 -5.431 1.00 98.44 398 TYR A C 1
ATOM 3070 O O . TYR A 1 398 ? -0.075 -16.339 -5.086 1.00 98.44 398 TYR A O 1
ATOM 3078 N N . PRO A 1 399 ? 0.573 -18.503 -4.978 1.00 98.75 399 PRO A N 1
ATOM 3079 C CA . PRO A 1 399 ? -0.575 -18.963 -4.194 1.00 98.75 399 PRO A CA 1
ATOM 3080 C C . PRO A 1 399 ? -0.894 -18.075 -2.983 1.00 98.75 399 PRO A C 1
ATOM 3082 O O . PRO A 1 399 ? -1.993 -17.517 -2.899 1.00 98.75 399 PRO A O 1
ATOM 3085 N N . LEU A 1 400 ? 0.079 -17.839 -2.095 1.00 98.88 400 LEU A N 1
ATOM 3086 C CA . LEU A 1 400 ? -0.141 -17.027 -0.896 1.00 98.88 400 LEU A CA 1
ATOM 3087 C C . LEU A 1 400 ? -0.289 -15.532 -1.216 1.00 98.88 400 LEU A C 1
ATOM 3089 O O . LEU A 1 400 ? -1.081 -14.826 -0.586 1.00 98.88 400 LEU A O 1
ATOM 3093 N N . MET A 1 401 ? 0.448 -15.035 -2.211 1.00 98.81 401 MET A N 1
ATOM 3094 C CA . MET A 1 401 ? 0.424 -13.616 -2.578 1.00 98.81 401 MET A CA 1
ATOM 3095 C C . MET A 1 401 ? -0.916 -13.203 -3.180 1.00 98.81 401 MET A C 1
ATOM 3097 O O . MET A 1 401 ? -1.476 -12.184 -2.780 1.00 98.81 401 MET A O 1
ATOM 3101 N N . MET A 1 402 ? -1.464 -14.007 -4.093 1.00 98.56 402 MET A N 1
ATOM 3102 C CA . MET A 1 402 ? -2.769 -13.743 -4.703 1.00 98.56 402 MET A CA 1
ATOM 3103 C C . MET A 1 402 ? -3.911 -13.935 -3.708 1.00 98.56 402 MET A C 1
ATOM 3105 O O . MET A 1 402 ? -4.865 -13.151 -3.722 1.00 98.56 402 MET A O 1
ATOM 3109 N N . LEU A 1 403 ? -3.789 -14.911 -2.796 1.00 98.81 403 LEU A N 1
ATOM 3110 C CA . LEU A 1 403 ? -4.675 -15.018 -1.638 1.00 98.81 403 LEU A CA 1
ATOM 3111 C C . LEU A 1 403 ? -4.677 -13.704 -0.858 1.00 98.81 403 LEU A C 1
ATOM 3113 O O . LEU A 1 403 ? -5.740 -13.130 -0.621 1.00 98.81 403 LEU A O 1
ATOM 3117 N N . SER A 1 404 ? -3.495 -13.203 -0.505 1.00 98.88 404 SER A N 1
ATOM 3118 C CA . SER A 1 404 ? -3.335 -12.012 0.330 1.00 98.88 404 SER A CA 1
ATOM 3119 C C . SER A 1 404 ? -3.860 -10.748 -0.346 1.00 98.88 404 SER A C 1
ATOM 3121 O O . SER A 1 404 ? -4.599 -9.993 0.285 1.00 98.88 404 SER A O 1
ATOM 3123 N N . TRP A 1 405 ? -3.552 -10.533 -1.631 1.00 98.62 405 TRP A N 1
ATOM 3124 C CA . TRP A 1 405 ? -4.008 -9.367 -2.405 1.00 98.62 405 TRP A CA 1
ATOM 3125 C C . TRP A 1 405 ? -5.524 -9.196 -2.354 1.00 98.62 405 TRP A C 1
ATOM 3127 O O . TRP A 1 405 ? -6.019 -8.103 -2.069 1.00 98.62 405 TRP A O 1
ATOM 3137 N N . LYS A 1 406 ? -6.261 -10.285 -2.588 1.00 98.69 406 LYS A N 1
ATOM 3138 C CA . LYS A 1 406 ? -7.724 -10.252 -2.626 1.00 98.69 406 LYS A CA 1
ATOM 3139 C C . LYS A 1 406 ? -8.336 -10.274 -1.225 1.00 98.69 406 LYS A C 1
ATOM 3141 O O . LYS A 1 406 ? -9.277 -9.529 -0.945 1.00 98.69 406 LYS A O 1
ATOM 3146 N N . THR A 1 407 ? -7.795 -11.106 -0.338 1.00 98.81 407 THR A N 1
ATOM 3147 C CA . THR A 1 407 ? -8.358 -11.351 0.998 1.00 98.81 407 THR A CA 1
ATOM 3148 C C . THR A 1 407 ? -8.176 -10.151 1.919 1.00 98.81 407 THR A C 1
ATOM 3150 O O . THR A 1 407 ? -9.129 -9.752 2.583 1.00 98.81 407 THR A O 1
ATOM 3153 N N . ALA A 1 408 ? -7.004 -9.511 1.925 1.00 98.88 408 ALA A N 1
ATOM 3154 C CA . ALA A 1 408 ? -6.733 -8.393 2.825 1.00 98.88 408 ALA A CA 1
ATOM 3155 C C . ALA A 1 408 ? -7.676 -7.199 2.575 1.00 98.88 408 ALA A C 1
ATOM 3157 O O . ALA A 1 408 ? -8.254 -6.665 3.522 1.00 98.88 408 ALA A O 1
ATOM 3158 N N . ALA A 1 409 ? -7.912 -6.828 1.309 1.00 98.81 409 ALA A N 1
ATOM 3159 C CA . ALA A 1 409 ? -8.869 -5.775 0.950 1.00 98.81 409 ALA A CA 1
ATOM 3160 C C . ALA A 1 409 ? -10.319 -6.159 1.304 1.00 98.81 409 ALA A C 1
ATOM 3162 O O . ALA A 1 409 ? -11.078 -5.338 1.826 1.00 98.81 409 ALA A O 1
ATOM 3163 N N . CYS A 1 410 ? -10.693 -7.420 1.054 1.00 98.94 410 CYS A N 1
ATOM 3164 C CA . CYS A 1 410 ? -12.010 -7.970 1.373 1.00 98.94 410 CYS A CA 1
ATOM 3165 C C . CYS A 1 410 ? -12.319 -7.882 2.875 1.00 98.94 410 CYS A C 1
ATOM 3167 O O . CYS A 1 410 ? -13.367 -7.359 3.271 1.00 98.94 410 CYS A O 1
ATOM 3169 N N . LEU A 1 411 ? -11.381 -8.347 3.702 1.00 98.94 411 LEU A N 1
ATOM 3170 C CA . LEU A 1 411 ? -11.495 -8.348 5.155 1.00 98.94 411 LEU A CA 1
ATOM 3171 C C . LEU A 1 411 ? -11.436 -6.933 5.729 1.00 98.94 411 LEU A C 1
ATOM 3173 O O . LEU A 1 411 ? -12.255 -6.597 6.581 1.00 98.94 411 LEU A O 1
ATOM 3177 N N . ALA A 1 412 ? -10.550 -6.063 5.235 1.00 98.75 412 ALA A N 1
ATOM 3178 C CA . ALA A 1 412 ? -10.477 -4.679 5.704 1.00 98.75 412 ALA A CA 1
ATOM 3179 C C . ALA A 1 412 ? -11.794 -3.919 5.485 1.00 98.75 412 ALA A C 1
ATOM 3181 O O . ALA A 1 412 ? -12.259 -3.194 6.370 1.00 98.75 412 ALA A O 1
ATOM 3182 N N . ALA A 1 413 ? -12.463 -4.170 4.356 1.00 98.69 413 ALA A N 1
ATOM 3183 C CA . ALA A 1 413 ? -13.798 -3.651 4.069 1.00 98.69 413 ALA A CA 1
ATOM 3184 C C . ALA A 1 413 ? -14.904 -4.212 4.990 1.00 98.69 413 ALA A C 1
ATOM 3186 O O . ALA A 1 413 ? -15.986 -3.632 5.041 1.00 98.69 413 ALA A O 1
ATOM 3187 N N . GLY A 1 414 ? -14.633 -5.270 5.764 1.00 98.50 414 GLY A N 1
ATOM 3188 C CA . GLY A 1 414 ? -15.538 -5.853 6.765 1.00 98.50 414 GLY A CA 1
ATOM 3189 C C . GLY A 1 414 ? -16.363 -7.033 6.275 1.00 98.50 414 GLY A C 1
ATOM 3190 O O . GLY A 1 414 ? -17.366 -7.368 6.893 1.00 98.50 414 GLY A O 1
ATOM 3191 N N . ASN A 1 415 ? -15.974 -7.637 5.156 1.00 98.94 415 ASN A N 1
ATOM 3192 C CA . ASN A 1 415 ? -16.638 -8.814 4.607 1.00 98.94 415 ASN A CA 1
ATOM 3193 C C . ASN A 1 415 ? -16.122 -10.094 5.268 1.00 98.94 415 ASN A C 1
ATOM 3195 O O . ASN A 1 415 ? -15.061 -10.092 5.893 1.00 98.94 415 ASN A O 1
ATOM 3199 N N . THR A 1 416 ? -16.849 -11.187 5.062 1.00 98.94 416 THR A N 1
ATOM 3200 C CA . THR A 1 416 ? -16.385 -12.560 5.295 1.00 98.94 416 THR A CA 1
ATOM 3201 C C . THR A 1 416 ? -16.146 -13.246 3.954 1.00 98.94 416 THR A C 1
ATOM 3203 O O . THR A 1 416 ? -16.638 -12.790 2.913 1.00 98.94 416 THR A O 1
ATOM 3206 N N . VAL A 1 417 ? -15.343 -14.307 3.944 1.00 98.94 417 VAL A N 1
ATOM 3207 C CA . VAL A 1 417 ? -14.814 -14.867 2.702 1.00 98.94 417 VAL A CA 1
ATOM 3208 C C . VAL A 1 417 ? -14.781 -16.394 2.690 1.00 98.94 417 VAL A C 1
ATOM 3210 O O . VAL A 1 417 ? -14.424 -17.040 3.674 1.00 98.94 417 VAL A O 1
ATOM 3213 N N . VAL A 1 418 ? -15.116 -16.958 1.528 1.00 98.94 418 VAL A N 1
ATOM 3214 C CA . VAL A 1 418 ? -14.832 -18.345 1.150 1.00 98.94 418 VAL A CA 1
ATOM 3215 C C . VAL A 1 418 ? -13.804 -18.326 0.020 1.00 98.94 418 VAL A C 1
ATOM 3217 O O . VAL A 1 418 ? -14.041 -17.750 -1.044 1.00 98.94 418 VAL A O 1
ATOM 3220 N N . ILE A 1 419 ? -12.642 -18.919 0.266 1.00 98.94 419 ILE A N 1
ATOM 3221 C CA . ILE A 1 419 ? -11.473 -18.875 -0.608 1.00 98.94 419 ILE A CA 1
ATOM 3222 C C . ILE A 1 419 ? -11.296 -20.235 -1.274 1.00 98.94 419 ILE A C 1
ATOM 3224 O O . ILE A 1 419 ? -11.234 -21.270 -0.614 1.00 98.94 419 ILE A O 1
ATOM 3228 N N . LYS A 1 420 ? -11.152 -20.219 -2.596 1.00 98.81 420 LYS A N 1
ATOM 3229 C CA . LYS A 1 420 ? -10.781 -21.371 -3.403 1.00 98.81 420 LYS A CA 1
ATOM 3230 C C . LYS A 1 420 ? -9.335 -21.218 -3.898 1.00 98.81 420 LYS A C 1
ATOM 3232 O O . LYS A 1 420 ? -9.138 -20.550 -4.919 1.00 98.81 420 LYS A O 1
ATOM 3237 N N . PRO A 1 421 ? -8.333 -21.834 -3.234 1.00 98.75 421 PRO A N 1
ATOM 3238 C CA . PRO A 1 421 ? -6.976 -21.918 -3.773 1.00 98.75 421 PRO A CA 1
ATOM 3239 C C . PRO A 1 421 ? -6.961 -22.735 -5.061 1.00 98.75 421 PRO A C 1
ATOM 3241 O O . PRO A 1 421 ? -7.820 -23.596 -5.239 1.00 98.75 421 PRO A O 1
ATOM 3244 N N . ALA A 1 422 ? -6.020 -22.507 -5.975 1.00 98.25 422 ALA A N 1
ATOM 3245 C CA . ALA A 1 422 ? -5.872 -23.387 -7.134 1.00 98.25 422 ALA A CA 1
ATOM 3246 C C . ALA A 1 422 ? -5.626 -24.838 -6.679 1.00 98.25 422 ALA A C 1
ATOM 3248 O O . ALA A 1 422 ? -4.971 -25.072 -5.670 1.00 98.25 422 ALA A O 1
ATOM 3249 N N . GLN A 1 423 ? -6.177 -25.816 -7.410 1.00 97.94 423 GLN A N 1
ATOM 3250 C CA . GLN A 1 423 ? -6.123 -27.222 -6.984 1.00 97.94 423 GLN A CA 1
ATOM 3251 C C . GLN A 1 423 ? -4.679 -27.707 -6.809 1.00 97.94 423 GLN A C 1
ATOM 3253 O O . GLN A 1 423 ? -4.384 -28.403 -5.853 1.00 97.94 423 GLN A O 1
ATOM 3258 N N . VAL A 1 424 ? -3.783 -27.286 -7.699 1.00 98.38 424 VAL A N 1
ATOM 3259 C CA . VAL A 1 424 ? -2.372 -27.693 -7.721 1.00 98.38 424 VAL A CA 1
ATOM 3260 C C . VAL A 1 424 ? -1.491 -27.006 -6.671 1.00 98.38 424 VAL A C 1
ATOM 3262 O O . VAL A 1 424 ? -0.330 -27.365 -6.574 1.00 98.38 424 VAL A O 1
ATOM 3265 N N . THR A 1 425 ? -2.003 -26.020 -5.922 1.00 98.44 425 THR A N 1
ATOM 3266 C CA . THR A 1 425 ? -1.217 -25.287 -4.910 1.00 98.44 425 THR A CA 1
ATOM 3267 C C . THR A 1 425 ? -2.050 -24.899 -3.673 1.00 98.44 425 THR A C 1
ATOM 3269 O O . THR A 1 425 ? -2.358 -23.712 -3.476 1.00 98.44 425 THR A O 1
ATOM 3272 N N . PRO A 1 426 ? -2.534 -25.864 -2.874 1.00 98.75 426 PRO A N 1
ATOM 3273 C CA . PRO A 1 426 ? -3.406 -25.579 -1.738 1.00 98.75 426 PRO A CA 1
ATOM 3274 C C . PRO A 1 426 ? -2.660 -25.249 -0.434 1.00 98.75 426 PRO A C 1
ATOM 3276 O O . PRO A 1 426 ? -3.254 -24.641 0.458 1.00 98.75 426 PRO A O 1
ATOM 3279 N N . LEU A 1 427 ? -1.393 -25.645 -0.280 1.00 98.88 427 LEU A N 1
ATOM 3280 C CA . LEU A 1 427 ? -0.803 -25.854 1.048 1.00 98.88 427 LEU A CA 1
ATOM 3281 C C . LEU A 1 427 ? -0.550 -24.559 1.823 1.00 98.88 427 LEU A C 1
ATOM 3283 O O . LEU A 1 427 ? -0.839 -24.489 3.017 1.00 98.88 427 LEU A O 1
ATOM 3287 N N . THR A 1 428 ? -0.076 -23.495 1.171 1.00 98.75 428 THR A N 1
ATOM 3288 C CA . THR A 1 428 ? 0.119 -22.207 1.860 1.00 98.75 428 THR A CA 1
ATOM 3289 C C . THR A 1 428 ? -1.190 -21.512 2.204 1.00 98.75 428 THR A C 1
ATOM 3291 O O . THR A 1 428 ? -1.241 -20.793 3.201 1.00 98.75 428 THR A O 1
ATOM 3294 N N . ALA A 1 429 ? -2.267 -21.755 1.450 1.00 98.81 429 ALA A N 1
ATOM 3295 C CA . ALA A 1 429 ? -3.593 -21.275 1.821 1.00 98.81 429 ALA A CA 1
ATOM 3296 C C . ALA A 1 429 ? -4.087 -21.969 3.099 1.00 98.81 429 ALA A C 1
ATOM 3298 O O . ALA A 1 429 ? -4.574 -21.302 4.007 1.00 98.81 429 ALA A O 1
ATOM 3299 N N . LEU A 1 430 ? -3.899 -23.285 3.208 1.00 98.81 430 LEU A N 1
ATOM 3300 C CA . LEU A 1 430 ? -4.266 -24.045 4.405 1.00 98.81 430 LEU A CA 1
ATOM 3301 C C . LEU A 1 430 ? -3.401 -23.673 5.615 1.00 98.81 430 LEU A C 1
ATOM 3303 O O . LEU A 1 430 ? -3.933 -23.445 6.699 1.00 98.81 430 LEU A O 1
ATOM 3307 N N . LYS A 1 431 ? -2.090 -23.482 5.425 1.00 98.75 431 LYS A N 1
ATOM 3308 C CA . LYS A 1 431 ? -1.222 -22.957 6.488 1.00 98.75 431 LYS A CA 1
ATOM 3309 C C . LYS A 1 431 ? -1.630 -21.547 6.921 1.00 98.75 431 LYS A C 1
ATOM 3311 O O . LYS A 1 431 ? -1.625 -21.234 8.106 1.00 98.75 431 LYS A O 1
ATOM 3316 N N . PHE A 1 432 ? -2.037 -20.695 5.980 1.00 98.81 432 PHE A N 1
ATOM 3317 C CA . PHE A 1 432 ? -2.585 -19.377 6.294 1.00 98.81 432 PHE A CA 1
ATOM 3318 C C . PHE A 1 432 ? -3.853 -19.471 7.160 1.00 98.81 432 PHE A C 1
ATOM 3320 O O . PHE A 1 432 ? -3.978 -18.691 8.099 1.00 98.81 432 PHE A O 1
ATOM 3327 N N . ALA A 1 433 ? -4.753 -20.433 6.917 1.00 98.56 433 ALA A N 1
ATOM 3328 C CA . ALA A 1 433 ? -5.925 -20.649 7.773 1.00 98.56 433 ALA A CA 1
ATOM 3329 C C . ALA A 1 433 ? -5.548 -20.936 9.237 1.00 98.56 433 ALA A C 1
ATOM 3331 O O . ALA A 1 433 ? -6.115 -20.312 10.134 1.00 98.56 433 ALA A O 1
ATOM 3332 N N . GLU A 1 434 ? -4.545 -21.778 9.493 1.00 98.00 434 GLU A N 1
ATOM 3333 C CA . GLU A 1 434 ? -4.028 -22.016 10.851 1.00 98.00 434 GLU A CA 1
ATOM 3334 C C . GLU A 1 434 ? -3.561 -20.704 11.510 1.00 98.00 434 GLU A C 1
ATOM 3336 O O . GLU A 1 434 ? -3.906 -20.404 12.653 1.00 98.00 434 GLU A O 1
ATOM 3341 N N . LEU A 1 435 ? -2.839 -19.856 10.769 1.00 97.44 435 LEU A N 1
ATOM 3342 C CA . LEU A 1 435 ? -2.385 -18.560 11.287 1.00 97.44 435 LEU A CA 1
ATOM 3343 C C . LEU A 1 435 ? -3.545 -17.603 11.595 1.00 97.44 435 LEU A C 1
ATOM 3345 O O . LEU A 1 435 ? -3.413 -16.757 12.478 1.00 97.44 435 LEU A O 1
ATOM 3349 N N . THR A 1 436 ? -4.691 -17.737 10.919 1.00 97.00 436 THR A N 1
ATOM 3350 C CA . THR A 1 436 ? -5.884 -16.932 11.229 1.00 97.00 436 THR A CA 1
ATOM 3351 C C . THR A 1 436 ? -6.502 -17.303 12.575 1.00 97.00 436 THR A C 1
ATOM 3353 O O . THR A 1 436 ? -6.959 -16.402 13.280 1.00 97.00 436 THR A O 1
ATOM 3356 N N . LEU A 1 437 ? -6.427 -18.580 12.974 1.00 92.56 437 LEU A N 1
ATOM 3357 C CA . LEU A 1 437 ? -6.813 -19.023 14.317 1.00 92.56 437 LEU A CA 1
ATOM 3358 C C . LEU A 1 437 ? -5.900 -18.390 15.368 1.00 92.56 437 LEU A C 1
ATOM 3360 O O . LEU A 1 437 ? -6.379 -17.702 16.267 1.00 92.56 437 LEU A O 1
ATOM 3364 N N . LYS A 1 438 ? -4.577 -18.503 15.185 1.00 88.31 438 LYS A N 1
ATOM 3365 C CA . LYS A 1 438 ? -3.573 -17.902 16.088 1.00 88.31 438 LYS A CA 1
ATOM 3366 C C . LYS A 1 438 ? -3.706 -16.376 16.196 1.00 88.31 438 LYS A C 1
ATOM 3368 O O . LYS A 1 438 ? -3.366 -15.772 17.219 1.00 88.31 438 LYS A O 1
ATOM 3373 N N . ALA A 1 439 ? -4.192 -15.733 15.133 1.00 86.75 439 ALA A N 1
ATOM 3374 C CA . ALA A 1 439 ? -4.425 -14.293 15.082 1.00 86.75 439 ALA A CA 1
ATOM 3375 C C . ALA A 1 439 ? -5.711 -13.847 15.797 1.00 86.75 439 ALA A C 1
ATOM 3377 O O . ALA A 1 439 ? -5.917 -12.643 15.945 1.00 86.75 439 ALA A O 1
ATOM 3378 N N . GLY A 1 440 ? -6.568 -14.779 16.223 1.00 86.06 440 GLY A N 1
ATOM 3379 C CA . GLY A 1 440 ? -7.864 -14.471 16.826 1.00 86.06 440 GLY A CA 1
ATOM 3380 C C . GLY A 1 440 ? -8.895 -13.965 15.814 1.00 86.06 440 GLY A C 1
ATOM 3381 O O . GLY A 1 440 ? -9.797 -13.206 16.176 1.00 86.06 440 GLY A O 1
ATOM 3382 N N . ILE A 1 441 ? -8.769 -14.331 14.531 1.00 94.50 441 ILE A N 1
ATOM 3383 C CA . ILE A 1 441 ? -9.810 -14.027 13.542 1.00 94.50 441 ILE A CA 1
ATOM 3384 C C . ILE A 1 441 ? -11.065 -14.839 13.904 1.00 94.50 441 ILE A C 1
ATOM 3386 O O . ILE A 1 441 ? -10.965 -16.059 14.032 1.00 94.50 441 ILE A O 1
ATOM 3390 N N . PRO A 1 442 ? -12.252 -14.212 14.051 1.00 93.69 442 PRO A N 1
ATOM 3391 C CA . PRO A 1 442 ? -13.451 -14.938 14.452 1.00 93.69 442 PRO A CA 1
ATOM 3392 C C . PRO A 1 442 ? -13.781 -16.110 13.517 1.00 93.69 442 PRO A C 1
ATOM 3394 O O . PRO A 1 442 ? -13.683 -15.992 12.289 1.00 93.69 442 PRO A O 1
ATOM 3397 N N . LYS A 1 443 ? -14.219 -17.227 14.112 1.00 94.62 443 LYS A N 1
ATOM 3398 C CA . LYS A 1 443 ? -14.640 -18.448 13.412 1.00 94.62 443 LYS A CA 1
ATOM 3399 C C . LYS A 1 443 ? -15.622 -18.109 12.271 1.00 94.62 443 LYS A C 1
ATOM 3401 O O . LYS A 1 443 ? -16.531 -17.297 12.433 1.00 94.62 443 LYS A O 1
ATOM 3406 N N . GLY A 1 444 ? -15.395 -18.688 11.090 1.00 94.81 444 GLY A N 1
ATOM 3407 C CA . GLY A 1 444 ? -16.219 -18.486 9.889 1.00 94.81 444 GLY A CA 1
ATOM 3408 C C . GLY A 1 444 ? -15.928 -17.219 9.072 1.00 94.81 444 GLY A C 1
ATOM 3409 O O . GLY A 1 444 ? -16.392 -17.128 7.938 1.00 94.81 444 GLY A O 1
ATOM 3410 N N . VAL A 1 445 ? -15.130 -16.260 9.563 1.00 98.50 445 VAL A N 1
ATOM 3411 C CA . VAL A 1 445 ? -14.764 -15.064 8.771 1.00 98.50 445 VAL A CA 1
ATOM 3412 C C . VAL A 1 445 ? -13.960 -15.433 7.527 1.00 98.50 445 VAL A C 1
ATOM 3414 O O . VAL A 1 445 ? -14.150 -14.829 6.470 1.00 98.50 445 VAL A O 1
ATOM 3417 N N . ILE A 1 446 ? -13.086 -16.430 7.652 1.00 98.81 446 ILE A N 1
ATOM 3418 C CA . ILE A 1 446 ? -12.285 -17.001 6.572 1.00 98.81 446 ILE A CA 1
ATOM 3419 C C . ILE A 1 446 ? -12.615 -18.489 6.497 1.00 98.81 446 ILE A C 1
ATOM 3421 O O . ILE A 1 446 ? -12.609 -19.176 7.514 1.00 98.81 446 ILE A O 1
ATOM 3425 N N . ASN A 1 447 ? -12.887 -18.979 5.292 1.00 98.88 447 ASN A N 1
ATOM 3426 C CA . ASN A 1 447 ? -13.076 -20.396 4.996 1.00 98.88 447 ASN A CA 1
ATOM 3427 C C . ASN A 1 447 ? -12.259 -20.728 3.745 1.00 98.88 447 ASN A C 1
ATOM 3429 O O . ASN A 1 447 ? -12.221 -19.914 2.820 1.00 98.88 447 ASN A O 1
ATOM 3433 N N . ILE A 1 448 ? -11.604 -21.886 3.698 1.00 98.88 448 ILE A N 1
ATOM 3434 C CA . ILE A 1 448 ? -10.703 -22.275 2.606 1.00 98.88 448 ILE A CA 1
ATOM 3435 C C . ILE A 1 448 ? -11.066 -23.670 2.118 1.00 98.88 448 ILE A C 1
ATOM 3437 O O . ILE A 1 448 ? -11.078 -24.627 2.887 1.00 98.88 448 ILE A O 1
ATOM 3441 N N . LEU A 1 449 ? -11.355 -23.772 0.823 1.00 98.88 449 LEU A N 1
ATOM 3442 C CA . LEU A 1 449 ? -11.860 -24.982 0.185 1.00 98.88 449 LEU A CA 1
ATOM 3443 C C . LEU A 1 449 ? -10.936 -25.416 -0.959 1.00 98.88 449 LEU A C 1
ATOM 3445 O O . LEU A 1 449 ? -11.171 -25.023 -2.104 1.00 98.88 449 LEU A O 1
ATOM 3449 N N . PRO A 1 450 ? -9.869 -26.189 -0.707 1.00 98.56 450 PRO A N 1
ATOM 3450 C CA . PRO A 1 450 ? -9.137 -26.857 -1.781 1.00 98.56 450 PRO A CA 1
ATOM 3451 C C . PRO A 1 450 ? -10.056 -27.802 -2.573 1.00 98.56 450 PRO A C 1
ATOM 3453 O O . PRO A 1 450 ? -11.018 -28.357 -2.048 1.00 98.56 450 PRO A O 1
ATOM 3456 N N . GLY A 1 451 ? -9.796 -27.947 -3.875 1.00 95.62 451 GLY A N 1
ATOM 3457 C CA . GLY A 1 451 ? -10.580 -28.836 -4.741 1.00 95.62 451 GLY A CA 1
ATOM 3458 C C . GLY A 1 451 ? -10.683 -28.400 -6.202 1.00 95.62 451 GLY A C 1
ATOM 3459 O O . GLY A 1 451 ? -9.870 -27.607 -6.678 1.00 95.62 451 GLY A O 1
ATOM 3460 N N . SER A 1 452 ? -11.686 -28.883 -6.937 1.00 96.88 452 SER A N 1
ATOM 3461 C CA . SER A 1 452 ? -11.845 -28.548 -8.362 1.00 96.88 452 SER A CA 1
ATOM 3462 C C . SER A 1 452 ? -12.390 -27.132 -8.580 1.00 96.88 452 SER A C 1
ATOM 3464 O O . SER A 1 452 ? -13.328 -26.692 -7.913 1.00 96.88 452 SER A O 1
ATOM 3466 N N . GLY A 1 453 ? -11.832 -26.415 -9.561 1.00 92.94 453 GLY A N 1
ATOM 3467 C CA . GLY A 1 453 ? -12.345 -25.109 -9.987 1.00 92.94 453 GLY A CA 1
ATOM 3468 C C . GLY A 1 453 ? -13.745 -25.181 -10.607 1.00 92.94 453 GLY A C 1
ATOM 3469 O O . GLY A 1 453 ? -14.574 -24.320 -10.321 1.00 92.94 453 GLY A O 1
ATOM 3470 N N . SER A 1 454 ? -14.037 -26.223 -11.392 1.00 95.12 454 SER A N 1
ATOM 3471 C CA . SER A 1 454 ? -15.345 -26.409 -12.043 1.00 95.12 454 SER A CA 1
ATOM 3472 C C . SER A 1 454 ? -16.460 -26.806 -11.075 1.00 95.12 454 SER A C 1
ATOM 3474 O O . SER A 1 454 ? -17.626 -26.656 -11.416 1.00 95.12 454 SER A O 1
ATOM 3476 N N . LEU A 1 455 ? -16.114 -27.283 -9.876 1.00 98.31 455 LEU A N 1
ATOM 3477 C CA . LEU A 1 455 ? -17.071 -27.630 -8.826 1.00 98.31 455 LEU A CA 1
ATOM 3478 C C . LEU A 1 455 ? -17.192 -26.490 -7.811 1.00 98.31 455 LEU A C 1
ATOM 3480 O O . LEU A 1 455 ? -18.247 -25.867 -7.702 1.00 98.31 455 LEU A O 1
ATOM 3484 N N . VAL A 1 456 ? -16.102 -26.169 -7.106 1.00 98.38 456 VAL A N 1
ATOM 3485 C CA . VAL A 1 456 ? -16.117 -25.167 -6.028 1.00 98.38 456 VAL A CA 1
ATOM 3486 C C . VAL A 1 456 ? -16.323 -23.765 -6.590 1.00 98.38 456 VAL A C 1
ATOM 3488 O O . VAL A 1 456 ? -17.171 -23.016 -6.109 1.00 98.38 456 VAL A O 1
ATOM 3491 N N . GLY A 1 457 ? -15.576 -23.411 -7.640 1.00 97.12 457 GLY A N 1
ATOM 3492 C CA . GLY A 1 457 ? -15.680 -22.097 -8.274 1.00 97.12 457 GLY A CA 1
ATOM 3493 C C . GLY A 1 457 ? -17.056 -21.863 -8.896 1.00 97.12 457 GLY A C 1
ATOM 3494 O O . GLY A 1 457 ? -17.622 -20.783 -8.728 1.00 97.12 457 GLY A O 1
ATOM 3495 N N . GLN A 1 458 ? -17.624 -22.891 -9.536 1.00 98.31 458 GLN A N 1
ATOM 3496 C CA . GLN A 1 458 ? -18.983 -22.839 -10.073 1.00 98.31 458 GLN A CA 1
ATOM 3497 C C . GLN A 1 458 ? -20.014 -22.654 -8.962 1.00 98.31 458 GLN A C 1
ATOM 3499 O O . GLN A 1 458 ? -20.819 -21.726 -9.020 1.00 98.31 458 GLN A O 1
ATOM 3504 N N . ARG A 1 459 ? -19.958 -23.485 -7.911 1.00 98.69 459 ARG A N 1
ATOM 3505 C CA . ARG A 1 459 ? -20.922 -23.401 -6.814 1.00 98.69 459 ARG A CA 1
ATOM 3506 C C . ARG A 1 459 ? -20.872 -22.043 -6.118 1.00 98.69 459 ARG A C 1
ATOM 3508 O O . ARG A 1 459 ? -21.928 -21.483 -5.852 1.00 98.69 459 ARG A O 1
ATOM 3515 N N . LEU A 1 460 ? -19.685 -21.469 -5.898 1.00 98.69 460 LEU A N 1
ATOM 3516 C CA . LEU A 1 460 ? -19.541 -20.105 -5.369 1.00 98.69 460 LEU A CA 1
ATOM 3517 C C . LEU A 1 460 ? -20.178 -19.051 -6.289 1.00 98.69 460 LEU A C 1
ATOM 3519 O O . LEU A 1 460 ? -20.863 -18.144 -5.807 1.00 98.69 460 LEU A O 1
ATOM 3523 N N . ALA A 1 461 ? -19.971 -19.165 -7.604 1.00 98.31 461 ALA A N 1
ATOM 3524 C CA . ALA A 1 461 ? -20.550 -18.250 -8.585 1.00 98.31 461 ALA A CA 1
ATOM 3525 C C . ALA A 1 461 ? -22.081 -18.369 -8.680 1.00 98.31 461 ALA A C 1
ATOM 3527 O O . ALA A 1 461 ? -22.740 -17.371 -8.969 1.00 98.31 461 ALA A O 1
ATOM 3528 N N . ASP A 1 462 ? -22.650 -19.532 -8.363 1.00 98.56 462 ASP A N 1
ATOM 3529 C CA . ASP A 1 462 ? -24.096 -19.781 -8.380 1.00 98.56 462 ASP A CA 1
ATOM 3530 C C . ASP A 1 462 ? -24.780 -19.509 -7.031 1.00 98.56 462 ASP A C 1
ATOM 3532 O O . ASP A 1 462 ? -25.973 -19.203 -6.999 1.00 98.56 462 ASP A O 1
ATOM 3536 N N . HIS A 1 463 ? -24.049 -19.568 -5.912 1.00 98.75 463 HIS A N 1
ATOM 3537 C CA . HIS A 1 463 ? -24.642 -19.542 -4.572 1.00 98.75 463 HIS A CA 1
ATOM 3538 C C . HIS A 1 463 ? -25.433 -18.239 -4.304 1.00 98.75 463 HIS A C 1
ATOM 3540 O O . HIS A 1 463 ? -24.914 -17.141 -4.552 1.00 98.75 463 HIS A O 1
ATOM 3546 N N . PRO A 1 464 ? -26.671 -18.316 -3.772 1.00 98.25 464 PRO A N 1
ATOM 3547 C CA . PRO A 1 464 ? -27.543 -17.148 -3.591 1.00 98.25 464 PRO A CA 1
ATOM 3548 C C . PRO A 1 464 ? -27.097 -16.197 -2.471 1.00 98.25 464 PRO A C 1
ATOM 3550 O O . PRO A 1 464 ? -27.388 -15.000 -2.532 1.00 98.25 464 PRO A O 1
ATOM 3553 N N . ASP A 1 465 ? -26.382 -16.703 -1.465 1.00 98.56 465 ASP A N 1
ATOM 3554 C CA . ASP A 1 465 ? -25.870 -15.887 -0.353 1.00 98.56 465 ASP A CA 1
ATOM 3555 C C . ASP A 1 465 ? -24.511 -15.228 -0.623 1.00 98.56 465 ASP A C 1
ATOM 3557 O O . ASP A 1 465 ? -24.140 -14.283 0.072 1.00 98.56 465 ASP A O 1
ATOM 3561 N N . VAL A 1 466 ? -23.786 -15.653 -1.663 1.00 98.81 466 VAL A N 1
ATOM 3562 C CA . VAL A 1 466 ? -22.554 -14.971 -2.078 1.00 98.81 466 VAL A CA 1
ATOM 3563 C C . VAL A 1 466 ? -22.932 -13.680 -2.805 1.00 98.81 466 VAL A C 1
ATOM 3565 O O . VAL A 1 466 ? -23.754 -13.683 -3.724 1.00 98.81 466 VAL A O 1
ATOM 3568 N N . ARG A 1 467 ? -22.339 -12.552 -2.401 1.00 98.69 467 ARG A N 1
ATOM 3569 C CA . ARG A 1 467 ? -22.657 -11.211 -2.934 1.00 98.69 467 ARG A CA 1
ATOM 3570 C C . ARG A 1 467 ? -21.583 -10.635 -3.841 1.00 98.69 467 ARG A C 1
ATOM 3572 O O . ARG A 1 467 ? -21.870 -9.712 -4.609 1.00 98.69 467 ARG A O 1
ATOM 3579 N N . LYS A 1 468 ? -20.372 -11.189 -3.798 1.00 98.88 468 LYS A N 1
ATOM 3580 C CA . LYS A 1 468 ? -19.270 -10.799 -4.678 1.00 98.88 468 LYS A CA 1
ATOM 3581 C C . LYS A 1 468 ? -18.366 -11.987 -5.001 1.00 98.88 468 LYS A C 1
ATOM 3583 O O . LYS A 1 468 ? -18.028 -12.743 -4.096 1.00 98.88 468 LYS A O 1
ATOM 3588 N N . ILE A 1 469 ? -17.916 -12.088 -6.254 1.00 98.94 469 ILE A N 1
ATOM 3589 C CA . ILE A 1 469 ? -16.818 -12.968 -6.677 1.00 98.94 469 ILE A CA 1
ATOM 3590 C C . ILE A 1 469 ? -15.577 -12.150 -7.039 1.00 98.94 469 ILE A C 1
ATOM 3592 O O . ILE A 1 469 ? -15.646 -11.225 -7.846 1.00 98.94 469 ILE A O 1
ATOM 3596 N N . GLY A 1 470 ? -14.436 -12.479 -6.437 1.00 98.75 470 GLY A N 1
ATOM 3597 C CA . GLY A 1 470 ? -13.121 -12.027 -6.888 1.00 98.75 470 GLY A CA 1
ATOM 3598 C C . GLY A 1 470 ? -12.403 -13.174 -7.580 1.00 98.75 470 GLY A C 1
ATOM 3599 O O . GLY A 1 470 ? -12.051 -14.143 -6.916 1.00 98.75 470 GLY A O 1
ATOM 3600 N N . PHE A 1 471 ? -12.189 -13.080 -8.889 1.00 98.88 471 PHE A N 1
ATOM 3601 C CA . PHE A 1 471 ? -11.556 -14.142 -9.670 1.00 98.88 471 PHE A CA 1
ATOM 3602 C C . PHE A 1 471 ? -10.275 -13.636 -10.330 1.00 98.88 471 PHE A C 1
ATOM 3604 O O . PHE A 1 471 ? -10.274 -12.575 -10.956 1.00 98.88 471 PHE A O 1
ATOM 3611 N N . THR A 1 472 ? -9.210 -14.425 -10.212 1.00 98.44 472 THR A N 1
ATOM 3612 C CA . THR A 1 472 ? -8.030 -14.313 -11.072 1.00 98.44 472 THR A CA 1
ATOM 3613 C C . THR A 1 472 ? -7.755 -15.657 -11.733 1.00 98.44 472 THR A C 1
ATOM 3615 O O . THR A 1 472 ? -7.726 -16.688 -11.059 1.00 98.44 472 THR A O 1
ATOM 3618 N N . GLY A 1 473 ? -7.522 -15.647 -13.044 1.00 96.69 473 GLY A N 1
ATOM 3619 C CA . GLY A 1 473 ? -7.210 -16.852 -13.804 1.00 96.69 473 GLY A CA 1
ATOM 3620 C C . GLY A 1 473 ? -7.347 -16.656 -15.311 1.00 96.69 473 GLY A C 1
ATOM 3621 O O . GLY A 1 473 ? -7.227 -15.550 -15.828 1.00 96.69 473 GLY A O 1
ATOM 3622 N N . SER A 1 474 ? -7.598 -17.745 -16.038 1.00 96.19 474 SER A N 1
ATOM 3623 C CA . SER A 1 474 ? -7.723 -17.690 -17.498 1.00 96.19 474 SER A CA 1
ATOM 3624 C C . SER A 1 474 ? -8.991 -16.961 -17.954 1.00 96.19 474 SER A C 1
ATOM 3626 O O . SER A 1 474 ? -10.027 -16.978 -17.281 1.00 96.19 474 SER A O 1
ATOM 3628 N N . THR A 1 475 ? -8.926 -16.359 -19.142 1.00 95.62 475 THR A N 1
ATOM 3629 C CA . THR A 1 475 ? -10.021 -15.563 -19.711 1.00 95.62 475 THR A CA 1
ATOM 3630 C C . THR A 1 475 ? -11.303 -16.366 -19.915 1.00 95.62 475 THR A C 1
ATOM 3632 O O . THR A 1 475 ? -12.382 -15.882 -19.577 1.00 95.62 475 THR A O 1
ATOM 3635 N N . GLU A 1 476 ? -11.209 -17.605 -20.400 1.00 95.88 476 GLU A N 1
ATOM 3636 C CA . GLU A 1 476 ? -12.387 -18.449 -20.645 1.00 95.88 476 GLU A CA 1
ATOM 3637 C C . GLU A 1 476 ? -13.120 -18.813 -19.348 1.00 95.88 476 GLU A C 1
ATOM 3639 O O . GLU A 1 476 ? -14.347 -18.717 -19.274 1.00 95.88 476 GLU A O 1
ATOM 3644 N N . VAL A 1 477 ? -12.376 -19.121 -18.280 1.00 97.25 477 VAL A N 1
ATOM 3645 C CA . VAL A 1 477 ? -12.974 -19.353 -16.958 1.00 97.25 477 VAL A CA 1
ATOM 3646 C C . VAL A 1 477 ? -13.555 -18.052 -16.396 1.00 97.25 477 VAL A C 1
ATOM 3648 O O . VAL A 1 477 ? -14.666 -18.061 -15.873 1.00 97.25 477 VAL A O 1
ATOM 3651 N N . GLY A 1 478 ? -12.870 -16.917 -16.561 1.00 97.81 478 GLY A N 1
ATOM 3652 C CA . GLY A 1 478 ? -13.371 -15.608 -16.133 1.00 97.81 478 GLY A CA 1
ATOM 3653 C C . GLY A 1 478 ? -14.703 -15.221 -16.785 1.00 97.81 478 GLY A C 1
ATOM 3654 O O . GLY A 1 478 ? -15.629 -14.795 -16.091 1.00 97.81 478 GLY A O 1
ATOM 3655 N N . LYS A 1 479 ? -14.839 -15.435 -18.102 1.00 98.00 479 LYS A N 1
ATOM 3656 C CA . LYS A 1 479 ? -16.101 -15.241 -18.843 1.00 98.00 479 LYS A CA 1
ATOM 3657 C C . LYS A 1 479 ? -17.217 -16.120 -18.278 1.00 98.00 479 LYS A C 1
ATOM 3659 O O . LYS A 1 479 ? -18.339 -15.651 -18.082 1.00 98.00 479 LYS A O 1
ATOM 3664 N N . HIS A 1 480 ? -16.909 -17.381 -17.983 1.00 98.50 480 HIS A N 1
ATOM 3665 C CA . HIS A 1 480 ? -17.872 -18.328 -17.423 1.00 98.50 480 HIS A CA 1
ATOM 3666 C C . HIS A 1 480 ? -18.319 -17.956 -15.999 1.00 98.50 480 HIS A C 1
ATOM 3668 O O . HIS A 1 480 ? -19.514 -17.997 -15.692 1.00 98.50 480 HIS A O 1
ATOM 3674 N N . ILE A 1 481 ? -17.391 -17.505 -15.151 1.00 98.44 481 ILE A N 1
ATOM 3675 C CA . ILE A 1 481 ? -17.694 -16.980 -13.812 1.00 98.44 481 ILE A CA 1
ATOM 3676 C C . ILE A 1 481 ? -18.601 -15.751 -13.910 1.00 98.44 481 ILE A C 1
ATOM 3678 O O . ILE A 1 481 ? -19.640 -15.705 -13.256 1.00 98.44 481 ILE A O 1
ATOM 3682 N N . MET A 1 482 ? -18.269 -14.783 -14.770 1.00 98.56 482 MET A N 1
ATOM 3683 C CA . MET A 1 482 ? -19.097 -13.590 -14.980 1.00 98.56 482 MET A CA 1
ATOM 3684 C C . MET A 1 482 ? -20.514 -13.942 -15.445 1.00 98.56 482 MET A C 1
ATOM 3686 O O . MET A 1 482 ? -21.485 -13.386 -14.929 1.00 98.56 482 MET A O 1
ATOM 3690 N N . LYS A 1 483 ? -20.640 -14.894 -16.377 1.00 98.31 483 LYS A N 1
ATOM 3691 C CA . LYS A 1 483 ? -21.931 -15.415 -16.842 1.00 98.31 483 LYS A CA 1
ATOM 3692 C C . LYS A 1 483 ? -22.740 -16.013 -15.688 1.00 98.31 483 LYS A C 1
ATOM 3694 O O . LYS A 1 483 ? -23.912 -15.683 -15.537 1.00 98.31 483 LYS A O 1
ATOM 3699 N N . SER A 1 484 ? -22.121 -16.848 -14.859 1.00 98.12 484 SER A N 1
ATOM 3700 C CA . SER A 1 484 ? -22.783 -17.512 -13.725 1.00 98.12 484 SER A CA 1
ATOM 3701 C C . SER A 1 484 ? -23.229 -16.506 -12.652 1.00 98.12 484 SER A C 1
ATOM 3703 O O . SER A 1 484 ? -24.359 -16.560 -12.162 1.00 98.12 484 SER A O 1
ATOM 3705 N N . CYS A 1 485 ? -22.403 -15.492 -12.366 1.00 98.19 485 CYS A N 1
ATOM 3706 C CA . CYS A 1 485 ? -22.768 -14.375 -11.490 1.00 98.19 485 CYS A CA 1
ATOM 3707 C C . CYS A 1 485 ? -24.007 -13.613 -11.994 1.00 98.19 485 CYS A C 1
ATOM 3709 O O . CYS A 1 485 ? -24.873 -13.251 -11.195 1.00 98.19 485 CYS A O 1
ATOM 3711 N N . ALA A 1 486 ? -24.101 -13.383 -13.309 1.00 97.25 486 ALA A N 1
ATOM 3712 C CA . ALA A 1 486 ? -25.231 -12.692 -13.926 1.00 97.25 486 ALA A CA 1
ATOM 3713 C C . ALA A 1 486 ? -26.522 -13.526 -13.901 1.00 97.25 486 ALA A C 1
ATOM 3715 O O . ALA A 1 486 ? -27.587 -12.983 -13.622 1.00 97.25 486 ALA A O 1
ATOM 3716 N N . LEU A 1 487 ? -26.427 -14.832 -14.170 1.00 98.25 487 LEU A N 1
ATOM 3717 C CA . LEU A 1 487 ? -27.579 -15.740 -14.237 1.00 98.25 487 LEU A CA 1
ATOM 3718 C C . LEU A 1 487 ? -28.158 -16.115 -12.866 1.00 98.25 487 LEU A C 1
ATOM 3720 O O . LEU A 1 487 ? -29.312 -16.525 -12.795 1.00 98.25 487 LEU A O 1
ATOM 3724 N N . SER A 1 488 ? -27.372 -15.997 -11.795 1.00 97.44 488 SER A N 1
ATOM 3725 C CA . SER A 1 488 ? -27.789 -16.374 -10.442 1.00 97.44 488 SER A CA 1
ATOM 3726 C C . SER A 1 488 ? -28.521 -15.236 -9.720 1.00 97.44 488 SER A C 1
ATOM 3728 O O . SER A 1 488 ? -29.741 -15.137 -9.770 1.00 97.44 488 SER A O 1
ATOM 3730 N N . ASN A 1 489 ? -27.788 -14.368 -9.022 1.00 97.19 489 ASN A N 1
ATOM 3731 C CA . ASN A 1 489 ? -28.344 -13.342 -8.128 1.00 97.19 489 ASN A CA 1
ATOM 3732 C C . ASN A 1 489 ? -27.744 -11.943 -8.365 1.00 97.19 489 ASN A C 1
ATOM 3734 O O . ASN A 1 489 ? -27.819 -11.087 -7.483 1.00 97.19 489 ASN A O 1
ATOM 3738 N N . VAL A 1 490 ? -27.123 -11.723 -9.531 1.00 97.75 490 VAL A N 1
ATOM 3739 C CA . VAL A 1 490 ? -26.488 -10.451 -9.923 1.00 97.75 490 VAL A CA 1
ATOM 3740 C C . VAL A 1 490 ? -25.410 -10.001 -8.922 1.00 97.75 490 VAL A C 1
ATOM 3742 O O . VAL A 1 490 ? -25.228 -8.815 -8.638 1.00 97.75 490 VAL A O 1
ATOM 3745 N N . LYS A 1 491 ? -24.681 -10.968 -8.353 1.00 97.88 491 LYS A N 1
ATOM 3746 C CA . LYS A 1 491 ? -23.536 -10.707 -7.472 1.00 97.88 491 LYS A CA 1
ATOM 3747 C C . LYS A 1 491 ? -22.450 -9.909 -8.207 1.00 97.88 491 LYS A C 1
ATOM 3749 O O . LYS A 1 491 ? -22.205 -10.122 -9.395 1.00 97.88 491 LYS A O 1
ATOM 3754 N N . LYS A 1 492 ? -21.771 -9.000 -7.492 1.00 98.44 492 LYS A N 1
ATOM 3755 C CA . LYS A 1 492 ? -20.643 -8.228 -8.052 1.00 98.44 492 LYS A CA 1
ATOM 3756 C C . LYS A 1 492 ? -19.532 -9.187 -8.487 1.00 98.44 492 LYS A C 1
ATOM 3758 O O . LYS A 1 492 ? -19.316 -10.217 -7.852 1.00 98.44 492 LYS A O 1
ATOM 3763 N N . VAL A 1 493 ? -18.778 -8.831 -9.519 1.00 98.56 493 VAL A N 1
ATOM 3764 C CA . VAL A 1 493 ? -17.625 -9.616 -9.969 1.00 98.56 493 VAL A CA 1
ATOM 3765 C C . VAL A 1 493 ? -16.460 -8.690 -10.295 1.00 98.56 493 VAL A C 1
ATOM 3767 O O . VAL A 1 493 ? -16.668 -7.625 -10.865 1.00 98.56 493 VAL A O 1
ATOM 3770 N N . SER A 1 494 ? -15.251 -9.087 -9.913 1.00 98.75 494 SER A N 1
ATOM 3771 C CA . SER A 1 494 ? -13.995 -8.467 -10.344 1.00 98.75 494 SER A CA 1
ATOM 3772 C C . SER A 1 494 ? -13.124 -9.550 -10.972 1.00 98.75 494 SER A C 1
ATOM 3774 O O . SER A 1 494 ? -12.971 -10.621 -10.374 1.00 98.75 494 SER A O 1
ATOM 3776 N N . LEU A 1 495 ? -12.584 -9.278 -12.157 1.00 98.69 495 LEU A N 1
ATOM 3777 C CA . LEU A 1 495 ? -11.849 -10.237 -12.977 1.00 98.69 495 LEU A CA 1
ATOM 3778 C C . LEU A 1 495 ? -10.462 -9.683 -13.273 1.00 98.69 495 LEU A C 1
ATOM 3780 O O . LEU A 1 495 ? -10.350 -8.611 -13.859 1.00 98.69 495 LEU A O 1
ATOM 3784 N N . GLU A 1 496 ? -9.421 -10.428 -12.936 1.00 98.38 496 GLU A N 1
ATOM 3785 C CA . GLU A 1 496 ? -8.085 -10.187 -13.474 1.00 98.38 496 GLU A CA 1
ATOM 3786 C C . GLU A 1 496 ? -7.673 -11.418 -14.281 1.00 98.38 496 GLU A C 1
ATOM 3788 O O . GLU A 1 496 ? -7.647 -12.546 -13.787 1.00 98.38 496 GLU A O 1
ATOM 3793 N N . LEU A 1 497 ? -7.523 -11.198 -15.581 1.00 94.75 497 LEU A N 1
ATOM 3794 C CA . LEU A 1 497 ? -7.370 -12.228 -16.598 1.00 94.75 497 LEU A CA 1
ATOM 3795 C C . LEU A 1 497 ? -6.051 -11.990 -17.330 1.00 94.75 497 LEU A C 1
ATOM 3797 O O . LEU A 1 497 ? -5.547 -10.867 -17.319 1.00 94.75 497 LEU A O 1
ATOM 3801 N N . GLY A 1 498 ? -5.532 -13.046 -17.962 1.00 87.38 498 GLY A N 1
ATOM 3802 C CA . GLY A 1 498 ? -4.197 -13.113 -18.567 1.00 87.38 498 GLY A CA 1
ATOM 3803 C C . GLY A 1 498 ? -3.740 -11.900 -19.389 1.00 87.38 498 GLY A C 1
ATOM 3804 O O . GLY A 1 498 ? -4.508 -11.007 -19.771 1.00 87.38 498 GLY A O 1
ATOM 3805 N N . GLY A 1 499 ? -2.440 -11.863 -19.670 1.00 94.75 499 GLY A N 1
ATOM 3806 C CA . GLY A 1 499 ? -1.787 -10.751 -20.348 1.00 94.75 499 GLY A CA 1
ATOM 3807 C C . GLY A 1 499 ? -0.939 -11.177 -21.543 1.00 94.75 499 GLY A C 1
ATOM 3808 O O . GLY A 1 499 ? -0.289 -12.217 -21.550 1.00 94.75 499 GLY A O 1
ATOM 3809 N N . LYS A 1 500 ? -0.859 -10.296 -22.545 1.00 98.38 500 LYS A N 1
ATOM 3810 C CA . LYS A 1 500 ? 0.200 -10.319 -23.566 1.00 98.38 500 LYS A CA 1
ATOM 3811 C C . LYS A 1 500 ? 0.956 -8.993 -23.556 1.00 98.38 500 LYS A C 1
ATOM 3813 O O . LYS A 1 500 ? 0.979 -8.257 -24.539 1.00 98.38 500 LYS A O 1
ATOM 3818 N N . SER A 1 501 ? 1.487 -8.668 -22.379 1.00 98.69 501 SER A N 1
ATOM 3819 C CA . SER A 1 501 ? 2.014 -7.344 -22.040 1.00 98.69 501 SER A CA 1
ATOM 3820 C C . SER A 1 501 ? 3.204 -6.962 -22.934 1.00 98.69 501 SER A C 1
ATOM 3822 O O . SER A 1 501 ? 4.175 -7.724 -22.994 1.00 98.69 501 SER A O 1
ATOM 3824 N N . PRO A 1 502 ? 3.157 -5.813 -23.635 1.00 98.81 502 PRO A N 1
ATOM 3825 C CA . PRO A 1 502 ? 4.254 -5.361 -24.479 1.00 98.81 502 PRO A CA 1
ATOM 3826 C C . PRO A 1 502 ? 5.310 -4.594 -23.675 1.00 98.81 502 PRO A C 1
ATOM 3828 O O . PRO A 1 502 ? 4.985 -3.756 -22.831 1.00 98.81 502 PRO A O 1
ATOM 3831 N N . LEU A 1 503 ? 6.581 -4.826 -23.993 1.00 98.88 503 LEU A N 1
ATOM 3832 C CA . LEU A 1 503 ? 7.713 -4.055 -23.498 1.00 98.88 503 LEU A CA 1
ATOM 3833 C C . LEU A 1 503 ? 8.469 -3.413 -24.664 1.00 98.88 503 LEU A C 1
ATOM 3835 O O . LEU A 1 503 ? 9.070 -4.120 -25.464 1.00 98.88 503 LEU A O 1
ATOM 3839 N N . ILE A 1 504 ? 8.450 -2.084 -24.759 1.00 98.94 504 ILE A N 1
ATOM 3840 C CA . ILE A 1 504 ? 9.104 -1.328 -25.837 1.00 98.94 504 ILE A CA 1
ATOM 3841 C C . ILE A 1 504 ? 10.470 -0.825 -25.356 1.00 98.94 504 ILE A C 1
ATOM 3843 O O . ILE A 1 504 ? 10.562 -0.154 -24.329 1.00 98.94 504 ILE A O 1
ATOM 3847 N N . ILE A 1 505 ? 11.540 -1.134 -26.083 1.00 98.88 505 ILE A N 1
ATOM 3848 C CA . ILE A 1 505 ? 12.920 -0.772 -25.745 1.00 98.88 505 ILE A CA 1
ATOM 3849 C C . ILE A 1 505 ? 13.498 0.072 -26.880 1.00 98.88 505 ILE A C 1
ATOM 3851 O O . ILE A 1 505 ? 13.809 -0.449 -27.951 1.00 98.88 505 ILE A O 1
ATOM 3855 N N . PHE A 1 506 ? 13.648 1.372 -26.624 1.00 98.81 506 PHE A N 1
ATOM 3856 C CA . PHE A 1 506 ? 14.256 2.322 -27.554 1.00 98.81 506 PHE A CA 1
ATOM 3857 C C . PHE A 1 506 ? 15.790 2.287 -27.473 1.00 98.81 506 PHE A C 1
ATOM 3859 O O . PHE A 1 506 ? 16.372 2.015 -26.420 1.00 98.81 506 PHE A O 1
ATOM 3866 N N . ALA A 1 507 ? 16.452 2.628 -28.573 1.00 98.62 507 ALA A N 1
ATOM 3867 C CA . ALA A 1 507 ? 17.899 2.690 -28.741 1.00 98.62 507 ALA A CA 1
ATOM 3868 C C . ALA A 1 507 ? 18.576 3.672 -27.776 1.00 98.62 507 ALA A C 1
ATOM 3870 O O . ALA A 1 507 ? 19.712 3.457 -27.354 1.00 98.62 507 ALA A O 1
ATOM 3871 N N . ASP A 1 508 ? 17.867 4.730 -27.369 1.00 98.25 508 ASP A N 1
ATOM 3872 C CA . ASP A 1 508 ? 18.371 5.733 -26.426 1.00 98.25 508 ASP A CA 1
ATOM 3873 C C . ASP A 1 508 ? 18.348 5.287 -24.950 1.00 98.25 508 ASP A C 1
ATOM 3875 O O . ASP A 1 508 ? 18.749 6.050 -24.062 1.00 98.25 508 ASP A O 1
ATOM 3879 N N . CYS A 1 509 ? 17.886 4.066 -24.659 1.00 98.31 509 CYS A N 1
ATOM 3880 C CA . CYS A 1 509 ? 17.815 3.551 -23.300 1.00 98.31 509 CYS A CA 1
ATOM 3881 C C . CYS A 1 509 ? 19.203 3.268 -22.688 1.00 98.31 509 CYS A C 1
ATOM 3883 O O . CYS A 1 509 ? 20.256 3.290 -23.329 1.00 98.31 509 CYS A O 1
ATOM 3885 N N . ASP A 1 510 ? 19.220 2.979 -21.387 1.00 97.88 510 ASP A N 1
ATOM 3886 C CA . ASP A 1 510 ? 20.378 2.339 -20.765 1.00 97.88 510 ASP A CA 1
ATOM 3887 C C . ASP A 1 510 ? 20.368 0.847 -21.112 1.00 97.88 510 ASP A C 1
ATOM 3889 O O . ASP A 1 510 ? 19.707 0.060 -20.434 1.00 97.88 510 ASP A O 1
ATOM 3893 N N . LEU A 1 511 ? 21.082 0.469 -22.177 1.00 98.12 511 LEU A N 1
ATOM 3894 C CA . LEU A 1 511 ? 21.034 -0.885 -22.735 1.00 98.12 511 LEU A CA 1
ATOM 3895 C C . LEU A 1 511 ? 21.345 -1.977 -21.702 1.00 98.12 511 LEU A C 1
ATOM 3897 O O . LEU A 1 511 ? 20.688 -3.013 -21.687 1.00 98.12 511 LEU A O 1
ATOM 3901 N N . SER A 1 512 ? 22.317 -1.760 -20.811 1.00 97.56 512 SER A N 1
ATOM 3902 C CA . SER A 1 512 ? 22.664 -2.755 -19.788 1.00 97.56 512 SER A CA 1
ATOM 3903 C C . SER A 1 512 ? 21.513 -2.970 -18.800 1.00 97.56 512 SER A C 1
ATOM 3905 O O . SER A 1 512 ? 21.188 -4.109 -18.467 1.00 97.56 512 SER A O 1
ATOM 3907 N N . LYS A 1 513 ? 20.844 -1.890 -18.377 1.00 96.12 513 LYS A N 1
ATOM 3908 C CA . LYS A 1 513 ? 19.642 -1.995 -17.535 1.00 96.12 513 LYS A CA 1
ATOM 3909 C C . LYS A 1 513 ? 18.455 -2.569 -18.296 1.00 96.12 513 LYS A C 1
ATOM 3911 O O . LYS A 1 513 ? 17.683 -3.318 -17.709 1.00 96.12 513 LYS A O 1
ATOM 3916 N N . ALA A 1 514 ? 18.306 -2.240 -19.577 1.00 98.25 514 ALA A N 1
ATOM 3917 C CA . ALA A 1 514 ? 17.249 -2.783 -20.418 1.00 98.25 514 ALA A CA 1
ATOM 3918 C C . ALA A 1 514 ? 17.392 -4.302 -20.584 1.00 98.25 514 ALA A C 1
ATOM 3920 O O . ALA A 1 514 ? 16.389 -4.998 -20.500 1.00 98.25 514 ALA A O 1
ATOM 3921 N N . VAL A 1 515 ? 18.612 -4.836 -20.726 1.00 98.62 515 VAL A N 1
ATOM 3922 C CA . VAL A 1 515 ? 18.859 -6.292 -20.726 1.00 98.62 515 VAL A CA 1
ATOM 3923 C C . VAL A 1 515 ? 18.457 -6.902 -19.383 1.00 98.62 515 VAL A C 1
ATOM 3925 O O . VAL A 1 515 ? 17.628 -7.807 -19.351 1.00 98.62 515 VAL A O 1
ATOM 3928 N N . GLN A 1 516 ? 18.962 -6.364 -18.267 1.00 97.06 516 GLN A N 1
ATOM 3929 C CA . GLN A 1 516 ? 18.641 -6.867 -16.926 1.00 97.06 516 GLN A CA 1
ATOM 3930 C C . GLN A 1 516 ? 17.126 -6.871 -16.655 1.00 97.06 516 GLN A C 1
ATOM 3932 O O . GLN A 1 516 ? 16.562 -7.856 -16.173 1.00 97.06 516 GLN A O 1
ATOM 3937 N N . MET A 1 517 ? 16.452 -5.760 -16.952 1.00 97.75 517 MET A N 1
ATOM 3938 C CA . MET A 1 517 ? 15.023 -5.616 -16.693 1.00 97.75 517 MET A CA 1
ATOM 3939 C C . MET A 1 517 ? 14.160 -6.326 -17.732 1.00 97.75 517 MET A C 1
ATOM 3941 O O . MET A 1 517 ? 13.102 -6.827 -17.368 1.00 97.75 517 MET A O 1
ATOM 3945 N N . GLY A 1 518 ? 14.614 -6.434 -18.980 1.00 97.94 518 GLY A N 1
ATOM 3946 C CA . GLY A 1 518 ? 13.993 -7.257 -20.013 1.00 97.94 518 GLY A CA 1
ATOM 3947 C C . GLY A 1 518 ? 13.995 -8.729 -19.608 1.00 97.94 518 GLY A C 1
ATOM 3948 O O . GLY A 1 518 ? 12.950 -9.371 -19.629 1.00 97.94 518 GLY A O 1
ATOM 3949 N N . MET A 1 519 ? 15.119 -9.242 -19.104 1.00 98.44 519 MET A N 1
ATOM 3950 C CA . MET A 1 519 ? 15.182 -10.587 -18.526 1.00 98.44 519 MET A CA 1
ATOM 3951 C C . MET A 1 519 ? 14.250 -10.748 -17.329 1.00 98.44 519 MET A C 1
ATOM 3953 O O . MET A 1 519 ? 13.458 -11.685 -17.301 1.00 98.44 519 MET A O 1
ATOM 3957 N N . SER A 1 520 ? 14.289 -9.821 -16.367 1.00 97.31 520 SER A N 1
ATOM 3958 C CA . SER A 1 520 ? 13.375 -9.846 -15.217 1.00 97.31 520 SER A CA 1
ATOM 3959 C C . SER A 1 520 ? 11.910 -9.852 -15.664 1.00 97.31 520 SER A C 1
ATOM 3961 O O . SER A 1 520 ? 11.114 -10.635 -15.153 1.00 97.31 520 SER A O 1
ATOM 3963 N N . SER A 1 521 ? 11.550 -9.046 -16.667 1.00 98.25 521 SER A N 1
ATOM 3964 C CA . SER A 1 521 ? 10.177 -8.935 -17.169 1.00 98.25 521 SER A CA 1
ATOM 3965 C C . SER A 1 521 ? 9.599 -10.246 -17.702 1.00 98.25 521 SER A C 1
ATOM 3967 O O . SER A 1 521 ? 8.383 -10.400 -17.698 1.00 98.25 521 SER A O 1
ATOM 3969 N N . VAL A 1 522 ? 10.450 -11.195 -18.105 1.00 98.81 522 VAL A N 1
ATOM 3970 C CA . VAL A 1 522 ? 10.040 -12.488 -18.667 1.00 98.81 522 VAL A CA 1
ATOM 3971 C C . VAL A 1 522 ? 10.312 -13.642 -17.709 1.00 98.81 522 VAL A C 1
ATOM 3973 O O . VAL A 1 522 ? 9.448 -14.482 -17.494 1.00 98.81 522 VAL A O 1
ATOM 3976 N N . PHE A 1 523 ? 11.514 -13.720 -17.141 1.00 98.69 523 PHE A N 1
ATOM 3977 C CA . PHE A 1 523 ? 11.980 -14.910 -16.427 1.00 98.69 523 PHE A CA 1
ATOM 3978 C C . PHE A 1 523 ? 11.702 -14.876 -14.920 1.00 98.69 523 PHE A C 1
ATOM 3980 O O . PHE A 1 523 ? 11.854 -15.894 -14.244 1.00 98.69 523 PHE A O 1
ATOM 3987 N N . PHE A 1 524 ? 11.271 -13.736 -14.371 1.00 97.62 524 PHE A N 1
ATOM 3988 C CA . PHE A 1 524 ? 10.905 -13.636 -12.959 1.00 97.62 524 PHE A CA 1
ATOM 3989 C C . PHE A 1 524 ? 9.796 -14.630 -12.596 1.00 97.62 524 PHE A C 1
ATOM 3991 O O . PHE A 1 524 ? 8.823 -14.783 -13.333 1.00 97.62 524 PHE A O 1
ATOM 3998 N N . ASN A 1 525 ? 9.955 -15.309 -11.453 1.00 98.19 525 ASN A N 1
ATOM 3999 C CA . ASN A 1 525 ? 9.096 -16.422 -11.035 1.00 98.19 525 ASN A CA 1
ATOM 4000 C C . ASN A 1 525 ? 8.880 -17.442 -12.161 1.00 98.19 525 ASN A C 1
ATOM 4002 O O . ASN A 1 525 ? 7.755 -17.889 -12.382 1.00 98.19 525 ASN A O 1
ATOM 4006 N N . LYS A 1 526 ? 9.956 -17.756 -12.896 1.00 98.38 526 LYS A N 1
ATOM 4007 C CA . LYS A 1 526 ? 9.990 -18.701 -14.017 1.00 98.38 526 LYS A CA 1
ATOM 4008 C C . LYS A 1 526 ? 8.915 -18.455 -15.086 1.00 98.38 526 LYS A C 1
ATOM 4010 O O . LYS A 1 526 ? 8.478 -19.389 -15.745 1.00 98.38 526 LYS A O 1
ATOM 4015 N N . GLY A 1 527 ? 8.533 -17.186 -15.265 1.00 97.81 527 GLY A N 1
ATOM 4016 C CA . GLY A 1 527 ? 7.588 -16.692 -16.272 1.00 97.81 527 GLY A CA 1
ATOM 4017 C C . GLY A 1 527 ? 6.109 -16.923 -15.971 1.00 97.81 527 GLY A C 1
ATOM 4018 O O . GLY A 1 527 ? 5.250 -16.456 -16.715 1.00 97.81 527 GLY A O 1
ATOM 4019 N N . GLU A 1 528 ? 5.792 -17.566 -14.851 1.00 98.62 528 GLU A N 1
ATOM 4020 C CA . GLU A 1 528 ? 4.420 -17.713 -14.367 1.00 98.62 528 GLU A CA 1
ATOM 4021 C C . GLU A 1 528 ? 4.024 -16.447 -13.606 1.00 98.62 528 GLU A C 1
ATOM 4023 O O . GLU A 1 528 ? 4.024 -16.358 -12.374 1.00 98.62 528 GLU A O 1
ATOM 4028 N N . ASN A 1 529 ? 3.772 -15.402 -14.375 1.00 98.06 529 ASN A N 1
ATOM 4029 C CA . ASN A 1 529 ? 3.534 -14.065 -13.877 1.00 98.06 529 ASN A CA 1
ATOM 4030 C C . ASN A 1 529 ? 2.580 -13.360 -14.840 1.00 98.06 529 ASN A C 1
ATOM 4032 O O . ASN A 1 529 ? 2.909 -13.186 -16.009 1.00 98.06 529 ASN A O 1
ATOM 4036 N N . CYS A 1 530 ? 1.412 -12.938 -14.351 1.00 96.06 530 CYS A N 1
ATOM 4037 C CA . CYS A 1 530 ? 0.371 -12.337 -15.188 1.00 96.06 530 CYS A CA 1
ATOM 4038 C C . CYS A 1 530 ? 0.844 -11.053 -15.886 1.00 96.06 530 CYS A C 1
ATOM 4040 O O . CYS A 1 530 ? 0.453 -10.771 -17.015 1.00 96.06 530 CYS A O 1
ATOM 4042 N N . ILE A 1 531 ? 1.761 -10.301 -15.268 1.00 97.94 531 ILE A N 1
ATOM 4043 C CA . ILE A 1 531 ? 2.313 -9.081 -15.868 1.00 97.94 531 ILE A CA 1
ATOM 4044 C C . ILE A 1 531 ? 3.547 -9.316 -16.737 1.00 97.94 531 ILE A C 1
ATOM 4046 O O . ILE A 1 531 ? 4.084 -8.333 -17.254 1.00 97.94 531 ILE A O 1
ATOM 4050 N N . ALA A 1 532 ? 4.004 -10.563 -16.910 1.00 98.44 532 ALA A N 1
ATOM 4051 C CA . ALA A 1 532 ? 5.199 -10.866 -17.692 1.00 98.44 532 ALA A CA 1
ATOM 4052 C C . ALA A 1 532 ? 5.144 -10.206 -19.078 1.00 98.44 532 ALA A C 1
ATOM 4054 O O . ALA A 1 532 ? 4.090 -10.153 -19.720 1.00 98.44 532 ALA A O 1
ATOM 4055 N N . ALA A 1 533 ? 6.283 -9.684 -19.536 1.00 98.69 533 ALA A N 1
ATOM 4056 C CA . ALA A 1 533 ? 6.392 -9.079 -20.856 1.00 98.69 533 ALA A CA 1
ATOM 4057 C C . ALA A 1 533 ? 6.326 -10.174 -21.926 1.00 98.69 533 ALA A C 1
ATOM 4059 O O . ALA A 1 533 ? 7.334 -10.730 -22.355 1.00 98.69 533 ALA A O 1
ATOM 4060 N N . GLY A 1 534 ? 5.111 -10.501 -22.357 1.00 98.06 534 GLY A N 1
ATOM 4061 C CA . GLY A 1 534 ? 4.873 -11.537 -23.352 1.00 98.06 534 GLY A CA 1
ATOM 4062 C C . GLY A 1 534 ? 5.353 -11.165 -24.758 1.00 98.06 534 GLY A C 1
ATOM 4063 O O . GLY A 1 534 ? 5.351 -12.041 -25.624 1.00 98.06 534 GLY A O 1
ATOM 4064 N N . ARG A 1 535 ? 5.729 -9.898 -24.990 1.00 98.81 535 ARG A N 1
ATOM 4065 C CA . ARG A 1 535 ? 6.381 -9.398 -26.209 1.00 98.81 535 ARG A CA 1
ATOM 4066 C C . ARG A 1 535 ? 7.385 -8.307 -25.858 1.00 98.81 535 ARG A C 1
ATOM 4068 O O . ARG A 1 535 ? 7.040 -7.374 -25.134 1.00 98.81 535 ARG A O 1
ATOM 4075 N N . LEU A 1 536 ? 8.580 -8.378 -26.424 1.00 98.88 536 LEU A N 1
ATOM 4076 C CA . LEU A 1 536 ? 9.567 -7.305 -26.389 1.00 98.88 536 LEU A CA 1
ATOM 4077 C C . LEU A 1 536 ? 9.695 -6.718 -27.794 1.00 98.88 536 LEU A C 1
ATOM 4079 O O . LEU A 1 536 ? 9.967 -7.441 -28.748 1.00 98.88 536 LEU A O 1
ATOM 4083 N N . PHE A 1 537 ? 9.515 -5.409 -27.916 1.00 98.94 537 PHE A N 1
ATOM 4084 C CA . PHE A 1 537 ? 9.796 -4.659 -29.132 1.00 98.94 537 PHE A CA 1
ATOM 4085 C C . PHE A 1 537 ? 11.110 -3.923 -28.939 1.00 98.94 537 PHE A C 1
ATOM 4087 O O . PHE A 1 537 ? 11.203 -3.070 -28.058 1.00 98.94 537 PHE A O 1
ATOM 4094 N N . VAL A 1 538 ? 12.120 -4.256 -29.732 1.00 98.88 538 VAL A N 1
ATOM 4095 C CA . VAL A 1 538 ? 13.457 -3.664 -29.619 1.00 98.88 538 VAL A CA 1
ATOM 4096 C C . VAL A 1 538 ? 13.769 -2.890 -30.892 1.00 98.88 538 VAL A C 1
ATOM 4098 O O . VAL A 1 538 ? 13.555 -3.403 -31.992 1.00 98.88 538 VAL A O 1
ATOM 4101 N N . GLU A 1 539 ? 14.229 -1.651 -30.732 1.00 98.69 539 GLU A N 1
ATOM 4102 C CA . GLU A 1 539 ? 14.539 -0.763 -31.854 1.00 98.69 539 GLU A CA 1
ATOM 4103 C C . GLU A 1 539 ? 15.700 -1.336 -32.683 1.00 98.69 539 GLU A C 1
ATOM 4105 O O . GLU A 1 539 ? 16.653 -1.894 -32.124 1.00 98.69 539 GLU A O 1
ATOM 4110 N N . ASP A 1 540 ? 15.594 -1.256 -34.012 1.00 98.25 540 ASP A N 1
ATOM 4111 C CA . ASP A 1 540 ? 16.421 -2.035 -34.944 1.00 98.25 540 ASP A CA 1
ATOM 4112 C C . ASP A 1 540 ? 17.929 -1.840 -34.716 1.00 98.25 540 ASP A C 1
ATOM 4114 O O . ASP A 1 540 ? 18.675 -2.818 -34.624 1.00 98.25 540 ASP A O 1
ATOM 4118 N N . SER A 1 541 ? 18.369 -0.598 -34.485 1.00 98.38 541 SER A N 1
ATOM 4119 C CA . SER A 1 541 ? 19.781 -0.257 -34.251 1.00 98.38 541 SER A CA 1
ATOM 4120 C C . SER A 1 541 ? 20.425 -0.917 -33.021 1.00 98.38 541 SER A C 1
ATOM 4122 O O . SER A 1 541 ? 21.651 -1.056 -32.980 1.00 98.38 541 SER A O 1
ATOM 4124 N N . ILE A 1 542 ? 19.642 -1.354 -32.025 1.00 98.62 542 ILE A N 1
ATOM 4125 C CA . ILE A 1 542 ? 20.148 -2.030 -30.815 1.00 98.62 542 ILE A CA 1
ATOM 4126 C C . ILE A 1 542 ? 19.721 -3.498 -30.701 1.00 98.62 542 ILE A C 1
ATOM 4128 O O . ILE A 1 542 ? 20.195 -4.190 -29.794 1.00 98.62 542 ILE A O 1
ATOM 4132 N N . HIS A 1 543 ? 18.872 -3.996 -31.606 1.00 98.75 543 HIS A N 1
ATOM 4133 C CA . HIS A 1 543 ? 18.280 -5.334 -31.533 1.00 98.75 543 HIS A CA 1
ATOM 4134 C C . HIS A 1 543 ? 19.326 -6.446 -31.364 1.00 98.75 543 HIS A C 1
ATOM 4136 O O . HIS A 1 543 ? 19.295 -7.191 -30.384 1.00 98.75 543 HIS A O 1
ATOM 4142 N N . ASP A 1 544 ? 20.296 -6.539 -32.274 1.00 98.38 544 ASP A N 1
ATOM 4143 C CA . ASP A 1 544 ? 21.257 -7.652 -32.277 1.00 98.38 544 ASP A CA 1
ATOM 4144 C C . ASP A 1 544 ? 22.188 -7.619 -31.062 1.00 98.38 544 ASP A C 1
ATOM 4146 O O . ASP A 1 544 ? 22.574 -8.658 -30.518 1.00 98.38 544 ASP A O 1
ATOM 4150 N N . GLN A 1 545 ? 22.535 -6.413 -30.603 1.00 98.44 545 GLN A N 1
ATOM 4151 C CA . GLN A 1 545 ? 23.336 -6.236 -29.398 1.00 98.44 545 GLN A CA 1
ATOM 4152 C C . GLN A 1 545 ? 22.546 -6.630 -28.145 1.00 98.44 545 GLN A C 1
ATOM 4154 O O . GLN A 1 545 ? 23.109 -7.257 -27.245 1.00 98.44 545 GLN A O 1
ATOM 4159 N N . PHE A 1 546 ? 21.258 -6.285 -28.086 1.00 98.81 546 PHE A N 1
ATOM 4160 C CA . PHE A 1 546 ? 20.363 -6.677 -27.004 1.00 98.81 546 PHE A CA 1
ATOM 4161 C C . PHE A 1 546 ? 20.217 -8.200 -26.935 1.00 98.81 546 PHE A C 1
ATOM 4163 O O . PHE A 1 546 ? 20.487 -8.782 -25.886 1.00 98.81 546 PHE A O 1
ATOM 4170 N N . VAL A 1 547 ? 19.883 -8.853 -28.056 1.00 98.75 547 VAL A N 1
ATOM 4171 C CA . VAL A 1 547 ? 19.714 -10.315 -28.132 1.00 98.75 547 VAL A CA 1
ATOM 4172 C C . VAL A 1 547 ? 20.985 -11.036 -27.686 1.00 98.75 547 VAL A C 1
ATOM 4174 O O . VAL A 1 547 ? 20.916 -11.929 -26.844 1.00 98.75 547 VAL A O 1
ATOM 4177 N N . ARG A 1 548 ? 22.159 -10.614 -28.174 1.00 98.69 548 ARG A N 1
ATOM 4178 C CA . ARG A 1 548 ? 23.444 -11.213 -27.780 1.00 98.69 548 ARG A CA 1
ATOM 4179 C C . ARG A 1 548 ? 23.667 -11.159 -26.269 1.00 98.69 548 ARG A C 1
ATOM 4181 O O . ARG A 1 548 ? 23.986 -12.177 -25.664 1.00 98.69 548 ARG A O 1
ATOM 4188 N N . ARG A 1 549 ? 23.461 -9.990 -25.656 1.00 98.56 549 ARG A N 1
ATOM 4189 C CA . ARG A 1 549 ? 23.629 -9.808 -24.206 1.00 98.56 549 ARG A CA 1
ATOM 4190 C C . ARG A 1 549 ? 22.600 -10.597 -23.402 1.00 98.56 549 ARG A C 1
ATOM 4192 O O . ARG A 1 549 ? 22.948 -11.150 -22.368 1.00 98.56 549 ARG A O 1
ATOM 4199 N N . VAL A 1 550 ? 21.355 -10.692 -23.873 1.00 98.62 550 VAL A N 1
ATOM 4200 C CA . VAL A 1 550 ? 20.343 -11.550 -23.240 1.00 98.62 550 VAL A CA 1
ATOM 4201 C C . VAL A 1 550 ? 20.798 -13.008 -23.244 1.00 98.62 550 VAL A C 1
ATOM 4203 O O . VAL A 1 550 ? 20.731 -13.651 -22.204 1.00 98.62 550 VAL A O 1
ATOM 4206 N N . VAL A 1 551 ? 21.304 -13.529 -24.366 1.00 98.44 551 VAL A N 1
ATOM 4207 C CA . VAL A 1 551 ? 21.799 -14.916 -24.449 1.00 98.44 551 VAL A CA 1
ATOM 4208 C C . VAL A 1 551 ? 22.979 -15.152 -23.499 1.00 98.44 551 VAL A C 1
ATOM 4210 O O . VAL A 1 551 ? 23.009 -16.172 -22.809 1.00 98.44 551 VAL A O 1
ATOM 4213 N N . GLU A 1 552 ? 23.919 -14.204 -23.412 1.00 98.12 552 GLU A N 1
ATOM 4214 C CA . GLU A 1 552 ? 25.046 -14.264 -22.468 1.00 98.12 552 GLU A CA 1
ATOM 4215 C C . GLU A 1 552 ? 24.578 -14.348 -21.008 1.00 98.12 552 GLU A C 1
ATOM 4217 O O . GLU A 1 552 ? 25.120 -15.133 -20.232 1.00 98.12 552 GLU A O 1
ATOM 4222 N N . GLU A 1 553 ? 23.575 -13.558 -20.622 1.00 97.81 553 GLU A N 1
ATOM 4223 C CA . GLU A 1 553 ? 23.033 -13.567 -19.262 1.00 97.81 553 GLU A CA 1
ATOM 4224 C C . GLU A 1 553 ? 22.136 -14.787 -18.989 1.00 97.81 553 GLU A C 1
ATOM 4226 O O . GLU A 1 553 ? 22.195 -15.352 -17.898 1.00 97.81 553 GLU A O 1
ATOM 4231 N N . VAL A 1 554 ? 21.355 -15.258 -19.971 1.00 97.94 554 VAL A N 1
ATOM 4232 C CA . VAL A 1 554 ? 20.583 -16.512 -19.862 1.00 97.94 554 VAL A CA 1
ATOM 4233 C C . VAL A 1 554 ? 21.516 -17.691 -19.585 1.00 97.94 554 VAL A C 1
ATOM 4235 O O . VAL A 1 554 ? 21.218 -18.513 -18.721 1.00 97.94 554 VAL A O 1
ATOM 4238 N N . GLY A 1 555 ? 22.683 -17.738 -20.236 1.00 96.12 555 GLY A N 1
ATOM 4239 C CA . GLY A 1 555 ? 23.701 -18.765 -19.992 1.00 96.12 555 GLY A CA 1
ATOM 4240 C C . GLY A 1 555 ? 24.282 -18.772 -18.570 1.00 96.12 555 GLY A C 1
ATOM 4241 O O . GLY A 1 555 ? 24.900 -19.760 -18.177 1.00 96.12 555 GLY A O 1
ATOM 4242 N N . LYS A 1 556 ? 24.081 -17.703 -17.785 1.00 97.62 556 LYS A N 1
ATOM 4243 C CA . LYS A 1 556 ? 24.522 -17.602 -16.383 1.00 97.62 556 LYS A CA 1
ATOM 4244 C C . LYS A 1 556 ? 23.451 -18.040 -15.381 1.00 97.62 556 LYS A C 1
ATOM 4246 O O . LYS A 1 556 ? 23.789 -18.254 -14.221 1.00 97.62 556 LYS A O 1
ATOM 4251 N N . MET A 1 557 ? 22.186 -18.160 -15.796 1.00 97.88 557 MET A N 1
ATOM 4252 C CA . MET A 1 557 ? 21.079 -18.482 -14.892 1.00 97.88 557 MET A CA 1
ATOM 4253 C C . MET A 1 557 ? 21.199 -19.908 -14.355 1.00 97.88 557 MET A C 1
ATOM 4255 O O . MET A 1 557 ? 21.239 -20.878 -15.118 1.00 97.88 557 MET A O 1
ATOM 4259 N N . LYS A 1 558 ? 21.190 -20.061 -13.029 1.00 98.25 558 LYS A N 1
ATOM 4260 C CA . LYS A 1 558 ? 21.278 -21.378 -12.404 1.00 98.25 558 LYS A CA 1
ATOM 4261 C C . LYS A 1 558 ? 19.901 -22.023 -12.259 1.00 98.25 558 LYS A C 1
ATOM 4263 O O . LYS A 1 558 ? 19.075 -21.590 -11.455 1.00 98.25 558 LYS A O 1
ATOM 4268 N N . ILE A 1 559 ? 19.677 -23.099 -13.015 1.00 98.75 559 ILE A N 1
ATOM 4269 C CA . ILE A 1 559 ? 18.458 -23.916 -12.947 1.00 98.75 559 ILE A CA 1
ATOM 4270 C C . ILE A 1 559 ? 18.617 -25.000 -11.877 1.00 98.75 559 ILE A C 1
ATOM 4272 O O . ILE A 1 559 ? 19.544 -25.816 -11.936 1.00 98.75 559 ILE A O 1
ATOM 4276 N N . GLY A 1 560 ? 17.710 -25.058 -10.903 1.00 98.12 560 GLY A N 1
ATOM 4277 C CA . GLY A 1 560 ? 17.943 -25.896 -9.730 1.00 98.12 560 GLY A CA 1
ATOM 4278 C C . GLY A 1 560 ? 16.747 -26.138 -8.827 1.00 98.12 560 GLY A C 1
ATOM 4279 O O . GLY A 1 560 ? 15.645 -25.651 -9.050 1.00 98.12 560 GLY A O 1
ATOM 4280 N N . ASN A 1 561 ? 16.992 -26.936 -7.786 1.00 98.56 561 ASN A N 1
ATOM 4281 C CA . ASN A 1 561 ? 16.021 -27.128 -6.717 1.00 98.56 561 ASN A CA 1
ATOM 4282 C C . ASN A 1 561 ? 15.727 -25.756 -6.074 1.00 98.56 561 ASN A C 1
ATOM 4284 O O . ASN A 1 561 ? 16.681 -25.078 -5.689 1.00 98.56 561 ASN A O 1
ATOM 4288 N N . PRO A 1 562 ? 14.454 -25.354 -5.919 1.00 98.50 562 PRO A N 1
ATOM 4289 C CA . PRO A 1 562 ? 14.093 -24.039 -5.393 1.00 98.50 562 PRO A CA 1
ATOM 4290 C C . PRO A 1 562 ? 14.618 -23.767 -3.974 1.00 98.50 562 PRO A C 1
ATOM 4292 O O . PRO A 1 562 ? 14.756 -22.608 -3.587 1.00 98.50 562 PRO A O 1
ATOM 4295 N N . LEU A 1 563 ? 14.946 -24.802 -3.196 1.00 98.31 563 LEU A N 1
ATOM 4296 C CA . LEU A 1 563 ? 15.522 -24.664 -1.857 1.00 98.31 563 LEU A CA 1
ATOM 4297 C C . LEU A 1 563 ? 17.030 -24.361 -1.878 1.00 98.31 563 LEU A C 1
ATOM 4299 O O . LEU A 1 563 ? 17.574 -23.881 -0.880 1.00 98.31 563 LEU A O 1
ATOM 4303 N N . ASN A 1 564 ? 17.727 -24.579 -2.995 1.00 97.88 564 ASN A N 1
ATOM 4304 C CA . ASN A 1 564 ? 19.141 -24.231 -3.111 1.00 97.88 564 ASN A CA 1
ATOM 4305 C C . ASN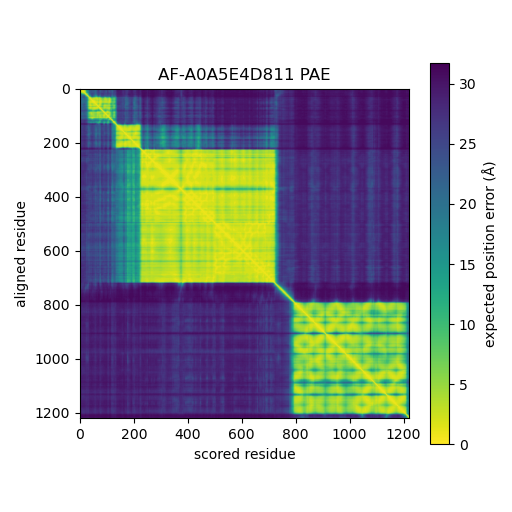 A 1 564 ? 19.300 -22.711 -3.251 1.00 97.88 564 ASN A C 1
ATOM 4307 O O . ASN A 1 564 ? 18.684 -22.078 -4.104 1.00 97.88 564 ASN A O 1
ATOM 4311 N N . ARG A 1 565 ? 20.150 -22.107 -2.412 1.00 97.00 565 ARG A N 1
ATOM 4312 C CA . ARG A 1 565 ? 20.274 -20.638 -2.307 1.00 97.00 565 ARG A CA 1
ATOM 4313 C C . ARG A 1 565 ? 20.903 -19.962 -3.523 1.00 97.00 565 ARG A C 1
ATOM 4315 O O . ARG A 1 565 ? 20.769 -18.754 -3.665 1.00 97.00 565 ARG A O 1
ATOM 4322 N N . ASP A 1 566 ? 21.584 -20.729 -4.359 1.00 96.06 566 ASP A N 1
ATOM 4323 C CA . ASP A 1 566 ? 22.217 -20.280 -5.596 1.00 96.06 566 ASP A CA 1
ATOM 4324 C C . ASP A 1 566 ? 21.337 -20.498 -6.835 1.00 96.06 566 ASP A C 1
ATOM 4326 O O . ASP A 1 566 ? 21.777 -20.213 -7.940 1.00 96.06 566 ASP A O 1
ATOM 4330 N N . THR A 1 567 ? 20.127 -21.040 -6.675 1.00 97.88 567 THR A N 1
ATOM 4331 C CA . THR A 1 567 ? 19.192 -21.233 -7.786 1.00 97.88 567 THR A CA 1
ATOM 4332 C C . THR A 1 567 ? 18.518 -19.916 -8.143 1.00 97.88 567 THR A C 1
ATOM 4334 O O . THR A 1 567 ? 17.929 -19.269 -7.281 1.00 97.88 567 THR A O 1
ATOM 4337 N N . ASP A 1 568 ? 18.548 -19.567 -9.427 1.00 95.44 568 ASP A N 1
ATOM 4338 C CA . ASP A 1 568 ? 17.860 -18.397 -9.979 1.00 95.44 568 ASP A CA 1
ATOM 4339 C C . ASP A 1 568 ? 16.525 -18.782 -10.634 1.00 95.44 568 ASP A C 1
ATOM 4341 O O . ASP A 1 568 ? 15.578 -17.996 -10.645 1.00 95.44 568 ASP A O 1
ATOM 4345 N N . HIS A 1 569 ? 16.443 -20.003 -11.179 1.00 98.56 569 HIS A N 1
ATOM 4346 C CA . HIS A 1 569 ? 15.311 -20.486 -11.973 1.00 98.56 569 HIS A CA 1
ATOM 4347 C C . HIS A 1 569 ? 14.829 -21.861 -11.494 1.00 98.56 569 HIS A C 1
ATOM 4349 O O . HIS A 1 569 ? 15.540 -22.864 -11.603 1.00 98.56 569 HIS A O 1
ATOM 4355 N N . GLY A 1 570 ? 13.615 -21.891 -10.941 1.00 98.56 570 GLY A N 1
ATOM 4356 C CA . GLY A 1 570 ? 12.956 -23.098 -10.432 1.00 98.56 570 GLY A CA 1
ATOM 4357 C C . GLY A 1 570 ? 12.181 -23.882 -11.503 1.00 98.56 570 GLY A C 1
ATOM 4358 O O . GLY A 1 570 ? 12.180 -23.506 -12.681 1.00 98.56 570 GLY A O 1
ATOM 4359 N N . PRO A 1 571 ? 11.516 -24.985 -11.116 1.00 98.75 571 PRO A N 1
ATOM 4360 C CA . PRO A 1 571 ? 10.640 -25.730 -12.013 1.00 98.75 571 PRO A CA 1
ATOM 4361 C C . PRO A 1 571 ? 9.362 -24.939 -12.332 1.00 98.75 571 PRO A C 1
ATOM 4363 O O . PRO A 1 571 ? 8.978 -24.020 -11.609 1.00 98.75 571 PRO A O 1
ATOM 4366 N N . GLN A 1 572 ? 8.690 -25.312 -13.420 1.00 98.81 572 GLN A N 1
ATOM 4367 C CA . GLN A 1 572 ? 7.313 -24.890 -13.672 1.00 98.81 572 GLN A CA 1
ATOM 4368 C C . GLN A 1 572 ? 6.373 -25.565 -12.671 1.00 98.81 572 GLN A C 1
ATOM 4370 O O . GLN A 1 572 ? 6.658 -26.658 -12.190 1.00 98.81 572 GLN A O 1
ATOM 4375 N N . ASN A 1 573 ? 5.245 -24.932 -12.377 1.00 98.75 573 ASN A N 1
ATOM 4376 C CA . ASN A 1 573 ? 4.370 -25.290 -11.267 1.00 98.75 573 ASN A CA 1
ATOM 4377 C C . ASN A 1 573 ? 3.801 -26.715 -11.337 1.00 98.75 573 ASN A C 1
ATOM 4379 O O . ASN A 1 573 ? 3.707 -27.381 -10.316 1.00 98.75 573 ASN A O 1
ATOM 4383 N N . HIS A 1 574 ? 3.411 -27.197 -12.519 1.00 98.50 574 HIS A N 1
ATOM 4384 C CA . HIS A 1 574 ? 2.838 -28.537 -12.676 1.00 98.50 574 HIS A CA 1
ATOM 4385 C C . HIS A 1 574 ? 2.998 -29.074 -14.107 1.00 98.50 574 HIS A C 1
ATOM 4387 O O . HIS A 1 574 ? 3.169 -28.322 -15.070 1.00 98.50 574 HIS A O 1
ATOM 4393 N N . GLN A 1 575 ? 2.899 -30.398 -14.260 1.00 98.44 575 GLN A N 1
ATOM 4394 C CA . GLN A 1 575 ? 3.172 -31.113 -15.515 1.00 98.44 575 GLN A CA 1
ATOM 4395 C C . GLN A 1 575 ? 2.332 -30.631 -16.712 1.00 98.44 575 GLN A C 1
ATOM 4397 O O . GLN A 1 575 ? 2.850 -30.526 -17.824 1.00 98.44 575 GLN A O 1
ATOM 4402 N N . ALA A 1 576 ? 1.041 -30.339 -16.514 1.00 98.19 576 ALA A N 1
ATOM 4403 C CA . ALA A 1 576 ? 0.177 -29.892 -17.611 1.00 98.19 576 ALA A CA 1
ATOM 4404 C C . ALA A 1 576 ? 0.631 -28.538 -18.183 1.00 98.19 576 ALA A C 1
ATOM 4406 O O . ALA A 1 576 ? 0.649 -28.359 -19.402 1.00 98.19 576 ALA A O 1
ATOM 4407 N N . HIS A 1 577 ? 1.073 -27.616 -17.321 1.00 98.62 577 HIS A N 1
ATOM 4408 C CA . HIS A 1 577 ? 1.637 -26.337 -17.748 1.00 98.62 577 HIS A CA 1
ATOM 4409 C C . HIS A 1 577 ? 2.956 -26.517 -18.508 1.00 98.62 577 HIS A C 1
ATOM 4411 O O . HIS A 1 577 ? 3.126 -25.952 -19.586 1.00 98.62 577 HIS A O 1
ATOM 4417 N N . LEU A 1 578 ? 3.851 -27.391 -18.031 1.00 98.50 578 LEU A N 1
ATOM 4418 C CA . LEU A 1 578 ? 5.084 -27.731 -18.753 1.00 98.50 578 LEU A CA 1
ATOM 4419 C C . LEU A 1 578 ? 4.803 -28.241 -20.176 1.00 98.50 578 LEU A C 1
ATOM 4421 O O . LEU A 1 578 ? 5.469 -27.832 -21.129 1.00 98.50 578 LEU A O 1
ATOM 4425 N N . ASN A 1 579 ? 3.806 -29.116 -20.330 1.00 98.44 579 ASN A N 1
ATOM 4426 C CA . ASN A 1 579 ? 3.412 -29.644 -21.637 1.00 98.44 579 ASN A CA 1
ATOM 4427 C C . ASN A 1 579 ? 2.909 -28.525 -22.562 1.00 98.44 579 ASN A C 1
ATOM 4429 O O . ASN A 1 579 ? 3.356 -28.441 -23.707 1.00 98.44 579 ASN A O 1
ATOM 4433 N N . LYS A 1 580 ? 2.080 -27.606 -22.043 1.00 98.31 580 LYS A N 1
ATOM 4434 C CA . LYS A 1 580 ? 1.620 -26.421 -22.785 1.00 98.31 580 LYS A CA 1
ATOM 4435 C C . LYS A 1 580 ? 2.795 -25.566 -23.273 1.00 98.31 580 LYS A C 1
ATOM 4437 O O . LYS A 1 580 ? 2.780 -25.115 -24.415 1.00 98.31 580 LYS A O 1
ATOM 4442 N N . LEU A 1 581 ? 3.825 -25.352 -22.450 1.00 98.75 581 LEU A N 1
ATOM 4443 C CA . LEU A 1 581 ? 5.004 -24.568 -22.846 1.00 98.75 581 LEU A CA 1
ATOM 4444 C C . LEU A 1 581 ? 5.808 -25.236 -23.966 1.00 98.75 581 LEU A C 1
ATOM 4446 O O . LEU A 1 581 ? 6.244 -24.561 -24.900 1.00 98.75 581 LEU A O 1
ATOM 4450 N N . ARG A 1 582 ? 5.955 -26.565 -23.923 1.00 98.19 582 ARG A N 1
ATOM 4451 C CA . ARG A 1 582 ? 6.594 -27.324 -25.008 1.00 98.19 582 ARG A CA 1
ATOM 4452 C C . ARG A 1 582 ? 5.821 -27.178 -26.318 1.00 98.19 582 ARG A C 1
ATOM 4454 O O . ARG A 1 582 ? 6.420 -26.881 -27.349 1.00 98.19 582 ARG A O 1
ATOM 4461 N N . GLU A 1 583 ? 4.500 -27.336 -26.277 1.00 98.50 583 GLU A N 1
ATOM 4462 C CA . GLU A 1 583 ? 3.632 -27.158 -27.448 1.00 98.50 583 GLU A CA 1
ATOM 4463 C C . GLU A 1 583 ? 3.680 -25.723 -27.990 1.00 98.50 583 GLU A C 1
ATOM 4465 O O . GLU A 1 583 ? 3.734 -25.517 -29.206 1.00 98.50 583 GLU A O 1
ATOM 4470 N N . TYR A 1 584 ? 3.722 -24.729 -27.097 1.00 98.75 584 TYR A N 1
ATOM 4471 C CA . TYR A 1 584 ? 3.848 -23.314 -27.442 1.00 98.75 584 TYR A CA 1
ATOM 4472 C C . TYR A 1 584 ? 5.137 -23.044 -28.233 1.00 98.75 584 TYR A C 1
ATOM 4474 O O . TYR A 1 584 ? 5.083 -22.449 -29.311 1.00 98.75 584 TYR A O 1
ATOM 4482 N N . CYS A 1 585 ? 6.288 -23.537 -27.761 1.00 98.69 585 CYS A N 1
ATOM 4483 C CA . CYS A 1 585 ? 7.568 -23.386 -28.463 1.00 98.69 585 CYS A CA 1
ATOM 4484 C C . CYS A 1 585 ? 7.596 -24.139 -29.798 1.00 98.69 585 CYS A C 1
ATOM 4486 O O . CYS A 1 585 ? 8.024 -23.582 -30.810 1.00 98.69 585 CYS A O 1
ATOM 4488 N N . GLN A 1 586 ? 7.081 -25.373 -29.838 1.00 98.25 586 GLN A N 1
ATOM 4489 C CA . GLN A 1 586 ? 6.957 -26.140 -31.083 1.00 98.25 586 GLN A CA 1
ATOM 4490 C C . GLN A 1 586 ? 6.095 -25.415 -32.118 1.00 98.25 586 GLN A C 1
ATOM 4492 O O . GLN A 1 586 ? 6.359 -25.487 -33.317 1.00 98.25 586 GLN A O 1
ATOM 4497 N N . ARG A 1 587 ? 5.037 -24.727 -31.681 1.00 98.50 587 ARG A N 1
ATOM 4498 C CA . ARG A 1 587 ? 4.202 -23.914 -32.564 1.00 98.50 587 ARG A CA 1
ATOM 4499 C C . ARG A 1 587 ? 4.928 -22.659 -33.047 1.00 98.50 587 ARG A C 1
ATOM 4501 O O . ARG A 1 587 ? 4.859 -22.381 -34.236 1.00 98.50 587 ARG A O 1
ATOM 4508 N N . GLY A 1 588 ? 5.672 -21.974 -32.177 1.00 98.50 588 GLY A N 1
ATOM 4509 C CA . GLY A 1 588 ? 6.501 -20.824 -32.556 1.00 98.50 588 GLY A CA 1
ATOM 4510 C C . GLY A 1 588 ? 7.499 -21.145 -33.671 1.00 98.50 588 GLY A C 1
ATOM 4511 O O . GLY A 1 588 ? 7.524 -20.454 -34.685 1.00 98.50 588 GLY A O 1
ATOM 4512 N N . VAL A 1 589 ? 8.244 -22.248 -33.533 1.00 98.44 589 VAL A N 1
ATOM 4513 C CA . VAL A 1 589 ? 9.184 -22.711 -34.572 1.00 98.44 589 VAL A CA 1
ATOM 4514 C C . VAL A 1 589 ? 8.453 -23.083 -35.866 1.00 98.44 589 VAL A C 1
ATOM 4516 O O . VAL A 1 589 ? 8.889 -22.707 -36.950 1.00 98.44 589 VAL A O 1
ATOM 4519 N N . ARG A 1 590 ? 7.319 -23.795 -35.775 1.00 98.31 590 ARG A N 1
ATOM 4520 C CA . ARG A 1 590 ? 6.522 -24.183 -36.956 1.00 98.31 590 ARG A CA 1
ATOM 4521 C C . ARG A 1 590 ? 5.968 -22.991 -37.734 1.00 98.31 590 ARG A C 1
ATOM 4523 O O . ARG A 1 590 ? 5.810 -23.099 -38.944 1.00 98.31 590 ARG A O 1
ATOM 4530 N N . GLU A 1 591 ? 5.652 -21.893 -37.055 1.00 97.94 591 GLU A N 1
ATOM 4531 C CA . GLU A 1 591 ? 5.119 -20.674 -37.673 1.00 97.94 591 GLU A CA 1
ATOM 4532 C C . GLU A 1 591 ? 6.217 -19.713 -38.164 1.00 97.94 591 GLU A C 1
ATOM 4534 O O . GLU A 1 591 ? 5.893 -18.667 -38.718 1.00 97.94 591 GLU A O 1
ATOM 4539 N N . GLY A 1 592 ? 7.497 -20.085 -38.028 1.00 97.75 592 GLY A N 1
ATOM 4540 C CA . GLY A 1 592 ? 8.625 -19.388 -38.652 1.00 97.75 592 GLY A CA 1
ATOM 4541 C C . GLY A 1 592 ? 9.435 -18.471 -37.733 1.00 97.75 592 GLY A C 1
ATOM 4542 O O . GLY A 1 592 ? 10.346 -17.814 -38.224 1.00 97.75 592 GLY A O 1
ATOM 4543 N N . ALA A 1 593 ? 9.154 -18.429 -36.426 1.00 98.50 593 ALA A N 1
ATOM 4544 C CA . ALA A 1 593 ? 9.988 -17.682 -35.484 1.00 98.50 593 ALA A CA 1
ATOM 4545 C C . ALA A 1 593 ? 11.344 -18.373 -35.260 1.00 98.50 593 ALA A C 1
ATOM 4547 O O . ALA A 1 593 ? 11.425 -19.602 -35.153 1.00 98.50 593 ALA A O 1
ATOM 4548 N N . THR A 1 594 ? 12.406 -17.585 -35.095 1.00 98.75 594 THR A N 1
ATOM 4549 C CA . THR A 1 594 ? 13.755 -18.100 -34.835 1.00 98.75 594 THR A CA 1
ATOM 4550 C C . THR A 1 594 ? 13.922 -18.425 -33.354 1.00 98.75 594 THR A C 1
ATOM 4552 O O . THR A 1 594 ? 13.884 -17.534 -32.507 1.00 98.75 594 THR A O 1
ATOM 4555 N N . LEU A 1 595 ? 14.144 -19.697 -33.021 1.00 98.75 595 LEU A N 1
ATOM 4556 C CA . LEU A 1 595 ? 14.496 -20.127 -31.665 1.00 98.75 595 LEU A CA 1
ATOM 4557 C C . LEU A 1 595 ? 16.001 -19.927 -31.428 1.00 98.75 595 LEU A C 1
ATOM 4559 O O . LEU A 1 595 ? 16.814 -20.676 -31.964 1.00 98.75 595 LEU A O 1
ATOM 4563 N N . VAL A 1 596 ? 16.370 -18.927 -30.624 1.00 98.69 596 VAL A N 1
ATOM 4564 C CA . VAL A 1 596 ? 17.775 -18.575 -30.344 1.00 98.69 596 VAL A CA 1
ATOM 4565 C C . VAL A 1 596 ? 18.383 -19.493 -29.282 1.00 98.69 596 VAL A C 1
ATOM 4567 O O . VAL A 1 596 ? 19.514 -19.954 -29.429 1.00 98.69 596 VAL A O 1
ATOM 4570 N N . CYS A 1 597 ? 17.642 -19.765 -28.206 1.00 98.19 597 CYS A N 1
ATOM 4571 C CA . CYS A 1 597 ? 18.024 -20.713 -27.159 1.00 98.19 597 CYS A CA 1
ATOM 4572 C C . CYS A 1 597 ? 16.795 -21.238 -26.399 1.00 98.19 597 CYS A C 1
ATOM 4574 O O . CYS A 1 597 ? 15.728 -20.617 -26.424 1.00 98.19 597 CYS A O 1
ATOM 4576 N N . GLY A 1 598 ? 16.960 -22.370 -25.709 1.00 98.19 598 GLY A N 1
ATOM 4577 C CA . GLY A 1 598 ? 15.925 -23.004 -24.890 1.00 98.19 598 GLY A CA 1
ATOM 4578 C C . GLY A 1 598 ? 14.871 -23.757 -25.708 1.00 98.19 598 GLY A C 1
ATOM 4579 O O . GLY A 1 598 ? 15.174 -24.408 -26.707 1.00 98.19 598 GLY A O 1
ATOM 4580 N N . GLY A 1 599 ? 13.612 -23.650 -25.286 1.00 97.44 599 GLY A N 1
ATOM 4581 C CA . GLY A 1 599 ? 12.446 -24.216 -25.964 1.00 97.44 599 GLY A CA 1
ATOM 4582 C C . GLY A 1 599 ? 12.044 -25.615 -25.496 1.00 97.44 599 GLY A C 1
ATOM 4583 O O . GLY A 1 599 ? 11.018 -26.123 -25.953 1.00 97.44 599 GLY A O 1
ATOM 4584 N N . ASN A 1 600 ? 12.804 -26.230 -24.584 1.00 97.94 600 ASN A N 1
ATOM 4585 C CA . ASN A 1 600 ? 12.595 -27.611 -24.157 1.00 97.94 600 ASN A CA 1
ATOM 4586 C C . ASN A 1 600 ? 12.465 -27.765 -22.635 1.00 97.94 600 ASN A C 1
ATOM 4588 O O . ASN A 1 600 ? 12.767 -26.874 -21.839 1.00 97.94 600 ASN A O 1
ATOM 4592 N N . GLN A 1 601 ? 12.002 -28.949 -22.233 1.00 98.25 601 GLN A N 1
ATOM 4593 C CA . GLN A 1 601 ? 12.113 -29.407 -20.852 1.00 98.25 601 GLN A CA 1
ATOM 4594 C C . GLN A 1 601 ? 13.585 -29.696 -20.538 1.00 98.25 601 GLN A C 1
ATOM 4596 O O . GLN A 1 601 ? 14.263 -30.369 -21.314 1.00 98.25 601 GLN A O 1
ATOM 4601 N N . VAL A 1 602 ? 14.058 -29.235 -19.381 1.00 98.38 602 VAL A N 1
ATOM 4602 C CA . VAL A 1 602 ? 15.419 -29.526 -18.916 1.00 98.38 602 VAL A CA 1
ATOM 4603 C C . VAL A 1 602 ? 15.507 -31.023 -18.587 1.00 98.38 602 VAL A C 1
ATOM 4605 O O . VAL A 1 602 ? 14.637 -31.520 -17.868 1.00 98.38 602 VAL A O 1
ATOM 4608 N N . PRO A 1 603 ? 16.534 -31.757 -19.056 1.00 97.62 603 PRO A N 1
ATOM 4609 C CA . PRO A 1 603 ? 16.656 -33.202 -18.851 1.00 97.62 603 PRO A CA 1
ATOM 4610 C C . PRO A 1 603 ? 17.069 -33.542 -17.408 1.00 97.62 603 PRO A C 1
ATOM 4612 O O . PRO A 1 603 ? 18.207 -33.910 -17.125 1.00 97.62 603 PRO A O 1
ATOM 4615 N N . ARG A 1 604 ? 16.130 -33.388 -16.473 1.00 97.62 604 ARG A N 1
ATOM 4616 C CA . ARG A 1 604 ? 16.255 -33.684 -15.040 1.00 97.62 604 ARG A CA 1
ATOM 4617 C C . ARG A 1 604 ? 14.882 -34.057 -14.457 1.00 97.62 604 ARG A C 1
ATOM 4619 O O . ARG A 1 604 ? 13.874 -33.776 -15.104 1.00 97.62 604 ARG A O 1
ATOM 4626 N N . PRO A 1 605 ? 14.816 -34.655 -13.251 1.00 97.44 605 PRO A N 1
ATOM 4627 C CA . PRO A 1 605 ? 13.546 -34.875 -12.561 1.00 97.44 605 PRO A CA 1
ATOM 4628 C C . PRO A 1 605 ? 12.761 -33.576 -12.353 1.00 97.44 605 PRO A C 1
ATOM 4630 O O . PRO A 1 605 ? 13.358 -32.499 -12.261 1.00 97.44 605 PRO A O 1
ATOM 4633 N N . GLY A 1 606 ? 11.437 -33.704 -12.255 1.00 97.88 606 GLY A N 1
ATOM 4634 C CA . GLY A 1 606 ? 10.522 -32.578 -12.104 1.00 97.88 606 GLY A CA 1
ATOM 4635 C C . GLY A 1 606 ? 10.196 -31.850 -13.409 1.00 97.88 606 GLY A C 1
ATOM 4636 O O . GLY A 1 606 ? 10.495 -32.300 -14.519 1.00 97.88 606 GLY A O 1
ATOM 4637 N N . PHE A 1 607 ? 9.553 -30.695 -13.267 1.00 98.56 607 PHE A N 1
ATOM 4638 C CA . PHE A 1 607 ? 8.887 -29.983 -14.357 1.00 98.56 607 PHE A CA 1
ATOM 4639 C C . PHE A 1 607 ? 9.661 -28.736 -14.802 1.00 98.56 607 PHE A C 1
ATOM 4641 O O . PHE A 1 607 ? 9.115 -27.645 -14.936 1.00 98.56 607 PHE A O 1
ATOM 4648 N N . PHE A 1 608 ? 10.968 -28.868 -15.012 1.00 98.81 608 PHE A N 1
ATOM 4649 C CA . PHE A 1 608 ? 11.832 -27.748 -15.392 1.00 98.81 608 PHE A CA 1
ATOM 4650 C C . PHE A 1 608 ? 11.726 -27.402 -16.881 1.00 98.81 608 PHE A C 1
ATOM 4652 O O . PHE A 1 608 ? 11.834 -28.282 -17.733 1.00 98.81 608 PHE A O 1
ATOM 4659 N N . PHE A 1 609 ? 11.602 -26.112 -17.199 1.00 98.81 609 PHE A N 1
ATOM 4660 C CA . PHE A 1 609 ? 11.612 -25.600 -18.573 1.00 98.81 609 PHE A CA 1
ATOM 4661 C C . PHE A 1 609 ? 12.766 -24.617 -18.770 1.00 98.81 609 PHE A C 1
ATOM 4663 O O . PHE A 1 609 ? 13.014 -23.775 -17.902 1.00 98.81 609 PHE A O 1
ATOM 4670 N N . GLU A 1 610 ? 13.470 -24.734 -19.892 1.00 98.62 610 GLU A N 1
ATOM 4671 C CA . GLU A 1 610 ? 14.606 -23.874 -20.225 1.00 98.62 610 GLU A CA 1
ATOM 4672 C C . GLU A 1 610 ? 14.153 -22.416 -20.432 1.00 98.62 610 GLU A C 1
ATOM 4674 O O . GLU A 1 610 ? 13.167 -22.179 -21.141 1.00 98.62 610 GLU A O 1
ATOM 4679 N N . PRO A 1 611 ? 14.860 -21.413 -19.872 1.00 98.75 611 PRO A N 1
ATOM 4680 C CA . PRO A 1 611 ? 14.682 -20.028 -20.293 1.00 98.75 611 PRO A CA 1
ATOM 4681 C C . PRO A 1 611 ? 14.875 -19.922 -21.809 1.00 98.75 611 PRO A C 1
ATOM 4683 O O . PRO A 1 611 ? 15.894 -20.348 -22.351 1.00 98.75 611 PRO A O 1
ATOM 4686 N N . THR A 1 612 ? 13.859 -19.411 -22.495 1.00 98.88 612 THR A N 1
ATOM 4687 C CA . THR A 1 612 ? 13.734 -19.501 -23.951 1.00 98.88 612 THR A CA 1
ATOM 4688 C C . THR A 1 612 ? 13.725 -18.115 -24.576 1.00 98.88 612 THR A C 1
ATOM 4690 O O . THR A 1 612 ? 13.082 -17.208 -24.047 1.00 98.88 612 THR A O 1
ATOM 4693 N N . VAL A 1 613 ? 14.390 -17.954 -25.720 1.00 98.94 613 VAL A N 1
ATOM 4694 C CA . VAL A 1 613 ? 14.414 -16.695 -26.481 1.00 98.94 613 VAL A CA 1
ATOM 4695 C C . VAL A 1 613 ? 14.033 -16.960 -27.936 1.00 98.94 613 VAL A C 1
ATOM 4697 O O . VAL A 1 613 ? 14.686 -17.749 -28.618 1.00 98.94 613 VAL A O 1
ATOM 4700 N N . PHE A 1 614 ? 12.994 -16.272 -28.408 1.00 98.94 614 PHE A N 1
ATOM 4701 C CA . PHE A 1 614 ? 12.582 -16.210 -29.808 1.00 98.94 614 PHE A CA 1
ATOM 4702 C C . PHE A 1 614 ? 12.871 -14.827 -30.397 1.00 98.94 614 PHE A C 1
ATOM 4704 O O . PHE A 1 614 ? 12.552 -13.812 -29.773 1.00 98.94 614 PHE A O 1
ATOM 4711 N N . THR A 1 615 ? 13.407 -14.794 -31.614 1.00 98.69 615 THR A N 1
ATOM 4712 C CA . THR A 1 615 ? 13.551 -13.591 -32.450 1.00 98.69 615 THR A CA 1
ATOM 4713 C C . THR A 1 615 ? 12.794 -13.760 -33.763 1.00 98.69 615 THR A C 1
ATOM 4715 O O . THR A 1 615 ? 12.186 -14.803 -34.010 1.00 98.69 615 THR A O 1
ATOM 4718 N N . ASP A 1 616 ? 12.816 -12.716 -34.595 1.00 98.06 616 ASP A N 1
ATOM 4719 C CA . ASP A 1 616 ? 12.159 -12.695 -35.908 1.00 98.06 616 ASP A CA 1
ATOM 4720 C C . ASP A 1 616 ? 10.656 -12.998 -35.804 1.00 98.06 616 ASP A C 1
ATOM 4722 O O . ASP A 1 616 ? 10.051 -13.641 -36.657 1.00 98.06 616 ASP A O 1
ATOM 4726 N N . VAL A 1 617 ? 10.050 -12.541 -34.704 1.00 98.75 617 VAL A N 1
ATOM 4727 C CA . VAL A 1 617 ? 8.635 -12.764 -34.426 1.00 98.75 617 VAL A CA 1
ATOM 4728 C C . VAL A 1 617 ? 7.805 -11.696 -35.122 1.00 98.75 617 VAL A C 1
ATOM 4730 O O . VAL A 1 617 ? 7.927 -10.503 -34.823 1.00 98.75 617 VAL A O 1
ATOM 4733 N N . GLU A 1 618 ? 6.912 -12.139 -35.998 1.00 98.44 618 GLU A N 1
ATOM 4734 C CA . GLU A 1 618 ? 5.949 -11.293 -36.697 1.00 98.44 618 GLU A CA 1
ATOM 4735 C C . GLU A 1 618 ? 4.607 -11.228 -35.954 1.00 98.44 618 GLU A C 1
ATOM 4737 O O . GLU A 1 618 ? 4.194 -12.167 -35.273 1.00 98.44 618 GLU A O 1
ATOM 4742 N N . ASP A 1 619 ? 3.884 -10.116 -36.109 1.00 98.38 619 ASP A N 1
ATOM 4743 C CA . ASP A 1 619 ? 2.672 -9.826 -35.329 1.00 98.38 619 ASP A CA 1
ATOM 4744 C C . ASP A 1 619 ? 1.520 -10.824 -35.573 1.00 98.38 619 ASP A C 1
ATOM 4746 O O . ASP A 1 619 ? 0.613 -10.949 -34.746 1.00 98.38 619 ASP A O 1
ATOM 4750 N N . HIS A 1 620 ? 1.522 -11.541 -36.705 1.00 98.25 620 HIS A N 1
ATOM 4751 C CA . HIS A 1 620 ? 0.478 -12.519 -37.031 1.00 98.25 620 HIS A CA 1
ATOM 4752 C C . HIS A 1 620 ? 0.653 -13.863 -36.315 1.00 98.25 620 HIS A C 1
ATOM 4754 O O . HIS A 1 620 ? -0.357 -14.552 -36.122 1.00 98.25 620 HIS A O 1
ATOM 4760 N N . MET A 1 621 ? 1.877 -14.188 -35.882 1.00 98.69 621 MET A N 1
ATOM 4761 C CA . MET A 1 621 ? 2.227 -15.472 -35.276 1.00 98.69 621 MET A CA 1
ATOM 4762 C C . MET A 1 621 ? 1.463 -15.704 -33.967 1.00 98.69 621 MET A C 1
ATOM 4764 O O . MET A 1 621 ? 1.201 -14.786 -33.186 1.00 98.69 621 MET A O 1
ATOM 4768 N N . PHE A 1 622 ? 1.157 -16.964 -33.676 1.00 98.62 622 PHE A N 1
ATOM 4769 C CA . PHE A 1 622 ? 0.502 -17.408 -32.449 1.00 98.62 622 PHE A CA 1
ATOM 4770 C C . PHE A 1 622 ? 1.252 -16.930 -31.206 1.00 98.62 622 PHE A C 1
ATOM 4772 O O . PHE A 1 622 ? 0.652 -16.369 -30.291 1.00 98.62 622 PHE A O 1
ATOM 4779 N N . ILE A 1 623 ? 2.582 -17.064 -31.202 1.00 98.56 623 ILE A N 1
ATOM 4780 C CA . ILE A 1 623 ? 3.409 -16.675 -30.055 1.00 98.56 623 ILE A CA 1
ATOM 4781 C C . ILE A 1 623 ? 3.477 -15.156 -29.834 1.00 98.56 623 ILE A C 1
ATOM 4783 O O . ILE A 1 623 ? 3.905 -14.719 -28.765 1.00 98.56 623 ILE A O 1
ATOM 4787 N N . ALA A 1 624 ? 3.048 -14.343 -30.805 1.00 98.50 624 ALA A N 1
ATOM 4788 C CA . ALA A 1 624 ? 2.896 -12.899 -30.647 1.00 98.50 624 ALA A CA 1
ATOM 4789 C C . ALA A 1 624 ? 1.555 -12.524 -29.992 1.00 98.50 624 ALA A C 1
ATOM 4791 O O . ALA A 1 624 ? 1.447 -11.450 -29.409 1.00 98.50 624 ALA A O 1
ATOM 4792 N N . LYS A 1 625 ? 0.549 -13.405 -30.030 1.00 98.25 625 LYS A N 1
ATOM 4793 C CA . LYS A 1 625 ? -0.819 -13.130 -29.555 1.00 98.25 625 LYS A CA 1
ATOM 4794 C C . LYS A 1 625 ? -1.138 -13.810 -28.229 1.00 98.25 625 LYS A C 1
ATOM 4796 O O . LYS A 1 625 ? -1.732 -13.197 -27.349 1.00 98.25 625 LYS A O 1
ATOM 4801 N N . GLU A 1 626 ? -0.709 -15.055 -28.080 1.00 98.12 626 GLU A N 1
ATOM 4802 C CA . GLU A 1 626 ? -1.112 -15.910 -26.969 1.00 98.12 626 GLU A CA 1
ATOM 4803 C C . GLU A 1 626 ? -0.179 -15.796 -25.766 1.00 98.12 626 GLU A C 1
ATOM 4805 O O . GLU A 1 626 ? 1.036 -15.614 -25.888 1.00 98.12 626 GLU A O 1
ATOM 4810 N N . GLU A 1 627 ? -0.751 -15.921 -24.574 1.00 98.19 627 GLU A N 1
ATOM 4811 C CA . GLU A 1 627 ? -0.005 -15.942 -23.321 1.00 98.19 627 GLU A CA 1
ATOM 4812 C C . GLU A 1 627 ? 0.645 -17.322 -23.107 1.00 98.19 627 GLU A C 1
ATOM 4814 O O . GLU A 1 627 ? -0.035 -18.351 -22.987 1.00 98.19 627 GLU A O 1
ATOM 4819 N N . SER A 1 628 ? 1.981 -17.345 -23.034 1.00 98.00 628 SER A N 1
ATOM 4820 C CA . SER A 1 628 ? 2.738 -18.554 -22.688 1.00 98.00 628 SER A CA 1
ATOM 4821 C C . SER A 1 628 ? 2.585 -18.900 -21.209 1.00 98.00 628 SER A C 1
ATOM 4823 O O . SER A 1 628 ? 2.341 -20.058 -20.874 1.00 98.00 628 SER A O 1
ATOM 4825 N N . PHE A 1 629 ? 2.701 -17.881 -20.348 1.00 98.38 629 PHE A N 1
ATOM 4826 C CA . PHE A 1 629 ? 2.777 -17.990 -18.891 1.00 98.38 629 PHE A CA 1
ATOM 4827 C C . PHE A 1 629 ? 3.982 -18.818 -18.407 1.00 98.38 629 PHE A C 1
ATOM 4829 O O . PHE A 1 629 ? 3.924 -19.500 -17.390 1.00 98.38 629 PHE A O 1
ATOM 4836 N N . GLY A 1 630 ? 5.077 -18.783 -19.168 1.00 98.44 630 GLY A N 1
ATOM 4837 C CA . GLY A 1 630 ? 6.340 -19.449 -18.853 1.00 98.44 630 GLY A CA 1
ATOM 4838 C C . GLY A 1 630 ? 7.537 -18.616 -19.313 1.00 98.44 630 GLY A C 1
ATOM 4839 O O . GLY A 1 630 ? 7.356 -17.513 -19.838 1.00 98.44 630 GLY A O 1
ATOM 4840 N N . PRO A 1 631 ? 8.770 -19.110 -19.129 1.00 98.56 631 PRO A N 1
ATOM 4841 C CA . PRO A 1 631 ? 9.984 -18.311 -19.251 1.00 98.56 631 PRO A CA 1
ATOM 4842 C C . PRO A 1 631 ? 10.413 -18.190 -20.723 1.00 98.56 631 PRO A C 1
ATOM 4844 O O . PRO A 1 631 ? 11.455 -18.706 -21.119 1.00 98.56 631 PRO A O 1
ATOM 4847 N N . ILE A 1 632 ? 9.584 -17.544 -21.548 1.00 98.94 632 ILE A N 1
ATOM 4848 C CA . ILE A 1 632 ? 9.751 -17.441 -23.005 1.00 98.94 632 ILE A CA 1
ATOM 4849 C C . ILE A 1 632 ? 9.746 -15.967 -23.420 1.00 98.94 632 ILE A C 1
ATOM 4851 O O . ILE A 1 632 ? 8.705 -15.310 -23.398 1.00 98.94 632 ILE A O 1
ATOM 4855 N N . MET A 1 633 ? 10.908 -15.459 -23.825 1.00 98.88 633 MET A N 1
ATOM 4856 C CA . MET A 1 633 ? 11.095 -14.099 -24.322 1.00 98.88 633 MET A CA 1
ATOM 4857 C C . MET A 1 633 ? 10.818 -14.060 -25.825 1.00 98.88 633 MET A C 1
ATOM 4859 O O . MET A 1 633 ? 11.473 -14.757 -26.593 1.00 98.88 633 MET A O 1
ATOM 4863 N N . VAL A 1 634 ? 9.846 -13.251 -26.243 1.00 98.88 634 VAL A N 1
ATOM 4864 C CA . VAL A 1 634 ? 9.377 -13.158 -27.635 1.00 98.88 634 VAL A CA 1
ATOM 4865 C C . VAL A 1 634 ? 9.741 -11.779 -28.177 1.00 98.88 634 VAL A C 1
ATOM 4867 O O . VAL A 1 634 ? 9.135 -10.790 -27.765 1.00 98.88 634 VAL A O 1
ATOM 4870 N N . ILE A 1 635 ? 10.740 -11.702 -29.057 1.00 98.88 635 ILE A N 1
ATOM 4871 C CA . ILE A 1 635 ? 11.350 -10.440 -29.496 1.00 98.88 635 ILE A CA 1
ATOM 4872 C C . ILE A 1 635 ? 10.959 -10.122 -30.943 1.00 98.88 635 ILE A C 1
ATOM 4874 O O . ILE A 1 635 ? 11.165 -10.925 -31.854 1.00 98.88 635 ILE A O 1
ATOM 4878 N N . SER A 1 636 ? 10.446 -8.911 -31.150 1.00 98.88 636 SER A N 1
ATOM 4879 C CA . SER A 1 636 ? 10.178 -8.321 -32.461 1.00 98.88 636 SER A CA 1
ATOM 4880 C C . SER A 1 636 ? 11.007 -7.047 -32.645 1.00 98.88 636 SER A C 1
ATOM 4882 O O . SER A 1 636 ? 11.165 -6.257 -31.713 1.00 98.88 636 SER A O 1
ATOM 4884 N N . ARG A 1 637 ? 11.483 -6.798 -33.867 1.00 98.56 637 ARG A N 1
ATOM 4885 C CA . ARG A 1 637 ? 12.106 -5.518 -34.246 1.00 98.56 637 ARG A CA 1
ATOM 4886 C C . ARG A 1 637 ? 11.050 -4.440 -34.490 1.00 98.56 637 ARG A C 1
ATOM 4888 O O . ARG A 1 637 ? 9.914 -4.753 -34.869 1.00 98.56 637 ARG A O 1
ATOM 4895 N N . PHE A 1 638 ? 11.423 -3.175 -34.330 1.00 98.69 638 PHE A N 1
ATOM 4896 C CA . PHE A 1 638 ? 10.712 -2.034 -34.915 1.00 98.69 638 PHE A CA 1
ATOM 4897 C C . PHE A 1 638 ? 11.712 -1.007 -35.460 1.00 98.69 638 PHE A C 1
ATOM 4899 O O . PHE A 1 638 ? 12.847 -0.950 -34.990 1.00 98.69 638 PHE A O 1
ATOM 4906 N N . ALA A 1 639 ? 11.308 -0.253 -36.484 1.00 98.31 639 ALA A N 1
ATOM 4907 C CA . ALA A 1 639 ? 12.200 0.657 -37.198 1.00 98.31 639 ALA A CA 1
ATOM 4908 C C . ALA A 1 639 ? 12.649 1.833 -36.315 1.00 98.31 639 ALA A C 1
ATOM 4910 O O . ALA A 1 639 ? 11.871 2.327 -35.495 1.00 98.31 639 ALA A O 1
ATOM 4911 N N . ASP A 1 640 ? 13.884 2.299 -36.520 1.00 97.12 640 ASP A N 1
ATOM 4912 C CA . ASP A 1 640 ? 14.427 3.442 -35.784 1.00 97.12 640 ASP A CA 1
ATOM 4913 C C . ASP A 1 640 ? 13.524 4.682 -35.956 1.00 97.12 640 ASP A C 1
ATOM 4915 O O . ASP A 1 640 ? 13.172 5.075 -37.071 1.00 97.12 640 ASP A O 1
ATOM 4919 N N . GLY A 1 641 ? 13.136 5.307 -34.843 1.00 92.62 641 GLY A N 1
ATOM 4920 C CA . GLY A 1 641 ? 12.260 6.481 -34.813 1.00 92.62 641 GLY A CA 1
ATOM 4921 C C . GLY A 1 641 ? 10.762 6.214 -35.031 1.00 92.62 641 GLY A C 1
ATOM 4922 O O . GLY A 1 641 ? 9.970 7.149 -34.888 1.00 92.62 641 GLY A O 1
ATOM 4923 N N . ASP A 1 642 ? 10.336 4.977 -35.318 1.00 96.50 642 ASP A N 1
ATOM 4924 C CA . ASP A 1 642 ? 8.926 4.630 -35.569 1.00 96.50 642 ASP A CA 1
ATOM 4925 C C . ASP A 1 642 ? 8.130 4.388 -34.273 1.00 96.50 642 ASP A C 1
ATOM 4927 O O . ASP A 1 642 ? 7.764 3.267 -33.910 1.00 96.50 642 ASP A O 1
ATOM 4931 N N . MET A 1 643 ? 7.861 5.473 -33.547 1.00 95.62 643 MET A N 1
ATOM 4932 C CA . MET A 1 643 ? 7.150 5.424 -32.268 1.00 95.62 643 MET A CA 1
ATOM 4933 C C . MET A 1 643 ? 5.660 5.062 -32.414 1.00 95.62 643 MET A C 1
ATOM 4935 O O . MET A 1 643 ? 5.138 4.276 -31.623 1.00 95.62 643 MET A O 1
ATOM 4939 N N . ASP A 1 644 ? 4.958 5.615 -33.405 1.00 94.75 644 ASP A N 1
ATOM 4940 C CA . ASP A 1 644 ? 3.521 5.357 -33.575 1.00 94.75 644 ASP A CA 1
ATOM 4941 C C . ASP A 1 644 ? 3.258 3.961 -34.168 1.00 94.75 644 ASP A C 1
ATOM 4943 O O . ASP A 1 644 ? 2.307 3.286 -33.755 1.00 94.75 644 ASP A O 1
ATOM 4947 N N . GLY A 1 645 ? 4.119 3.476 -35.072 1.00 97.56 645 GLY A N 1
ATOM 4948 C CA . GLY A 1 645 ? 4.032 2.119 -35.605 1.00 97.56 645 GLY A CA 1
ATOM 4949 C C . GLY A 1 645 ? 4.232 1.061 -34.523 1.00 97.56 645 GLY A C 1
ATOM 4950 O O . GLY A 1 645 ? 3.409 0.147 -34.401 1.00 97.56 645 GLY A O 1
ATOM 4951 N N . VAL A 1 646 ? 5.249 1.203 -33.659 1.00 98.50 646 VAL A N 1
ATOM 4952 C CA . VAL A 1 646 ? 5.447 0.264 -32.538 1.00 98.50 646 VAL A CA 1
ATOM 4953 C C . VAL A 1 646 ? 4.308 0.327 -31.515 1.00 98.50 646 VAL A C 1
ATOM 4955 O O . VAL A 1 646 ? 3.874 -0.718 -31.031 1.00 98.50 646 VAL A O 1
ATOM 4958 N N . LEU A 1 647 ? 3.753 1.512 -31.231 1.00 98.50 647 LEU A N 1
ATOM 4959 C CA . LEU A 1 647 ? 2.590 1.666 -30.347 1.00 98.50 647 LEU A CA 1
ATOM 4960 C C . LEU A 1 647 ? 1.350 0.949 -30.889 1.00 98.50 647 LEU A C 1
ATOM 4962 O O . LEU A 1 647 ? 0.649 0.273 -30.134 1.00 98.50 647 LEU A O 1
ATOM 4966 N N . SER A 1 648 ? 1.090 1.065 -32.193 1.00 98.56 648 SER A N 1
ATOM 4967 C CA . SER A 1 648 ? -0.017 0.367 -32.853 1.00 98.56 648 SER A CA 1
ATOM 4968 C C . SER A 1 648 ? 0.106 -1.149 -32.681 1.00 98.56 648 SER A C 1
ATOM 4970 O O . SER A 1 648 ? -0.830 -1.814 -32.236 1.00 98.56 648 SER A O 1
ATOM 4972 N N . ARG A 1 649 ? 1.305 -1.691 -32.918 1.00 98.56 649 ARG A N 1
ATOM 4973 C CA . ARG A 1 649 ? 1.608 -3.124 -32.784 1.00 98.56 649 ARG A CA 1
ATOM 4974 C C . ARG A 1 649 ? 1.563 -3.615 -31.339 1.00 98.56 649 ARG A C 1
ATOM 4976 O O . ARG A 1 649 ? 1.085 -4.719 -31.083 1.00 98.56 649 ARG A O 1
ATOM 4983 N N . ALA A 1 650 ? 2.036 -2.805 -30.392 1.00 98.56 650 ALA A N 1
ATOM 4984 C CA . ALA A 1 650 ? 1.979 -3.097 -28.963 1.00 98.56 650 ALA A CA 1
ATOM 4985 C C . ALA A 1 650 ? 0.531 -3.154 -28.448 1.00 98.56 650 ALA A C 1
ATOM 4987 O O . ALA A 1 650 ? 0.197 -4.012 -27.634 1.00 98.56 650 ALA A O 1
ATOM 4988 N N . ASN A 1 651 ? -0.338 -2.279 -28.960 1.00 98.62 651 ASN A N 1
ATOM 4989 C CA . ASN A 1 651 ? -1.754 -2.222 -28.602 1.00 98.62 651 ASN A CA 1
ATOM 4990 C C . ASN A 1 651 ? -2.643 -3.203 -29.383 1.00 98.62 651 ASN A C 1
ATOM 4992 O O . ASN A 1 651 ? -3.800 -3.393 -28.986 1.00 98.62 651 ASN A O 1
ATOM 4996 N N . ALA A 1 652 ? -2.126 -3.822 -30.452 1.00 98.44 652 ALA A N 1
ATOM 4997 C CA . ALA A 1 652 ? -2.795 -4.830 -31.281 1.00 98.44 652 ALA A CA 1
ATOM 4998 C C . ALA A 1 652 ? -2.889 -6.193 -30.568 1.00 98.44 652 ALA A C 1
ATOM 5000 O O . ALA A 1 652 ? -2.382 -7.219 -31.019 1.00 98.44 652 ALA A O 1
ATOM 5001 N N . THR A 1 653 ? -3.538 -6.178 -29.410 1.00 97.81 653 THR A N 1
ATOM 5002 C CA . THR A 1 653 ? -3.876 -7.334 -28.588 1.00 97.81 653 THR A CA 1
ATOM 5003 C C . THR A 1 653 ? -5.210 -7.074 -27.891 1.00 97.81 653 THR A C 1
ATOM 5005 O O . THR A 1 653 ? -5.545 -5.933 -27.546 1.00 97.81 653 THR A O 1
ATOM 5008 N N . GLU A 1 654 ? -5.978 -8.140 -27.680 1.00 96.75 654 GLU A N 1
ATOM 5009 C CA . GLU A 1 654 ? -7.225 -8.110 -26.909 1.00 96.75 654 GLU A CA 1
ATOM 5010 C C . GLU A 1 654 ? -6.971 -7.933 -25.404 1.00 96.75 654 GLU A C 1
ATOM 5012 O O . GLU A 1 654 ? -7.873 -7.564 -24.651 1.00 96.75 654 GLU A O 1
ATOM 5017 N N . PHE A 1 655 ? -5.737 -8.170 -24.960 1.00 98.31 655 PHE A N 1
ATOM 5018 C CA . PHE A 1 655 ? -5.308 -7.991 -23.579 1.00 98.31 655 PHE A CA 1
ATOM 5019 C C . PHE A 1 655 ? -4.895 -6.542 -23.287 1.00 98.31 655 PHE A C 1
ATOM 5021 O O . PHE A 1 655 ? -4.626 -5.744 -24.185 1.00 98.31 655 PHE A O 1
ATOM 5028 N N . GLY A 1 656 ? -4.834 -6.198 -22.003 1.00 97.69 656 GLY A N 1
ATOM 5029 C CA . GLY A 1 656 ? -4.490 -4.855 -21.536 1.00 97.69 656 GLY A CA 1
ATOM 5030 C C . GLY A 1 656 ? -4.084 -4.830 -20.067 1.00 97.69 656 GLY A C 1
ATOM 5031 O O . GLY A 1 656 ? -4.529 -3.957 -19.323 1.00 97.69 656 GLY A O 1
ATOM 5032 N N . LEU A 1 657 ? -3.305 -5.814 -19.614 1.00 97.69 657 LEU A N 1
ATOM 5033 C CA . LEU A 1 657 ? -2.958 -5.962 -18.201 1.00 97.69 657 LEU A CA 1
ATOM 5034 C C . LEU A 1 657 ? -1.811 -5.040 -17.769 1.00 97.69 657 LEU A C 1
ATOM 5036 O O . LEU A 1 657 ? -2.023 -4.116 -16.983 1.00 97.69 657 LEU A O 1
ATOM 5040 N N . ALA A 1 658 ? -0.617 -5.257 -18.319 1.00 98.50 658 ALA A N 1
ATOM 5041 C CA . ALA A 1 658 ? 0.566 -4.443 -18.071 1.00 98.50 658 ALA A CA 1
ATOM 5042 C C . ALA A 1 658 ? 1.280 -4.092 -19.383 1.00 98.50 658 ALA A C 1
ATOM 5044 O O . ALA A 1 658 ? 0.938 -4.585 -20.458 1.00 98.50 658 ALA A O 1
ATOM 5045 N N . SER A 1 659 ? 2.267 -3.210 -19.289 1.00 98.69 659 SER A N 1
ATOM 5046 C CA . SER A 1 659 ? 3.165 -2.833 -20.376 1.00 98.69 659 SER A CA 1
ATOM 5047 C C . SER A 1 659 ? 4.408 -2.148 -19.808 1.00 98.69 659 SER A C 1
ATOM 5049 O O . SER A 1 659 ? 4.446 -1.802 -18.623 1.00 98.69 659 SER A O 1
ATOM 5051 N N . GLY A 1 660 ? 5.425 -1.912 -20.633 1.00 98.69 660 GLY A N 1
ATOM 5052 C CA . GLY A 1 660 ? 6.543 -1.071 -20.231 1.00 98.69 660 GLY A CA 1
ATOM 5053 C C . GLY A 1 660 ? 7.274 -0.401 -21.383 1.00 98.69 660 GLY A C 1
ATOM 5054 O O . GLY A 1 660 ? 7.138 -0.786 -22.543 1.00 98.69 660 GLY A O 1
ATOM 5055 N N . VAL A 1 661 ? 8.070 0.606 -21.035 1.00 98.81 661 VAL A N 1
ATOM 5056 C CA . VAL A 1 661 ? 8.905 1.364 -21.965 1.00 98.81 661 VAL A CA 1
ATOM 5057 C C . VAL A 1 661 ? 10.274 1.668 -21.351 1.00 98.81 661 VAL A C 1
ATOM 5059 O O . VAL A 1 661 ? 10.370 2.148 -20.218 1.00 98.81 661 VAL A O 1
ATOM 5062 N N . PHE A 1 662 ? 11.343 1.399 -22.102 1.00 98.81 662 PHE A N 1
ATOM 5063 C CA . PHE A 1 662 ? 12.720 1.760 -21.766 1.00 98.81 662 PHE A CA 1
ATOM 5064 C C . PHE A 1 662 ? 13.230 2.820 -22.740 1.00 98.81 662 PHE A C 1
ATOM 5066 O O . PHE A 1 662 ? 13.365 2.563 -23.932 1.00 98.81 662 PHE A O 1
ATOM 5073 N N . THR A 1 663 ? 13.514 4.012 -22.219 1.00 98.50 663 THR A N 1
ATOM 5074 C CA . THR A 1 663 ? 14.032 5.169 -22.965 1.00 98.50 663 THR A CA 1
ATOM 5075 C C . THR A 1 663 ? 14.599 6.198 -21.988 1.00 98.50 663 THR A C 1
ATOM 5077 O O . THR A 1 663 ? 14.097 6.346 -20.869 1.00 98.50 663 THR A O 1
ATOM 5080 N N . ARG A 1 664 ? 15.656 6.921 -22.373 1.00 97.56 664 ARG A N 1
ATOM 5081 C CA . ARG A 1 664 ? 16.148 8.073 -21.585 1.00 97.56 664 ARG A CA 1
ATOM 5082 C C . ARG A 1 664 ? 15.411 9.369 -21.911 1.00 97.56 664 ARG A C 1
ATOM 5084 O O . ARG A 1 664 ? 15.519 10.333 -21.153 1.00 97.56 664 ARG A O 1
ATOM 5091 N N . ASP A 1 665 ? 14.679 9.393 -23.017 1.00 97.56 665 ASP A N 1
ATOM 5092 C CA . ASP A 1 665 ? 13.914 10.545 -23.458 1.00 97.56 665 ASP A CA 1
ATOM 5093 C C . ASP A 1 665 ? 12.588 10.630 -22.695 1.00 97.56 665 ASP A C 1
ATOM 5095 O O . ASP A 1 665 ? 11.696 9.791 -22.830 1.00 97.56 665 ASP A O 1
ATOM 5099 N N . ILE A 1 666 ? 12.456 11.677 -21.882 1.00 96.69 666 ILE A N 1
ATOM 5100 C CA . ILE A 1 666 ? 11.257 11.921 -21.079 1.00 96.69 666 ILE A CA 1
ATOM 5101 C C . ILE A 1 666 ? 10.005 12.120 -21.941 1.00 96.69 666 ILE A C 1
ATOM 5103 O O . ILE A 1 666 ? 8.921 11.718 -21.525 1.00 96.69 666 ILE A O 1
ATOM 5107 N N . ASN A 1 667 ? 10.140 12.689 -23.143 1.00 97.06 667 ASN A N 1
ATOM 5108 C CA . ASN A 1 667 ? 9.001 12.926 -24.023 1.00 97.06 667 ASN A CA 1
ATOM 5109 C C . ASN A 1 667 ? 8.459 11.598 -24.552 1.00 97.06 667 ASN A C 1
ATOM 5111 O O . ASN A 1 667 ? 7.255 11.362 -24.471 1.00 97.06 667 ASN A O 1
ATOM 5115 N N . LYS A 1 668 ? 9.350 10.706 -25.014 1.00 97.69 668 LYS A N 1
ATOM 5116 C CA . LYS A 1 668 ? 8.970 9.348 -25.431 1.00 97.69 668 LYS A CA 1
ATOM 5117 C C . LYS A 1 668 ? 8.367 8.573 -24.269 1.00 97.69 668 LYS A C 1
ATOM 5119 O O . LYS A 1 668 ? 7.313 7.973 -24.434 1.00 97.69 668 LYS A O 1
ATOM 5124 N N . ALA A 1 669 ? 8.997 8.614 -23.093 1.00 97.56 669 ALA A N 1
ATOM 5125 C CA . ALA A 1 669 ? 8.515 7.903 -21.913 1.00 97.56 669 ALA A CA 1
ATOM 5126 C C . ALA A 1 669 ? 7.067 8.280 -21.563 1.00 97.56 669 ALA A C 1
ATOM 5128 O O . ALA A 1 669 ? 6.229 7.393 -21.412 1.00 97.56 669 ALA A O 1
ATOM 5129 N N . LEU A 1 670 ? 6.774 9.583 -21.474 1.00 96.19 670 LEU A N 1
ATOM 5130 C CA . LEU A 1 670 ? 5.436 10.080 -21.150 1.00 96.19 670 LEU A CA 1
ATOM 5131 C C . LEU A 1 670 ? 4.438 9.768 -22.271 1.00 96.19 670 LEU A C 1
ATOM 5133 O O . LEU A 1 670 ? 3.408 9.152 -22.007 1.00 96.19 670 LEU A O 1
ATOM 5137 N N . TYR A 1 671 ? 4.775 10.093 -23.522 1.00 97.25 671 TYR A N 1
ATOM 5138 C CA . TYR A 1 671 ? 3.889 9.867 -24.666 1.00 97.25 671 TYR A CA 1
ATOM 5139 C C . TYR A 1 671 ? 3.539 8.387 -24.851 1.00 97.25 671 TYR A C 1
ATOM 5141 O O . TYR A 1 671 ? 2.371 8.035 -24.993 1.00 97.25 671 TYR A O 1
ATOM 5149 N N . VAL A 1 672 ? 4.536 7.499 -24.808 1.00 97.94 672 VAL A N 1
ATOM 5150 C CA . VAL A 1 672 ? 4.316 6.053 -24.928 1.00 97.94 672 VAL A CA 1
ATOM 5151 C C . VAL A 1 672 ? 3.472 5.547 -23.762 1.00 97.94 672 VAL A C 1
ATOM 5153 O O . VAL A 1 672 ? 2.563 4.749 -23.982 1.00 97.94 672 VAL A O 1
ATOM 5156 N N . SER A 1 673 ? 3.708 6.043 -22.542 1.00 97.38 673 SER A N 1
ATOM 5157 C CA . SER A 1 673 ? 2.900 5.643 -21.388 1.00 97.38 673 SER A CA 1
ATOM 5158 C C . SER A 1 673 ? 1.435 6.063 -21.490 1.00 97.38 673 SER A C 1
ATOM 5160 O O . SER A 1 673 ? 0.566 5.274 -21.135 1.00 97.38 673 SER A O 1
ATOM 5162 N N . ASP A 1 674 ? 1.150 7.236 -22.057 1.00 97.06 674 ASP A N 1
ATOM 5163 C CA . ASP A 1 674 ? -0.221 7.701 -22.290 1.00 97.06 674 ASP A CA 1
ATOM 5164 C C . ASP A 1 674 ? -0.932 6.887 -23.384 1.00 97.06 674 ASP A C 1
ATOM 5166 O O . ASP A 1 674 ? -2.156 6.743 -23.372 1.00 97.06 674 ASP A O 1
ATOM 5170 N N . LYS A 1 675 ? -0.177 6.378 -24.366 1.00 98.12 675 LYS A N 1
ATOM 5171 C CA . LYS A 1 675 ? -0.717 5.683 -25.544 1.00 98.12 675 LYS A CA 1
ATOM 5172 C C . LYS A 1 675 ? -0.863 4.174 -25.369 1.00 98.12 675 LYS A C 1
ATOM 5174 O O . LYS A 1 675 ? -1.609 3.559 -26.133 1.00 98.12 675 LYS A O 1
ATOM 5179 N N . LEU A 1 676 ? -0.173 3.561 -24.413 1.00 98.12 676 LEU A N 1
ATOM 5180 C CA . LEU A 1 676 ? -0.299 2.132 -24.133 1.00 98.12 676 LEU A CA 1
ATOM 5181 C C . LEU A 1 676 ? -1.647 1.827 -23.463 1.00 98.12 676 LEU A C 1
ATOM 5183 O O . LEU A 1 676 ? -1.963 2.320 -22.384 1.00 98.12 676 LEU A O 1
ATOM 5187 N N . ALA A 1 677 ? -2.442 0.962 -24.088 1.00 97.62 677 ALA A N 1
ATOM 5188 C CA . ALA A 1 677 ? -3.753 0.547 -23.600 1.00 97.62 677 ALA A CA 1
ATOM 5189 C C . ALA A 1 677 ? -3.632 -0.600 -22.581 1.00 97.62 677 ALA A C 1
ATOM 5191 O O . ALA A 1 677 ? -4.114 -1.710 -22.818 1.00 97.62 677 ALA A O 1
ATOM 5192 N N . ALA A 1 678 ? -2.985 -0.327 -21.446 1.00 98.25 678 ALA A N 1
ATOM 5193 C CA . ALA A 1 678 ? -2.764 -1.288 -20.370 1.00 98.25 678 ALA A CA 1
ATOM 5194 C C . ALA A 1 678 ? -3.071 -0.695 -18.988 1.00 98.25 678 ALA A C 1
ATOM 5196 O O . ALA A 1 678 ? -2.881 0.495 -18.748 1.00 98.25 678 ALA A O 1
ATOM 5197 N N . GLY A 1 679 ? -3.508 -1.541 -18.054 1.00 97.38 679 GLY A N 1
ATOM 5198 C CA . GLY A 1 679 ? -3.840 -1.133 -16.689 1.00 97.38 679 GLY A CA 1
ATOM 5199 C C . GLY A 1 679 ? -2.642 -0.688 -15.843 1.00 97.38 679 GLY A C 1
ATOM 5200 O O . GLY A 1 679 ? -2.827 -0.053 -14.804 1.00 97.38 679 GLY A O 1
ATOM 5201 N N . THR A 1 680 ? -1.419 -1.016 -16.262 1.00 98.38 680 THR A N 1
ATOM 5202 C CA . THR A 1 680 ? -0.160 -0.567 -15.655 1.00 98.38 680 THR A CA 1
ATOM 5203 C C . THR A 1 680 ? 0.893 -0.354 -16.741 1.00 98.38 680 THR A C 1
ATOM 5205 O O . THR A 1 680 ? 1.048 -1.192 -17.630 1.00 98.38 680 THR A O 1
ATOM 5208 N N . VAL A 1 681 ? 1.645 0.745 -16.651 1.00 98.75 681 VAL A N 1
ATOM 5209 C CA . VAL A 1 681 ? 2.792 1.026 -17.523 1.00 98.75 681 VAL A CA 1
ATOM 5210 C C . VAL A 1 681 ? 4.039 1.223 -16.669 1.00 98.75 681 VAL A C 1
ATOM 5212 O O . VAL A 1 681 ? 4.086 2.112 -15.820 1.00 98.75 681 VAL A O 1
ATOM 5215 N N . PHE A 1 682 ? 5.065 0.408 -16.899 1.00 98.62 682 PHE A N 1
ATOM 5216 C CA . PHE A 1 682 ? 6.363 0.561 -16.251 1.00 98.62 682 PHE A CA 1
ATOM 5217 C C . PHE A 1 682 ? 7.318 1.390 -17.119 1.00 98.62 682 PHE A C 1
ATOM 5219 O O . PHE A 1 682 ? 7.543 1.072 -18.282 1.00 98.62 682 PHE A O 1
ATOM 5226 N N . VAL A 1 683 ? 7.929 2.431 -16.552 1.00 98.69 683 VAL A N 1
ATOM 5227 C CA . VAL A 1 683 ? 8.903 3.282 -17.258 1.00 98.69 683 VAL A CA 1
ATOM 5228 C C . VAL A 1 683 ? 10.294 3.041 -16.679 1.00 98.69 683 VAL A C 1
ATOM 5230 O O . VAL A 1 683 ? 10.524 3.291 -15.496 1.00 98.69 683 VAL A O 1
ATOM 5233 N N . ASN A 1 684 ? 11.226 2.557 -17.505 1.00 97.62 684 ASN A N 1
ATOM 5234 C CA . ASN A 1 684 ? 12.609 2.222 -17.127 1.00 97.62 684 ASN A CA 1
ATOM 5235 C C . ASN A 1 684 ? 12.732 1.246 -15.938 1.00 97.62 684 ASN A C 1
ATOM 5237 O O . ASN A 1 684 ? 13.732 1.228 -15.216 1.00 97.62 684 ASN A O 1
ATOM 5241 N N . THR A 1 685 ? 11.702 0.429 -15.734 1.00 97.00 685 THR A N 1
ATOM 5242 C CA . THR A 1 685 ? 11.629 -0.661 -14.761 1.00 97.00 685 THR A CA 1
ATOM 5243 C C . THR A 1 685 ? 10.604 -1.685 -15.252 1.00 97.00 685 THR A C 1
ATOM 5245 O O . THR A 1 685 ? 9.962 -1.473 -16.277 1.00 97.00 685 THR A O 1
ATOM 5248 N N . TYR A 1 686 ? 10.452 -2.800 -14.548 1.00 97.94 686 TYR A N 1
ATOM 5249 C CA . TYR A 1 686 ? 9.421 -3.802 -14.806 1.00 97.94 686 TYR A CA 1
ATOM 5250 C C . TYR A 1 686 ? 9.196 -4.655 -13.550 1.00 97.94 686 TYR A C 1
ATOM 5252 O O . TYR A 1 686 ? 10.051 -4.677 -12.663 1.00 97.94 686 TYR A O 1
ATOM 5260 N N . ASN A 1 687 ? 8.046 -5.332 -13.450 1.00 95.31 687 ASN A N 1
ATOM 5261 C CA . ASN A 1 687 ? 7.634 -6.127 -12.279 1.00 95.31 687 ASN A CA 1
ATOM 5262 C C . ASN A 1 687 ? 7.584 -5.338 -10.960 1.00 95.31 687 ASN A C 1
ATOM 5264 O O . ASN A 1 687 ? 7.566 -5.922 -9.875 1.00 95.31 687 ASN A O 1
ATOM 5268 N N . LYS A 1 688 ? 7.563 -4.001 -11.023 1.00 96.25 688 LYS A N 1
ATOM 5269 C CA . LYS A 1 688 ? 7.567 -3.155 -9.831 1.00 96.25 688 LYS A CA 1
ATOM 5270 C C . LYS A 1 688 ? 6.141 -2.874 -9.364 1.00 96.25 688 LYS A C 1
ATOM 5272 O O . LYS A 1 688 ? 5.658 -1.751 -9.453 1.00 96.25 688 LYS A O 1
ATOM 5277 N N . THR A 1 689 ? 5.482 -3.905 -8.856 1.00 96.62 689 THR A N 1
ATOM 5278 C CA . THR A 1 689 ? 4.223 -3.754 -8.125 1.00 96.62 689 THR A CA 1
ATOM 5279 C C . THR A 1 689 ? 4.479 -3.198 -6.720 1.00 96.62 689 THR A C 1
ATOM 5281 O O . THR A 1 689 ? 5.616 -3.153 -6.218 1.00 96.62 689 THR A O 1
ATOM 5284 N N . ASP A 1 690 ? 3.413 -2.703 -6.104 1.00 98.19 690 ASP A N 1
ATOM 5285 C CA . ASP A 1 690 ? 3.420 -2.185 -4.744 1.00 98.19 690 ASP A CA 1
ATOM 5286 C C . ASP A 1 690 ? 2.019 -2.309 -4.151 1.00 98.19 690 ASP A C 1
ATOM 5288 O O . ASP A 1 690 ? 1.036 -2.106 -4.859 1.00 98.19 690 ASP A O 1
ATOM 5292 N N . VAL A 1 691 ? 1.920 -2.620 -2.860 1.00 97.25 691 VAL A N 1
ATOM 5293 C CA . VAL A 1 691 ? 0.629 -2.829 -2.188 1.00 97.25 691 VAL A CA 1
ATOM 5294 C C . VAL A 1 691 ? -0.256 -1.580 -2.187 1.00 97.25 691 VAL A C 1
ATOM 5296 O O . VAL A 1 691 ? -1.473 -1.700 -2.078 1.00 97.25 691 VAL A O 1
ATOM 5299 N N . ALA A 1 692 ? 0.331 -0.391 -2.359 1.00 95.62 692 ALA A N 1
ATOM 5300 C CA . ALA A 1 692 ? -0.397 0.867 -2.469 1.00 95.62 692 ALA A CA 1
ATOM 5301 C C . ALA A 1 692 ? -0.780 1.253 -3.910 1.00 95.62 692 ALA A C 1
ATOM 5303 O O . ALA A 1 692 ? -1.584 2.169 -4.094 1.00 95.62 692 ALA A O 1
ATOM 5304 N N . ALA A 1 693 ? -0.221 0.586 -4.924 1.00 94.56 693 ALA A N 1
ATOM 5305 C CA . ALA A 1 693 ? -0.479 0.880 -6.330 1.00 94.56 693 ALA A CA 1
ATOM 5306 C C . ALA A 1 693 ? -1.570 -0.060 -6.877 1.00 94.56 693 ALA A C 1
ATOM 5308 O O . ALA A 1 693 ? -1.385 -1.276 -6.841 1.00 94.56 693 ALA A O 1
ATOM 5309 N N . PRO A 1 694 ? -2.700 0.463 -7.387 1.00 96.75 694 PRO A N 1
ATOM 5310 C CA . PRO A 1 694 ? -3.796 -0.374 -7.859 1.00 96.75 694 PRO A CA 1
ATOM 5311 C C . PRO A 1 694 ? -3.382 -1.183 -9.089 1.00 96.75 694 PRO A C 1
ATOM 5313 O O . PRO A 1 694 ? -2.827 -0.642 -10.046 1.00 96.75 694 PRO A O 1
ATOM 5316 N N . PHE A 1 695 ? -3.725 -2.464 -9.092 1.00 98.19 695 PHE A N 1
ATOM 5317 C CA . PHE A 1 695 ? -3.391 -3.407 -10.149 1.00 98.19 695 PHE A CA 1
ATOM 5318 C C . PHE A 1 695 ? -4.651 -4.055 -10.732 1.00 98.19 695 PHE A C 1
ATOM 5320 O O . PHE A 1 695 ? -5.545 -4.460 -9.999 1.00 98.19 695 PHE A O 1
ATOM 5327 N N . GLY A 1 696 ? -4.733 -4.145 -12.059 1.00 95.94 696 GLY A N 1
ATOM 5328 C CA . GLY A 1 696 ? -5.816 -4.826 -12.777 1.00 95.94 696 GLY A CA 1
ATOM 5329 C C . GLY A 1 696 ? -5.899 -4.364 -14.229 1.00 95.94 696 GLY A C 1
ATOM 5330 O O . GLY A 1 696 ? -5.437 -3.266 -14.545 1.00 95.94 696 GLY A O 1
ATOM 5331 N N . GLY A 1 697 ? -6.473 -5.182 -15.107 1.00 95.88 697 GLY A N 1
ATOM 5332 C CA . GLY A 1 697 ? -6.398 -4.977 -16.554 1.00 95.88 697 GLY A CA 1
ATOM 5333 C C . GLY A 1 697 ? -7.435 -4.034 -17.165 1.00 95.88 697 GLY A C 1
ATOM 5334 O O . GLY A 1 697 ? -8.338 -3.525 -16.500 1.00 95.88 697 GLY A O 1
ATOM 5335 N N . PHE A 1 698 ? -7.261 -3.812 -18.466 1.00 96.50 698 PHE A N 1
ATOM 5336 C CA . PHE A 1 698 ? -8.245 -3.284 -19.409 1.00 96.50 698 PHE A CA 1
ATOM 5337 C C . PHE A 1 698 ? -8.623 -4.369 -20.434 1.00 96.50 698 PHE A C 1
ATOM 5339 O O . PHE A 1 698 ? -7.993 -5.429 -20.494 1.00 96.50 698 PHE A O 1
ATOM 5346 N N . LYS A 1 699 ? -9.611 -4.081 -21.294 1.00 97.88 699 LYS A N 1
ATOM 5347 C CA . LYS A 1 699 ? -10.047 -4.967 -22.390 1.00 97.88 699 LYS A CA 1
ATOM 5348 C C . LYS A 1 699 ? -10.375 -6.389 -21.881 1.00 97.88 699 LYS A C 1
ATOM 5350 O O . LYS A 1 699 ? -11.096 -6.526 -20.896 1.00 97.88 699 LYS A O 1
ATOM 5355 N N . GLN A 1 700 ? -9.868 -7.447 -22.525 1.00 98.00 700 GLN A N 1
ATOM 5356 C CA . GLN A 1 700 ? -10.108 -8.839 -22.123 1.00 98.00 700 GLN A CA 1
ATOM 5357 C C . GLN A 1 700 ? -9.221 -9.324 -20.965 1.00 98.00 700 GLN A C 1
ATOM 5359 O O . GLN A 1 700 ? -9.414 -10.445 -20.496 1.00 98.00 700 GLN A O 1
ATOM 5364 N N . SER A 1 701 ? -8.309 -8.490 -20.445 1.00 98.31 701 SER A N 1
ATOM 5365 C CA . SER A 1 701 ? -7.595 -8.774 -19.186 1.00 98.31 701 SER A CA 1
ATOM 5366 C C . SER A 1 701 ? -8.464 -8.529 -17.941 1.00 98.31 701 SER A C 1
ATOM 5368 O O . SER A 1 701 ? -7.996 -8.665 -16.813 1.00 98.31 701 SER A O 1
ATOM 5370 N N . GLY A 1 702 ? -9.740 -8.184 -18.131 1.00 98.06 702 GLY A N 1
ATOM 5371 C CA . GLY A 1 702 ? -10.723 -8.043 -17.065 1.00 98.06 702 GLY A CA 1
ATOM 5372 C C . GLY A 1 702 ? -10.882 -6.609 -16.560 1.00 98.06 702 GLY A C 1
ATOM 5373 O O . GLY A 1 702 ? -10.607 -5.645 -17.274 1.00 98.06 702 GLY A O 1
ATOM 5374 N N . PHE A 1 703 ? -11.417 -6.479 -15.348 1.00 98.25 703 PHE A N 1
ATOM 5375 C CA . PHE A 1 703 ? -11.785 -5.217 -14.711 1.00 98.25 703 PHE A CA 1
ATOM 5376 C C . PHE A 1 703 ? -11.894 -5.357 -13.186 1.00 98.25 703 PHE A C 1
ATOM 5378 O O . PHE A 1 703 ? -12.063 -6.447 -12.633 1.00 98.25 703 PHE A O 1
ATOM 5385 N N . GLY A 1 704 ? -11.861 -4.211 -12.509 1.00 96.75 704 GLY A N 1
ATOM 5386 C CA . GLY A 1 704 ? -11.656 -4.127 -11.066 1.00 96.75 704 GLY A CA 1
ATOM 5387 C C . GLY A 1 704 ? -10.170 -4.032 -10.735 1.00 96.75 704 GLY A C 1
ATOM 5388 O O . GLY A 1 704 ? -9.312 -4.199 -11.607 1.00 96.75 704 GLY A O 1
ATOM 5389 N N . LYS A 1 705 ? -9.862 -3.691 -9.485 1.00 98.25 705 LYS A N 1
ATOM 5390 C CA . LYS A 1 705 ? -8.481 -3.566 -9.016 1.00 98.25 705 LYS A CA 1
ATOM 5391 C C . LYS A 1 705 ? -8.259 -4.408 -7.768 1.00 98.25 705 LYS A C 1
ATOM 5393 O O . LYS A 1 705 ? -9.098 -4.407 -6.871 1.00 98.25 705 LYS A O 1
ATOM 5398 N N . ASP A 1 706 ? -7.115 -5.071 -7.717 1.00 98.62 706 ASP A N 1
ATOM 5399 C CA . ASP A 1 706 ? -6.476 -5.504 -6.479 1.00 98.62 706 ASP A CA 1
ATOM 5400 C C . ASP A 1 706 ? -5.451 -4.441 -6.056 1.00 98.62 706 ASP A C 1
ATOM 5402 O O . ASP A 1 706 ? -5.040 -3.611 -6.870 1.00 98.62 706 ASP A O 1
ATOM 5406 N N . LEU A 1 707 ? -5.029 -4.472 -4.787 1.00 98.25 707 LEU A N 1
ATOM 5407 C CA . LEU A 1 707 ? -4.106 -3.493 -4.193 1.00 98.25 707 LEU A CA 1
ATOM 5408 C C . LEU A 1 707 ? -4.625 -2.037 -4.196 1.00 98.25 707 LEU A C 1
ATOM 5410 O O . LEU A 1 707 ? -5.649 -1.690 -4.792 1.00 98.25 707 LEU A O 1
ATOM 5414 N N . GLY A 1 708 ? -3.911 -1.164 -3.484 1.00 96.69 708 GLY A N 1
ATOM 5415 C CA . GLY A 1 708 ? -4.250 0.250 -3.350 1.00 96.69 708 GLY A CA 1
ATOM 5416 C C . GLY A 1 708 ? -5.610 0.511 -2.692 1.00 96.69 708 GLY A C 1
ATOM 5417 O O . GLY A 1 708 ? -6.355 -0.395 -2.323 1.00 96.69 708 GLY A O 1
ATOM 5418 N N . GLU A 1 709 ? -5.975 1.787 -2.570 1.00 98.25 709 GLU A N 1
ATOM 5419 C CA . GLU A 1 709 ? -7.305 2.177 -2.078 1.00 98.25 709 GLU A CA 1
ATOM 5420 C C . GLU A 1 709 ? -8.424 1.691 -3.016 1.00 98.25 709 GLU A C 1
ATOM 5422 O O . GLU A 1 709 ? -9.517 1.339 -2.571 1.00 98.25 709 GLU A O 1
ATOM 5427 N N . ALA A 1 710 ? -8.149 1.635 -4.325 1.00 96.88 710 ALA A N 1
ATOM 5428 C CA . ALA A 1 710 ? -9.135 1.288 -5.344 1.00 96.88 710 ALA A CA 1
ATOM 5429 C C . ALA A 1 710 ? -9.774 -0.090 -5.108 1.00 96.88 710 ALA A C 1
ATOM 5431 O O . ALA A 1 710 ? -10.986 -0.221 -5.293 1.00 96.88 710 ALA A O 1
ATOM 5432 N N . ALA A 1 711 ? -9.002 -1.076 -4.632 1.00 98.50 711 ALA A N 1
ATOM 5433 C CA . ALA A 1 711 ? -9.503 -2.418 -4.344 1.00 98.50 711 ALA A CA 1
ATOM 5434 C C . ALA A 1 711 ? -10.615 -2.443 -3.287 1.00 98.50 711 ALA A C 1
ATOM 5436 O O . ALA A 1 711 ? -11.528 -3.265 -3.372 1.00 98.50 711 ALA A O 1
ATOM 5437 N N . LEU A 1 712 ? -10.612 -1.513 -2.324 1.00 98.69 712 LEU A N 1
ATOM 5438 C CA . LEU A 1 712 ? -11.657 -1.436 -1.296 1.00 98.69 712 LEU A CA 1
ATOM 5439 C C . LEU A 1 712 ? -13.044 -1.221 -1.915 1.00 98.69 712 LEU A C 1
ATOM 5441 O O . LEU A 1 712 ? -14.034 -1.753 -1.418 1.00 98.69 712 LEU A O 1
ATOM 5445 N N . ASN A 1 713 ? -13.136 -0.487 -3.029 1.00 98.19 713 ASN A N 1
ATOM 5446 C CA . ASN A 1 713 ? -14.414 -0.210 -3.691 1.00 98.19 713 ASN A CA 1
ATOM 5447 C C . ASN A 1 713 ? -15.057 -1.468 -4.295 1.00 98.19 713 ASN A C 1
ATOM 5449 O O . ASN A 1 713 ? -16.285 -1.551 -4.399 1.00 98.19 713 ASN A O 1
ATOM 5453 N N . GLU A 1 714 ? -14.261 -2.483 -4.631 1.00 98.50 714 GLU A N 1
ATOM 5454 C CA . GLU A 1 714 ? -14.783 -3.766 -5.103 1.00 98.50 714 GLU A CA 1
ATOM 5455 C C . GLU A 1 714 ? -15.534 -4.514 -3.997 1.00 98.50 714 GLU A C 1
ATOM 5457 O O . GLU A 1 714 ? -16.513 -5.216 -4.270 1.00 98.50 714 GLU A O 1
ATOM 5462 N N . TYR A 1 715 ? -15.119 -4.307 -2.748 1.00 98.81 715 TYR A N 1
ATOM 5463 C CA . TYR A 1 715 ? -15.608 -4.989 -1.549 1.00 98.81 715 TYR A CA 1
ATOM 5464 C C . TYR A 1 715 ? -16.523 -4.124 -0.670 1.00 98.81 715 TYR A C 1
ATOM 5466 O O . TYR A 1 715 ? -16.957 -4.562 0.396 1.00 98.81 715 TYR A O 1
ATOM 5474 N N . LEU A 1 716 ? -16.855 -2.915 -1.126 1.00 98.69 716 LEU A N 1
ATOM 5475 C CA . LEU A 1 716 ? -17.795 -2.010 -0.475 1.00 98.69 716 LEU A CA 1
ATOM 5476 C C . LEU A 1 716 ? -19.026 -1.763 -1.361 1.00 98.69 716 LEU A C 1
ATOM 5478 O O . LEU A 1 716 ? -18.990 -1.856 -2.594 1.00 98.69 716 LEU A O 1
ATOM 5482 N N . ARG A 1 717 ? -20.129 -1.399 -0.711 1.00 96.75 717 ARG A N 1
ATOM 5483 C CA . ARG A 1 717 ? -21.326 -0.812 -1.316 1.00 96.75 717 ARG A CA 1
ATOM 5484 C C . ARG A 1 717 ? -21.576 0.570 -0.725 1.00 96.75 717 ARG A C 1
ATOM 5486 O O . ARG A 1 717 ? -21.216 0.850 0.419 1.00 96.75 717 ARG A O 1
ATOM 5493 N N . VAL A 1 718 ? -22.192 1.442 -1.515 1.00 97.44 718 VAL A N 1
ATOM 5494 C CA . VAL A 1 718 ? -22.525 2.806 -1.098 1.00 97.44 718 VAL A CA 1
ATOM 5495 C C . VAL A 1 718 ? -24.014 2.868 -0.802 1.00 97.44 718 VAL A C 1
ATOM 5497 O O . VAL A 1 718 ? -24.833 2.631 -1.685 1.00 97.44 718 VAL A O 1
ATOM 5500 N N . LYS A 1 719 ? -24.365 3.200 0.439 1.00 93.75 719 LYS A N 1
ATOM 5501 C CA . LYS A 1 719 ? -25.741 3.505 0.830 1.00 93.75 719 LYS A CA 1
ATOM 5502 C C . LYS A 1 719 ? -25.901 5.016 0.925 1.00 93.75 719 LYS A C 1
ATOM 5504 O O . LYS A 1 719 ? -25.186 5.656 1.696 1.00 93.75 719 LYS A O 1
ATOM 5509 N N . THR A 1 720 ? -26.858 5.560 0.183 1.00 90.88 720 THR A N 1
ATOM 5510 C CA . THR A 1 720 ? -27.350 6.934 0.345 1.00 90.88 720 THR A CA 1
ATOM 5511 C C . THR A 1 720 ? -28.680 6.841 1.089 1.00 90.88 720 THR A C 1
ATOM 5513 O O . THR A 1 720 ? -29.669 6.436 0.478 1.00 90.88 720 THR A O 1
ATOM 5516 N N . PRO A 1 721 ? -28.728 7.099 2.408 1.00 70.19 721 PRO A N 1
ATOM 5517 C CA . PRO A 1 721 ? -29.975 7.028 3.156 1.00 70.19 721 PRO A CA 1
ATOM 5518 C C . PRO A 1 721 ? -30.984 8.043 2.591 1.00 70.19 721 PRO A C 1
ATOM 5520 O O . PRO A 1 721 ? -30.572 9.160 2.261 1.00 70.19 721 PRO A O 1
ATOM 5523 N N . PRO A 1 722 ? -32.272 7.675 2.463 1.00 49.69 722 PRO A N 1
ATOM 5524 C CA . PRO A 1 722 ? -33.307 8.609 2.038 1.00 49.69 722 PRO A CA 1
ATOM 5525 C C . PRO A 1 722 ? -33.457 9.765 3.034 1.00 49.69 722 PRO A C 1
ATOM 5527 O O . PRO A 1 722 ? -33.025 9.675 4.186 1.00 49.69 722 PRO A O 1
ATOM 5530 N N . GLU A 1 723 ? -34.045 10.859 2.545 1.00 48.91 723 GLU A N 1
ATOM 5531 C CA . GLU A 1 723 ? -34.298 12.100 3.278 1.00 48.91 723 GLU A CA 1
ATOM 5532 C C . GLU A 1 723 ? -34.861 11.849 4.679 1.00 48.91 723 GLU A C 1
ATOM 5534 O O . GLU A 1 723 ? -35.628 10.911 4.898 1.00 48.91 723 GLU A O 1
ATOM 5539 N N . GLY A 1 724 ? -34.462 12.702 5.626 1.00 44.28 724 GLY A N 1
ATOM 5540 C CA . GLY A 1 724 ? -34.858 12.603 7.023 1.00 44.28 724 GLY A CA 1
ATOM 5541 C C . GLY A 1 724 ? -36.360 12.385 7.183 1.00 44.28 724 GLY A C 1
ATOM 5542 O O . GLY A 1 724 ? -37.155 13.305 7.010 1.00 44.28 724 GLY A O 1
ATOM 5543 N N . GLY A 1 725 ? -36.731 11.172 7.598 1.00 33.25 725 GLY A N 1
ATOM 5544 C CA . GLY A 1 725 ? -37.959 10.971 8.352 1.00 33.25 725 GLY A CA 1
ATOM 5545 C C . GLY A 1 725 ? -37.945 11.860 9.609 1.00 33.25 725 GLY A C 1
ATOM 5546 O O . GLY A 1 725 ? -36.872 12.323 10.012 1.00 33.25 725 GLY A O 1
ATOM 5547 N N . PRO A 1 726 ? -39.100 12.101 10.249 1.00 35.78 726 PRO A N 1
ATOM 5548 C CA . PRO A 1 726 ? -39.357 13.258 11.124 1.00 35.78 726 PRO A CA 1
ATOM 5549 C C . PRO A 1 726 ? -38.467 13.431 12.376 1.00 35.78 726 PRO A C 1
ATOM 5551 O O . PRO A 1 726 ? -38.695 14.351 13.148 1.00 35.78 726 PRO A O 1
ATOM 5554 N N . GLY A 1 727 ? -37.469 12.575 12.609 1.00 34.12 727 GLY A N 1
ATOM 5555 C CA . GLY A 1 727 ? -36.590 12.597 13.783 1.00 34.12 727 GLY A CA 1
ATOM 5556 C C . GLY A 1 727 ? -35.258 13.344 13.626 1.00 34.12 727 GLY A C 1
ATOM 5557 O O . GLY A 1 727 ? -34.512 13.423 14.594 1.00 34.12 727 GLY A O 1
ATOM 5558 N N . TRP A 1 728 ? -34.928 13.890 12.447 1.00 31.12 728 TRP A N 1
ATOM 5559 C CA . TRP A 1 728 ? -33.655 14.608 12.210 1.00 31.12 728 TRP A CA 1
ATOM 5560 C C . TRP A 1 728 ? -33.838 16.110 11.936 1.00 31.12 728 TRP A C 1
ATOM 5562 O O . TRP A 1 728 ? -33.082 16.722 11.181 1.00 31.12 728 TRP A O 1
ATOM 5572 N N . SER A 1 729 ? -34.841 16.738 12.547 1.00 28.23 729 SER A N 1
ATOM 5573 C CA . SER A 1 729 ? -34.975 18.196 12.569 1.00 28.23 729 SER A CA 1
ATOM 5574 C C . SER A 1 729 ? -34.084 18.793 13.661 1.00 28.23 729 SER A C 1
ATOM 5576 O O . SER A 1 729 ? -34.457 18.837 14.830 1.00 28.23 729 SER A O 1
ATOM 5578 N N . PHE A 1 730 ? -32.904 19.291 13.281 1.00 30.22 730 PHE A N 1
ATOM 5579 C CA . PHE A 1 730 ? -32.172 20.245 14.115 1.00 30.22 730 PHE A CA 1
ATOM 5580 C C . PHE A 1 730 ? -33.018 21.520 14.239 1.00 30.22 730 PHE A C 1
ATOM 5582 O O . PHE A 1 730 ? -33.261 22.201 13.240 1.00 30.22 730 PHE A O 1
ATOM 5589 N N . GLY A 1 731 ? -33.501 21.807 15.451 1.00 26.75 731 GLY A N 1
ATOM 5590 C CA . GLY A 1 731 ? -34.320 22.982 15.745 1.00 26.75 731 GLY A CA 1
ATOM 5591 C C . GLY A 1 731 ? -33.625 24.299 15.355 1.00 26.75 731 GLY A C 1
ATOM 5592 O O . GLY A 1 731 ? -32.394 24.390 15.412 1.00 26.75 731 GLY A O 1
ATOM 5593 N N . PRO A 1 732 ? -34.380 25.326 14.931 1.00 31.45 732 PRO A N 1
ATOM 5594 C CA . PRO A 1 732 ? -33.806 26.601 14.535 1.00 31.45 732 PRO A CA 1
ATOM 5595 C C . PRO A 1 732 ? -33.293 27.365 15.761 1.00 31.45 732 PRO A C 1
ATOM 5597 O O . PRO A 1 732 ? -34.024 27.613 16.717 1.00 31.45 732 PRO A O 1
ATOM 5600 N N . ALA A 1 733 ? -32.026 27.778 15.704 1.00 27.09 733 ALA A N 1
ATOM 5601 C CA . ALA A 1 733 ? -31.506 28.829 16.563 1.00 27.09 733 ALA A CA 1
ATOM 5602 C C . ALA A 1 733 ? -32.282 30.127 16.287 1.00 27.09 733 ALA A C 1
ATOM 5604 O O . ALA A 1 733 ? -32.424 30.537 15.133 1.00 27.09 733 ALA A O 1
ATOM 5605 N N . ALA A 1 734 ? -32.781 30.738 17.359 1.00 27.28 734 ALA A N 1
ATOM 5606 C CA . ALA A 1 734 ? -33.497 32.002 17.354 1.00 27.28 734 ALA A CA 1
ATOM 5607 C C . ALA A 1 734 ? -32.729 33.093 16.585 1.00 27.28 734 ALA A C 1
ATOM 5609 O O . ALA A 1 734 ? -31.560 33.361 16.866 1.00 27.28 734 ALA A O 1
ATOM 5610 N N . GLN A 1 735 ? -33.406 33.752 15.645 1.00 27.81 735 GLN A N 1
ATOM 5611 C CA . GLN A 1 735 ? -33.022 35.075 15.165 1.00 27.81 735 GLN A CA 1
ATOM 5612 C C . GLN A 1 735 ? -34.212 36.016 15.328 1.00 27.81 735 GLN A C 1
ATOM 5614 O O . GLN A 1 735 ? -35.317 35.721 14.877 1.00 27.81 735 GLN A O 1
ATOM 5619 N N . MET A 1 736 ? -33.926 37.110 16.035 1.00 25.98 736 MET A N 1
ATOM 5620 C CA . MET A 1 736 ? -34.779 38.260 16.304 1.00 25.98 736 MET A CA 1
ATOM 5621 C C . MET A 1 736 ? -35.385 38.859 15.034 1.00 25.98 736 MET A C 1
ATOM 5623 O O . MET A 1 736 ? -34.791 38.841 13.957 1.00 25.98 736 MET A O 1
ATOM 5627 N N . GLU A 1 737 ? -36.570 39.417 15.247 1.00 26.44 737 GLU A N 1
ATOM 5628 C CA . GLU A 1 737 ? -37.442 40.133 14.327 1.00 26.44 737 GLU A CA 1
ATOM 5629 C C . GLU A 1 737 ? -36.752 41.212 13.480 1.00 26.44 737 GLU A C 1
ATOM 5631 O O . GLU A 1 737 ? -35.936 41.996 13.964 1.00 26.44 737 GLU A O 1
ATOM 5636 N N . ALA A 1 738 ? -37.210 41.329 12.232 1.00 25.83 738 ALA A N 1
ATOM 5637 C CA . ALA A 1 738 ? -37.392 42.611 11.565 1.00 25.83 738 ALA A CA 1
ATOM 5638 C C . ALA A 1 738 ? -38.644 42.536 10.670 1.00 25.83 738 ALA A C 1
ATOM 5640 O O . ALA A 1 738 ? -38.927 41.526 10.028 1.00 25.83 738 ALA A O 1
ATOM 5641 N N . SER A 1 739 ? -39.408 43.616 10.716 1.00 25.55 739 SER A N 1
ATOM 5642 C CA . SER A 1 739 ? -40.816 43.817 10.371 1.00 25.55 739 SER A CA 1
ATOM 5643 C C . SER A 1 739 ? -41.150 43.980 8.874 1.00 25.55 739 SER A C 1
ATOM 5645 O O . SER A 1 739 ? -40.489 44.757 8.195 1.00 25.55 739 SER A O 1
ATOM 5647 N N . GLU A 1 740 ? -42.278 43.361 8.470 1.00 26.09 740 GLU A N 1
ATOM 5648 C CA . GLU A 1 740 ? -43.311 43.800 7.484 1.00 26.09 740 GLU A CA 1
ATOM 5649 C C . GLU A 1 740 ? -42.979 44.033 5.979 1.00 26.09 740 GLU A C 1
ATOM 5651 O O . GLU A 1 740 ? -41.827 44.261 5.625 1.00 26.09 740 GLU A O 1
ATOM 5656 N N . PRO A 1 741 ? -43.978 44.103 5.050 1.00 30.19 741 PRO A N 1
ATOM 5657 C CA . PRO A 1 741 ? -45.333 43.513 5.008 1.00 30.19 741 PRO A CA 1
ATOM 5658 C C . PRO A 1 741 ? -45.686 42.795 3.664 1.00 30.19 741 PRO A C 1
ATOM 5660 O O . PRO A 1 741 ? -45.012 42.914 2.644 1.00 30.19 741 PRO A O 1
ATOM 5663 N N . ARG A 1 742 ? -46.807 42.048 3.664 1.00 24.61 742 ARG A N 1
ATOM 5664 C CA . ARG A 1 742 ? -47.442 41.355 2.506 1.00 24.61 742 ARG A CA 1
ATOM 5665 C C . ARG A 1 742 ? -48.045 42.332 1.474 1.00 24.61 742 ARG A C 1
ATOM 5667 O O . ARG A 1 742 ? -48.420 43.438 1.852 1.00 24.61 742 ARG A O 1
ATOM 5674 N N . PRO A 1 743 ? -48.294 41.901 0.217 1.00 29.55 743 PRO A N 1
ATOM 5675 C CA . PRO A 1 743 ? -49.633 41.398 -0.199 1.00 29.55 743 PRO A CA 1
ATOM 5676 C C . PRO A 1 743 ? -49.525 40.277 -1.276 1.00 29.55 743 PRO A C 1
ATOM 5678 O O . PRO A 1 743 ? -48.438 40.012 -1.760 1.00 29.55 743 PRO A O 1
ATOM 5681 N N . ARG A 1 744 ? -50.525 39.538 -1.778 1.00 25.66 744 ARG A N 1
ATOM 5682 C CA . ARG A 1 744 ? -51.965 39.280 -1.568 1.00 25.66 744 ARG A CA 1
ATOM 5683 C C . ARG A 1 744 ? -52.265 37.972 -2.339 1.00 25.66 744 ARG A C 1
ATOM 5685 O O . ARG A 1 744 ? -51.610 37.678 -3.333 1.00 25.66 744 ARG A O 1
ATOM 5692 N N . ARG A 1 745 ? -53.265 37.204 -1.894 1.00 25.56 745 ARG A N 1
ATOM 5693 C CA . ARG A 1 745 ? -53.792 36.011 -2.586 1.00 25.56 745 ARG A CA 1
ATOM 5694 C C . ARG A 1 745 ? -54.587 36.382 -3.843 1.00 25.56 745 ARG A C 1
ATOM 5696 O O . ARG A 1 745 ? -55.391 37.304 -3.775 1.00 25.56 745 ARG A O 1
ATOM 5703 N N . LEU A 1 746 ? -54.480 35.541 -4.868 1.00 26.97 746 LEU A N 1
ATOM 5704 C CA . LEU A 1 746 ? -55.502 35.154 -5.857 1.00 26.97 746 LEU A CA 1
ATOM 5705 C C . LEU A 1 746 ? -55.179 33.670 -6.162 1.00 26.97 746 LEU A C 1
ATOM 5707 O O . LEU A 1 746 ? -54.014 33.359 -6.358 1.00 26.97 746 LEU A O 1
ATOM 5711 N N . GLY A 1 747 ? -56.046 32.660 -6.125 1.00 23.28 747 GLY A N 1
ATOM 5712 C CA . GLY A 1 747 ? -57.501 32.606 -6.099 1.00 23.28 747 GLY A CA 1
ATOM 5713 C C . GLY A 1 747 ? -57.995 31.718 -7.251 1.00 23.28 747 GLY A C 1
ATOM 5714 O O . GLY A 1 747 ? -58.190 32.238 -8.338 1.00 23.28 747 GLY A O 1
ATOM 5715 N N . GLY A 1 748 ? -58.226 30.422 -6.980 1.00 25.17 748 GLY A N 1
ATOM 5716 C CA . GLY A 1 748 ? -59.016 29.477 -7.803 1.00 25.17 748 GLY A CA 1
ATOM 5717 C C . GLY A 1 748 ? -58.316 28.870 -9.032 1.00 25.17 748 GLY A C 1
ATOM 5718 O O . GLY A 1 748 ? -57.323 29.402 -9.499 1.00 25.17 748 GLY A O 1
ATOM 5719 N N . CYS A 1 749 ? -58.771 27.778 -9.651 1.00 23.45 749 CYS A N 1
ATOM 5720 C CA . CYS A 1 749 ? -59.739 26.709 -9.358 1.00 23.45 749 CYS A CA 1
ATOM 5721 C C . CYS A 1 749 ? -59.690 25.742 -10.575 1.00 23.45 749 CYS A C 1
ATOM 5723 O O . CYS A 1 749 ? -59.489 26.221 -11.686 1.00 23.45 749 CYS A O 1
ATOM 5725 N N . GLY A 1 750 ? -59.950 24.438 -10.385 1.00 25.41 750 GLY A N 1
ATOM 5726 C CA . GLY A 1 750 ? -60.315 23.469 -11.448 1.00 25.41 750 GLY A CA 1
ATOM 5727 C C . GLY A 1 750 ? -59.224 22.434 -11.768 1.00 25.41 750 GLY A C 1
ATOM 5728 O O . GLY A 1 750 ? -58.197 22.793 -12.325 1.00 25.41 750 GLY A O 1
ATOM 5729 N N . ARG A 1 751 ? -59.276 21.207 -11.214 1.00 24.33 751 ARG A N 1
ATOM 5730 C CA . ARG A 1 751 ? -59.946 19.965 -11.710 1.00 24.33 751 ARG A CA 1
ATOM 5731 C C . ARG A 1 751 ? -59.480 19.529 -13.112 1.00 24.33 751 ARG A C 1
ATOM 5733 O O . ARG A 1 751 ? -59.640 20.298 -14.044 1.00 24.33 751 ARG A O 1
ATOM 5740 N N . LEU A 1 752 ? -58.737 18.422 -13.250 1.00 25.77 752 LEU A N 1
ATOM 5741 C CA . LEU A 1 752 ? -59.076 16.972 -13.170 1.00 25.77 752 LEU A CA 1
ATOM 5742 C C . LEU A 1 752 ? -59.506 16.409 -14.533 1.00 25.77 752 LEU A C 1
ATOM 5744 O O . LEU A 1 752 ? -60.512 16.866 -15.054 1.00 25.77 752 LEU A O 1
ATOM 5748 N N . GLU A 1 753 ? -58.733 15.424 -15.014 1.00 24.69 753 GLU A N 1
ATOM 5749 C CA . GLU A 1 753 ? -59.058 14.232 -15.843 1.00 24.69 753 GLU A CA 1
ATOM 5750 C C . GLU A 1 753 ? -57.852 13.913 -16.750 1.00 24.69 753 GLU A C 1
ATOM 5752 O O . GLU A 1 753 ? -57.354 14.773 -17.466 1.00 24.69 753 GLU A O 1
ATOM 5757 N N . GLU A 1 754 ? -57.108 12.832 -16.510 1.00 24.25 754 GLU A N 1
ATOM 5758 C CA . GLU A 1 754 ? -57.379 11.400 -16.756 1.00 24.25 754 GLU A CA 1
ATOM 5759 C C . GLU A 1 754 ? -56.818 10.897 -18.105 1.00 24.25 754 GLU A C 1
ATOM 5761 O O . GLU A 1 754 ? -57.184 11.360 -19.176 1.00 24.25 754 GLU A O 1
ATOM 5766 N N . LEU A 1 755 ? -55.966 9.866 -17.981 1.00 22.52 755 LEU A N 1
ATOM 5767 C CA . LEU A 1 755 ? -55.827 8.691 -18.857 1.00 22.52 755 LEU A CA 1
ATOM 5768 C C . LEU A 1 755 ? -55.430 8.864 -20.340 1.00 22.52 755 LEU A C 1
ATOM 5770 O O . LEU A 1 755 ? -56.248 9.209 -21.182 1.00 22.52 755 LEU A O 1
ATOM 5774 N N . LYS A 1 756 ? -54.253 8.338 -20.721 1.00 22.02 756 LYS A N 1
ATOM 5775 C CA . LYS A 1 756 ? -54.071 6.946 -21.219 1.00 22.02 756 LYS A CA 1
ATOM 5776 C C . LYS A 1 756 ? -52.660 6.714 -21.773 1.00 22.02 756 LYS A C 1
ATOM 5778 O O . LYS A 1 756 ? -52.060 7.583 -22.392 1.00 22.02 756 LYS A O 1
ATOM 5783 N N . VAL A 1 757 ? -52.167 5.494 -21.567 1.00 23.75 757 VAL A N 1
ATOM 5784 C CA . VAL A 1 757 ? -50.906 4.955 -22.099 1.00 23.75 757 VAL A CA 1
ATOM 5785 C C . VAL A 1 757 ? -51.193 4.061 -23.310 1.00 23.75 757 VAL A C 1
ATOM 5787 O O . VAL A 1 757 ? -52.203 3.351 -23.302 1.00 23.75 757 VAL A O 1
ATOM 5790 N N . SER A 1 758 ? -50.213 4.009 -24.228 1.00 20.08 758 SER A N 1
ATOM 5791 C CA . SER A 1 758 ? -49.813 2.904 -25.144 1.00 20.08 758 SER A CA 1
ATOM 5792 C C . SER A 1 758 ? -50.005 3.199 -26.653 1.00 20.08 758 SER A C 1
ATOM 5794 O O . SER A 1 758 ? -50.869 3.999 -26.993 1.00 20.08 758 SER A O 1
ATOM 5796 N N . PRO A 1 759 ? -49.375 2.442 -27.582 1.00 39.72 759 PRO A N 1
ATOM 5797 C CA . PRO A 1 759 ? -47.929 2.193 -27.758 1.00 39.72 759 PRO A CA 1
ATOM 5798 C C . PRO A 1 759 ? -47.481 2.137 -29.261 1.00 39.72 759 PRO A C 1
ATOM 5800 O O . PRO A 1 759 ? -48.306 2.179 -30.165 1.00 39.72 759 PRO A O 1
ATOM 5803 N N . ALA A 1 760 ? -46.178 1.877 -29.480 1.00 23.98 760 ALA A N 1
ATOM 5804 C CA . ALA A 1 760 ? -45.581 1.053 -30.560 1.00 23.98 760 ALA A CA 1
ATOM 5805 C C . ALA A 1 760 ? -45.097 1.649 -31.916 1.00 23.98 760 ALA A C 1
ATOM 5807 O O . ALA A 1 760 ? -45.787 2.434 -32.553 1.00 23.98 760 ALA A O 1
ATOM 5808 N N . LEU A 1 761 ? -43.952 1.069 -32.358 1.00 23.91 761 LEU A N 1
ATOM 5809 C CA . LEU A 1 761 ? -43.436 0.824 -33.736 1.00 23.91 761 LEU A CA 1
ATOM 5810 C C . LEU A 1 761 ? -43.011 2.062 -34.568 1.00 23.91 761 LEU A C 1
ATOM 5812 O O . LEU A 1 761 ? -43.622 3.107 -34.467 1.00 23.91 761 LEU A O 1
ATOM 5816 N N . SER A 1 762 ? -41.996 2.079 -35.443 1.00 21.75 762 SER A N 1
ATOM 5817 C CA . SER A 1 762 ? -41.020 1.115 -35.984 1.00 21.75 762 SER A CA 1
ATOM 5818 C C . SER A 1 762 ? -40.004 1.877 -36.871 1.00 21.75 762 SER A C 1
ATOM 5820 O O . SER A 1 762 ? -40.365 2.895 -37.447 1.00 21.75 762 SER A O 1
ATOM 5822 N N . THR A 1 763 ? -38.786 1.334 -37.015 1.00 24.70 763 THR A N 1
ATOM 5823 C CA . THR A 1 763 ? -37.882 1.322 -38.202 1.00 24.70 763 THR A CA 1
ATOM 5824 C C . THR A 1 763 ? -37.814 2.517 -39.178 1.00 24.70 763 THR A C 1
ATOM 5826 O O . THR A 1 763 ? -38.791 2.832 -39.849 1.00 24.70 763 THR A O 1
ATOM 5829 N N . GLY A 1 764 ? -36.598 3.025 -39.434 1.00 23.56 764 GLY A N 1
ATOM 5830 C CA . GLY A 1 764 ? -36.315 3.869 -40.606 1.00 23.56 764 GLY A CA 1
ATOM 5831 C C . GLY A 1 764 ? -34.860 4.343 -40.742 1.00 23.56 764 GLY A C 1
ATOM 5832 O O . GLY A 1 764 ? -34.473 5.333 -40.142 1.00 23.56 764 GLY A O 1
ATOM 5833 N N . SER A 1 765 ? -34.091 3.582 -41.519 1.00 21.88 765 SER A N 1
ATOM 5834 C CA . SER A 1 765 ? -32.940 3.885 -42.398 1.00 21.88 765 SER A CA 1
ATOM 5835 C C . SER A 1 765 ? -32.263 5.275 -42.415 1.00 21.88 765 SER A C 1
ATOM 5837 O O . SER A 1 765 ? -32.904 6.314 -42.530 1.00 21.88 765 SER A O 1
ATOM 5839 N N . LEU A 1 766 ? -30.924 5.236 -42.487 1.00 24.78 766 LEU A N 1
ATOM 5840 C CA . LEU A 1 766 ? -29.995 6.306 -42.903 1.00 24.78 766 LEU A CA 1
ATOM 5841 C C . LEU A 1 766 ? -30.307 6.898 -44.297 1.00 24.78 766 LEU A C 1
ATOM 5843 O O . LEU A 1 766 ? -30.776 6.172 -45.177 1.00 24.78 766 LEU A O 1
ATOM 5847 N N . PRO A 1 767 ? -29.874 8.151 -44.548 1.00 24.98 767 PRO A N 1
ATOM 5848 C CA . PRO A 1 767 ? -29.046 8.409 -45.731 1.00 24.98 767 PRO A CA 1
ATOM 5849 C C . PRO A 1 767 ? -27.815 9.299 -45.459 1.00 24.98 767 PRO A C 1
ATOM 5851 O O . PRO A 1 767 ? -27.717 9.999 -44.453 1.00 24.98 767 PRO A O 1
ATOM 5854 N N . ALA A 1 768 ? -26.859 9.227 -46.386 1.00 22.45 768 ALA A N 1
ATOM 5855 C CA . ALA A 1 768 ? -25.524 9.810 -46.324 1.00 22.45 768 ALA A CA 1
ATOM 5856 C C . ALA A 1 768 ? -25.392 11.196 -47.001 1.00 22.45 768 ALA A C 1
ATOM 5858 O O . ALA A 1 768 ? -26.082 11.479 -47.973 1.00 22.45 768 ALA A O 1
ATOM 5859 N N . ALA A 1 769 ? -24.390 11.945 -46.511 1.00 24.94 769 ALA A N 1
ATOM 5860 C CA . ALA A 1 769 ? -23.498 12.921 -47.167 1.00 24.94 769 ALA A CA 1
ATOM 5861 C C . ALA A 1 769 ? -24.048 14.224 -47.798 1.00 24.94 769 ALA A C 1
ATOM 5863 O O . ALA A 1 769 ? -24.682 14.183 -48.842 1.00 24.94 769 ALA A O 1
ATOM 5864 N N . SER A 1 770 ? -23.615 15.383 -47.261 1.00 22.25 770 SER A N 1
ATOM 5865 C CA . SER A 1 770 ? -22.735 16.363 -47.953 1.00 22.25 770 SER A CA 1
ATOM 5866 C C . SER A 1 770 ? -22.637 17.718 -47.218 1.00 22.25 770 SER A C 1
ATOM 5868 O O . SER A 1 770 ? -23.669 18.295 -46.895 1.00 22.25 770 SER A O 1
ATOM 5870 N N . GLY A 1 771 ? -21.418 18.262 -47.095 1.00 23.58 771 GLY A N 1
ATOM 5871 C CA . GLY A 1 771 ? -21.136 19.694 -47.308 1.00 23.58 771 GLY A CA 1
ATOM 5872 C C . GLY A 1 771 ? -21.220 20.670 -46.125 1.00 23.58 771 GLY A C 1
ATOM 5873 O O . GLY A 1 771 ? -22.301 21.040 -45.688 1.00 23.58 771 GLY A O 1
ATOM 5874 N N . ASP A 1 772 ? -20.036 21.122 -45.706 1.00 25.59 772 ASP A N 1
ATOM 5875 C CA . ASP A 1 772 ? -19.650 22.318 -44.941 1.00 25.59 772 ASP A CA 1
ATOM 5876 C C . ASP A 1 772 ? -20.696 23.404 -44.618 1.00 25.59 772 ASP A C 1
ATOM 5878 O O . ASP A 1 772 ? -21.347 23.982 -45.487 1.00 25.59 772 ASP A O 1
ATOM 5882 N N . GLY A 1 773 ? -20.710 23.804 -43.342 1.00 23.02 773 GLY A N 1
ATOM 5883 C CA . GLY A 1 773 ? -21.357 25.025 -42.869 1.00 23.02 773 GLY A CA 1
ATOM 5884 C C . GLY A 1 773 ? -21.322 25.143 -41.346 1.00 23.02 773 GLY A C 1
ATOM 5885 O O . GLY A 1 773 ? -22.090 24.491 -40.647 1.00 23.02 773 GLY A O 1
ATOM 5886 N N . HIS A 1 774 ? -20.424 25.987 -40.831 1.00 27.36 774 HIS A N 1
ATOM 5887 C CA . HIS A 1 774 ? -20.389 26.429 -39.436 1.00 27.36 774 HIS A CA 1
ATOM 5888 C C . HIS A 1 774 ? -21.773 26.872 -38.939 1.00 27.36 774 HIS A C 1
ATOM 5890 O O . HIS A 1 774 ? -22.334 27.806 -39.500 1.00 27.36 774 HIS A O 1
ATOM 5896 N N . LEU A 1 775 ? -22.250 26.301 -37.827 1.00 24.88 775 LEU A N 1
ATOM 5897 C CA . LEU A 1 775 ? -23.234 26.922 -36.934 1.00 24.88 775 LEU A CA 1
ATOM 5898 C C . LEU A 1 775 ? -23.087 26.339 -35.520 1.00 24.88 77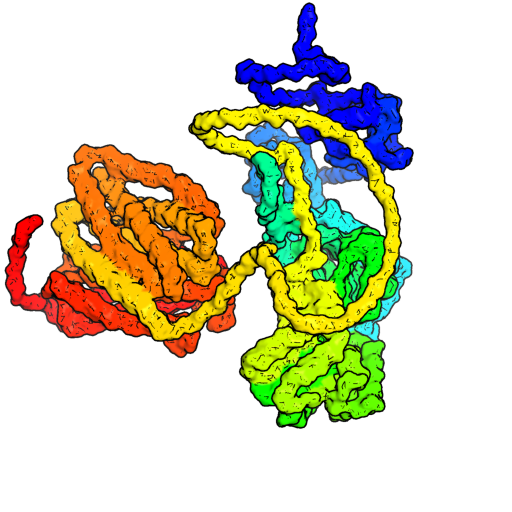5 LEU A C 1
ATOM 5900 O O . LEU A 1 775 ? -23.018 25.127 -35.326 1.00 24.88 775 LEU A O 1
ATOM 5904 N N . GLY A 1 776 ? -22.937 27.244 -34.552 1.00 24.75 776 GLY A N 1
ATOM 5905 C CA . GLY A 1 776 ? -22.552 26.966 -33.173 1.00 24.75 776 GLY A CA 1
ATOM 5906 C C . GLY A 1 776 ? -23.626 26.279 -32.332 1.00 24.75 776 GLY A C 1
ATOM 5907 O O . GLY A 1 776 ? -24.825 26.455 -32.539 1.00 24.75 776 GLY A O 1
ATOM 5908 N N . VAL A 1 777 ? -23.154 25.528 -31.336 1.00 25.64 777 VAL A N 1
ATOM 5909 C CA . VAL A 1 777 ? -23.969 24.911 -30.285 1.00 25.64 777 VAL A CA 1
ATOM 5910 C C . VAL A 1 777 ? -23.882 25.780 -29.017 1.00 25.64 777 VAL A C 1
ATOM 5912 O O . VAL A 1 777 ? -22.792 26.273 -28.717 1.00 25.64 777 VAL A O 1
ATOM 5915 N N . PRO A 1 778 ? -24.991 26.006 -28.283 1.00 27.25 778 PRO A N 1
ATOM 5916 C CA . PRO A 1 778 ? -25.055 26.977 -27.191 1.00 27.25 778 PRO A CA 1
ATOM 5917 C C . PRO A 1 778 ? -24.313 26.517 -25.930 1.00 27.25 778 PRO A C 1
ATOM 5919 O O . PRO A 1 778 ? -24.374 25.350 -25.543 1.00 27.25 778 PRO A O 1
ATOM 5922 N N . ASP A 1 779 ? -23.677 27.476 -25.257 1.00 26.33 779 ASP A N 1
ATOM 5923 C CA . ASP A 1 779 ? -23.102 27.342 -23.917 1.00 26.33 779 ASP A CA 1
ATOM 5924 C C . ASP A 1 779 ? -24.189 27.087 -22.857 1.00 26.33 779 ASP A C 1
ATOM 5926 O O . ASP A 1 779 ? -25.198 27.793 -22.795 1.00 26.33 779 ASP A O 1
ATOM 5930 N N . GLY A 1 780 ? -23.948 26.125 -21.959 1.00 29.17 780 GLY A N 1
ATOM 5931 C CA . GLY A 1 780 ? -24.834 25.865 -20.824 1.00 29.17 780 GLY A CA 1
ATOM 5932 C C . GLY A 1 780 ? -24.353 24.778 -19.862 1.00 29.17 780 GLY A C 1
ATOM 5933 O O . GLY A 1 780 ? -24.794 23.642 -19.948 1.00 29.17 780 GLY A O 1
ATOM 5934 N N . GLN A 1 781 ? -23.516 25.183 -18.898 1.00 26.67 781 GLN A N 1
ATOM 5935 C CA . GLN A 1 781 ? -23.097 24.476 -17.669 1.00 26.67 781 GLN A CA 1
ATOM 5936 C C . GLN A 1 781 ? -21.989 23.416 -17.780 1.00 26.67 781 GLN A C 1
ATOM 5938 O O . GLN A 1 781 ? -22.142 22.240 -17.460 1.00 26.67 781 GLN A O 1
ATOM 5943 N N . ARG A 1 782 ? -20.783 23.922 -18.068 1.00 24.12 782 ARG A N 1
ATOM 5944 C CA . ARG A 1 782 ? -19.529 23.374 -17.532 1.00 24.12 782 ARG A CA 1
ATOM 5945 C C . ARG A 1 782 ? -19.602 23.331 -16.002 1.00 24.12 782 ARG A C 1
ATOM 5947 O O . ARG A 1 782 ? -19.785 24.368 -15.364 1.00 24.12 782 ARG A O 1
ATOM 5954 N N . VAL A 1 783 ? -19.379 22.162 -15.407 1.00 26.14 783 VAL A N 1
ATOM 5955 C CA . VAL A 1 783 ? -18.873 22.090 -14.030 1.00 26.14 783 VAL A CA 1
ATOM 5956 C C . VAL A 1 783 ? -17.437 22.624 -14.077 1.00 26.14 783 VAL A C 1
ATOM 5958 O O . VAL A 1 783 ? -16.659 22.132 -14.898 1.00 26.14 783 VAL A O 1
ATOM 5961 N N . PRO A 1 784 ? -17.051 23.628 -13.270 1.00 23.61 784 PRO A N 1
ATOM 5962 C CA . PRO A 1 784 ? -15.674 24.089 -13.250 1.00 23.61 784 PRO A CA 1
ATOM 5963 C C . PRO A 1 784 ? -14.809 22.943 -12.730 1.00 23.61 784 PRO A C 1
ATOM 5965 O O . PRO A 1 784 ? -14.899 22.559 -11.562 1.00 23.61 784 PRO A O 1
ATOM 5968 N N . SER A 1 785 ? -13.972 22.389 -13.602 1.00 24.27 785 SER A N 1
ATOM 5969 C CA . SER A 1 785 ? -12.792 21.642 -13.190 1.00 24.27 785 SER A CA 1
ATOM 5970 C C . SER A 1 785 ? -12.035 22.498 -12.178 1.00 24.27 785 SER A C 1
ATOM 5972 O O . SER A 1 785 ? -11.753 23.669 -12.456 1.00 24.27 785 SER A O 1
ATOM 5974 N N . ARG A 1 786 ? -11.700 21.934 -11.009 1.00 23.55 786 ARG A N 1
ATOM 5975 C CA . ARG A 1 786 ? -10.650 22.520 -10.165 1.00 23.55 786 ARG A CA 1
ATOM 5976 C C . ARG A 1 786 ? -9.462 22.835 -11.082 1.00 23.55 786 ARG A C 1
ATOM 5978 O O . ARG A 1 786 ? -9.114 21.962 -11.882 1.00 23.55 786 ARG A O 1
ATOM 5985 N N . PRO A 1 787 ? -8.869 24.038 -11.013 1.00 25.05 787 PRO A N 1
ATOM 5986 C CA . PRO A 1 787 ? -7.621 24.294 -11.705 1.00 25.05 787 PRO A CA 1
ATOM 5987 C C . PRO A 1 787 ? -6.652 23.181 -11.324 1.00 25.05 787 PRO A C 1
ATOM 5989 O O . PRO A 1 787 ? -6.451 22.897 -10.143 1.00 25.05 787 PRO A O 1
ATOM 5992 N N . GLN A 1 788 ? -6.116 22.518 -12.337 1.00 27.36 788 GLN A N 1
ATOM 5993 C CA . GLN A 1 788 ? -4.913 21.726 -12.213 1.00 27.36 788 GLN A CA 1
ATOM 5994 C C . GLN A 1 788 ? -3.837 22.729 -11.791 1.00 27.36 788 GLN A C 1
ATOM 5996 O O . GLN A 1 788 ? -3.322 23.476 -12.622 1.00 27.36 788 GLN A O 1
ATOM 6001 N N . GLU A 1 789 ? -3.600 22.869 -10.486 1.00 25.58 789 GLU A N 1
ATOM 6002 C CA . GLU A 1 789 ? -2.465 23.655 -10.032 1.00 25.58 789 GLU A CA 1
ATOM 6003 C C . GLU A 1 789 ? -1.214 23.016 -10.615 1.00 25.58 789 GLU A C 1
ATOM 6005 O O . GLU A 1 789 ? -0.976 21.813 -10.478 1.00 25.58 789 GLU A O 1
ATOM 6010 N N . ALA A 1 790 ? -0.468 23.842 -11.343 1.00 26.28 790 ALA A N 1
ATOM 6011 C CA . ALA A 1 790 ? 0.819 23.508 -11.903 1.00 26.28 790 ALA A CA 1
ATOM 6012 C C . ALA A 1 790 ? 1.670 22.786 -10.852 1.00 26.28 790 ALA A C 1
ATOM 6014 O O . ALA A 1 790 ? 1.698 23.184 -9.685 1.00 26.28 790 ALA A O 1
ATOM 6015 N N . ALA A 1 791 ? 2.406 21.756 -11.277 1.00 29.58 791 ALA A N 1
ATOM 6016 C CA . ALA A 1 791 ? 3.539 21.266 -10.503 1.00 29.58 791 ALA A CA 1
ATOM 6017 C C . ALA A 1 791 ? 4.328 22.486 -9.988 1.00 29.58 791 ALA A C 1
ATOM 6019 O O . ALA A 1 791 ? 4.593 23.380 -10.802 1.00 29.58 791 ALA A O 1
ATOM 6020 N N . PRO A 1 792 ? 4.664 22.575 -8.684 1.00 38.47 792 PRO A N 1
ATOM 6021 C CA . PRO A 1 792 ? 5.315 23.760 -8.147 1.00 38.47 792 PRO A CA 1
ATOM 6022 C C . PRO A 1 792 ? 6.552 24.044 -8.993 1.00 38.47 792 PRO A C 1
ATOM 6024 O O . PRO A 1 792 ? 7.428 23.185 -9.152 1.00 38.47 792 PRO A O 1
ATOM 6027 N N . THR A 1 793 ? 6.556 25.222 -9.614 1.00 43.81 793 THR A N 1
ATOM 6028 C CA . THR A 1 793 ? 7.640 25.714 -10.453 1.00 43.81 793 THR A CA 1
ATOM 6029 C C . THR A 1 793 ? 8.942 25.545 -9.685 1.00 43.81 793 THR A C 1
ATOM 6031 O O . THR A 1 793 ? 9.050 25.893 -8.510 1.00 43.81 793 THR A O 1
ATOM 6034 N N . ARG A 1 794 ? 9.933 24.920 -10.324 1.00 54.78 794 ARG A N 1
ATOM 6035 C CA . ARG A 1 794 ? 11.223 24.618 -9.702 1.00 54.78 794 ARG A CA 1
ATOM 6036 C C . ARG A 1 794 ? 11.904 25.950 -9.360 1.00 54.78 794 ARG A C 1
ATOM 6038 O O . ARG A 1 794 ? 12.483 26.581 -10.239 1.00 54.78 794 ARG A O 1
ATOM 6045 N N . GLU A 1 795 ? 11.782 26.408 -8.114 1.00 71.75 795 GLU A N 1
ATOM 6046 C CA . GLU A 1 795 ? 12.408 27.655 -7.666 1.00 71.75 795 GLU A CA 1
ATOM 6047 C C . GLU A 1 795 ? 13.922 27.575 -7.871 1.00 71.75 795 GLU A C 1
ATOM 6049 O O . GLU A 1 795 ? 14.582 26.641 -7.409 1.00 71.75 795 GLU A O 1
ATOM 6054 N N . THR A 1 796 ? 14.484 28.557 -8.574 1.00 82.50 796 THR A N 1
ATOM 6055 C CA . THR A 1 796 ? 15.934 28.646 -8.769 1.00 82.50 796 THR A CA 1
ATOM 6056 C C . THR A 1 796 ? 16.595 29.315 -7.565 1.00 82.50 796 THR A C 1
ATOM 6058 O O . THR A 1 796 ? 15.959 30.090 -6.849 1.00 82.50 796 THR A O 1
ATOM 6061 N N . ALA A 1 797 ? 17.895 29.077 -7.358 1.00 84.44 797 ALA A N 1
ATOM 6062 C CA . ALA A 1 797 ? 18.664 29.757 -6.309 1.00 84.44 797 ALA A CA 1
ATOM 6063 C C . ALA A 1 797 ? 18.560 31.292 -6.409 1.00 84.44 797 ALA A C 1
ATOM 6065 O O . ALA A 1 797 ? 18.472 31.970 -5.388 1.00 84.44 797 ALA A O 1
ATOM 6066 N N . LEU A 1 798 ? 18.504 31.827 -7.636 1.00 84.94 798 LEU A N 1
ATOM 6067 C CA . LEU A 1 798 ? 18.319 33.254 -7.894 1.00 84.94 798 LEU A CA 1
ATOM 6068 C C . LEU A 1 798 ? 16.936 33.737 -7.439 1.00 84.94 798 LEU A C 1
ATOM 6070 O O . LEU A 1 798 ? 16.836 34.774 -6.794 1.00 84.94 798 LEU A O 1
ATOM 6074 N N . THR A 1 799 ? 15.880 32.971 -7.723 1.00 85.62 799 THR A N 1
ATOM 6075 C CA . THR A 1 799 ? 14.513 33.283 -7.282 1.00 85.62 799 THR A CA 1
ATOM 6076 C C . THR A 1 799 ? 14.412 33.313 -5.757 1.00 85.62 799 THR A C 1
ATOM 6078 O O . THR A 1 799 ? 13.868 34.266 -5.207 1.00 85.62 799 THR A O 1
ATOM 6081 N N . ILE A 1 800 ? 14.983 32.315 -5.072 1.00 86.94 800 ILE A N 1
ATOM 6082 C CA . ILE A 1 800 ? 15.008 32.258 -3.601 1.00 86.94 800 ILE A CA 1
ATOM 6083 C C . ILE A 1 800 ? 15.787 33.456 -3.047 1.00 86.94 800 ILE A C 1
ATOM 6085 O O . ILE A 1 800 ? 15.300 34.148 -2.159 1.00 86.94 800 ILE A O 1
ATOM 6089 N N . CYS A 1 801 ? 16.965 33.744 -3.609 1.00 87.75 801 CYS A N 1
ATOM 6090 C CA . CYS A 1 801 ? 17.800 34.866 -3.188 1.00 87.75 801 CYS A CA 1
ATOM 6091 C C . CYS A 1 801 ? 17.063 36.206 -3.318 1.00 87.75 801 CYS A C 1
ATOM 6093 O O . CYS A 1 801 ? 17.005 36.968 -2.354 1.00 87.75 801 CYS A O 1
ATOM 6095 N N . LEU A 1 802 ? 16.437 36.473 -4.468 1.00 86.19 802 LEU A N 1
ATOM 6096 C CA . LEU A 1 802 ? 15.696 37.714 -4.704 1.00 86.19 802 LEU A CA 1
ATOM 6097 C C . LEU A 1 802 ? 14.505 37.872 -3.750 1.00 86.19 802 LEU A C 1
ATOM 6099 O O . LEU A 1 802 ? 14.286 38.962 -3.226 1.00 86.19 802 LEU A O 1
ATOM 6103 N N . GLN A 1 803 ? 13.758 36.793 -3.499 1.00 88.88 803 GLN A N 1
ATOM 6104 C CA . GLN A 1 803 ? 12.595 36.830 -2.611 1.00 88.88 803 GLN A CA 1
ATOM 6105 C C . GLN A 1 803 ? 12.990 37.020 -1.138 1.00 88.88 803 GLN A C 1
ATOM 6107 O O . GLN A 1 803 ? 12.359 37.813 -0.443 1.00 88.88 803 GLN A O 1
ATOM 6112 N N . VAL A 1 804 ? 14.037 36.329 -0.671 1.00 89.44 804 VAL A N 1
ATOM 6113 C CA . VAL A 1 804 ? 14.474 36.380 0.735 1.00 89.44 804 VAL A CA 1
ATOM 6114 C C . VAL A 1 804 ? 15.265 37.649 1.050 1.00 89.44 804 VAL A C 1
ATOM 6116 O O . VAL A 1 804 ? 15.136 38.184 2.142 1.00 89.44 804 VAL A O 1
ATOM 6119 N N . THR A 1 805 ? 16.071 38.175 0.122 1.00 88.94 805 THR A N 1
ATOM 6120 C CA . THR A 1 805 ? 16.932 39.340 0.409 1.00 88.94 805 THR A CA 1
ATOM 6121 C C . THR A 1 805 ? 16.116 40.560 0.836 1.00 88.94 805 THR A C 1
ATOM 6123 O O . THR A 1 805 ? 16.466 41.219 1.813 1.00 88.94 805 THR A O 1
ATOM 6126 N N . LEU A 1 806 ? 15.007 40.851 0.147 1.00 86.00 806 LEU A N 1
ATOM 6127 C CA . LEU A 1 806 ? 14.173 42.012 0.465 1.00 86.00 806 LEU A CA 1
ATOM 6128 C C . LEU A 1 806 ? 13.521 41.885 1.849 1.00 86.00 806 LEU A C 1
ATOM 6130 O O . LEU A 1 806 ? 13.588 42.818 2.650 1.00 86.00 806 LEU A O 1
ATOM 6134 N N . SER A 1 807 ? 12.910 40.732 2.136 1.00 86.38 807 SER A N 1
ATOM 6135 C CA . SER A 1 807 ? 12.267 40.467 3.428 1.00 86.38 807 SER A CA 1
ATOM 6136 C C . SER A 1 807 ? 13.293 40.428 4.563 1.00 86.38 807 SER A C 1
ATOM 6138 O O . SER A 1 807 ? 13.027 40.963 5.634 1.00 86.38 807 SER A O 1
ATOM 6140 N N . PHE A 1 808 ? 14.488 39.884 4.319 1.00 88.56 808 PHE A N 1
ATOM 6141 C CA . PHE A 1 808 ? 15.590 39.825 5.278 1.00 88.56 808 PHE A CA 1
ATOM 6142 C C . PHE A 1 808 ? 16.179 41.202 5.614 1.00 88.56 808 PHE A C 1
ATOM 6144 O O . PHE A 1 808 ? 16.439 41.480 6.782 1.00 88.56 808 PHE A O 1
ATOM 6151 N N . VAL A 1 809 ? 16.357 42.087 4.627 1.00 88.94 809 VAL A N 1
ATOM 6152 C CA . VAL A 1 809 ? 16.845 43.457 4.872 1.00 88.94 809 VAL A CA 1
ATOM 6153 C C . VAL A 1 809 ? 15.823 44.266 5.663 1.00 88.94 809 VAL A C 1
ATOM 6155 O O . VAL A 1 809 ? 16.185 44.878 6.667 1.00 88.94 809 VAL A O 1
ATOM 6158 N N . LEU A 1 810 ? 14.547 44.234 5.256 1.00 85.94 810 LEU A N 1
ATOM 6159 C CA . LEU A 1 810 ? 13.464 44.861 6.021 1.00 85.94 810 LEU A CA 1
ATOM 6160 C C . LEU A 1 810 ? 13.427 44.318 7.450 1.00 85.94 810 LEU A C 1
ATOM 6162 O O . LEU A 1 810 ? 13.272 45.085 8.400 1.00 85.94 810 LEU A O 1
ATOM 6166 N N . ALA A 1 811 ? 13.643 43.010 7.593 1.00 84.94 811 ALA A N 1
ATOM 6167 C CA . ALA A 1 811 ? 13.651 42.366 8.884 1.00 84.94 811 ALA A CA 1
ATOM 6168 C C . ALA A 1 811 ? 14.796 42.840 9.788 1.00 84.94 811 ALA A C 1
ATOM 6170 O O . ALA A 1 811 ? 14.576 43.215 10.939 1.00 84.94 811 ALA A O 1
ATOM 6171 N N . GLY A 1 812 ? 16.024 42.881 9.279 1.00 84.56 812 GLY A N 1
ATOM 6172 C CA . GLY A 1 812 ? 17.149 43.329 10.091 1.00 84.56 812 GLY A CA 1
ATOM 6173 C C . GLY A 1 812 ? 17.104 44.813 10.442 1.00 84.56 812 GLY A C 1
ATOM 6174 O O . GLY A 1 812 ? 17.540 45.168 11.530 1.00 84.56 812 GLY A O 1
ATOM 6175 N N . LEU A 1 813 ? 16.496 45.670 9.610 1.00 87.25 813 LEU A N 1
ATOM 6176 C CA . LEU A 1 813 ? 16.229 47.065 9.987 1.00 87.25 813 LEU A CA 1
ATOM 6177 C C . LEU A 1 813 ? 15.262 47.162 11.178 1.00 87.25 813 LEU A C 1
ATOM 6179 O O . LEU A 1 813 ? 15.497 47.961 12.084 1.00 87.25 813 LEU A O 1
ATOM 6183 N N . GLY A 1 814 ? 14.215 46.329 11.206 1.00 87.50 814 GLY A N 1
ATOM 6184 C CA . GLY A 1 814 ? 13.295 46.230 12.345 1.00 87.50 814 GLY A CA 1
ATOM 6185 C C . GLY A 1 814 ? 13.999 45.791 13.631 1.00 87.50 814 GLY A C 1
ATOM 6186 O O . GLY A 1 814 ? 13.824 46.427 14.668 1.00 87.50 814 GLY A O 1
ATOM 6187 N N . LEU A 1 815 ? 14.869 44.777 13.544 1.00 87.38 815 LEU A N 1
ATOM 6188 C CA . LEU A 1 815 ? 15.682 44.294 14.670 1.00 87.38 815 LEU A CA 1
ATOM 6189 C C . LEU A 1 815 ? 16.697 45.341 15.154 1.00 87.38 815 LEU A C 1
ATOM 6191 O O . LEU A 1 815 ? 16.881 45.515 16.358 1.00 87.38 815 LEU A O 1
ATOM 6195 N N . SER A 1 816 ? 17.338 46.070 14.234 1.00 87.69 816 SER A N 1
ATOM 6196 C CA . SER A 1 816 ? 18.221 47.190 14.580 1.00 87.69 816 SER A CA 1
ATOM 6197 C C . SER A 1 816 ? 17.464 48.282 15.332 1.00 87.69 816 SER A C 1
ATOM 6199 O O . SER A 1 816 ? 17.957 48.763 16.349 1.00 87.69 816 SER A O 1
ATOM 6201 N N . TRP A 1 817 ? 16.255 48.637 14.879 1.00 87.12 817 TRP A N 1
ATOM 6202 C CA . TRP A 1 817 ? 15.409 49.595 15.591 1.00 87.12 817 TRP A CA 1
ATOM 6203 C C . TRP A 1 817 ? 15.022 49.035 16.965 1.00 87.12 817 TRP A C 1
ATOM 6205 O O . TRP A 1 817 ? 15.220 49.712 17.963 1.00 87.12 817 TRP A O 1
ATOM 6215 N N . ALA A 1 818 ? 14.577 47.781 17.070 1.00 85.50 818 ALA A N 1
ATOM 6216 C CA . ALA A 1 818 ? 14.241 47.157 18.353 1.00 85.50 818 ALA A CA 1
ATOM 6217 C C . ALA A 1 818 ? 15.390 47.246 19.383 1.00 85.50 818 ALA A C 1
ATOM 6219 O O . ALA A 1 818 ? 15.146 47.585 20.541 1.00 85.50 818 ALA A O 1
ATOM 6220 N N . GLY A 1 819 ? 16.642 47.036 18.954 1.00 84.12 819 GLY A N 1
ATOM 6221 C CA . GLY A 1 819 ? 17.830 47.226 19.797 1.00 84.12 819 GLY A CA 1
ATOM 6222 C C . GLY A 1 819 ? 18.036 48.669 20.266 1.00 84.12 819 GLY A C 1
ATOM 6223 O O . GLY A 1 819 ? 18.334 48.892 21.439 1.00 84.12 819 GLY A O 1
ATOM 6224 N N . VAL A 1 820 ? 17.817 49.649 19.386 1.00 85.00 820 VAL A N 1
ATOM 6225 C CA . VAL A 1 820 ? 17.844 51.085 19.728 1.00 85.00 820 VAL A CA 1
ATOM 6226 C C . VAL A 1 820 ? 16.709 51.448 20.696 1.00 85.00 820 VAL A C 1
ATOM 6228 O O . VAL A 1 820 ? 16.933 52.131 21.693 1.00 85.00 820 VAL A O 1
ATOM 6231 N N . LEU A 1 821 ? 15.490 50.947 20.462 1.00 85.06 821 LEU A N 1
ATOM 6232 C CA . LEU A 1 821 ? 14.330 51.189 21.327 1.00 85.06 821 LEU A CA 1
ATOM 6233 C C . LEU A 1 821 ? 14.564 50.663 22.741 1.00 85.06 821 LEU A C 1
ATOM 6235 O O . LEU A 1 821 ? 14.279 51.358 23.717 1.00 85.06 821 LEU A O 1
ATOM 6239 N N . LEU A 1 822 ? 15.107 49.447 22.843 1.00 81.94 822 LEU A N 1
ATOM 6240 C CA . LEU A 1 822 ? 15.464 48.836 24.117 1.00 81.94 822 LEU A CA 1
ATOM 6241 C C . LEU A 1 822 ? 16.512 49.680 24.852 1.00 81.94 822 LEU A C 1
ATOM 6243 O O . LEU A 1 822 ? 16.365 49.940 26.046 1.00 81.94 822 LEU A O 1
ATOM 6247 N N . ASN A 1 823 ? 17.526 50.167 24.130 1.00 82.50 823 ASN A N 1
ATOM 6248 C CA . ASN A 1 823 ? 18.563 51.029 24.690 1.00 82.50 823 ASN A CA 1
ATOM 6249 C C . ASN A 1 823 ? 18.021 52.379 25.191 1.00 82.50 823 ASN A C 1
ATOM 6251 O O . ASN A 1 823 ? 18.528 52.925 26.172 1.00 82.50 823 ASN A O 1
ATOM 6255 N N . TYR A 1 824 ? 16.970 52.902 24.559 1.00 82.50 824 TYR A N 1
ATOM 6256 C CA . TYR A 1 824 ? 16.339 54.157 24.951 1.00 82.50 824 TYR A CA 1
ATOM 6257 C C . TYR A 1 824 ? 15.415 53.991 26.173 1.00 82.50 824 TYR A C 1
ATOM 6259 O O . TYR A 1 824 ? 15.588 54.685 27.177 1.00 82.50 824 TYR A O 1
ATOM 6267 N N . PHE A 1 825 ? 14.474 53.040 26.145 1.00 83.25 825 PHE A N 1
ATOM 6268 C CA . PHE A 1 825 ? 13.476 52.886 27.215 1.00 83.25 825 PHE A CA 1
ATOM 6269 C C . PHE A 1 825 ? 13.994 52.208 28.487 1.00 83.25 825 PHE A C 1
ATOM 6271 O O . PHE A 1 825 ? 13.387 52.398 29.538 1.00 83.25 825 PHE A O 1
ATOM 6278 N N . GLN A 1 826 ? 15.133 51.505 28.463 1.00 79.00 826 GLN A N 1
ATOM 6279 C CA . GLN A 1 826 ? 15.748 50.992 29.701 1.00 79.00 826 GLN A CA 1
ATOM 6280 C C . GLN A 1 826 ? 16.094 52.100 30.719 1.00 79.00 826 GLN A C 1
ATOM 6282 O O . GLN A 1 826 ? 16.275 51.816 31.898 1.00 79.00 826 GLN A O 1
ATOM 6287 N N . HIS A 1 827 ? 16.157 53.362 30.278 1.00 81.44 827 HIS A N 1
ATOM 6288 C CA . HIS A 1 827 ? 16.406 54.533 31.121 1.00 81.44 827 HIS A CA 1
ATOM 6289 C C . HIS A 1 827 ? 15.120 55.244 31.589 1.00 81.44 827 HIS A C 1
ATOM 6291 O O . HIS A 1 827 ? 15.197 56.274 32.256 1.00 81.44 827 HIS A O 1
ATOM 6297 N N . TRP A 1 828 ? 13.931 54.751 31.226 1.00 85.00 828 TRP A N 1
ATOM 6298 C CA . TRP A 1 828 ? 12.661 55.348 31.652 1.00 85.00 828 TRP A CA 1
ATOM 6299 C C . TRP A 1 828 ? 12.352 55.044 33.130 1.00 85.00 828 TRP A C 1
ATOM 6301 O O . TRP A 1 828 ? 12.675 53.949 33.595 1.00 85.00 828 TRP A O 1
ATOM 6311 N N . PRO A 1 829 ? 11.652 55.943 33.861 1.00 81.00 829 PRO A N 1
ATOM 6312 C CA . PRO A 1 829 ? 11.386 55.784 35.299 1.00 81.00 829 PRO A CA 1
ATOM 6313 C C . PRO A 1 829 ? 10.768 54.431 35.675 1.00 81.00 829 PRO A C 1
ATOM 6315 O O . PRO A 1 829 ? 11.206 53.782 36.619 1.00 81.00 829 PRO A O 1
ATOM 6318 N N . VAL A 1 830 ? 9.815 53.954 34.869 1.00 85.19 830 VAL A N 1
ATOM 6319 C CA . VAL A 1 830 ? 9.133 52.671 35.087 1.00 85.19 830 VAL A CA 1
ATOM 6320 C C . VAL A 1 830 ? 10.082 51.463 35.033 1.00 85.19 830 VAL A C 1
ATOM 6322 O O . VAL A 1 830 ? 9.927 50.538 35.823 1.00 85.19 830 VAL A O 1
ATOM 6325 N N . PHE A 1 831 ? 11.088 51.476 34.152 1.00 81.94 831 PHE A N 1
ATOM 6326 C CA . PHE A 1 831 ? 12.059 50.381 34.009 1.00 81.94 831 PHE A CA 1
ATOM 6327 C C . PHE A 1 831 ? 13.208 50.470 35.025 1.00 81.94 831 PHE A C 1
ATOM 6329 O O . PHE A 1 831 ? 13.829 49.453 35.332 1.00 81.94 831 PHE A O 1
ATOM 6336 N N . LEU A 1 832 ? 13.473 51.661 35.572 1.00 79.50 832 LEU A N 1
ATOM 6337 C CA . LEU A 1 832 ? 14.447 51.861 36.648 1.00 79.50 832 LEU A CA 1
ATOM 6338 C C . LEU A 1 832 ? 13.899 51.411 38.010 1.00 79.50 832 LEU A C 1
ATOM 6340 O O . LEU A 1 832 ? 14.630 50.794 38.786 1.00 79.50 832 LEU A O 1
ATOM 6344 N N . GLU A 1 833 ? 12.628 51.711 38.292 1.00 76.88 833 GLU A N 1
ATOM 6345 C CA . GLU A 1 833 ? 11.975 51.380 39.566 1.00 76.88 833 GLU A CA 1
ATOM 6346 C C . GLU A 1 833 ? 11.412 49.956 39.605 1.00 76.88 833 GLU A C 1
ATOM 6348 O O . GLU A 1 833 ? 11.455 49.308 40.647 1.00 76.88 833 GLU A O 1
ATOM 6353 N N . VAL A 1 834 ? 10.926 49.436 38.473 1.00 77.88 834 VAL A N 1
ATOM 6354 C CA . VAL A 1 834 ? 10.455 48.050 38.349 1.00 77.88 834 VAL A CA 1
ATOM 6355 C C . VAL A 1 834 ? 11.432 47.283 37.463 1.00 77.88 834 VAL A C 1
ATOM 6357 O O . VAL A 1 834 ? 11.158 46.990 36.299 1.00 77.88 834 VAL A O 1
ATOM 6360 N N . LYS A 1 835 ? 12.604 46.957 38.021 1.00 72.88 835 LYS A N 1
ATOM 6361 C CA . LYS A 1 835 ? 13.693 46.273 37.295 1.00 72.88 835 LYS A CA 1
ATOM 6362 C C . LYS A 1 835 ? 13.268 44.929 36.693 1.00 72.88 835 LYS A C 1
ATOM 6364 O O . LYS A 1 835 ? 13.795 44.533 35.653 1.00 72.88 835 LYS A O 1
ATOM 6369 N N . ASP A 1 836 ? 12.262 44.276 37.277 1.00 75.88 836 ASP A N 1
ATOM 6370 C CA . ASP A 1 836 ? 11.667 43.041 36.751 1.00 75.88 836 ASP A CA 1
ATOM 6371 C C . ASP A 1 836 ? 10.995 43.217 35.372 1.00 75.88 836 ASP A C 1
ATOM 6373 O O . ASP A 1 836 ? 10.783 42.248 34.645 1.00 75.88 836 ASP A O 1
ATOM 6377 N N . LEU A 1 837 ? 10.706 44.450 34.938 1.00 77.44 837 LEU A N 1
ATOM 6378 C CA . LEU A 1 837 ? 10.253 44.704 33.567 1.00 77.44 837 LEU A CA 1
ATOM 6379 C C . LEU A 1 837 ? 11.365 44.486 32.535 1.00 77.44 837 LEU A C 1
ATOM 6381 O O . LEU A 1 837 ? 11.077 44.062 31.418 1.00 77.44 837 LEU A O 1
ATOM 6385 N N . LEU A 1 838 ? 12.630 44.732 32.891 1.00 76.62 838 LEU A N 1
ATOM 6386 C CA . LEU A 1 838 ? 13.764 44.436 32.011 1.00 76.62 838 LEU A CA 1
ATOM 6387 C C . LEU A 1 838 ? 14.068 42.934 31.974 1.00 76.62 838 LEU A C 1
ATOM 6389 O O . LEU A 1 838 ? 14.466 42.423 30.929 1.00 76.62 838 LEU A O 1
ATOM 6393 N N . THR A 1 839 ? 13.825 42.204 33.069 1.00 75.25 839 THR A N 1
ATOM 6394 C CA . THR A 1 839 ? 13.946 40.735 33.086 1.00 75.25 839 THR A CA 1
ATOM 6395 C C . THR A 1 839 ? 12.808 40.052 32.320 1.00 75.25 839 THR A C 1
ATOM 6397 O O . THR A 1 839 ? 13.002 38.952 31.806 1.00 75.25 839 THR A O 1
ATOM 6400 N N . LEU A 1 840 ? 11.659 40.724 32.165 1.00 79.62 840 LEU A N 1
ATOM 6401 C CA . LEU A 1 840 ? 10.529 40.284 31.341 1.00 79.62 840 LEU A CA 1
ATOM 6402 C C . LEU A 1 840 ? 10.792 40.397 29.830 1.00 79.62 840 LEU A C 1
ATOM 6404 O O . LEU A 1 840 ? 10.227 39.612 29.068 1.00 79.62 840 LEU A O 1
ATOM 6408 N N . VAL A 1 841 ? 11.635 41.336 29.384 1.00 79.44 841 VAL A N 1
ATOM 6409 C CA . VAL A 1 841 ? 11.856 41.604 27.951 1.00 79.44 841 VAL A CA 1
ATOM 6410 C C . VAL A 1 841 ? 12.328 40.360 27.184 1.00 79.44 841 VAL A C 1
ATOM 6412 O O . VAL A 1 841 ? 11.650 40.000 26.222 1.00 79.44 841 VAL A O 1
ATOM 6415 N N . PRO A 1 842 ? 13.412 39.655 27.567 1.00 74.56 842 PRO A N 1
ATOM 6416 C CA . PRO A 1 842 ? 13.882 38.516 26.781 1.00 74.56 842 PRO A CA 1
ATOM 6417 C C . PRO A 1 842 ? 12.897 37.337 26.744 1.00 74.56 842 PRO A C 1
ATOM 6419 O O . PRO A 1 842 ? 12.626 36.856 25.644 1.00 74.56 842 PRO A O 1
ATOM 6422 N N . PRO A 1 843 ? 12.294 36.894 27.874 1.00 71.81 843 PRO A N 1
ATOM 6423 C CA . PRO A 1 843 ? 11.232 35.899 27.838 1.00 71.81 843 PRO A CA 1
ATOM 6424 C C . PRO A 1 843 ? 10.083 36.344 26.944 1.00 71.81 843 PRO A C 1
ATOM 6426 O O . PRO A 1 843 ? 9.681 35.577 26.084 1.00 71.81 843 PRO A O 1
ATOM 6429 N N . LEU A 1 844 ? 9.580 37.574 27.081 1.00 79.12 844 LEU A N 1
ATOM 6430 C CA . LEU A 1 844 ? 8.419 38.043 26.327 1.00 79.12 844 LEU A CA 1
ATOM 6431 C C . LEU A 1 844 ? 8.699 38.143 24.821 1.00 79.12 844 LEU A C 1
ATOM 6433 O O . LEU A 1 844 ? 7.883 37.678 24.031 1.00 79.12 844 LEU A O 1
ATOM 6437 N N . VAL A 1 845 ? 9.846 38.700 24.428 1.00 76.88 845 VAL A N 1
ATOM 6438 C CA . VAL A 1 845 ? 10.253 38.872 23.025 1.00 76.88 845 VAL A CA 1
ATOM 6439 C C . VAL A 1 845 ? 10.573 37.520 22.376 1.00 76.88 845 VAL A C 1
ATOM 6441 O O . VAL A 1 845 ? 9.977 37.180 21.354 1.00 76.88 845 VAL A O 1
ATOM 6444 N N . GLY A 1 846 ? 11.398 36.683 23.015 1.00 69.56 846 GLY A N 1
ATOM 6445 C CA . GLY A 1 846 ? 11.753 35.357 22.496 1.00 69.56 846 GLY A CA 1
ATOM 6446 C C . GLY A 1 846 ? 10.553 34.407 22.415 1.00 69.56 846 GLY A C 1
ATOM 6447 O O . GLY A 1 846 ? 10.349 33.710 21.421 1.00 69.56 846 GLY A O 1
ATOM 6448 N N . LEU A 1 847 ? 9.671 34.425 23.420 1.00 67.50 847 LEU A N 1
ATOM 6449 C CA . LEU A 1 847 ? 8.407 33.681 23.395 1.00 67.50 847 LEU A CA 1
ATOM 6450 C C . LEU A 1 847 ? 7.497 34.110 22.251 1.00 67.50 847 LEU A C 1
ATOM 6452 O O . LEU A 1 847 ? 6.848 33.273 21.616 1.00 67.50 847 LEU A O 1
ATOM 6456 N N . LYS A 1 848 ? 7.409 35.421 22.027 1.00 66.25 848 LYS A N 1
ATOM 6457 C CA . LYS A 1 848 ? 6.511 36.013 21.046 1.00 66.25 848 LYS A CA 1
ATOM 6458 C C . LYS A 1 848 ? 6.966 35.713 19.626 1.00 66.25 848 LYS A C 1
ATOM 6460 O O . LYS A 1 848 ? 6.144 35.218 18.849 1.00 66.25 848 LYS A O 1
ATOM 6465 N N . GLY A 1 849 ? 8.251 35.913 19.335 1.00 68.44 849 GLY A N 1
ATOM 6466 C CA . GLY A 1 849 ? 8.848 35.571 18.045 1.00 68.44 849 GLY A CA 1
ATOM 6467 C C . GLY A 1 849 ? 8.543 34.123 17.658 1.00 68.44 849 GLY A C 1
ATOM 6468 O O . GLY A 1 849 ? 8.063 33.851 16.559 1.00 68.44 849 GLY A O 1
ATOM 6469 N N . ASN A 1 850 ? 8.644 33.194 18.613 1.00 74.06 850 ASN A N 1
ATOM 6470 C CA . ASN A 1 850 ? 8.349 31.776 18.387 1.00 74.06 850 ASN A CA 1
ATOM 6471 C C . ASN A 1 850 ? 6.889 31.513 17.990 1.00 74.06 850 ASN A C 1
ATOM 6473 O O . ASN A 1 850 ? 6.629 30.700 17.098 1.00 74.06 850 ASN A O 1
ATOM 6477 N N . LEU A 1 851 ? 5.926 32.191 18.624 1.00 80.81 851 LEU A N 1
ATOM 6478 C CA . LEU A 1 851 ? 4.500 32.050 18.302 1.00 80.81 851 LEU A CA 1
ATOM 6479 C C . LEU A 1 851 ? 4.175 32.586 16.904 1.00 80.81 851 LEU A C 1
ATOM 6481 O O . LEU A 1 851 ? 3.397 31.978 16.167 1.00 80.81 851 LEU A O 1
ATOM 6485 N N . GLU A 1 852 ? 4.767 33.718 16.537 1.00 84.19 852 GLU A N 1
ATOM 6486 C CA . GLU A 1 852 ? 4.498 34.403 15.272 1.00 84.19 852 GLU A CA 1
ATOM 6487 C C . GLU A 1 852 ? 5.151 33.709 14.089 1.00 84.19 852 GLU A C 1
ATOM 6489 O O . GLU A 1 852 ? 4.518 33.537 13.051 1.00 84.19 852 GLU A O 1
ATOM 6494 N N . MET A 1 853 ? 6.376 33.228 14.264 1.00 84.31 853 MET A N 1
ATOM 6495 C CA . MET A 1 853 ? 7.087 32.468 13.241 1.00 84.31 853 MET A CA 1
ATOM 6496 C C . MET A 1 853 ? 6.436 31.100 13.018 1.00 84.31 853 MET A C 1
ATOM 6498 O O . MET A 1 853 ? 6.314 30.651 11.880 1.00 84.31 853 MET A O 1
ATOM 6502 N N . THR A 1 854 ? 5.913 30.477 14.079 1.00 86.88 854 THR A N 1
ATOM 6503 C CA . THR A 1 854 ? 5.094 29.259 13.976 1.00 86.88 854 THR A CA 1
ATOM 6504 C C . THR A 1 854 ? 3.778 29.525 13.233 1.00 86.88 854 THR A C 1
ATOM 6506 O O . THR A 1 854 ? 3.363 28.728 12.391 1.00 86.88 854 THR A O 1
ATOM 6509 N N . LEU A 1 855 ? 3.110 30.652 13.509 1.00 89.19 855 LEU A N 1
ATOM 6510 C CA . LEU A 1 855 ? 1.912 31.072 12.775 1.00 89.19 855 LEU A CA 1
ATOM 6511 C C . LEU A 1 855 ? 2.218 31.326 11.294 1.00 89.19 855 LEU A C 1
ATOM 6513 O O . LEU A 1 855 ? 1.472 30.858 10.434 1.00 89.19 855 LEU A O 1
ATOM 6517 N N . ALA A 1 856 ? 3.299 32.055 11.009 1.00 88.25 856 ALA A N 1
ATOM 6518 C CA . ALA A 1 856 ? 3.744 32.361 9.658 1.00 88.25 856 ALA A CA 1
ATOM 6519 C C . ALA A 1 856 ? 4.012 31.070 8.878 1.00 88.25 856 ALA A C 1
ATOM 6521 O O . ALA A 1 856 ? 3.462 30.911 7.794 1.00 88.25 856 ALA A O 1
ATOM 6522 N N . SER A 1 857 ? 4.737 30.113 9.469 1.00 89.06 857 SER A N 1
ATOM 6523 C CA . SER A 1 857 ? 4.989 28.791 8.879 1.00 89.06 857 SER A CA 1
ATOM 6524 C C . SER A 1 857 ? 3.693 28.051 8.557 1.00 89.06 857 SER A C 1
ATOM 6526 O O . SER A 1 857 ? 3.471 27.677 7.414 1.00 89.06 857 SER A O 1
ATOM 6528 N N . ARG A 1 858 ? 2.764 27.928 9.518 1.00 89.94 858 ARG A N 1
ATOM 6529 C CA . ARG A 1 858 ? 1.477 27.239 9.292 1.00 89.94 858 ARG A CA 1
ATOM 6530 C C . ARG A 1 858 ? 0.669 27.861 8.162 1.00 89.94 858 ARG A C 1
ATOM 6532 O O . ARG A 1 858 ? 0.062 27.145 7.367 1.00 89.94 858 ARG A O 1
ATOM 6539 N N . LEU A 1 859 ? 0.597 29.192 8.125 1.00 90.62 859 LEU A N 1
ATOM 6540 C CA . LEU A 1 859 ? -0.142 29.904 7.087 1.00 90.62 859 LEU A CA 1
ATOM 6541 C C . LEU A 1 859 ? 0.561 29.784 5.728 1.00 90.62 859 LEU A C 1
ATOM 6543 O O . LEU A 1 859 ? -0.132 29.611 4.727 1.00 90.62 859 LEU A O 1
ATOM 6547 N N . SER A 1 860 ? 1.895 29.809 5.688 1.00 90.44 860 SER A N 1
ATOM 6548 C CA . SER A 1 860 ? 2.691 29.596 4.474 1.00 90.44 860 SER A CA 1
ATOM 6549 C C . SER A 1 860 ? 2.551 28.172 3.937 1.00 90.44 860 SER A C 1
ATOM 6551 O O . SER A 1 860 ? 2.240 28.009 2.759 1.00 90.44 860 SER A O 1
ATOM 6553 N N . THR A 1 861 ? 2.645 27.145 4.786 1.00 88.94 861 THR A N 1
ATOM 6554 C CA . THR A 1 861 ? 2.378 25.746 4.420 1.00 88.94 861 THR A CA 1
ATOM 6555 C C . THR A 1 861 ? 0.948 25.589 3.903 1.00 88.94 861 THR A C 1
ATOM 6557 O O . THR A 1 861 ? 0.728 24.995 2.848 1.00 88.94 861 THR A O 1
ATOM 6560 N N . ALA A 1 862 ? -0.047 26.170 4.585 1.00 88.31 862 ALA A N 1
ATOM 6561 C CA . ALA A 1 862 ? -1.443 26.139 4.141 1.00 88.31 862 ALA A CA 1
ATOM 6562 C C . ALA A 1 862 ? -1.656 26.866 2.797 1.00 88.31 862 ALA A C 1
ATOM 6564 O O . ALA A 1 862 ? -2.484 26.442 1.994 1.00 88.31 862 ALA A O 1
ATOM 6565 N N . ALA A 1 863 ? -0.902 27.935 2.529 1.00 87.38 863 ALA A N 1
ATOM 6566 C CA . ALA A 1 863 ? -0.883 28.641 1.248 1.00 87.38 863 ALA A CA 1
ATOM 6567 C C . ALA A 1 863 ? -0.240 27.828 0.128 1.00 87.38 863 ALA A C 1
ATOM 6569 O O . ALA A 1 863 ? -0.819 27.716 -0.948 1.00 87.38 863 ALA A O 1
ATOM 6570 N N . ASN A 1 864 ? 0.919 27.229 0.388 1.00 87.00 864 ASN A N 1
ATOM 6571 C CA . ASN A 1 864 ? 1.670 26.449 -0.590 1.00 87.00 864 ASN A CA 1
ATOM 6572 C C . ASN A 1 864 ? 1.025 25.093 -0.904 1.00 87.00 864 ASN A C 1
ATOM 6574 O O . ASN A 1 864 ? 1.230 24.559 -1.989 1.00 87.00 864 ASN A O 1
ATOM 6578 N N . THR A 1 865 ? 0.225 24.549 0.016 1.00 83.06 865 THR A N 1
ATOM 6579 C CA . THR A 1 865 ? -0.543 23.304 -0.175 1.00 83.06 865 THR A CA 1
ATOM 6580 C C . THR A 1 865 ? -1.976 23.533 -0.679 1.00 83.06 865 THR A C 1
ATOM 6582 O O . THR A 1 865 ? -2.750 22.581 -0.764 1.00 83.06 865 THR A O 1
ATOM 6585 N N . GLY A 1 866 ? -2.356 24.780 -0.986 1.00 83.06 866 GLY A N 1
ATOM 6586 C CA . GLY A 1 866 ? -3.661 25.131 -1.563 1.00 83.06 866 GLY A CA 1
ATOM 6587 C C . GLY A 1 866 ? -4.850 25.144 -0.585 1.00 83.06 866 GLY A C 1
ATOM 6588 O O . GLY A 1 866 ? -6.002 25.305 -0.987 1.00 83.06 866 GLY A O 1
ATOM 6589 N N . GLN A 1 867 ? -4.616 25.031 0.727 1.00 81.56 867 GLN A N 1
ATOM 6590 C CA . GLN A 1 867 ? -5.677 24.991 1.752 1.00 81.56 867 GLN A CA 1
ATOM 6591 C C . GLN A 1 867 ? -6.394 26.338 1.966 1.00 81.56 867 GLN A C 1
ATOM 6593 O O . GLN A 1 867 ? -7.448 26.386 2.604 1.00 81.56 867 GLN A O 1
ATOM 6598 N N . ILE A 1 868 ? -5.830 27.445 1.474 1.00 84.88 868 ILE A N 1
ATOM 6599 C CA . ILE A 1 868 ? -6.407 28.798 1.595 1.00 84.88 868 ILE A CA 1
ATOM 6600 C C . ILE A 1 868 ? -6.844 29.399 0.252 1.00 84.88 868 ILE A C 1
ATOM 6602 O O . ILE A 1 868 ? -7.115 30.603 0.175 1.00 84.88 868 ILE A O 1
ATOM 6606 N N . ASP A 1 869 ? -6.940 28.583 -0.797 1.00 81.00 869 ASP A N 1
ATOM 6607 C CA . ASP A 1 869 ? -7.360 29.056 -2.118 1.00 81.00 869 ASP A CA 1
ATOM 6608 C C . ASP A 1 869 ? -8.867 29.356 -2.155 1.00 81.00 869 ASP A C 1
ATOM 6610 O O . ASP A 1 869 ? -9.307 30.316 -2.796 1.00 81.00 869 ASP A O 1
ATOM 6614 N N . SER A 1 870 ? -9.680 28.606 -1.398 1.00 84.31 870 SER A N 1
ATOM 6615 C CA . SER A 1 870 ? -11.117 28.869 -1.297 1.00 84.31 870 SER A CA 1
ATOM 6616 C C . SER A 1 870 ? -11.429 29.961 -0.252 1.00 84.31 870 SER A C 1
ATOM 6618 O O . SER A 1 870 ? -10.894 29.933 0.858 1.00 84.31 870 SER A O 1
ATOM 6620 N N . PRO A 1 871 ? -12.337 30.927 -0.521 1.00 83.19 871 PRO A N 1
ATOM 6621 C CA . PRO A 1 871 ? -12.635 32.014 0.422 1.00 83.19 871 PRO A CA 1
ATOM 6622 C C . PRO A 1 871 ? -13.157 31.539 1.786 1.00 83.19 871 PRO A C 1
ATOM 6624 O O . PRO A 1 871 ? -12.870 32.160 2.811 1.00 83.19 871 PRO A O 1
ATOM 6627 N N . ARG A 1 872 ? -13.920 30.436 1.802 1.00 83.75 872 ARG A N 1
ATOM 6628 C CA . ARG A 1 872 ? -14.493 29.855 3.025 1.00 83.75 872 ARG A CA 1
ATOM 6629 C C . ARG A 1 872 ? -13.436 29.125 3.852 1.00 83.75 872 ARG A C 1
ATOM 6631 O O . ARG A 1 872 ? -13.395 29.322 5.066 1.00 83.75 872 ARG A O 1
ATOM 6638 N N . GLU A 1 873 ? -12.577 28.321 3.223 1.00 83.94 873 GLU A N 1
ATOM 6639 C CA . GLU A 1 873 ? -11.489 27.641 3.940 1.00 83.94 873 GLU A CA 1
ATOM 6640 C C . GLU A 1 873 ? -10.428 28.638 4.382 1.00 83.94 873 GLU A C 1
ATOM 6642 O O . GLU A 1 873 ? -10.020 28.584 5.536 1.00 83.94 873 GLU A O 1
ATOM 6647 N N . ARG A 1 874 ? -10.098 29.639 3.559 1.00 88.75 874 ARG A N 1
ATOM 6648 C CA . ARG A 1 874 ? -9.225 30.755 3.942 1.00 88.75 874 ARG A CA 1
ATOM 6649 C C . ARG A 1 874 ? -9.689 31.426 5.231 1.00 88.75 874 ARG A C 1
ATOM 6651 O O . ARG A 1 874 ? -8.905 31.561 6.165 1.00 88.75 874 ARG A O 1
ATOM 6658 N N . HIS A 1 875 ? -10.967 31.802 5.320 1.00 87.69 875 HIS A N 1
ATOM 6659 C CA . HIS A 1 875 ? -11.509 32.401 6.541 1.00 87.69 875 HIS A CA 1
ATOM 6660 C C . HIS A 1 875 ? -11.430 31.438 7.735 1.00 87.69 875 HIS A C 1
ATOM 6662 O O . HIS A 1 875 ? -11.060 31.842 8.835 1.00 87.69 875 HIS A O 1
ATOM 6668 N N . ARG A 1 876 ? -11.744 30.152 7.539 1.00 88.25 876 ARG A N 1
ATOM 6669 C CA . ARG A 1 876 ? -11.687 29.132 8.598 1.00 88.25 876 ARG A CA 1
ATOM 6670 C C . ARG A 1 876 ? -10.261 28.894 9.105 1.00 88.25 876 ARG A C 1
ATOM 6672 O O . ARG A 1 876 ? -10.042 28.915 10.310 1.00 88.25 876 ARG A O 1
ATOM 6679 N N . VAL A 1 877 ? -9.301 28.694 8.205 1.00 90.31 877 VAL A N 1
ATOM 6680 C CA . VAL A 1 877 ? -7.890 28.445 8.528 1.00 90.31 877 VAL A CA 1
ATOM 6681 C C . VAL A 1 877 ? -7.292 29.650 9.245 1.00 90.31 877 VAL A C 1
ATOM 6683 O O . VAL A 1 877 ? -6.676 29.474 10.295 1.00 90.31 877 VAL A O 1
ATOM 6686 N N . ILE A 1 878 ? -7.524 30.865 8.739 1.00 91.00 878 ILE A N 1
ATOM 6687 C CA . ILE A 1 878 ? -6.990 32.095 9.337 1.00 91.00 878 ILE A CA 1
ATOM 6688 C C . ILE A 1 878 ? -7.634 32.367 10.697 1.00 91.00 878 ILE A C 1
ATOM 6690 O O . ILE A 1 878 ? -6.915 32.571 11.670 1.00 91.00 878 ILE A O 1
ATOM 6694 N N . SER A 1 879 ? -8.967 32.319 10.805 1.00 91.31 879 SER A N 1
ATOM 6695 C CA . SER A 1 879 ? -9.653 32.605 12.076 1.00 91.31 879 SER A CA 1
ATOM 6696 C C . SER A 1 879 ? -9.306 31.600 13.177 1.00 91.31 879 SER A C 1
ATOM 6698 O O . SER A 1 879 ? -9.086 32.008 14.316 1.00 91.31 879 SER A O 1
ATOM 6700 N N . SER A 1 880 ? -9.186 30.304 12.862 1.00 92.56 880 SER A N 1
ATOM 6701 C CA . SER A 1 880 ? -8.774 29.299 13.849 1.00 92.56 880 SER A CA 1
ATOM 6702 C C . SER A 1 880 ? -7.305 29.435 14.258 1.00 92.56 880 SER A C 1
ATOM 6704 O O . SER A 1 880 ? -7.001 29.272 15.438 1.00 92.56 880 SER A O 1
ATOM 6706 N N . ASN A 1 881 ? -6.398 29.762 13.330 1.00 92.44 881 ASN A N 1
ATOM 6707 C CA . ASN A 1 881 ? -4.992 30.018 13.663 1.00 92.44 881 ASN A CA 1
ATOM 6708 C C . ASN A 1 881 ? -4.820 31.295 14.496 1.00 92.44 881 ASN A C 1
ATOM 6710 O O . ASN A 1 881 ? -4.083 31.283 15.479 1.00 92.44 881 ASN A O 1
ATOM 6714 N N . LEU A 1 882 ? -5.538 32.370 14.157 1.00 91.81 882 LEU A N 1
ATOM 6715 C CA . LEU A 1 882 ? -5.504 33.616 14.921 1.00 91.81 882 LEU A CA 1
ATOM 6716 C C . LEU A 1 882 ? -6.050 33.402 16.339 1.00 91.81 882 LEU A C 1
ATOM 6718 O O . LEU A 1 882 ? -5.422 33.834 17.300 1.00 91.81 882 LEU A O 1
ATOM 6722 N N . ALA A 1 883 ? -7.154 32.660 16.488 1.00 92.88 883 ALA A N 1
ATOM 6723 C CA . ALA A 1 883 ? -7.700 32.298 17.797 1.00 92.88 883 ALA A CA 1
ATOM 6724 C C . ALA A 1 883 ? -6.725 31.454 18.636 1.00 92.88 883 ALA A C 1
ATOM 6726 O O . ALA A 1 883 ? -6.581 31.692 19.834 1.00 92.88 883 ALA A O 1
ATOM 6727 N N . LEU A 1 884 ? -6.022 30.496 18.018 1.00 92.56 884 LEU A N 1
ATOM 6728 C CA . LEU A 1 884 ? -4.995 29.713 18.706 1.00 92.56 884 LEU A CA 1
ATOM 6729 C C . LEU A 1 884 ? -3.854 30.606 19.211 1.00 92.56 884 LEU A C 1
ATOM 6731 O O . LEU A 1 884 ? -3.444 30.471 20.360 1.00 92.56 884 LEU A O 1
ATOM 6735 N N . VAL A 1 885 ? -3.371 31.532 18.381 1.00 90.50 885 VAL A N 1
ATOM 6736 C CA . VAL A 1 885 ? -2.277 32.440 18.753 1.00 90.50 885 VAL A CA 1
ATOM 6737 C C . VAL A 1 885 ? -2.695 33.419 19.848 1.00 90.50 885 VAL A C 1
ATOM 6739 O O . VAL A 1 885 ? -1.885 33.692 20.729 1.00 90.50 885 VAL A O 1
ATOM 6742 N N . GLN A 1 886 ? -3.946 33.893 19.860 1.00 91.69 886 GLN A N 1
ATOM 6743 C CA . GLN A 1 886 ? -4.468 34.706 20.967 1.00 91.69 886 GLN A CA 1
ATOM 6744 C C . GLN A 1 886 ? -4.455 33.937 22.287 1.00 91.69 886 GLN A C 1
ATOM 6746 O O . GLN A 1 886 ? -3.934 34.427 23.285 1.00 91.69 886 GLN A O 1
ATOM 6751 N N . LEU A 1 887 ? -4.958 32.700 22.279 1.00 91.44 887 LEU A N 1
ATOM 6752 C CA . LEU A 1 887 ? -4.942 31.854 23.466 1.00 91.44 887 LEU A CA 1
ATOM 6753 C C . LEU A 1 887 ? -3.512 31.587 23.956 1.00 91.44 887 LEU A C 1
ATOM 6755 O O . LEU A 1 887 ? -3.232 31.704 25.147 1.00 91.44 887 LEU A O 1
ATOM 6759 N N . GLN A 1 888 ? -2.611 31.231 23.037 1.00 89.75 888 GLN A N 1
ATOM 6760 C CA . GLN A 1 888 ? -1.211 30.982 23.362 1.00 89.75 888 GLN A CA 1
ATOM 6761 C C . GLN A 1 888 ? -0.546 32.240 23.916 1.00 89.75 888 GLN A C 1
ATOM 6763 O O . GLN A 1 888 ? 0.135 32.144 24.926 1.00 89.75 888 GLN A O 1
ATOM 6768 N N . ALA A 1 889 ? -0.795 33.416 23.339 1.00 89.31 889 ALA A N 1
ATOM 6769 C CA . ALA A 1 889 ? -0.242 34.677 23.819 1.00 89.31 889 ALA A CA 1
ATOM 6770 C C . ALA A 1 889 ? -0.715 35.040 25.234 1.00 89.31 889 ALA A C 1
ATOM 6772 O O . ALA A 1 889 ? 0.102 35.467 26.042 1.00 89.31 889 ALA A O 1
ATOM 6773 N N . THR A 1 890 ? -1.993 34.825 25.569 1.00 89.25 890 THR A N 1
ATOM 6774 C CA . THR A 1 890 ? -2.500 35.061 26.932 1.00 89.25 890 THR A CA 1
ATOM 6775 C C . THR A 1 890 ? -1.807 34.160 27.955 1.00 89.25 890 THR A C 1
ATOM 6777 O O . THR A 1 890 ? -1.336 34.641 28.983 1.00 89.25 890 THR A O 1
ATOM 6780 N N . VAL A 1 891 ? -1.707 32.858 27.667 1.00 88.31 891 VAL A N 1
ATOM 6781 C CA . VAL A 1 891 ? -1.064 31.886 28.569 1.00 88.31 891 VAL A CA 1
ATOM 6782 C C . VAL A 1 891 ? 0.433 32.163 28.693 1.00 88.31 891 VAL A C 1
ATOM 6784 O O . VAL A 1 891 ? 0.978 32.187 29.791 1.00 88.31 891 VAL A O 1
ATOM 6787 N N . VAL A 1 892 ? 1.098 32.409 27.569 1.00 84.94 892 VAL A N 1
ATOM 6788 C CA . VAL A 1 892 ? 2.536 32.669 27.512 1.00 84.94 892 VAL A CA 1
ATOM 6789 C C . VAL A 1 892 ? 2.891 34.002 28.171 1.00 84.94 892 VAL A C 1
ATOM 6791 O O . VAL A 1 892 ? 3.890 34.060 28.872 1.00 84.94 892 VAL A O 1
ATOM 6794 N N . GLY A 1 893 ? 2.062 35.043 28.043 1.00 88.31 893 GLY A N 1
ATOM 6795 C CA . GLY A 1 893 ? 2.253 36.310 28.756 1.00 88.31 893 GLY A CA 1
ATOM 6796 C C . GLY A 1 893 ? 2.190 36.142 30.279 1.00 88.31 893 GLY A C 1
ATOM 6797 O O . GLY A 1 893 ? 3.026 36.691 30.997 1.00 88.31 893 GLY A O 1
ATOM 6798 N N . LEU A 1 894 ? 1.263 35.321 30.783 1.00 86.88 894 LEU A N 1
ATOM 6799 C CA . LEU A 1 894 ? 1.218 34.965 32.207 1.00 86.88 894 LEU A CA 1
ATOM 6800 C C . LEU A 1 894 ? 2.470 34.187 32.633 1.00 86.88 894 LEU A C 1
ATOM 6802 O O . LEU A 1 894 ? 3.081 34.513 33.646 1.00 86.88 894 LEU A O 1
ATOM 6806 N N . LEU A 1 895 ? 2.883 33.189 31.846 1.00 85.44 895 LEU A N 1
ATOM 6807 C CA . LEU A 1 895 ? 4.085 32.400 32.130 1.00 85.44 895 LEU A CA 1
ATOM 6808 C C . LEU A 1 895 ? 5.366 33.241 32.087 1.00 85.44 895 LEU A C 1
ATOM 6810 O O . LEU A 1 895 ? 6.240 33.032 32.921 1.00 85.44 895 LEU A O 1
ATOM 6814 N N . ALA A 1 896 ? 5.466 34.204 31.170 1.00 82.81 896 ALA A N 1
ATOM 6815 C CA . ALA A 1 896 ? 6.590 35.132 31.081 1.00 82.81 896 ALA A CA 1
ATOM 6816 C C . ALA A 1 896 ? 6.689 36.010 32.335 1.00 82.81 896 ALA A C 1
ATOM 6818 O O . ALA A 1 896 ? 7.779 36.180 32.875 1.00 82.81 896 ALA A O 1
ATOM 6819 N N . ALA A 1 897 ? 5.552 36.500 32.843 1.00 85.38 897 ALA A N 1
ATOM 6820 C CA . ALA A 1 897 ? 5.513 37.248 34.098 1.00 85.38 897 ALA A CA 1
ATOM 6821 C C . ALA A 1 897 ? 5.946 36.373 35.285 1.00 85.38 897 ALA A C 1
ATOM 6823 O O . ALA A 1 897 ? 6.763 36.799 36.095 1.00 85.38 897 ALA A O 1
ATOM 6824 N N . VAL A 1 898 ? 5.472 35.123 35.358 1.00 83.81 898 VAL A N 1
ATOM 6825 C CA . VAL A 1 898 ? 5.903 34.165 36.393 1.00 83.81 898 VAL A CA 1
ATOM 6826 C C . VAL A 1 898 ? 7.401 33.866 36.291 1.00 83.81 898 VAL A C 1
ATOM 6828 O O . VAL A 1 898 ? 8.090 33.854 37.307 1.00 83.81 898 VAL A O 1
ATOM 6831 N N . ALA A 1 899 ? 7.927 33.653 35.085 1.00 76.31 899 ALA A N 1
ATOM 6832 C CA . ALA A 1 899 ? 9.348 33.397 34.866 1.00 76.31 899 ALA A CA 1
ATOM 6833 C C . ALA A 1 899 ? 10.212 34.598 35.277 1.00 76.31 899 ALA A C 1
ATOM 6835 O O . ALA A 1 899 ? 11.223 34.409 35.951 1.00 76.31 899 ALA A O 1
ATOM 6836 N N . ALA A 1 900 ? 9.790 35.819 34.936 1.00 75.88 900 ALA A N 1
ATOM 6837 C CA . ALA A 1 900 ? 10.456 37.048 35.358 1.00 75.88 900 ALA A CA 1
ATOM 6838 C C . ALA A 1 900 ? 10.482 37.179 36.891 1.00 75.88 900 ALA A C 1
ATOM 6840 O O . ALA A 1 900 ? 11.541 37.443 37.451 1.00 75.88 900 ALA A O 1
ATOM 6841 N N . LEU A 1 901 ? 9.368 36.885 37.576 1.00 78.00 901 LEU A N 1
ATOM 6842 C CA . LEU A 1 901 ? 9.294 36.894 39.045 1.00 78.00 901 LEU A CA 1
ATOM 6843 C C . LEU A 1 901 ? 10.196 35.836 39.690 1.00 78.00 901 LEU A C 1
ATOM 6845 O O . LEU A 1 901 ? 10.871 36.119 40.675 1.00 78.00 901 LEU A O 1
ATOM 6849 N N . LEU A 1 902 ? 10.227 34.616 39.144 1.00 75.81 902 LEU A N 1
ATOM 6850 C CA . LEU A 1 902 ? 11.090 33.544 39.649 1.00 75.81 902 LEU A CA 1
ATOM 6851 C C . LEU A 1 902 ? 12.574 33.883 39.466 1.00 75.81 902 LEU A C 1
ATOM 6853 O O . LEU A 1 902 ? 13.368 33.657 40.376 1.00 75.81 902 LEU A O 1
ATOM 6857 N N . LEU A 1 903 ? 12.950 34.443 38.313 1.00 67.88 903 LEU A N 1
ATOM 6858 C CA . LEU A 1 903 ? 14.320 34.881 38.045 1.00 67.88 903 LEU A CA 1
ATOM 6859 C C . LEU A 1 903 ? 14.714 36.085 38.914 1.00 67.88 903 LEU A C 1
ATOM 6861 O O . LEU A 1 903 ? 15.821 36.091 39.449 1.00 67.88 903 LEU A O 1
ATOM 6865 N N . GLY A 1 904 ? 13.807 37.047 39.112 1.00 65.44 904 GLY A N 1
ATOM 6866 C CA . GLY A 1 904 ? 13.997 38.189 40.015 1.00 65.44 904 GLY A CA 1
ATOM 6867 C C . GLY A 1 904 ? 14.151 37.765 41.481 1.00 65.44 904 GLY A C 1
ATOM 6868 O O . GLY A 1 904 ? 15.029 38.260 42.192 1.00 65.44 904 GLY A O 1
ATOM 6869 N N . ALA A 1 905 ? 13.396 36.752 41.922 1.00 67.50 905 ALA A N 1
ATOM 6870 C CA . ALA A 1 905 ? 13.500 36.188 43.269 1.00 67.50 905 ALA A CA 1
ATOM 6871 C C . ALA A 1 905 ? 14.860 35.512 43.540 1.00 67.50 905 ALA A C 1
ATOM 6873 O O . ALA A 1 905 ? 15.367 35.581 44.662 1.00 67.50 905 ALA A O 1
ATOM 6874 N N . VAL A 1 906 ? 15.492 34.909 42.521 1.00 66.44 906 VAL A N 1
ATOM 6875 C CA . VAL A 1 906 ? 16.852 34.333 42.623 1.00 66.44 906 VAL A CA 1
ATOM 6876 C C . VAL A 1 906 ? 17.916 35.419 42.861 1.00 66.44 906 VAL A C 1
ATOM 6878 O O . VAL A 1 906 ? 18.976 35.124 43.413 1.00 66.44 906 VAL A O 1
ATOM 6881 N N . THR A 1 907 ? 17.634 36.679 42.512 1.00 60.59 907 THR A N 1
ATOM 6882 C CA . THR A 1 907 ? 18.552 37.825 42.655 1.00 60.59 907 THR A CA 1
ATOM 6883 C C . THR A 1 907 ? 18.330 38.704 43.905 1.00 60.59 907 THR A C 1
ATOM 6885 O O . THR A 1 907 ? 19.132 39.605 44.125 1.00 60.59 907 THR A O 1
ATOM 6888 N N . ARG A 1 908 ? 17.349 38.367 44.768 1.00 51.62 908 ARG A N 1
ATOM 6889 C CA . ARG A 1 908 ? 16.882 39.058 46.005 1.00 51.62 908 ARG A CA 1
ATOM 6890 C C . ARG A 1 908 ? 16.334 40.493 45.846 1.00 51.62 908 ARG A C 1
ATOM 6892 O O . ARG A 1 908 ? 17.107 41.419 45.659 1.00 51.62 908 ARG A O 1
ATOM 6899 N N . GLU A 1 909 ? 15.036 40.654 46.140 1.00 49.47 909 GLU A N 1
ATOM 6900 C CA . GLU A 1 909 ? 14.383 41.755 46.892 1.00 49.47 909 GLU A CA 1
ATOM 6901 C C . GLU A 1 909 ? 12.928 41.331 47.244 1.00 49.47 909 GLU A C 1
ATOM 6903 O O . GLU A 1 909 ? 12.380 40.427 46.610 1.00 49.47 909 GLU A O 1
ATOM 6908 N N . GLU A 1 910 ? 12.312 41.900 48.291 1.00 57.38 910 GLU A N 1
ATOM 6909 C CA . GLU A 1 910 ? 10.902 41.646 48.650 1.00 57.38 910 GLU A CA 1
ATOM 6910 C C . GLU A 1 910 ? 9.969 42.231 47.576 1.00 57.38 910 GLU A C 1
ATOM 6912 O O . GLU A 1 910 ? 9.912 43.445 47.393 1.00 57.38 910 GLU A O 1
ATOM 6917 N N . VAL A 1 911 ? 9.221 41.383 46.862 1.00 61.50 911 VAL A N 1
ATOM 6918 C CA . VAL A 1 911 ? 8.363 41.840 45.758 1.00 61.50 911 VAL A CA 1
ATOM 6919 C C . VAL A 1 911 ? 7.004 42.307 46.291 1.00 61.50 911 VAL A C 1
ATOM 6921 O O . VAL A 1 911 ? 6.222 41.512 46.820 1.00 61.50 911 VAL A O 1
ATOM 6924 N N . ALA A 1 912 ? 6.686 43.594 46.132 1.00 70.25 912 ALA A N 1
ATOM 6925 C CA . ALA A 1 912 ? 5.393 44.145 46.533 1.00 70.25 912 ALA A CA 1
ATOM 6926 C C . ALA A 1 912 ? 4.255 43.623 45.632 1.00 70.25 912 ALA A C 1
ATOM 6928 O O . ALA A 1 912 ? 4.370 43.596 44.407 1.00 70.25 912 ALA A O 1
ATOM 6929 N N . VAL A 1 913 ? 3.102 43.279 46.219 1.00 72.69 913 VAL A N 1
ATOM 6930 C CA . VAL A 1 913 ? 1.937 42.717 45.493 1.00 72.69 913 VAL A CA 1
ATOM 6931 C C . VAL A 1 913 ? 1.470 43.616 44.335 1.00 72.69 913 VAL A C 1
ATOM 6933 O O . VAL A 1 913 ? 1.066 43.118 43.284 1.00 72.69 913 VAL A O 1
ATOM 6936 N N . ALA A 1 914 ? 1.573 44.939 44.490 1.00 72.38 914 ALA A N 1
ATOM 6937 C CA . ALA A 1 914 ? 1.239 45.899 43.438 1.00 72.38 914 ALA A CA 1
ATOM 6938 C C . ALA A 1 914 ? 2.186 45.807 42.224 1.00 72.38 914 ALA A C 1
ATOM 6940 O O . ALA A 1 914 ? 1.730 45.887 41.083 1.00 72.38 914 ALA A O 1
ATOM 6941 N N . GLN A 1 915 ? 3.481 45.565 42.452 1.00 78.12 915 GLN A N 1
ATOM 6942 C CA . GLN A 1 915 ? 4.475 45.385 41.388 1.00 78.12 915 GLN A CA 1
ATOM 6943 C C . GLN A 1 915 ? 4.258 44.059 40.649 1.00 78.12 915 GLN A C 1
ATOM 6945 O O . GLN A 1 915 ? 4.308 44.028 39.421 1.00 78.12 915 GLN A O 1
ATOM 6950 N N . VAL A 1 916 ? 3.902 42.990 41.374 1.00 82.75 916 VAL A N 1
ATOM 6951 C CA . VAL A 1 916 ? 3.516 41.696 40.779 1.00 82.75 916 VAL A CA 1
ATOM 6952 C C . VAL A 1 916 ? 2.303 41.853 39.859 1.00 82.75 916 VAL A C 1
ATOM 6954 O O . VAL A 1 916 ? 2.304 41.355 38.730 1.00 82.75 916 VAL A O 1
ATOM 6957 N N . ALA A 1 917 ? 1.267 42.561 40.320 1.00 83.06 917 ALA A N 1
ATOM 6958 C CA . ALA A 1 917 ? 0.055 42.789 39.540 1.00 83.06 917 ALA A CA 1
ATOM 6959 C C . ALA A 1 917 ? 0.332 43.634 38.284 1.00 83.06 917 ALA A C 1
ATOM 6961 O O . ALA A 1 917 ? -0.149 43.288 37.203 1.00 83.06 917 ALA A O 1
ATOM 6962 N N . LEU A 1 918 ? 1.142 44.693 38.409 1.00 87.75 918 LEU A N 1
ATOM 6963 C CA . LEU A 1 918 ? 1.577 45.534 37.290 1.00 87.75 918 LEU A CA 1
ATOM 6964 C C . LEU A 1 918 ? 2.352 44.727 36.246 1.00 87.75 918 LEU A C 1
ATOM 6966 O O . LEU A 1 918 ? 2.060 44.839 35.053 1.00 87.75 918 LEU A O 1
ATOM 6970 N N . LEU A 1 919 ? 3.301 43.895 36.682 1.00 87.25 919 LEU A N 1
ATOM 6971 C CA . LEU A 1 919 ? 4.110 43.050 35.806 1.00 87.25 919 LEU A CA 1
ATOM 6972 C C . LEU A 1 919 ? 3.235 42.050 35.035 1.00 87.25 919 LEU A C 1
ATOM 6974 O O . LEU A 1 919 ? 3.360 41.919 33.817 1.00 87.25 919 LEU A O 1
ATOM 6978 N N . CYS A 1 920 ? 2.296 41.394 35.725 1.00 88.62 920 CYS A N 1
ATOM 6979 C CA . CYS A 1 920 ? 1.368 40.446 35.109 1.00 88.62 920 CYS A CA 1
ATOM 6980 C C . CYS A 1 920 ? 0.451 41.122 34.083 1.00 88.62 920 CYS A C 1
ATOM 6982 O O . CYS A 1 920 ? 0.326 40.633 32.958 1.00 88.62 920 CYS A O 1
ATOM 6984 N N . ALA A 1 921 ? -0.159 42.257 34.438 1.00 89.94 921 ALA A N 1
ATOM 6985 C CA . ALA A 1 921 ? -1.047 42.987 33.537 1.00 89.94 921 ALA A CA 1
ATOM 6986 C C . ALA A 1 921 ? -0.292 43.500 32.306 1.00 89.94 921 ALA A C 1
ATOM 6988 O O . ALA A 1 921 ? -0.735 43.288 31.174 1.00 89.94 921 ALA A O 1
ATOM 6989 N N . SER A 1 922 ? 0.887 44.091 32.518 1.00 91.19 922 SER A N 1
ATOM 6990 C CA . SER A 1 922 ? 1.723 44.615 31.437 1.00 91.19 922 SER A CA 1
ATOM 6991 C C . SER A 1 922 ? 2.167 43.509 30.484 1.00 91.19 922 SER A C 1
ATOM 6993 O O . SER A 1 922 ? 2.062 43.681 29.270 1.00 91.19 922 SER A O 1
ATOM 6995 N N . SER A 1 923 ? 2.564 42.345 31.007 1.00 91.38 923 SER A N 1
ATOM 6996 C CA . SER A 1 923 ? 2.952 41.189 30.193 1.00 91.38 923 SER A CA 1
ATOM 6997 C C . SER A 1 923 ? 1.792 40.639 29.354 1.00 91.38 923 SER A C 1
ATOM 6999 O O . SER A 1 923 ? 1.918 40.492 28.138 1.00 91.38 923 SER A O 1
ATOM 7001 N N . VAL A 1 924 ? 0.634 40.368 29.970 1.00 91.12 924 VAL A N 1
ATOM 7002 C CA . VAL A 1 924 ? -0.510 39.732 29.287 1.00 91.12 924 VAL A CA 1
ATOM 7003 C C . VAL A 1 924 ? -1.086 40.621 28.191 1.00 91.12 924 VAL A C 1
ATOM 7005 O O . VAL A 1 924 ? -1.337 40.143 27.083 1.00 91.12 924 VAL A O 1
ATOM 7008 N N . ILE A 1 925 ? -1.274 41.911 28.474 1.00 91.88 925 ILE A N 1
ATOM 7009 C CA . ILE A 1 925 ? -1.823 42.867 27.503 1.00 91.88 925 ILE A CA 1
ATOM 7010 C C . ILE A 1 925 ? -0.856 43.050 26.344 1.00 91.88 925 ILE A C 1
ATOM 7012 O O . ILE A 1 925 ? -1.273 43.016 25.187 1.00 91.88 925 ILE A O 1
ATOM 7016 N N . THR A 1 926 ? 0.434 43.206 26.646 1.00 91.50 926 THR A N 1
ATOM 7017 C CA . THR A 1 926 ? 1.464 43.345 25.617 1.00 91.50 926 THR A CA 1
ATOM 7018 C C . THR A 1 926 ? 1.499 42.113 24.725 1.00 91.50 926 THR A C 1
ATOM 7020 O O . THR A 1 926 ? 1.391 42.244 23.506 1.00 91.50 926 THR A O 1
ATOM 7023 N N . ALA A 1 927 ? 1.560 40.914 25.316 1.00 89.81 927 ALA A N 1
ATOM 7024 C CA . ALA A 1 927 ? 1.558 39.658 24.577 1.00 89.81 927 ALA A CA 1
ATOM 7025 C C . ALA A 1 927 ? 0.329 39.533 23.667 1.00 89.81 927 ALA A C 1
ATOM 7027 O O . ALA A 1 927 ? 0.474 39.148 22.506 1.00 89.81 927 ALA A O 1
ATOM 7028 N N . PHE A 1 928 ? -0.862 39.867 24.175 1.00 91.19 928 PHE A N 1
ATOM 7029 C CA . PHE A 1 928 ? -2.127 39.782 23.444 1.00 91.19 928 PHE A CA 1
ATOM 7030 C C . PHE A 1 928 ? -2.211 40.793 22.290 1.00 91.19 928 PHE A C 1
ATOM 7032 O O . PHE A 1 928 ? -2.482 40.411 21.150 1.00 91.19 928 PHE A O 1
ATOM 7039 N N . LEU A 1 929 ? -1.951 42.079 22.553 1.00 90.75 929 LEU A N 1
ATOM 7040 C CA . LEU A 1 929 ? -2.048 43.133 21.537 1.00 90.75 929 LEU A CA 1
ATOM 7041 C C . LEU A 1 929 ? -1.009 42.945 20.431 1.00 90.75 929 LEU A C 1
ATOM 7043 O O . LEU A 1 929 ? -1.361 43.032 19.252 1.00 90.75 929 LEU A O 1
ATOM 7047 N N . ALA A 1 930 ? 0.232 42.607 20.797 1.00 89.19 930 ALA A N 1
ATOM 7048 C CA . ALA A 1 930 ? 1.264 42.256 19.828 1.00 89.19 930 ALA A CA 1
ATOM 7049 C C . ALA A 1 930 ? 0.824 41.044 18.988 1.00 89.19 930 ALA A C 1
ATOM 7051 O O . ALA A 1 930 ? 0.794 41.128 17.762 1.00 89.19 930 ALA A O 1
ATOM 7052 N N . ALA A 1 931 ? 0.343 39.962 19.627 1.00 89.56 931 ALA A N 1
ATOM 7053 C CA . ALA A 1 931 ? -0.165 38.772 18.930 1.00 89.56 931 ALA A CA 1
ATOM 7054 C C . ALA A 1 931 ? -1.233 39.079 17.891 1.00 89.56 931 ALA A C 1
ATOM 7056 O O . ALA A 1 931 ? -1.280 38.453 16.832 1.00 89.56 931 ALA A O 1
ATOM 7057 N N . PHE A 1 932 ? -2.148 39.979 18.242 1.00 89.88 932 PHE A N 1
ATOM 7058 C CA . PHE A 1 932 ? -3.271 40.325 17.395 1.00 89.88 932 PHE A CA 1
ATOM 7059 C C . PHE A 1 932 ? -2.813 41.137 16.190 1.00 89.88 932 PHE A C 1
ATOM 7061 O O . PHE A 1 932 ? -3.112 40.759 15.057 1.00 89.88 932 PHE A O 1
ATOM 7068 N N . ALA A 1 933 ? -2.034 42.195 16.429 1.00 89.06 933 ALA A N 1
ATOM 7069 C CA . ALA A 1 933 ? -1.498 43.043 15.373 1.00 89.06 933 ALA A CA 1
ATOM 7070 C C . ALA A 1 933 ? -0.659 42.231 14.373 1.00 89.06 933 ALA A C 1
ATOM 7072 O O . ALA A 1 933 ? -0.899 42.287 13.164 1.00 89.06 933 ALA A O 1
ATOM 7073 N N . LEU A 1 934 ? 0.264 41.409 14.877 1.00 86.62 934 LEU A N 1
ATOM 7074 C CA . LEU A 1 934 ? 1.159 40.604 14.048 1.00 86.62 934 LEU A CA 1
ATOM 7075 C C . LEU A 1 934 ? 0.448 39.428 13.385 1.00 86.62 934 LEU A C 1
ATOM 7077 O O . LEU A 1 934 ? 0.691 39.155 12.212 1.00 86.62 934 LEU A O 1
ATOM 7081 N N . GLY A 1 935 ? -0.503 38.781 14.061 1.00 89.94 935 GLY A N 1
ATOM 7082 C CA . GLY A 1 935 ? -1.295 37.710 13.459 1.00 89.94 935 GLY A CA 1
ATOM 7083 C C . GLY A 1 935 ? -2.141 38.182 12.271 1.00 89.94 935 GLY A C 1
ATOM 7084 O O . GLY A 1 935 ? -2.209 37.494 11.249 1.00 89.94 935 GLY A O 1
ATOM 7085 N N . VAL A 1 936 ? -2.738 39.375 12.367 1.00 90.12 936 VAL A N 1
ATOM 7086 C CA . VAL A 1 936 ? -3.467 40.004 11.253 1.00 90.12 936 VAL A CA 1
ATOM 7087 C C . VAL A 1 936 ? -2.508 40.394 10.129 1.00 90.12 936 VAL A C 1
ATOM 7089 O O . VAL A 1 936 ? -2.776 40.090 8.965 1.00 90.12 936 VAL A O 1
ATOM 7092 N N . LEU A 1 937 ? -1.371 41.009 10.464 1.00 88.69 937 LEU A N 1
ATOM 7093 C CA . LEU A 1 937 ? -0.351 41.382 9.487 1.00 88.69 937 LEU A CA 1
ATOM 7094 C C . LEU A 1 937 ? 0.169 40.162 8.708 1.00 88.69 937 LEU A C 1
ATOM 7096 O O . LEU A 1 937 ? 0.246 40.213 7.481 1.00 88.69 937 LEU A O 1
ATOM 7100 N N . MET A 1 938 ? 0.453 39.047 9.388 1.00 89.94 938 MET A N 1
ATOM 7101 C CA . MET A 1 938 ? 0.924 37.813 8.749 1.00 89.94 938 MET A CA 1
ATOM 7102 C C . MET A 1 938 ? -0.120 37.204 7.824 1.00 89.94 938 MET A C 1
ATOM 7104 O O . MET A 1 938 ? 0.210 36.804 6.708 1.00 89.94 938 MET A O 1
ATOM 7108 N N . ALA A 1 939 ? -1.389 37.189 8.234 1.00 89.81 939 ALA A N 1
ATOM 7109 C CA . ALA A 1 939 ? -2.468 36.750 7.359 1.00 89.81 939 ALA A CA 1
ATOM 7110 C C . ALA A 1 939 ? -2.532 37.602 6.076 1.00 89.81 939 ALA A C 1
ATOM 7112 O O . ALA A 1 939 ? -2.652 37.051 4.980 1.00 89.81 939 ALA A O 1
ATOM 7113 N N . CYS A 1 940 ? -2.387 38.927 6.188 1.00 89.88 940 CYS A N 1
ATOM 7114 C CA . CYS A 1 940 ? -2.339 39.829 5.036 1.00 89.88 940 CYS A CA 1
ATOM 7115 C C . CYS A 1 940 ? -1.134 39.555 4.125 1.00 89.88 940 CYS A C 1
ATOM 7117 O O . CYS A 1 940 ? -1.303 39.479 2.908 1.00 89.88 940 CYS A O 1
ATOM 7119 N N . ILE A 1 941 ? 0.059 39.366 4.697 1.00 90.25 941 ILE A N 1
ATOM 7120 C CA . ILE A 1 941 ? 1.292 39.099 3.943 1.00 90.25 941 ILE A CA 1
ATOM 7121 C C . ILE A 1 941 ? 1.208 37.766 3.203 1.00 90.25 941 ILE A C 1
ATOM 7123 O O . ILE A 1 941 ? 1.515 37.722 2.017 1.00 90.25 941 ILE A O 1
ATOM 7127 N N . VAL A 1 942 ? 0.744 36.695 3.852 1.00 89.94 942 VAL A N 1
ATOM 7128 C CA . VAL A 1 942 ? 0.620 35.371 3.221 1.00 89.94 942 VAL A CA 1
ATOM 7129 C C . VAL A 1 942 ? -0.405 35.399 2.083 1.00 89.94 942 VAL A C 1
ATOM 7131 O O . VAL A 1 942 ? -0.134 34.893 0.994 1.00 89.94 942 VAL A O 1
ATOM 7134 N N . ILE A 1 943 ? -1.560 36.048 2.288 1.00 88.38 943 ILE A N 1
ATOM 7135 C CA . ILE A 1 943 ? -2.557 36.235 1.222 1.00 88.38 943 ILE A CA 1
ATOM 7136 C C . ILE A 1 943 ? -1.969 37.064 0.071 1.00 88.38 943 ILE A C 1
ATOM 7138 O O . ILE A 1 943 ? -2.202 36.745 -1.096 1.00 88.38 943 ILE A O 1
ATOM 7142 N N . GLY A 1 944 ? -1.224 38.127 0.384 1.00 87.12 944 GLY A N 1
ATOM 7143 C CA . GLY A 1 944 ? -0.567 38.988 -0.596 1.00 87.12 944 GLY A CA 1
ATOM 7144 C C . GLY A 1 944 ? 0.491 38.246 -1.413 1.00 87.12 944 GLY A C 1
ATOM 7145 O O . GLY A 1 944 ? 0.446 38.288 -2.639 1.00 87.12 944 GLY A O 1
ATOM 7146 N N . ALA A 1 945 ? 1.382 37.503 -0.753 1.00 88.25 945 ALA A N 1
ATOM 7147 C CA . ALA A 1 945 ? 2.419 36.693 -1.388 1.00 88.25 945 ALA A CA 1
ATOM 7148 C C . ALA A 1 945 ? 1.808 35.665 -2.349 1.00 88.25 945 ALA A C 1
ATOM 7150 O O . ALA A 1 945 ? 2.199 35.604 -3.516 1.00 88.25 945 ALA A O 1
ATOM 7151 N N . ARG A 1 946 ? 0.755 34.962 -1.907 1.00 85.75 946 ARG A N 1
ATOM 7152 C CA . ARG A 1 946 ? 0.007 34.013 -2.741 1.00 85.75 946 ARG A CA 1
ATOM 7153 C C . ARG A 1 946 ? -0.613 34.680 -3.974 1.00 85.75 946 ARG A C 1
ATOM 7155 O O . ARG A 1 946 ? -0.563 34.106 -5.056 1.00 85.75 946 ARG A O 1
ATOM 7162 N N . ARG A 1 947 ? -1.154 35.900 -3.847 1.00 85.56 947 ARG A N 1
ATOM 7163 C CA . ARG A 1 947 ? -1.694 36.672 -4.988 1.00 85.56 947 ARG A CA 1
ATOM 7164 C C . ARG A 1 947 ? -0.620 37.150 -5.964 1.00 85.56 947 ARG A C 1
ATOM 7166 O O . ARG A 1 947 ? -0.905 37.266 -7.150 1.00 85.56 947 ARG A O 1
ATOM 7173 N N . LEU A 1 948 ? 0.581 37.442 -5.472 1.00 84.56 948 LEU A N 1
ATOM 7174 C CA . LEU A 1 948 ? 1.713 37.912 -6.274 1.00 84.56 948 LEU A CA 1
ATOM 7175 C C . LEU A 1 948 ? 2.546 36.765 -6.871 1.00 84.56 948 LEU A C 1
ATOM 7177 O O . LEU A 1 948 ? 3.538 37.027 -7.545 1.00 84.56 948 LEU A O 1
ATOM 7181 N N . GLY A 1 949 ? 2.170 35.503 -6.625 1.00 81.62 949 GLY A N 1
ATOM 7182 C CA . GLY A 1 949 ? 2.921 34.333 -7.088 1.00 81.62 949 GLY A CA 1
ATOM 7183 C C . GLY A 1 949 ? 4.284 34.174 -6.407 1.00 81.62 949 GLY A C 1
ATOM 7184 O O . GLY A 1 949 ? 5.176 33.528 -6.953 1.00 81.62 949 GLY A O 1
ATOM 7185 N N . VAL A 1 950 ? 4.461 34.779 -5.231 1.00 86.81 950 VAL A N 1
ATOM 7186 C CA . VAL A 1 950 ? 5.685 34.683 -4.437 1.00 86.81 950 VAL A CA 1
ATOM 7187 C C . VAL A 1 950 ? 5.500 33.637 -3.348 1.00 86.81 950 VAL A C 1
ATOM 7189 O O . VAL A 1 950 ? 4.432 33.547 -2.744 1.00 86.81 950 VAL A O 1
ATOM 7192 N N . ASN A 1 951 ? 6.544 32.859 -3.073 1.00 87.94 951 ASN A N 1
ATOM 7193 C CA . ASN A 1 951 ? 6.479 31.844 -2.039 1.00 87.94 951 ASN A CA 1
ATOM 7194 C C . ASN A 1 951 ? 6.405 32.493 -0.643 1.00 87.94 951 ASN A C 1
ATOM 7196 O O . ASN A 1 951 ? 7.341 33.197 -0.246 1.00 87.94 951 ASN A O 1
ATOM 7200 N N . PRO A 1 952 ? 5.314 32.269 0.110 1.00 89.44 952 PRO A N 1
ATOM 7201 C CA . PRO A 1 952 ? 5.113 32.872 1.420 1.00 89.44 952 PRO A CA 1
ATOM 7202 C C . PRO A 1 952 ? 6.167 32.434 2.450 1.00 89.44 952 PRO A C 1
ATOM 7204 O O . PRO A 1 952 ? 6.491 33.238 3.325 1.00 89.44 952 PRO A O 1
ATOM 7207 N N . ASP A 1 953 ? 6.794 31.257 2.300 1.00 87.38 953 ASP A N 1
ATOM 7208 C CA . ASP A 1 953 ? 7.887 30.792 3.175 1.00 87.38 953 ASP A CA 1
ATOM 7209 C C . ASP A 1 953 ? 9.108 31.735 3.150 1.00 87.38 953 ASP A C 1
ATOM 7211 O O . ASP A 1 953 ? 9.830 31.852 4.139 1.00 87.38 953 ASP A O 1
ATOM 7215 N N . ASN A 1 954 ? 9.327 32.446 2.036 1.00 88.00 954 ASN A N 1
ATOM 7216 C CA . ASN A 1 954 ? 10.463 33.358 1.856 1.00 88.00 954 ASN A CA 1
ATOM 7217 C C . ASN A 1 954 ? 10.211 34.770 2.411 1.00 88.00 954 ASN A C 1
ATOM 7219 O O . ASN A 1 954 ? 11.144 35.568 2.515 1.00 88.00 954 ASN A O 1
ATOM 7223 N N . ILE A 1 955 ? 8.957 35.108 2.733 1.00 87.75 955 ILE A N 1
ATOM 7224 C CA . ILE A 1 955 ? 8.548 36.480 3.070 1.00 87.75 955 ILE A CA 1
ATOM 7225 C C . ILE A 1 955 ? 7.901 36.573 4.449 1.00 87.75 955 ILE A C 1
ATOM 7227 O O . ILE A 1 955 ? 8.245 37.472 5.213 1.00 87.75 955 ILE A O 1
ATOM 7231 N N . ALA A 1 956 ? 6.966 35.680 4.776 1.00 85.31 956 ALA A N 1
ATOM 7232 C CA . ALA A 1 956 ? 6.146 35.818 5.976 1.00 85.31 956 ALA A CA 1
ATOM 7233 C C . ALA A 1 956 ? 6.982 35.677 7.256 1.00 85.31 956 ALA A C 1
ATOM 7235 O O . ALA A 1 956 ? 6.903 36.526 8.139 1.00 85.31 956 ALA A O 1
ATOM 7236 N N . THR A 1 957 ? 7.833 34.653 7.331 1.00 79.75 957 THR A N 1
ATOM 7237 C CA . THR A 1 957 ? 8.611 34.336 8.537 1.00 79.75 957 THR A CA 1
ATOM 7238 C C . THR A 1 957 ? 9.637 35.420 8.918 1.00 79.75 957 THR A C 1
ATOM 7240 O O . THR A 1 957 ? 9.660 35.797 10.090 1.00 79.75 957 THR A O 1
ATOM 7243 N N . PRO A 1 958 ? 10.434 36.001 7.991 1.00 81.38 958 PRO A N 1
ATOM 7244 C CA . PRO A 1 958 ? 11.340 37.114 8.319 1.00 81.38 958 PRO A CA 1
ATOM 7245 C C . PRO A 1 958 ? 10.618 38.374 8.797 1.00 81.38 958 PRO A C 1
ATOM 7247 O O . PRO A 1 958 ? 11.045 39.024 9.752 1.00 81.38 958 PRO A O 1
ATOM 7250 N N . ILE A 1 959 ? 9.511 38.725 8.136 1.00 82.06 959 ILE A N 1
ATOM 7251 C CA . ILE A 1 959 ? 8.760 39.933 8.484 1.00 82.06 959 ILE A CA 1
ATOM 7252 C C . ILE A 1 959 ? 8.085 39.761 9.850 1.00 82.06 959 ILE A C 1
ATOM 7254 O O . ILE A 1 959 ? 8.117 40.697 10.646 1.00 82.06 959 ILE A O 1
ATOM 7258 N N . ALA A 1 960 ? 7.546 38.570 10.143 1.00 80.19 960 ALA A N 1
ATOM 7259 C CA . ALA A 1 960 ? 6.967 38.234 11.445 1.00 80.19 960 ALA A CA 1
ATOM 7260 C C . ALA A 1 960 ? 7.935 38.539 12.588 1.00 80.19 960 ALA A C 1
ATOM 7262 O O . ALA A 1 960 ? 7.633 39.342 13.459 1.00 80.19 960 ALA A O 1
ATOM 7263 N N . ALA A 1 961 ? 9.125 37.949 12.532 1.00 74.19 961 ALA A N 1
ATOM 7264 C CA . ALA A 1 961 ? 10.094 38.046 13.610 1.00 74.19 961 ALA A CA 1
ATOM 7265 C C . ALA A 1 961 ? 10.610 39.475 13.830 1.00 74.19 961 ALA A C 1
ATOM 7267 O O . ALA A 1 961 ? 10.746 39.936 14.955 1.00 74.19 961 ALA A O 1
ATOM 7268 N N . SER A 1 962 ? 10.859 40.211 12.747 1.00 74.94 962 SER A N 1
ATOM 7269 C CA . SER A 1 962 ? 11.430 41.560 12.841 1.00 74.94 962 SER A CA 1
ATOM 7270 C C . SER A 1 962 ? 10.490 42.642 13.350 1.00 74.94 962 SER A C 1
ATOM 7272 O O . SER A 1 962 ? 10.895 43.505 14.127 1.00 74.94 962 SER A O 1
ATOM 7274 N N . LEU A 1 963 ? 9.242 42.630 12.881 1.00 81.94 963 LEU A N 1
ATOM 7275 C CA . LEU A 1 963 ? 8.225 43.551 13.365 1.00 81.94 963 LEU A CA 1
ATOM 7276 C C . LEU A 1 963 ? 7.714 43.099 14.733 1.00 81.94 963 LEU A C 1
ATOM 7278 O O . LEU A 1 963 ? 7.285 43.947 15.510 1.00 81.94 963 LEU A O 1
ATOM 7282 N N . GLY A 1 964 ? 7.817 41.800 15.030 1.00 84.25 964 GLY A N 1
ATOM 7283 C CA . GLY A 1 964 ? 7.497 41.189 16.313 1.00 84.25 964 GLY A CA 1
ATOM 7284 C C . GLY A 1 964 ? 8.161 41.892 17.482 1.00 84.25 964 GLY A C 1
ATOM 7285 O O . GLY A 1 964 ? 7.474 42.456 18.340 1.00 84.25 964 GLY A O 1
ATOM 7286 N N . ASP A 1 965 ? 9.490 41.926 17.477 1.00 84.50 965 ASP A N 1
ATOM 7287 C CA . ASP A 1 965 ? 10.287 42.498 18.564 1.00 84.50 965 ASP A CA 1
ATOM 7288 C C . ASP A 1 965 ? 10.025 43.998 18.727 1.00 84.50 965 ASP A C 1
ATOM 7290 O O . ASP A 1 965 ? 9.785 44.483 19.835 1.00 84.50 965 ASP A O 1
ATOM 7294 N N . LEU A 1 966 ? 9.994 44.735 17.611 1.00 86.69 966 LEU A N 1
ATOM 7295 C CA . LEU A 1 966 ? 9.770 46.179 17.614 1.00 86.69 966 LEU A CA 1
ATOM 7296 C C . LEU A 1 966 ? 8.380 46.545 18.162 1.00 86.69 966 LEU A C 1
ATOM 7298 O O . LEU A 1 966 ? 8.263 47.426 19.018 1.00 86.69 966 LEU A O 1
ATOM 7302 N N . ILE A 1 967 ? 7.325 45.872 17.688 1.00 88.25 967 ILE A N 1
ATOM 7303 C CA . ILE A 1 967 ? 5.941 46.108 18.129 1.00 88.25 967 ILE A CA 1
ATOM 7304 C C . ILE A 1 967 ? 5.781 45.701 19.594 1.00 88.25 967 ILE A C 1
ATOM 7306 O O . ILE A 1 967 ? 5.176 46.439 20.369 1.00 88.25 967 ILE A O 1
ATOM 7310 N N . THR A 1 968 ? 6.349 44.562 19.991 1.00 88.19 968 THR A N 1
ATOM 7311 C CA . THR A 1 968 ? 6.260 44.052 21.364 1.00 88.19 968 THR A CA 1
ATOM 7312 C C . THR A 1 968 ? 6.928 45.003 22.347 1.00 88.19 968 THR A C 1
ATOM 7314 O O . THR A 1 968 ? 6.298 45.383 23.330 1.00 88.19 968 THR A O 1
ATOM 7317 N N . LEU A 1 969 ? 8.154 45.455 22.070 1.00 87.31 969 LEU A N 1
ATOM 7318 C CA . LEU A 1 969 ? 8.862 46.411 22.927 1.00 87.31 969 LEU A CA 1
ATOM 7319 C C . LEU A 1 969 ? 8.146 47.765 23.002 1.00 87.31 969 LEU A C 1
ATOM 7321 O O . LEU A 1 969 ? 8.023 48.338 24.084 1.00 87.31 969 LEU A O 1
ATOM 7325 N N . SER A 1 970 ? 7.619 48.253 21.875 1.00 89.56 970 SER A N 1
ATOM 7326 C CA . SER A 1 970 ? 6.855 49.506 21.832 1.00 89.56 970 SER A CA 1
ATOM 7327 C C . SER A 1 970 ? 5.585 49.421 22.681 1.00 89.56 970 SER A C 1
ATOM 7329 O O . SER A 1 970 ? 5.317 50.307 23.493 1.00 89.56 970 SER A O 1
ATOM 7331 N N . ILE A 1 971 ? 4.811 48.339 22.532 1.00 91.62 971 ILE A N 1
ATOM 7332 C CA . ILE A 1 971 ? 3.595 48.113 23.322 1.00 91.62 971 ILE A CA 1
ATOM 7333 C C . ILE A 1 971 ? 3.956 47.918 24.797 1.00 91.62 971 ILE A C 1
ATOM 7335 O O . ILE A 1 971 ? 3.298 48.514 25.646 1.00 91.62 971 ILE A O 1
ATOM 7339 N N . LEU A 1 972 ? 5.017 47.165 25.111 1.00 90.19 972 LEU A N 1
ATOM 7340 C CA . LEU A 1 972 ? 5.455 46.942 26.489 1.00 90.19 972 LEU A CA 1
ATOM 7341 C C . LEU A 1 972 ? 5.769 48.260 27.191 1.00 90.19 972 LEU A C 1
ATOM 7343 O O . LEU A 1 972 ? 5.311 48.474 28.311 1.00 90.19 972 LEU A O 1
ATOM 7347 N N . ALA A 1 973 ? 6.513 49.153 26.537 1.00 88.31 973 ALA A N 1
ATOM 7348 C CA . ALA A 1 973 ? 6.881 50.441 27.110 1.00 88.31 973 ALA A CA 1
ATOM 7349 C C . ALA A 1 973 ? 5.651 51.319 27.378 1.00 88.31 973 ALA A C 1
ATOM 7351 O O . ALA A 1 973 ? 5.533 51.907 28.457 1.00 88.31 973 ALA A O 1
ATOM 7352 N N . VAL A 1 974 ? 4.701 51.362 26.438 1.00 90.38 974 VAL A N 1
ATOM 7353 C CA . VAL A 1 974 ? 3.458 52.138 26.574 1.00 90.38 974 VAL A CA 1
ATOM 7354 C C . VAL A 1 974 ? 2.561 51.563 27.670 1.00 90.38 974 VAL A C 1
ATOM 7356 O O . VAL A 1 974 ? 2.114 52.298 28.551 1.00 90.38 974 VAL A O 1
ATOM 7359 N N . VAL A 1 975 ? 2.318 50.252 27.646 1.00 91.81 975 VAL A N 1
ATOM 7360 C CA . VAL A 1 975 ? 1.439 49.561 28.598 1.00 91.81 975 VAL A CA 1
ATOM 7361 C C . VAL A 1 975 ? 2.022 49.615 30.010 1.00 91.81 975 VAL A C 1
ATOM 7363 O O . VAL A 1 975 ? 1.308 49.977 30.943 1.00 91.81 975 VAL A O 1
ATOM 7366 N N . SER A 1 976 ? 3.318 49.341 30.176 1.00 89.75 976 SER A N 1
ATOM 7367 C CA . SER A 1 976 ? 3.967 49.397 31.495 1.00 89.75 976 SER A CA 1
ATOM 7368 C C . SER A 1 976 ? 3.929 50.813 32.068 1.00 89.75 976 SER A C 1
ATOM 7370 O O . SER A 1 976 ? 3.590 50.998 33.234 1.00 89.75 976 SER A O 1
ATOM 7372 N N . SER A 1 977 ? 4.172 51.833 31.235 1.00 89.06 977 SER A N 1
ATOM 7373 C CA . SER A 1 977 ? 4.058 53.237 31.653 1.00 89.06 977 SER A CA 1
ATOM 7374 C C . SER A 1 977 ? 2.629 53.618 32.052 1.00 89.06 977 SER A C 1
ATOM 7376 O O . SER A 1 977 ? 2.437 54.413 32.972 1.00 89.06 977 SER A O 1
ATOM 7378 N N . PHE A 1 978 ? 1.615 53.058 31.381 1.00 90.31 978 PHE A N 1
ATOM 7379 C CA . PHE A 1 978 ? 0.211 53.279 31.723 1.00 90.31 978 PHE A CA 1
ATOM 7380 C C . PHE A 1 978 ? -0.128 52.724 33.111 1.00 90.31 978 PHE A C 1
ATOM 7382 O O . PHE A 1 978 ? -0.694 53.458 33.922 1.00 90.31 978 PHE A O 1
ATOM 7389 N N . PHE A 1 979 ? 0.246 51.475 33.410 1.00 88.19 979 PHE A N 1
ATOM 7390 C CA . PHE A 1 979 ? -0.013 50.888 34.730 1.00 88.19 979 PHE A CA 1
ATOM 7391 C C . PHE A 1 979 ? 0.808 51.549 35.830 1.00 88.19 979 PHE A C 1
ATOM 7393 O O . PHE A 1 979 ? 0.274 51.780 36.909 1.00 88.19 979 PHE A O 1
ATOM 7400 N N . TYR A 1 980 ? 2.052 51.936 35.541 1.00 86.50 980 TYR A N 1
ATOM 7401 C CA . TYR A 1 980 ? 2.901 52.652 36.491 1.00 86.50 980 TYR A CA 1
ATOM 7402 C C . TYR A 1 980 ? 2.286 53.997 36.916 1.00 86.50 980 TYR A C 1
ATOM 7404 O O . TYR A 1 980 ? 2.236 54.305 38.106 1.00 86.50 980 TYR A O 1
ATOM 7412 N N . LYS A 1 981 ? 1.699 54.755 35.976 1.00 86.06 981 LYS A N 1
ATOM 7413 C CA . LYS A 1 981 ? 0.961 55.997 36.286 1.00 86.06 981 LYS A CA 1
ATOM 7414 C C . LYS A 1 981 ? -0.330 55.783 37.087 1.00 86.06 981 LYS A C 1
ATOM 7416 O O . LYS A 1 981 ? -0.816 56.734 37.683 1.00 86.06 981 LYS A O 1
ATOM 7421 N N . HIS A 1 982 ? -0.890 54.573 37.089 1.00 85.06 982 HIS A N 1
ATOM 7422 C CA . HIS A 1 982 ? -2.142 54.234 37.779 1.00 85.06 982 HIS A CA 1
ATOM 7423 C C . HIS A 1 982 ? -1.924 53.249 38.939 1.00 85.06 982 HIS A C 1
ATOM 7425 O O . HIS A 1 982 ? -2.851 52.530 39.319 1.00 85.06 982 HIS A O 1
ATOM 7431 N N . THR A 1 983 ? -0.717 53.218 39.517 1.00 75.81 983 THR A N 1
ATOM 7432 C CA . THR A 1 983 ? -0.359 52.305 40.618 1.00 75.81 983 THR A CA 1
ATOM 7433 C C . THR A 1 983 ? -1.246 52.500 41.860 1.00 75.81 983 THR A C 1
ATOM 7435 O O . THR A 1 983 ? -1.484 51.544 42.594 1.00 75.81 983 THR A O 1
ATOM 7438 N N . ASP A 1 984 ? -1.840 53.687 42.041 1.00 75.31 984 ASP A N 1
ATOM 7439 C CA . ASP A 1 984 ? -2.785 53.994 43.129 1.00 75.31 984 ASP A CA 1
ATOM 7440 C C . ASP A 1 984 ? -4.090 53.167 43.066 1.00 75.31 984 ASP A C 1
ATOM 7442 O O . ASP A 1 984 ? -4.795 53.005 44.063 1.00 75.31 984 ASP A O 1
ATOM 7446 N N . SER A 1 985 ? -4.433 52.612 41.896 1.00 79.50 985 SER A N 1
ATOM 7447 C CA . SER A 1 985 ? -5.640 51.803 41.684 1.00 79.50 985 SER A CA 1
ATOM 7448 C C . SER A 1 985 ? -5.354 50.304 41.820 1.00 79.50 985 SER A C 1
ATOM 7450 O O . SER A 1 985 ? -5.203 49.595 40.824 1.00 79.50 985 SER A O 1
ATOM 7452 N N . TRP A 1 986 ? -5.362 49.793 43.056 1.00 74.56 986 TRP A N 1
ATOM 7453 C CA . TRP A 1 986 ? -5.046 48.387 43.377 1.00 74.56 986 TRP A CA 1
ATOM 7454 C C . TRP A 1 986 ? -5.879 47.333 42.616 1.00 74.56 986 TRP A C 1
ATOM 7456 O O . TRP A 1 986 ? -5.428 46.204 42.428 1.00 74.56 986 TRP A O 1
ATOM 7466 N N . LEU A 1 987 ? -7.083 47.690 42.151 1.00 80.38 987 LEU A N 1
ATOM 7467 C CA . LEU A 1 987 ? -8.008 46.780 41.465 1.00 80.38 987 LEU A CA 1
ATOM 7468 C C . LEU A 1 987 ? -7.828 46.744 39.933 1.00 80.38 987 LEU A C 1
ATOM 7470 O O . LEU A 1 987 ? -8.275 45.797 39.287 1.00 80.38 987 LEU A O 1
ATOM 7474 N N . LEU A 1 988 ? -7.170 47.745 39.334 1.00 86.12 988 LEU A N 1
ATOM 7475 C CA . LEU A 1 988 ? -7.106 47.913 37.877 1.00 86.12 988 LEU A CA 1
ATOM 7476 C C . LEU A 1 988 ? -6.314 46.786 37.195 1.00 86.12 988 LEU A C 1
ATOM 7478 O O . LEU A 1 988 ? -6.823 46.136 36.285 1.00 86.12 988 LEU A O 1
ATOM 7482 N N . ALA A 1 989 ? -5.086 46.521 37.647 1.00 85.12 989 ALA A N 1
ATOM 7483 C CA . ALA A 1 989 ? -4.227 45.498 37.047 1.00 85.12 989 ALA A CA 1
ATOM 7484 C C . ALA A 1 989 ? -4.798 44.062 37.181 1.00 85.12 989 ALA A C 1
ATOM 7486 O O . ALA A 1 989 ? -4.863 43.358 36.168 1.00 85.12 989 ALA A O 1
ATOM 7487 N N . PRO A 1 990 ? -5.309 43.622 38.354 1.00 84.62 990 PRO A N 1
ATOM 7488 C CA . PRO A 1 990 ? -5.957 42.313 38.487 1.00 84.62 990 PRO A CA 1
ATOM 7489 C C . PRO A 1 990 ? -7.212 42.140 37.621 1.00 84.62 990 PRO A C 1
ATOM 7491 O O . PRO A 1 990 ? -7.408 41.071 37.040 1.00 84.62 990 PRO A O 1
ATOM 7494 N N . LEU A 1 991 ? -8.050 43.179 37.489 1.00 87.88 991 LEU A N 1
ATOM 7495 C CA . LEU A 1 991 ? -9.255 43.122 36.652 1.00 87.88 991 LEU A CA 1
ATOM 7496 C C . LEU A 1 991 ? -8.922 42.933 35.173 1.00 87.88 991 LEU A C 1
ATOM 7498 O O . LEU A 1 991 ? -9.597 42.163 34.489 1.00 87.88 991 LEU A O 1
ATOM 7502 N N . VAL A 1 992 ? -7.870 43.591 34.680 1.00 88.31 992 VAL A N 1
ATOM 7503 C CA . VAL A 1 992 ? -7.455 43.420 33.286 1.00 88.31 992 VAL A CA 1
ATOM 7504 C C . VAL A 1 992 ? -6.943 41.997 33.042 1.00 88.31 992 VAL A C 1
ATOM 7506 O O . VAL A 1 992 ? -7.364 41.363 32.074 1.00 88.31 992 VAL A O 1
ATOM 7509 N N . CYS A 1 993 ? -6.130 41.444 33.949 1.00 86.31 993 CYS A N 1
ATOM 7510 C CA . CYS A 1 993 ? -5.709 40.040 33.881 1.00 86.31 993 CYS A CA 1
ATOM 7511 C C . CYS A 1 993 ? -6.908 39.076 33.844 1.00 86.31 993 CYS A C 1
ATOM 7513 O O . CYS A 1 993 ? -6.967 38.201 32.978 1.00 86.31 993 CYS A O 1
ATOM 7515 N N . LEU A 1 994 ? -7.890 39.262 34.735 1.00 87.88 994 LEU A N 1
ATOM 7516 C CA . LEU A 1 994 ? -9.113 38.451 34.767 1.00 87.88 994 LEU A CA 1
ATOM 7517 C C . LEU A 1 994 ? -9.917 38.565 33.466 1.00 87.88 994 LEU A C 1
ATOM 7519 O O . LEU A 1 994 ? -10.405 37.553 32.966 1.00 87.88 994 LEU A O 1
ATOM 7523 N N . GLY A 1 995 ? -10.009 39.763 32.883 1.00 90.12 995 GLY A N 1
ATOM 7524 C CA . GLY A 1 995 ? -10.684 39.994 31.606 1.00 90.12 995 GLY A CA 1
ATOM 7525 C C . GLY A 1 995 ? -10.076 39.184 30.457 1.00 90.12 995 GLY A C 1
ATOM 7526 O O . GLY A 1 995 ? -10.799 38.501 29.733 1.00 90.12 995 GLY A O 1
ATOM 7527 N N . PHE A 1 996 ? -8.747 39.183 30.317 1.00 89.31 996 PHE A N 1
ATOM 7528 C CA . PHE A 1 996 ? -8.077 38.395 29.274 1.00 89.31 996 PHE A CA 1
ATOM 7529 C C . PHE A 1 996 ? -8.179 36.884 29.511 1.00 89.31 996 PHE A C 1
ATOM 7531 O O . PHE A 1 996 ? -8.370 36.128 28.556 1.00 89.31 996 PHE A O 1
ATOM 7538 N N . VAL A 1 997 ? -8.131 36.432 30.769 1.00 87.06 997 VAL A N 1
ATOM 7539 C CA . VAL A 1 997 ? -8.359 35.019 31.115 1.00 87.06 997 VAL A CA 1
ATOM 7540 C C . VAL A 1 997 ? -9.798 34.598 30.795 1.00 87.06 997 VAL A C 1
ATOM 7542 O O . VAL A 1 997 ? -10.011 33.513 30.251 1.00 87.06 997 VAL A O 1
ATOM 7545 N N . ALA A 1 998 ? -10.788 35.462 31.030 1.00 89.56 998 ALA A N 1
ATOM 7546 C CA . ALA A 1 998 ? -12.191 35.191 30.713 1.00 89.56 998 ALA A CA 1
ATOM 7547 C C . ALA A 1 998 ? -12.463 35.048 29.202 1.00 89.56 998 ALA A C 1
ATOM 7549 O O . ALA A 1 998 ? -13.419 34.379 28.814 1.00 89.56 998 ALA A O 1
ATOM 7550 N N . LEU A 1 999 ? -11.609 35.608 28.335 1.00 89.69 999 LEU A N 1
ATOM 7551 C CA . LEU A 1 999 ? -11.698 35.429 26.879 1.00 89.69 999 LEU A CA 1
ATOM 7552 C C . LEU A 1 999 ? -11.162 34.067 26.398 1.00 89.69 999 LEU A C 1
ATOM 7554 O O . LEU A 1 999 ? -11.430 33.665 25.264 1.00 89.69 999 LEU A O 1
ATOM 7558 N N . THR A 1 1000 ? -10.437 33.315 27.233 1.00 89.50 1000 THR A N 1
ATOM 7559 C CA . THR A 1 1000 ? -9.816 32.039 26.829 1.00 89.50 1000 THR A CA 1
ATOM 7560 C C . THR A 1 1000 ? -10.802 30.973 26.323 1.00 89.50 1000 THR A C 1
ATOM 7562 O O . THR A 1 1000 ? -10.489 30.345 25.304 1.00 89.50 1000 THR A O 1
ATOM 7565 N N . PRO A 1 1001 ? -12.014 30.777 26.896 1.00 91.81 1001 PRO A N 1
ATOM 7566 C CA . PRO A 1 1001 ? -12.958 29.783 26.384 1.00 91.81 1001 PRO A CA 1
ATOM 7567 C C . PRO A 1 1001 ? -13.454 30.123 24.973 1.00 91.81 1001 PRO A C 1
ATOM 7569 O O . PRO A 1 1001 ? -13.621 29.227 24.144 1.00 91.81 1001 PRO A O 1
ATOM 7572 N N . LEU A 1 1002 ? -13.626 31.415 24.666 1.00 91.56 1002 LEU A N 1
ATOM 7573 C CA . LEU A 1 1002 ? -14.012 31.880 23.332 1.00 91.56 1002 LEU A CA 1
ATOM 7574 C C . LEU A 1 1002 ? -12.952 31.493 22.293 1.00 91.56 1002 LEU A C 1
ATOM 7576 O O . LEU A 1 1002 ? -13.281 30.927 21.246 1.00 91.56 1002 LEU A O 1
ATOM 7580 N N . TRP A 1 1003 ? -11.675 31.735 22.599 1.00 91.81 1003 TRP A N 1
ATOM 7581 C CA . TRP A 1 1003 ? -10.567 31.375 21.713 1.00 91.81 1003 TRP A CA 1
ATOM 7582 C C . TRP A 1 1003 ? -10.443 29.864 21.520 1.00 91.81 1003 TRP A C 1
ATOM 7584 O O . TRP A 1 1003 ? -10.240 29.408 20.395 1.00 91.81 1003 TRP A O 1
ATOM 7594 N N . VAL A 1 1004 ? -10.663 29.071 22.574 1.00 91.69 1004 VAL A N 1
ATOM 7595 C CA . VAL A 1 1004 ? -10.704 27.601 22.496 1.00 91.69 1004 VAL A CA 1
ATOM 7596 C C . VAL A 1 1004 ? -11.798 27.124 21.538 1.00 91.69 1004 VAL A C 1
ATOM 7598 O O . VAL A 1 1004 ? -11.547 26.255 20.699 1.00 91.69 1004 VAL A O 1
ATOM 7601 N N . VAL A 1 1005 ? -13.002 27.697 21.622 1.00 90.94 1005 VAL A N 1
ATOM 7602 C CA . VAL A 1 1005 ? -14.122 27.342 20.735 1.00 90.94 1005 VAL A CA 1
ATOM 7603 C C . VAL A 1 1005 ? -13.810 27.701 19.279 1.00 90.94 1005 VAL A C 1
ATOM 7605 O O . VAL A 1 1005 ? -14.050 26.890 18.382 1.00 90.94 1005 VAL A O 1
ATOM 7608 N N . LEU A 1 1006 ? -13.238 28.881 19.025 1.00 90.12 1006 LEU A N 1
ATOM 7609 C CA . LEU A 1 1006 ? -12.874 29.326 17.675 1.00 90.12 1006 LEU A CA 1
ATOM 7610 C C . LEU A 1 1006 ? -11.710 28.517 17.074 1.00 90.12 1006 LEU A C 1
ATOM 7612 O O . LEU A 1 1006 ? -11.757 28.156 15.893 1.00 90.12 1006 LEU A O 1
ATOM 7616 N N . ALA A 1 1007 ? -10.700 28.169 17.874 1.00 89.56 1007 ALA A N 1
ATOM 7617 C CA . ALA A 1 1007 ? -9.566 27.347 17.452 1.00 89.56 1007 ALA A CA 1
ATOM 7618 C C . ALA A 1 1007 ? -9.996 25.907 17.111 1.00 89.56 1007 ALA A C 1
ATOM 7620 O O . ALA A 1 1007 ? -9.574 25.357 16.092 1.00 89.56 1007 ALA A O 1
ATOM 7621 N N . LYS A 1 1008 ? -10.917 25.319 17.895 1.00 89.75 1008 LYS A N 1
ATOM 7622 C CA . LYS A 1 1008 ? -11.461 23.965 17.663 1.00 89.75 1008 LYS A CA 1
ATOM 7623 C C . LYS A 1 1008 ? -12.250 23.816 16.359 1.00 89.75 1008 LYS A C 1
ATOM 7625 O O . LYS A 1 1008 ? -12.489 22.690 15.926 1.00 89.75 1008 LYS A O 1
ATOM 7630 N N . ARG A 1 1009 ? -12.622 24.917 15.693 1.00 87.62 1009 ARG A N 1
ATOM 7631 C CA . ARG A 1 1009 ? -13.293 24.868 14.382 1.00 87.62 1009 ARG A CA 1
ATOM 7632 C C . ARG A 1 1009 ? -12.421 24.255 13.285 1.00 87.62 1009 ARG A C 1
ATOM 7634 O O . ARG A 1 1009 ? -12.981 23.808 12.283 1.00 87.62 1009 ARG A O 1
ATOM 7641 N N . ASN A 1 1010 ? -11.095 24.211 13.439 1.00 85.88 1010 ASN A N 1
ATOM 7642 C CA . ASN A 1 1010 ? -10.188 23.574 12.483 1.00 85.88 1010 ASN A CA 1
ATOM 7643 C C . ASN A 1 1010 ? -9.482 22.346 13.113 1.00 85.88 1010 ASN A C 1
ATOM 7645 O O . ASN A 1 1010 ? -8.728 22.523 14.071 1.00 85.88 1010 ASN A O 1
ATOM 7649 N N . PRO A 1 1011 ? -9.682 21.108 12.609 1.00 83.25 1011 PRO A N 1
ATOM 7650 C CA . PRO A 1 1011 ? -9.156 19.890 13.241 1.00 83.25 1011 PRO A CA 1
ATOM 7651 C C . PRO A 1 1011 ? -7.629 19.835 13.467 1.00 83.25 1011 PRO A C 1
ATOM 7653 O O . PRO A 1 1011 ? -7.226 19.417 14.556 1.00 83.25 1011 PRO A O 1
ATOM 7656 N N . PRO A 1 1012 ? -6.757 20.278 12.532 1.00 83.56 1012 PRO A N 1
ATOM 7657 C CA . PRO A 1 1012 ? -5.313 20.342 12.776 1.00 83.56 1012 PRO A CA 1
ATOM 7658 C C . PRO A 1 1012 ? -4.969 21.275 13.945 1.00 83.56 1012 PRO A C 1
ATOM 7660 O O . PRO A 1 1012 ? -4.185 20.920 14.821 1.00 83.56 1012 PRO A O 1
ATOM 7663 N N . ILE A 1 1013 ? -5.641 22.426 14.028 1.00 87.50 1013 ILE A N 1
ATOM 7664 C CA . ILE A 1 1013 ? -5.459 23.414 15.101 1.00 87.50 1013 ILE A CA 1
ATOM 7665 C C . ILE A 1 1013 ? -5.976 22.883 16.440 1.00 87.50 1013 ILE A C 1
ATOM 7667 O O . ILE A 1 1013 ? -5.347 23.108 17.470 1.00 87.50 1013 ILE A O 1
ATOM 7671 N N . ALA A 1 1014 ? -7.058 22.101 16.445 1.00 85.88 1014 ALA A N 1
ATOM 7672 C CA . ALA A 1 1014 ? -7.546 21.432 17.651 1.00 85.88 1014 ALA A CA 1
ATOM 7673 C C . ALA A 1 1014 ? -6.518 20.440 18.235 1.00 85.88 1014 ALA A C 1
ATOM 7675 O O . ALA A 1 1014 ? -6.439 20.281 19.454 1.00 85.88 1014 ALA A O 1
ATOM 7676 N N . ARG A 1 1015 ? -5.700 19.797 17.389 1.00 84.44 1015 ARG A N 1
ATOM 7677 C CA . ARG A 1 1015 ? -4.598 18.929 17.835 1.00 84.44 1015 ARG A CA 1
ATOM 7678 C C . ARG A 1 1015 ? -3.465 19.744 18.455 1.00 84.44 1015 ARG A C 1
ATOM 7680 O O . ARG A 1 1015 ? -2.986 19.395 19.532 1.00 84.44 1015 ARG A O 1
ATOM 7687 N N . VAL A 1 1016 ? -3.086 20.850 17.816 1.00 85.69 1016 VAL A N 1
ATOM 7688 C CA . VAL A 1 1016 ? -2.082 21.784 18.349 1.00 85.69 1016 VAL A CA 1
ATOM 7689 C C . VAL A 1 1016 ? -2.534 22.376 19.684 1.00 85.69 1016 VAL A C 1
ATOM 7691 O O . VAL A 1 1016 ? -1.737 22.489 20.605 1.00 85.69 1016 VAL A O 1
ATOM 7694 N N . LEU A 1 1017 ? -3.824 22.667 19.841 1.00 87.25 1017 LEU A N 1
ATOM 7695 C CA . LEU A 1 1017 ? -4.388 23.158 21.095 1.00 87.25 1017 LEU A CA 1
ATOM 7696 C C . LEU A 1 1017 ? -4.193 22.179 22.268 1.00 87.25 1017 LEU A C 1
ATOM 7698 O O 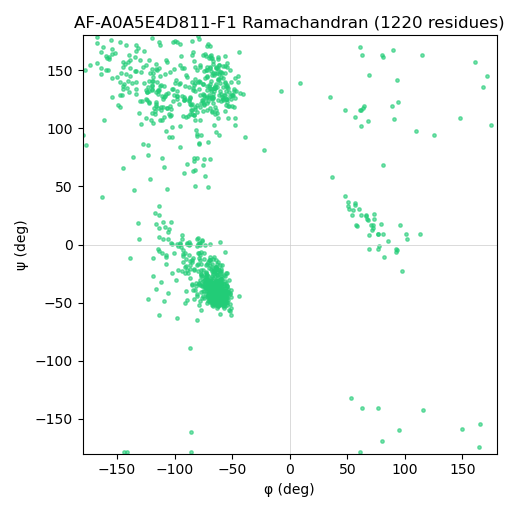. LEU A 1 1017 ? -4.098 22.610 23.413 1.00 87.25 1017 LEU A O 1
ATOM 7702 N N . LYS A 1 1018 ? -4.141 20.869 21.998 1.00 84.31 1018 LYS A N 1
ATOM 7703 C CA . LYS A 1 1018 ? -3.964 19.834 23.025 1.00 84.31 1018 LYS A CA 1
ATOM 7704 C C . LYS A 1 1018 ? -2.490 19.502 23.278 1.00 84.31 1018 LYS A C 1
ATOM 7706 O O . LYS A 1 1018 ? -2.110 19.312 24.426 1.00 84.31 1018 LYS A O 1
ATOM 7711 N N . PHE A 1 1019 ? -1.673 19.435 22.226 1.00 80.88 1019 PHE A N 1
ATOM 7712 C CA . PHE A 1 1019 ? -0.310 18.885 22.302 1.00 80.88 1019 PHE A CA 1
ATOM 7713 C C . PHE A 1 1019 ? 0.806 19.877 21.940 1.00 80.88 1019 PHE A C 1
ATOM 7715 O O . PHE A 1 1019 ? 1.974 19.615 22.202 1.00 80.88 1019 PHE A O 1
ATOM 7722 N N . GLY A 1 1020 ? 0.470 21.035 21.373 1.00 80.69 1020 GLY A N 1
ATOM 7723 C CA . GLY A 1 1020 ? 1.426 22.027 20.872 1.00 80.69 1020 GLY A CA 1
ATOM 7724 C C . GLY A 1 1020 ? 2.058 22.926 21.936 1.00 80.69 1020 GLY A C 1
ATOM 7725 O O . GLY A 1 1020 ? 2.779 23.851 21.580 1.00 80.69 1020 GLY A O 1
ATOM 7726 N N . TRP A 1 1021 ? 1.797 22.693 23.225 1.00 85.94 1021 TRP A N 1
ATOM 7727 C CA . TRP A 1 1021 ? 2.345 23.500 24.322 1.00 85.94 1021 TRP A CA 1
ATOM 7728 C C . TRP A 1 1021 ? 3.796 23.151 24.654 1.00 85.94 1021 TRP A C 1
ATOM 7730 O O . TRP A 1 1021 ? 4.568 24.036 25.010 1.00 85.94 1021 TRP A O 1
ATOM 7740 N N . VAL A 1 1022 ? 4.180 21.878 24.508 1.00 85.81 1022 VAL A N 1
ATOM 7741 C CA . VAL A 1 1022 ? 5.509 21.386 24.907 1.00 85.81 1022 VAL A CA 1
ATOM 7742 C C . VAL A 1 1022 ? 6.644 22.106 24.163 1.00 85.81 1022 VAL A C 1
ATOM 7744 O O . VAL A 1 1022 ? 7.560 22.580 24.837 1.00 85.81 1022 VAL A O 1
ATOM 7747 N N . PRO A 1 1023 ? 6.597 22.278 22.824 1.00 84.69 1023 PRO A N 1
ATOM 7748 C CA . PRO A 1 1023 ? 7.648 23.004 22.110 1.00 84.69 1023 PRO A CA 1
ATOM 7749 C C . PRO A 1 1023 ? 7.754 24.472 22.511 1.00 84.69 1023 PRO A C 1
ATOM 7751 O O . PRO A 1 1023 ? 8.855 24.987 22.661 1.00 84.69 1023 PRO A O 1
ATOM 7754 N N . ILE A 1 1024 ? 6.617 25.128 22.746 1.00 83.50 1024 ILE A N 1
ATOM 7755 C CA . ILE A 1 1024 ? 6.557 26.550 23.104 1.00 83.50 1024 ILE A CA 1
ATOM 7756 C C . ILE A 1 1024 ? 7.125 26.781 24.507 1.00 83.50 1024 ILE A C 1
ATOM 7758 O O . ILE A 1 1024 ? 7.957 27.663 24.698 1.00 83.50 1024 ILE A O 1
ATOM 7762 N N . ILE A 1 1025 ? 6.713 25.969 25.486 1.00 83.00 1025 ILE A N 1
ATOM 7763 C CA . ILE A 1 1025 ? 7.178 26.088 26.874 1.00 83.00 1025 ILE A CA 1
ATOM 7764 C C . ILE A 1 1025 ? 8.665 25.740 26.977 1.00 83.00 1025 ILE A C 1
ATOM 7766 O O . ILE A 1 1025 ? 9.407 26.415 27.679 1.00 83.00 1025 ILE A O 1
ATOM 7770 N N . LEU A 1 1026 ? 9.142 24.711 26.279 1.00 83.12 1026 LEU A N 1
ATOM 7771 C CA . LEU A 1 1026 ? 10.557 24.357 26.359 1.00 83.12 1026 LEU A CA 1
ATOM 7772 C C . LEU A 1 1026 ? 11.440 25.374 25.607 1.00 83.12 1026 LEU A C 1
ATOM 7774 O O . LEU A 1 1026 ? 12.503 25.730 26.108 1.00 83.12 1026 LEU A O 1
ATOM 7778 N N . ALA A 1 1027 ? 10.976 25.933 24.485 1.00 83.12 1027 ALA A N 1
ATOM 7779 C CA . ALA A 1 1027 ? 11.636 27.071 23.839 1.00 83.12 1027 ALA A CA 1
ATOM 7780 C C . ALA A 1 1027 ? 11.709 28.309 24.751 1.00 83.12 1027 ALA A C 1
ATOM 7782 O O . ALA A 1 1027 ? 12.741 28.978 24.786 1.00 83.12 1027 ALA A O 1
ATOM 7783 N N . MET A 1 1028 ? 10.656 28.573 25.539 1.00 78.50 1028 MET A N 1
ATOM 7784 C CA . MET A 1 1028 ? 10.646 29.624 26.566 1.00 78.50 1028 MET A CA 1
ATOM 7785 C C . MET A 1 1028 ? 11.804 29.472 27.540 1.00 78.50 1028 MET A C 1
ATOM 7787 O O . MET A 1 1028 ? 12.511 30.434 27.825 1.00 78.50 1028 MET A O 1
ATOM 7791 N N . VAL A 1 1029 ? 11.980 28.259 28.063 1.00 79.56 1029 VAL A N 1
ATOM 7792 C CA . VAL A 1 1029 ? 13.017 27.959 29.049 1.00 79.56 1029 VAL A CA 1
ATOM 7793 C C . VAL A 1 1029 ? 14.397 28.193 28.439 1.00 79.56 1029 VAL A C 1
ATOM 7795 O O . VAL A 1 1029 ? 15.224 28.855 29.059 1.00 79.56 1029 VAL A O 1
ATOM 7798 N N . ILE A 1 1030 ? 14.625 27.730 27.204 1.00 83.44 1030 ILE A N 1
ATOM 7799 C CA . ILE A 1 1030 ? 15.897 27.921 26.489 1.00 83.44 1030 ILE A CA 1
ATOM 7800 C C . ILE A 1 1030 ? 16.187 29.415 26.267 1.00 83.44 1030 ILE A C 1
ATOM 7802 O O . ILE A 1 1030 ? 17.276 29.876 26.603 1.00 83.44 1030 ILE A O 1
ATOM 7806 N N . SER A 1 1031 ? 15.215 30.183 25.765 1.00 79.81 1031 SER A N 1
ATOM 7807 C CA . SER A 1 1031 ? 15.385 31.623 25.509 1.00 79.81 1031 SER A CA 1
ATOM 7808 C C . SER A 1 1031 ? 15.566 32.421 26.813 1.00 79.81 1031 SER A C 1
ATOM 7810 O O . SER A 1 1031 ? 16.386 33.336 26.884 1.00 79.81 1031 SER A O 1
ATOM 7812 N N . SER A 1 1032 ? 14.914 32.001 27.906 1.00 77.44 1032 SER A N 1
ATOM 7813 C CA . SER A 1 1032 ? 15.080 32.612 29.237 1.00 77.44 1032 SER A CA 1
ATOM 7814 C C . SER A 1 1032 ? 16.517 32.503 29.763 1.00 77.44 1032 SER A C 1
ATOM 7816 O O . SER A 1 1032 ? 16.990 33.427 30.423 1.00 77.44 1032 SER A O 1
ATOM 7818 N N . PHE A 1 1033 ? 17.250 31.428 29.435 1.00 80.38 1033 PHE A N 1
ATOM 7819 C CA . PHE A 1 1033 ? 18.684 31.343 29.743 1.00 80.38 1033 PHE A CA 1
ATOM 7820 C C . PHE A 1 1033 ? 19.503 32.389 28.975 1.00 80.38 1033 PHE A C 1
ATOM 7822 O O . PHE A 1 1033 ? 20.402 32.990 29.559 1.00 80.38 1033 PHE A O 1
ATOM 7829 N N . GLY A 1 1034 ? 19.173 32.658 27.707 1.00 74.69 1034 GLY A N 1
ATOM 7830 C CA . GLY A 1 1034 ? 19.763 33.766 26.944 1.00 74.69 1034 GLY A CA 1
ATOM 7831 C C . GLY A 1 1034 ? 19.469 35.122 27.592 1.00 74.69 1034 GLY A C 1
ATOM 7832 O O . GLY A 1 1034 ? 20.376 35.924 27.804 1.00 74.69 1034 GLY A O 1
ATOM 7833 N N . GLY A 1 1035 ? 18.225 35.333 28.028 1.00 73.19 1035 GLY A N 1
ATOM 7834 C CA . GLY A 1 1035 ? 17.820 36.516 28.790 1.00 73.19 1035 GLY A CA 1
ATOM 7835 C C . GLY A 1 1035 ? 18.592 36.721 30.094 1.00 73.19 1035 GLY A C 1
ATOM 7836 O O . GLY A 1 1035 ? 18.970 37.846 30.411 1.00 73.19 1035 GLY A O 1
ATOM 7837 N N . LEU A 1 1036 ? 18.878 35.639 30.824 1.00 73.94 1036 LEU A N 1
ATOM 7838 C CA . LEU A 1 1036 ? 19.689 35.674 32.042 1.00 73.94 1036 LEU A CA 1
ATOM 7839 C C . LEU A 1 1036 ? 21.154 36.042 31.761 1.00 73.94 1036 LEU A C 1
ATOM 7841 O O . LEU A 1 1036 ? 21.777 36.747 32.555 1.00 73.94 1036 LEU A O 1
ATOM 7845 N N . ILE A 1 1037 ? 21.714 35.571 30.641 1.00 80.12 1037 ILE A N 1
ATOM 7846 C CA . ILE A 1 1037 ? 23.052 35.986 30.200 1.00 80.12 1037 ILE A CA 1
ATOM 7847 C C . ILE A 1 1037 ? 23.034 37.491 29.928 1.00 80.12 1037 ILE A C 1
ATOM 7849 O O . ILE A 1 1037 ? 23.864 38.209 30.480 1.00 80.12 1037 ILE A O 1
ATOM 7853 N N . LEU A 1 1038 ? 22.053 37.976 29.160 1.00 76.62 1038 LEU A N 1
ATOM 7854 C CA . LEU A 1 1038 ? 21.924 39.396 28.844 1.00 76.62 1038 LEU A CA 1
ATOM 7855 C C . LEU A 1 1038 ? 21.800 40.249 30.116 1.00 76.62 1038 LEU A C 1
ATOM 7857 O O . LEU A 1 1038 ? 22.577 41.186 30.291 1.00 76.62 1038 LEU A O 1
ATOM 7861 N N . SER A 1 1039 ? 20.896 39.901 31.038 1.00 71.31 1039 SER A N 1
ATOM 7862 C CA . SER A 1 1039 ? 20.671 40.680 32.264 1.00 71.31 1039 SER A CA 1
ATOM 7863 C C . SER A 1 1039 ? 21.915 40.768 33.152 1.00 71.31 1039 SER A C 1
ATOM 7865 O O . SER A 1 1039 ? 22.218 41.845 33.660 1.00 71.31 1039 SER A O 1
ATOM 7867 N N . ARG A 1 1040 ? 22.688 39.680 33.279 1.00 74.19 1040 ARG A N 1
ATOM 7868 C CA . ARG A 1 1040 ? 23.966 39.683 34.014 1.00 74.19 1040 ARG A CA 1
ATOM 7869 C C . ARG A 1 1040 ? 25.075 40.445 33.298 1.00 74.19 1040 ARG A C 1
ATOM 7871 O O . ARG A 1 1040 ? 25.929 41.030 33.953 1.00 74.19 1040 ARG A O 1
ATOM 7878 N N . THR A 1 1041 ? 25.101 40.428 31.968 1.00 78.06 1041 THR A N 1
ATOM 7879 C CA . THR A 1 1041 ? 26.118 41.172 31.207 1.00 78.06 1041 THR A CA 1
ATOM 7880 C C . THR A 1 1041 ? 25.868 42.678 31.223 1.00 78.06 1041 THR A C 1
ATOM 7882 O O . THR A 1 1041 ? 26.825 43.445 31.225 1.00 78.06 1041 THR A O 1
ATOM 7885 N N . LEU A 1 1042 ? 24.608 43.120 31.305 1.00 71.56 1042 LEU A N 1
ATOM 7886 C CA . LEU A 1 1042 ? 24.259 44.545 31.292 1.00 71.56 1042 LEU A CA 1
ATOM 7887 C C . LEU A 1 1042 ? 24.720 45.313 32.536 1.00 71.56 1042 LEU A C 1
ATOM 7889 O O . LEU A 1 1042 ? 24.905 46.525 32.458 1.00 71.56 1042 LEU A O 1
ATOM 7893 N N . SER A 1 1043 ? 24.944 44.632 33.661 1.00 67.50 1043 SER A N 1
ATOM 7894 C CA . SER A 1 1043 ? 25.474 45.254 34.880 1.00 67.50 1043 SER A CA 1
ATOM 7895 C C . SER A 1 1043 ? 26.989 45.497 34.854 1.00 67.50 1043 SER A C 1
ATOM 7897 O O . SER A 1 1043 ? 27.510 46.142 35.758 1.00 67.50 1043 SER A O 1
ATOM 7899 N N . GLU A 1 1044 ? 27.706 45.001 33.841 1.00 76.19 1044 GLU A N 1
ATOM 7900 C CA . GLU A 1 1044 ? 29.171 44.967 33.799 1.00 76.19 1044 GLU A CA 1
ATOM 7901 C C . GLU A 1 1044 ? 29.731 45.868 32.681 1.00 76.19 1044 GLU A C 1
ATOM 7903 O O . GLU A 1 1044 ? 29.327 45.793 31.519 1.00 76.19 1044 GLU A O 1
ATOM 7908 N N . GLN A 1 1045 ? 30.725 46.704 33.004 1.00 70.06 1045 GLN A N 1
ATOM 7909 C CA . GLN A 1 1045 ? 31.234 47.751 32.100 1.00 70.06 1045 GLN A CA 1
ATOM 7910 C C . GLN A 1 1045 ? 31.862 47.207 30.799 1.00 70.06 1045 GLN A C 1
ATOM 7912 O O . GLN A 1 1045 ? 31.843 47.882 29.768 1.00 70.06 1045 GLN A O 1
ATOM 7917 N N . GLN A 1 1046 ? 32.377 45.976 30.830 1.00 79.00 1046 GLN A N 1
ATOM 7918 C CA . GLN A 1 1046 ? 33.015 45.290 29.698 1.00 79.00 1046 GLN A CA 1
ATOM 7919 C C . GLN A 1 1046 ? 32.044 44.885 28.566 1.00 79.00 1046 GLN A C 1
ATOM 7921 O O . GLN A 1 1046 ? 32.493 44.581 27.465 1.00 79.00 1046 GLN A O 1
ATOM 7926 N N . TYR A 1 1047 ? 30.724 44.923 28.795 1.00 81.62 1047 TYR A N 1
ATOM 7927 C CA . TYR A 1 1047 ? 29.696 44.560 27.802 1.00 81.62 1047 TYR A CA 1
ATOM 7928 C C . TYR A 1 1047 ? 28.885 45.766 27.293 1.00 81.62 1047 TYR A C 1
ATOM 7930 O O . TYR A 1 1047 ? 27.780 45.620 26.761 1.00 81.62 1047 TYR A O 1
ATOM 7938 N N . ARG A 1 1048 ? 29.409 46.988 27.448 1.00 76.50 1048 ARG A N 1
ATOM 7939 C CA . ARG A 1 1048 ? 28.727 48.212 27.004 1.00 76.50 1048 ARG A CA 1
ATOM 7940 C C . ARG A 1 1048 ? 28.425 48.162 25.498 1.00 76.50 1048 ARG A C 1
ATOM 7942 O O . ARG A 1 1048 ? 29.321 47.971 24.683 1.00 76.50 1048 ARG A O 1
ATOM 7949 N N . GLY A 1 1049 ? 27.154 48.345 25.135 1.00 77.06 1049 GLY A N 1
ATOM 7950 C CA . GLY A 1 1049 ? 26.670 48.263 23.749 1.00 77.06 1049 GLY A CA 1
ATOM 7951 C C . GLY A 1 1049 ? 26.145 46.881 23.326 1.00 77.06 1049 GLY A C 1
ATOM 7952 O O . GLY A 1 1049 ? 25.581 46.755 22.240 1.00 77.06 1049 GLY A O 1
ATOM 7953 N N . MET A 1 1050 ? 26.249 45.854 24.181 1.00 84.69 1050 MET A N 1
ATOM 7954 C CA . MET A 1 1050 ? 25.756 44.501 23.887 1.00 84.69 1050 MET A CA 1
ATOM 7955 C C . MET A 1 1050 ? 24.230 44.438 23.693 1.00 84.69 1050 MET A C 1
ATOM 7957 O O . MET A 1 1050 ? 23.765 43.733 22.794 1.00 84.69 1050 MET A O 1
ATOM 7961 N N . ALA A 1 1051 ? 23.444 45.204 24.463 1.00 78.44 1051 ALA A N 1
ATOM 7962 C CA . ALA A 1 1051 ? 21.979 45.248 24.323 1.00 78.44 1051 ALA A CA 1
ATOM 7963 C C . ALA A 1 1051 ? 21.520 45.645 22.913 1.00 78.44 1051 ALA A C 1
ATOM 7965 O O . ALA A 1 1051 ? 20.539 45.103 22.417 1.00 78.44 1051 ALA A O 1
ATOM 7966 N N . VAL A 1 1052 ? 22.252 46.540 22.244 1.00 84.69 1052 VAL A N 1
ATOM 7967 C CA . VAL A 1 1052 ? 21.891 47.044 20.911 1.00 84.69 1052 VAL A CA 1
ATOM 7968 C C . VAL A 1 1052 ? 22.133 45.986 19.826 1.00 84.69 1052 VAL A C 1
ATOM 7970 O O . VAL A 1 1052 ? 21.376 45.888 18.864 1.00 84.69 1052 VAL A O 1
ATOM 7973 N N . LEU A 1 1053 ? 23.174 45.162 19.988 1.00 86.69 1053 LEU A N 1
ATOM 7974 C CA . LEU A 1 1053 ? 23.546 44.113 19.028 1.00 86.69 1053 LEU A CA 1
ATOM 7975 C C . LEU A 1 1053 ? 22.816 42.782 19.264 1.00 86.69 1053 LEU A C 1
ATOM 7977 O O . LEU A 1 1053 ? 22.769 41.945 18.361 1.00 86.69 1053 LEU A O 1
ATOM 7981 N N . THR A 1 1054 ? 22.237 42.582 20.451 1.00 85.94 1054 THR A N 1
ATOM 7982 C CA . THR A 1 1054 ? 21.588 41.316 20.828 1.00 85.94 1054 THR A CA 1
ATOM 7983 C C . THR A 1 1054 ? 20.371 40.985 19.948 1.00 85.94 1054 THR A C 1
ATOM 7985 O O . THR A 1 1054 ? 20.348 39.884 19.395 1.00 85.94 1054 THR A O 1
ATOM 7988 N N . PRO A 1 1055 ? 19.412 41.903 19.701 1.00 85.94 1055 PRO A N 1
ATOM 7989 C CA . PRO A 1 1055 ? 18.288 41.622 18.801 1.00 85.94 1055 PRO A CA 1
ATOM 7990 C C . PRO A 1 1055 ? 18.726 41.284 17.373 1.00 85.94 1055 PRO A C 1
ATOM 7992 O O . PRO A 1 1055 ? 18.115 40.450 16.714 1.00 85.94 1055 PRO A O 1
ATOM 7995 N N . VAL A 1 1056 ? 19.824 41.878 16.893 1.00 87.88 1056 VAL A N 1
ATOM 7996 C CA . VAL A 1 1056 ? 20.337 41.598 15.546 1.00 87.88 1056 VAL A CA 1
ATOM 7997 C C . VAL A 1 1056 ? 20.934 40.197 15.458 1.00 87.88 1056 VAL A C 1
ATOM 7999 O O . VAL A 1 1056 ? 20.594 39.460 14.536 1.00 87.88 1056 VAL A O 1
ATOM 8002 N N . ILE A 1 1057 ? 21.803 39.800 16.394 1.00 88.81 1057 ILE A N 1
ATOM 8003 C CA . ILE A 1 1057 ? 22.443 38.478 16.327 1.00 88.81 1057 ILE A CA 1
ATOM 8004 C C . ILE A 1 1057 ? 21.452 37.339 16.587 1.00 88.81 1057 ILE A C 1
ATOM 8006 O O . ILE A 1 1057 ? 21.443 36.347 15.857 1.00 88.81 1057 ILE A O 1
ATOM 8010 N N . CYS A 1 1058 ? 20.559 37.494 17.565 1.00 86.38 1058 CYS A N 1
ATOM 8011 C CA . CYS A 1 1058 ? 19.529 36.498 17.848 1.00 86.38 1058 CYS A CA 1
ATOM 8012 C C . CYS A 1 1058 ? 18.504 36.434 16.707 1.00 86.38 1058 CYS A C 1
ATOM 8014 O O . CYS A 1 1058 ? 18.236 35.356 16.172 1.00 86.38 1058 CYS A O 1
ATOM 8016 N N . GLY A 1 1059 ? 18.022 37.592 16.248 1.00 84.88 1059 GLY A N 1
ATOM 8017 C CA . GLY A 1 1059 ? 17.005 37.675 15.208 1.00 84.88 1059 GLY A CA 1
ATOM 8018 C C . GLY A 1 1059 ? 17.487 37.206 13.833 1.00 84.88 1059 GLY A C 1
ATOM 8019 O O . GLY A 1 1059 ? 16.767 36.474 13.163 1.00 84.88 1059 GLY A O 1
ATOM 8020 N N . VAL A 1 1060 ? 18.715 37.524 13.398 1.00 87.75 1060 VAL A N 1
ATOM 8021 C CA . VAL A 1 1060 ? 19.240 37.007 12.114 1.00 87.75 1060 VAL A CA 1
ATOM 8022 C C . VAL A 1 1060 ? 19.324 35.477 12.130 1.00 87.75 1060 VAL A C 1
ATOM 8024 O O . VAL A 1 1060 ? 18.862 34.832 11.184 1.00 87.75 1060 VAL A O 1
ATOM 8027 N N . GLY A 1 1061 ? 19.847 34.891 13.213 1.00 87.75 1061 GLY A N 1
ATOM 8028 C CA . GLY A 1 1061 ? 19.909 33.440 13.392 1.00 87.75 1061 GLY A CA 1
ATOM 8029 C C . GLY A 1 1061 ? 18.528 32.783 13.374 1.00 87.75 1061 GLY A C 1
ATOM 8030 O O . GLY A 1 1061 ? 18.295 31.858 12.589 1.00 87.75 1061 GLY A O 1
ATOM 8031 N N . GLY A 1 1062 ? 17.603 33.298 14.190 1.00 86.56 1062 GLY A N 1
ATOM 8032 C CA . GLY A 1 1062 ? 16.221 32.824 14.287 1.00 86.56 1062 GLY A CA 1
ATOM 8033 C C . GLY A 1 1062 ? 15.459 32.909 12.959 1.00 86.56 1062 GLY A C 1
ATOM 8034 O O . GLY A 1 1062 ? 14.807 31.949 12.544 1.00 86.56 1062 GLY A O 1
ATOM 8035 N N . ASN A 1 1063 ? 15.593 34.021 12.235 1.00 85.88 1063 ASN A N 1
ATOM 8036 C CA . ASN A 1 1063 ? 14.865 34.259 10.987 1.00 85.88 1063 ASN A CA 1
ATOM 8037 C C . ASN A 1 1063 ? 15.278 33.282 9.893 1.00 85.88 1063 ASN A C 1
ATOM 8039 O O . ASN A 1 1063 ? 14.427 32.656 9.258 1.00 85.88 1063 ASN A O 1
ATOM 8043 N N . LEU A 1 1064 ? 16.586 33.129 9.681 1.00 90.12 1064 LEU A N 1
ATOM 8044 C CA . LEU A 1 1064 ? 17.110 32.267 8.625 1.00 90.12 1064 LEU A CA 1
ATOM 8045 C C . LEU A 1 1064 ? 16.800 30.793 8.909 1.00 90.12 1064 LEU A C 1
ATOM 8047 O O . LEU A 1 1064 ? 16.396 30.066 7.998 1.00 90.12 1064 LEU A O 1
ATOM 8051 N N . VAL A 1 1065 ? 16.919 30.348 10.166 1.00 90.81 1065 VAL A N 1
ATOM 8052 C CA . VAL A 1 1065 ? 16.610 28.956 10.517 1.00 90.81 1065 VAL A CA 1
ATOM 8053 C C . VAL A 1 1065 ? 15.123 28.640 10.379 1.00 90.81 1065 VAL A C 1
ATOM 8055 O O . VAL A 1 1065 ? 14.765 27.548 9.937 1.00 90.81 1065 VAL A O 1
ATOM 8058 N N . ALA A 1 1066 ? 14.247 29.596 10.678 1.00 89.06 1066 ALA A N 1
ATOM 8059 C CA . ALA A 1 1066 ? 12.816 29.396 10.536 1.00 89.06 1066 ALA A CA 1
ATOM 8060 C C . ALA A 1 1066 ? 12.354 29.396 9.075 1.00 89.06 1066 ALA A C 1
ATOM 8062 O O . ALA A 1 1066 ? 11.514 28.569 8.731 1.00 89.06 1066 ALA A O 1
ATOM 8063 N N . ILE A 1 1067 ? 12.941 30.224 8.195 1.00 89.62 1067 ILE A N 1
ATOM 8064 C CA . ILE A 1 1067 ? 12.729 30.102 6.738 1.00 89.62 1067 ILE A CA 1
ATOM 8065 C C . ILE A 1 1067 ? 13.115 28.694 6.280 1.00 89.62 1067 ILE A C 1
ATOM 8067 O O . ILE A 1 1067 ? 12.341 28.027 5.595 1.00 89.62 1067 ILE A O 1
ATOM 8071 N N . GLN A 1 1068 ? 14.300 28.221 6.676 1.00 92.00 1068 GLN A N 1
ATOM 8072 C CA . GLN A 1 1068 ? 14.780 26.902 6.278 1.00 92.00 1068 GLN A CA 1
ATOM 8073 C C . GLN A 1 1068 ? 13.860 25.789 6.797 1.00 92.00 1068 GLN A C 1
ATOM 8075 O O . GLN A 1 1068 ? 13.475 24.910 6.029 1.00 92.00 1068 GLN A O 1
ATOM 8080 N N . SER A 1 1069 ? 13.466 25.841 8.071 1.00 92.00 1069 SER A N 1
ATOM 8081 C CA . SER A 1 1069 ? 12.557 24.864 8.675 1.00 92.00 1069 SER A CA 1
ATOM 8082 C C . SER A 1 1069 ? 11.179 24.869 8.003 1.00 92.00 1069 SER A C 1
ATOM 8084 O O . SER A 1 1069 ? 10.665 23.792 7.711 1.00 92.00 1069 SER A O 1
ATOM 8086 N N . SER A 1 1070 ? 10.613 26.048 7.711 1.00 90.56 1070 SER A N 1
ATOM 8087 C CA . SER A 1 1070 ? 9.334 26.213 6.997 1.00 90.56 1070 SER A CA 1
ATOM 8088 C C . SER A 1 1070 ? 9.413 25.601 5.600 1.00 90.56 1070 SER A C 1
ATOM 8090 O O . SER A 1 1070 ? 8.588 24.775 5.231 1.00 90.56 1070 SER A O 1
ATOM 8092 N N . ARG A 1 1071 ? 10.480 25.892 4.842 1.00 90.44 1071 ARG A N 1
ATOM 8093 C CA . ARG A 1 1071 ? 10.678 25.343 3.490 1.00 90.44 1071 ARG A CA 1
ATOM 8094 C C . ARG A 1 1071 ? 10.819 23.820 3.487 1.00 90.44 1071 ARG A C 1
ATOM 8096 O O . ARG A 1 1071 ? 10.218 23.164 2.638 1.00 90.44 1071 ARG A O 1
ATOM 8103 N N . ILE A 1 1072 ? 11.585 23.246 4.422 1.00 90.62 1072 ILE A N 1
ATOM 8104 C CA . ILE A 1 1072 ? 11.721 21.782 4.537 1.00 90.62 1072 ILE A CA 1
ATOM 8105 C C . ILE A 1 1072 ? 10.378 21.159 4.951 1.00 90.62 1072 ILE A C 1
ATOM 8107 O O . ILE A 1 1072 ? 9.993 20.125 4.408 1.00 90.62 1072 ILE A O 1
ATOM 8111 N N . SER A 1 1073 ? 9.646 21.795 5.869 1.00 91.00 1073 SER A N 1
ATOM 8112 C CA . SER A 1 1073 ? 8.317 21.361 6.309 1.00 91.00 1073 SER A CA 1
ATOM 8113 C C . SER A 1 1073 ? 7.300 21.378 5.161 1.00 91.00 1073 SER A C 1
ATOM 8115 O O . SER A 1 1073 ? 6.706 20.343 4.861 1.00 91.00 1073 SER A O 1
ATOM 8117 N N . THR A 1 1074 ? 7.181 22.490 4.426 1.00 89.50 1074 THR A N 1
ATOM 8118 C CA . THR A 1 1074 ? 6.361 22.606 3.209 1.00 89.50 1074 THR A CA 1
ATOM 8119 C C . THR A 1 1074 ? 6.749 21.543 2.183 1.00 89.50 1074 THR A C 1
ATOM 8121 O O . THR A 1 1074 ? 5.883 20.868 1.625 1.00 89.50 1074 THR A O 1
ATOM 8124 N N . TYR A 1 1075 ? 8.050 21.339 1.950 1.00 88.00 1075 TYR A N 1
ATOM 8125 C CA . TYR A 1 1075 ? 8.535 20.298 1.045 1.00 88.00 1075 TYR A CA 1
ATOM 8126 C C . TYR A 1 1075 ? 8.045 18.906 1.467 1.00 88.00 1075 TYR A C 1
ATOM 8128 O O . TYR A 1 1075 ? 7.578 18.143 0.621 1.00 88.00 1075 TYR A O 1
ATOM 8136 N N . LEU A 1 1076 ? 8.102 18.584 2.761 1.00 87.75 1076 LEU A N 1
ATOM 8137 C CA . LEU A 1 1076 ? 7.627 17.311 3.298 1.00 87.75 1076 LEU A CA 1
ATOM 8138 C C . LEU A 1 1076 ? 6.105 17.171 3.211 1.00 87.75 1076 LEU A C 1
ATOM 8140 O O . LEU A 1 1076 ? 5.654 16.117 2.773 1.00 87.75 1076 LEU A O 1
ATOM 8144 N N . HIS A 1 1077 ? 5.330 18.214 3.521 1.00 87.19 1077 HIS A N 1
ATOM 8145 C CA . HIS A 1 1077 ? 3.864 18.226 3.374 1.00 87.19 1077 HIS A CA 1
ATOM 8146 C C . HIS A 1 1077 ? 3.404 18.058 1.920 1.00 87.19 1077 HIS A C 1
ATOM 8148 O O . HIS A 1 1077 ? 2.359 17.464 1.671 1.00 87.19 1077 HIS A O 1
ATOM 8154 N N . VAL A 1 1078 ? 4.188 18.540 0.951 1.00 83.06 1078 VAL A N 1
ATOM 8155 C CA . VAL A 1 1078 ? 3.897 18.383 -0.485 1.00 83.06 1078 VAL A CA 1
ATOM 8156 C C . VAL A 1 1078 ? 4.337 17.015 -1.020 1.00 83.06 1078 VAL A C 1
ATOM 8158 O O . VAL A 1 1078 ? 3.704 16.469 -1.922 1.00 83.06 1078 VAL A O 1
ATOM 8161 N N . ARG A 1 1079 ? 5.453 16.466 -0.526 1.00 79.12 1079 ARG A N 1
ATOM 8162 C CA . ARG A 1 1079 ? 6.126 15.296 -1.129 1.00 79.12 1079 ARG A CA 1
ATOM 8163 C C . ARG A 1 1079 ? 5.977 13.998 -0.348 1.00 79.12 1079 ARG A C 1
ATOM 8165 O O . ARG A 1 1079 ? 6.390 12.954 -0.850 1.00 79.12 1079 ARG A O 1
ATOM 8172 N N . SER A 1 1080 ? 5.466 14.045 0.874 1.00 80.69 1080 SER A N 1
ATOM 8173 C CA . SER A 1 1080 ? 5.416 12.894 1.770 1.00 80.69 1080 SER A CA 1
ATOM 8174 C C . SER A 1 1080 ? 4.281 13.010 2.784 1.00 80.69 1080 SER A C 1
ATOM 8176 O O . SER A 1 1080 ? 3.667 14.058 2.945 1.00 80.69 1080 SER A O 1
ATOM 8178 N N . THR A 1 1081 ? 3.998 11.920 3.487 1.00 79.62 1081 THR A N 1
ATOM 8179 C CA . THR A 1 1081 ? 3.050 11.903 4.606 1.00 79.62 1081 THR A CA 1
ATOM 8180 C C . THR A 1 1081 ? 3.808 11.867 5.933 1.00 79.62 1081 THR A C 1
ATOM 8182 O O . THR A 1 1081 ? 4.877 11.246 5.984 1.00 79.62 1081 THR A O 1
ATOM 8185 N N . PRO A 1 1082 ? 3.274 12.462 7.019 1.00 80.44 1082 PRO A N 1
ATOM 8186 C CA . PRO A 1 1082 ? 3.890 12.381 8.343 1.00 80.44 1082 PRO A CA 1
ATOM 8187 C C . PRO A 1 1082 ? 4.263 10.935 8.705 1.00 80.44 1082 PRO A C 1
ATOM 8189 O O . PRO A 1 1082 ? 3.458 10.023 8.523 1.00 80.44 1082 PRO A O 1
ATOM 8192 N N . GLY A 1 1083 ? 5.488 10.719 9.185 1.00 76.81 1083 GLY A N 1
ATOM 8193 C CA . GLY A 1 1083 ? 6.059 9.403 9.503 1.00 76.81 1083 GLY A CA 1
ATOM 8194 C C . GLY A 1 1083 ? 6.957 8.811 8.408 1.00 76.81 1083 GLY A C 1
ATOM 8195 O O . GLY A 1 1083 ? 7.839 8.007 8.710 1.00 76.81 1083 GLY A O 1
ATOM 8196 N N . VAL A 1 1084 ? 6.808 9.238 7.148 1.00 82.31 1084 VAL A N 1
ATOM 8197 C CA . VAL A 1 1084 ? 7.565 8.696 6.006 1.00 82.31 1084 VAL A CA 1
ATOM 8198 C C . VAL A 1 1084 ? 8.422 9.792 5.381 1.00 82.31 1084 VAL A C 1
ATOM 8200 O O . VAL A 1 1084 ? 7.901 10.777 4.869 1.00 82.31 1084 VAL A O 1
ATOM 8203 N N . LEU A 1 1085 ? 9.747 9.628 5.405 1.00 80.69 1085 LEU A N 1
ATOM 8204 C CA . LEU A 1 1085 ? 10.669 10.543 4.726 1.00 80.69 1085 LEU A CA 1
ATOM 8205 C C . LEU A 1 1085 ? 10.783 10.183 3.232 1.00 80.69 1085 LEU A C 1
ATOM 8207 O O . LEU A 1 1085 ? 10.880 8.998 2.898 1.00 80.69 1085 LEU A O 1
ATOM 8211 N N . PRO A 1 1086 ? 10.819 11.171 2.320 1.00 75.31 1086 PRO A N 1
ATOM 8212 C CA . PRO A 1 1086 ? 11.033 10.916 0.900 1.00 75.31 1086 PRO A CA 1
ATOM 8213 C C . PRO A 1 1086 ? 12.428 10.313 0.662 1.00 75.31 1086 PRO A C 1
ATOM 8215 O O . PRO A 1 1086 ? 13.368 10.585 1.406 1.00 75.31 1086 PRO A O 1
ATOM 8218 N N . LEU A 1 1087 ? 12.582 9.517 -0.403 1.00 61.34 1087 LEU A N 1
ATOM 8219 C CA . LEU A 1 1087 ? 13.824 8.800 -0.752 1.00 61.34 1087 LEU A CA 1
ATOM 8220 C C . LEU A 1 1087 ? 15.141 9.610 -0.628 1.00 61.34 1087 LEU A C 1
ATOM 8222 O O . LEU A 1 1087 ? 16.081 9.061 -0.053 1.00 61.34 1087 LEU A O 1
ATOM 8226 N N . PRO A 1 1088 ? 15.253 10.880 -1.082 1.00 61.53 1088 PRO A N 1
ATOM 8227 C CA . PRO A 1 1088 ? 16.475 11.680 -0.889 1.00 61.53 1088 PRO A CA 1
ATOM 8228 C C . PRO A 1 1088 ? 16.795 12.004 0.586 1.00 61.53 1088 PRO A C 1
ATOM 8230 O O . PRO A 1 1088 ? 17.943 12.242 0.945 1.00 61.53 1088 PRO A O 1
ATOM 8233 N N . MET A 1 1089 ? 15.801 11.954 1.477 1.00 69.12 1089 MET A N 1
ATOM 8234 C CA . MET A 1 1089 ? 15.921 12.302 2.898 1.00 69.12 1089 MET A CA 1
ATOM 8235 C C . MET A 1 1089 ? 15.936 11.076 3.831 1.00 69.12 1089 MET A C 1
ATOM 8237 O O . MET A 1 1089 ? 15.813 11.243 5.040 1.00 69.12 1089 MET A O 1
ATOM 8241 N N . LYS A 1 1090 ? 16.112 9.847 3.312 1.00 58.91 1090 LYS A N 1
ATOM 8242 C CA . LYS A 1 1090 ? 15.905 8.576 4.050 1.00 58.91 1090 LYS A CA 1
ATOM 8243 C C . LYS A 1 1090 ? 16.789 8.374 5.299 1.00 58.91 1090 LYS A C 1
ATOM 8245 O O . LYS A 1 1090 ? 16.480 7.526 6.127 1.00 58.91 1090 LYS A O 1
ATOM 8250 N N . GLY A 1 1091 ? 17.884 9.124 5.445 1.00 62.03 1091 GLY A N 1
ATOM 8251 C CA . GLY A 1 1091 ? 18.730 9.098 6.644 1.00 62.03 1091 GLY A CA 1
ATOM 8252 C C . GLY A 1 1091 ? 18.247 10.066 7.729 1.00 62.03 1091 GLY A C 1
ATOM 8253 O O . GLY A 1 1091 ? 18.121 11.264 7.463 1.00 62.03 1091 GLY A O 1
ATOM 8254 N N . SER A 1 1092 ? 18.053 9.565 8.955 1.00 55.47 1092 SER A N 1
ATOM 8255 C CA . SER A 1 1092 ? 17.569 10.342 10.113 1.00 55.47 1092 SER A CA 1
ATOM 8256 C C . SER A 1 1092 ? 18.536 11.435 10.586 1.00 55.47 1092 SER A C 1
ATOM 8258 O O . SER A 1 1092 ? 18.099 12.409 11.188 1.00 55.47 1092 SER A O 1
ATOM 8260 N N . CYS A 1 1093 ? 19.837 11.299 10.300 1.00 65.56 1093 CYS A N 1
ATOM 8261 C CA . CYS A 1 1093 ? 20.856 12.308 10.590 1.00 65.56 1093 CYS A CA 1
ATOM 8262 C C . CYS A 1 1093 ? 21.689 12.581 9.320 1.00 65.56 1093 CYS A C 1
ATOM 8264 O O . CYS A 1 1093 ? 22.490 11.727 8.924 1.00 65.56 1093 CYS A O 1
ATOM 8266 N N . PRO A 1 1094 ? 21.476 13.707 8.614 1.00 74.31 1094 PRO A N 1
ATOM 8267 C CA . PRO A 1 1094 ? 22.300 14.089 7.470 1.00 74.31 1094 PRO A CA 1
ATOM 8268 C C . PRO A 1 1094 ? 23.739 14.383 7.911 1.00 74.31 1094 PRO A C 1
ATOM 8270 O O . PRO A 1 1094 ? 23.976 14.905 8.993 1.00 74.31 1094 PRO A O 1
ATOM 8273 N N . ARG A 1 1095 ? 24.724 14.098 7.054 1.00 79.88 1095 ARG A N 1
ATOM 8274 C CA . ARG A 1 1095 ? 26.100 14.571 7.284 1.00 79.88 1095 ARG A CA 1
ATOM 8275 C C . ARG A 1 1095 ? 26.131 16.100 7.123 1.00 79.88 1095 ARG A C 1
ATOM 8277 O O . ARG A 1 1095 ? 25.537 16.568 6.152 1.00 79.88 1095 ARG A O 1
ATOM 8284 N N . PRO A 1 1096 ? 26.871 16.871 7.946 1.00 78.81 1096 PRO A N 1
ATOM 8285 C CA . PRO A 1 1096 ? 26.942 18.333 7.816 1.00 78.81 1096 PRO A CA 1
ATOM 8286 C C . PRO A 1 1096 ? 27.270 18.815 6.396 1.00 78.81 1096 PRO A C 1
ATOM 8288 O O . PRO A 1 1096 ? 26.645 19.740 5.887 1.00 78.81 1096 PRO A O 1
ATOM 8291 N N . TRP A 1 1097 ? 28.176 18.119 5.700 1.00 77.50 1097 TRP A N 1
ATOM 8292 C CA . TRP A 1 1097 ? 28.516 18.412 4.303 1.00 77.50 1097 TRP A CA 1
ATOM 8293 C C . TRP A 1 1097 ? 27.337 18.226 3.335 1.00 77.50 1097 TRP A C 1
ATOM 8295 O O . TRP A 1 1097 ? 27.180 18.992 2.391 1.00 77.50 1097 TRP A O 1
ATOM 8305 N N . ALA A 1 1098 ? 26.464 17.244 3.570 1.00 79.25 1098 ALA A N 1
ATOM 8306 C CA . ALA A 1 1098 ? 25.300 17.005 2.719 1.00 79.25 1098 ALA A CA 1
ATOM 8307 C C . ALA A 1 1098 ? 24.267 18.139 2.827 1.00 79.25 1098 ALA A C 1
ATOM 8309 O O . ALA A 1 1098 ? 23.629 18.470 1.831 1.00 79.25 1098 ALA A O 1
ATOM 8310 N N . THR A 1 1099 ? 24.144 18.772 4.000 1.00 82.69 1099 THR A N 1
ATOM 8311 C CA . THR A 1 1099 ? 23.227 19.901 4.211 1.00 82.69 1099 THR A CA 1
ATOM 8312 C C . THR A 1 1099 ? 23.601 21.109 3.351 1.00 82.69 1099 THR A C 1
ATOM 8314 O O . THR A 1 1099 ? 22.719 21.749 2.786 1.00 82.69 1099 THR A O 1
ATOM 8317 N N . PHE A 1 1100 ? 24.892 21.398 3.164 1.00 87.19 1100 PHE A N 1
ATOM 8318 C CA . PHE A 1 1100 ? 25.340 22.594 2.432 1.00 87.19 1100 PHE A CA 1
ATOM 8319 C C . PHE A 1 1100 ? 25.809 22.317 0.996 1.00 87.19 1100 PHE A C 1
ATOM 8321 O O . PHE A 1 1100 ? 25.751 23.204 0.144 1.00 87.19 1100 PHE A O 1
ATOM 8328 N N . CYS A 1 1101 ? 26.250 21.099 0.683 1.00 81.50 1101 CYS A N 1
ATOM 8329 C CA . CYS A 1 1101 ? 26.925 20.795 -0.584 1.00 81.50 1101 CYS A CA 1
ATOM 8330 C C . CYS A 1 1101 ? 26.131 19.863 -1.511 1.00 81.50 1101 CYS A C 1
ATOM 8332 O O . CYS A 1 1101 ? 26.637 19.473 -2.560 1.00 81.50 1101 CYS A O 1
ATOM 8334 N N . SER A 1 1102 ? 24.883 19.524 -1.174 1.00 79.69 1102 SER A N 1
ATOM 8335 C CA . SER A 1 1102 ? 24.015 18.703 -2.028 1.00 79.69 1102 SER A CA 1
ATOM 8336 C C . SER A 1 1102 ? 23.358 19.532 -3.152 1.00 79.69 1102 SER A C 1
ATOM 8338 O O . SER A 1 1102 ? 23.105 20.731 -2.979 1.00 79.69 1102 SER A O 1
ATOM 8340 N N . PRO A 1 1103 ? 23.055 18.940 -4.324 1.00 75.12 1103 PRO A N 1
ATOM 8341 C CA . PRO A 1 1103 ? 22.284 19.605 -5.380 1.00 75.12 1103 PRO A CA 1
ATOM 8342 C C . PRO A 1 1103 ? 20.778 19.728 -5.067 1.00 75.12 1103 PRO A C 1
ATOM 8344 O O . PRO A 1 1103 ? 20.022 20.258 -5.879 1.00 75.12 1103 PRO A O 1
ATOM 8347 N N . GLU A 1 1104 ? 20.315 19.241 -3.914 1.00 79.81 1104 GLU A N 1
ATOM 8348 C CA . GLU A 1 1104 ? 18.905 19.290 -3.512 1.00 79.81 1104 GLU A CA 1
ATOM 8349 C C . GLU A 1 1104 ? 18.382 20.714 -3.249 1.00 79.81 1104 GLU A C 1
ATOM 8351 O O . GLU A 1 1104 ? 19.135 21.643 -2.940 1.00 79.81 1104 GLU A O 1
ATOM 8356 N N . ILE A 1 1105 ? 17.057 20.885 -3.331 1.00 78.94 1105 ILE A N 1
ATOM 8357 C CA . ILE A 1 1105 ? 16.397 22.186 -3.138 1.00 78.94 1105 ILE A CA 1
ATOM 8358 C C . ILE A 1 1105 ? 16.571 22.724 -1.710 1.00 78.94 1105 ILE A C 1
ATOM 8360 O O . ILE A 1 1105 ? 16.845 23.910 -1.536 1.00 78.94 1105 ILE A O 1
ATOM 8364 N N . ASN A 1 1106 ? 16.519 21.850 -0.699 1.00 86.38 1106 ASN A N 1
ATOM 8365 C CA . ASN A 1 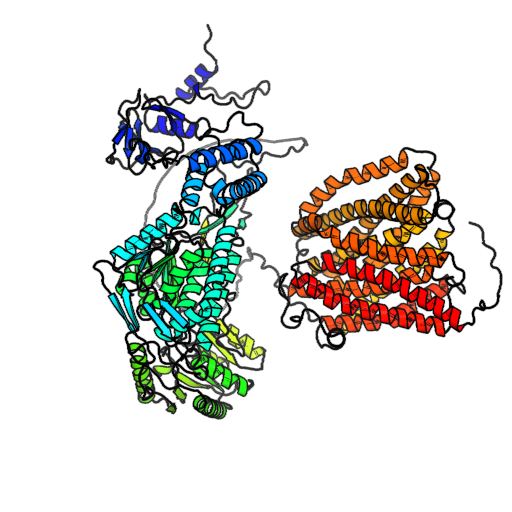1106 ? 16.728 22.218 0.705 1.00 86.38 1106 ASN A CA 1
ATOM 8366 C C . ASN A 1 1106 ? 18.182 22.645 0.956 1.00 86.38 1106 ASN A C 1
ATOM 8368 O O . ASN A 1 1106 ? 18.423 23.642 1.635 1.00 86.38 1106 ASN A O 1
ATOM 8372 N N . SER A 1 1107 ? 19.150 21.964 0.331 1.00 87.00 1107 SER A N 1
ATOM 8373 C CA . SER A 1 1107 ? 20.569 22.337 0.408 1.00 87.00 1107 SER A CA 1
ATOM 8374 C C . SER A 1 1107 ? 20.869 23.638 -0.342 1.00 87.00 1107 SER A C 1
ATOM 8376 O O . SER A 1 1107 ? 21.631 24.482 0.127 1.00 87.00 1107 SER A O 1
ATOM 8378 N N . THR A 1 1108 ? 20.206 23.857 -1.480 1.00 86.94 1108 THR A N 1
ATOM 8379 C CA . THR A 1 1108 ? 20.284 25.118 -2.229 1.00 86.94 1108 THR A CA 1
ATOM 8380 C C . THR A 1 1108 ? 19.727 26.285 -1.415 1.00 86.94 1108 THR A C 1
ATOM 8382 O O . THR A 1 1108 ? 20.366 27.331 -1.353 1.00 86.94 1108 THR A O 1
ATOM 8385 N N . SER A 1 1109 ? 18.593 26.086 -0.741 1.00 89.50 1109 SER A N 1
ATOM 8386 C CA . SER A 1 1109 ? 18.026 27.049 0.207 1.00 89.50 1109 SER A CA 1
ATOM 8387 C C . SER A 1 1109 ? 19.015 27.373 1.334 1.00 89.50 1109 SER A C 1
ATOM 8389 O O . SER A 1 1109 ? 19.344 28.539 1.534 1.00 89.50 1109 SER A O 1
ATOM 8391 N N . ALA A 1 1110 ? 19.596 26.357 1.985 1.00 91.12 1110 ALA A N 1
ATOM 8392 C CA . ALA A 1 1110 ? 20.576 26.550 3.057 1.00 91.12 1110 ALA A CA 1
ATOM 8393 C C . ALA A 1 1110 ? 21.803 27.363 2.604 1.00 91.12 1110 ALA A C 1
ATOM 8395 O O . ALA A 1 1110 ? 22.254 28.247 3.331 1.00 91.12 1110 ALA A O 1
ATOM 8396 N N . ARG A 1 1111 ? 22.321 27.119 1.390 1.00 92.25 1111 ARG A N 1
ATOM 8397 C CA . ARG A 1 1111 ? 23.422 27.912 0.813 1.00 92.25 1111 ARG A CA 1
ATOM 8398 C C . ARG A 1 1111 ? 23.041 29.373 0.602 1.00 92.25 1111 ARG A C 1
ATOM 8400 O O . ARG A 1 1111 ? 23.825 30.251 0.941 1.00 92.25 1111 ARG A O 1
ATOM 8407 N N . VAL A 1 1112 ? 21.863 29.631 0.034 1.00 90.25 1112 VAL A N 1
ATOM 8408 C CA . VAL A 1 1112 ? 21.386 31.000 -0.212 1.00 90.25 1112 VAL A CA 1
ATOM 8409 C C . VAL A 1 1112 ? 21.242 31.759 1.106 1.00 90.25 1112 VAL A C 1
ATOM 8411 O O . VAL A 1 1112 ? 21.727 32.879 1.211 1.00 90.25 1112 VAL A O 1
ATOM 8414 N N . LEU A 1 1113 ? 20.658 31.133 2.131 1.00 92.44 1113 LEU A N 1
ATOM 8415 C CA . LEU A 1 1113 ? 20.505 31.743 3.455 1.00 92.44 1113 LEU A CA 1
ATOM 8416 C C . LEU A 1 1113 ? 21.859 32.020 4.122 1.00 92.44 1113 LEU A C 1
ATOM 8418 O O . LEU A 1 1113 ? 22.055 33.095 4.682 1.00 92.44 1113 LEU A O 1
ATOM 8422 N N . LEU A 1 1114 ? 22.817 31.096 4.005 1.00 93.25 1114 LEU A N 1
ATOM 8423 C CA . LEU A 1 1114 ? 24.168 31.273 4.540 1.00 93.25 1114 LEU A CA 1
ATOM 8424 C C . LEU A 1 1114 ? 24.920 32.438 3.868 1.00 93.25 1114 LEU A C 1
ATOM 8426 O O . LEU A 1 1114 ? 25.643 33.173 4.539 1.00 93.25 1114 LEU A O 1
ATOM 8430 N N . LEU A 1 1115 ? 24.722 32.646 2.562 1.00 92.25 1115 LEU A N 1
ATOM 8431 C CA . LEU A 1 1115 ? 25.337 33.752 1.817 1.00 92.25 1115 LEU A CA 1
ATOM 8432 C C . LEU A 1 1115 ? 24.827 35.136 2.255 1.00 92.25 1115 LEU A C 1
ATOM 8434 O O . LEU A 1 1115 ? 25.540 36.123 2.077 1.00 92.25 1115 LEU A O 1
ATOM 8438 N N . LEU A 1 1116 ? 23.630 35.222 2.845 1.00 90.62 1116 LEU A N 1
ATOM 8439 C CA . LEU A 1 1116 ? 23.045 36.484 3.316 1.00 90.62 1116 LEU A CA 1
ATOM 8440 C C . LEU A 1 1116 ? 23.581 36.936 4.682 1.00 90.62 1116 LEU A C 1
ATOM 8442 O O . LEU A 1 1116 ? 23.453 38.113 5.017 1.00 90.62 1116 LEU A O 1
ATOM 8446 N N . VAL A 1 1117 ? 24.207 36.040 5.452 1.00 93.38 1117 VAL A N 1
ATOM 8447 C CA . VAL A 1 1117 ? 24.628 36.302 6.839 1.00 93.38 1117 VAL A CA 1
ATOM 8448 C C . VAL A 1 1117 ? 25.628 37.453 6.909 1.00 93.38 1117 VAL A C 1
ATOM 8450 O O . VAL A 1 1117 ? 25.352 38.476 7.530 1.00 93.38 1117 VAL A O 1
ATOM 8453 N N . VAL A 1 1118 ? 26.779 37.327 6.245 1.00 93.19 1118 VAL A N 1
ATOM 8454 C CA . VAL A 1 1118 ? 27.857 38.326 6.351 1.00 93.19 1118 VAL A CA 1
ATOM 8455 C C . VAL A 1 1118 ? 27.428 39.699 5.807 1.00 93.19 1118 VAL A C 1
ATOM 8457 O O . VAL A 1 1118 ? 27.579 40.680 6.539 1.00 93.19 1118 VAL A O 1
ATOM 8460 N N . PRO A 1 1119 ? 26.846 39.816 4.592 1.00 92.31 1119 PRO A N 1
ATOM 8461 C CA . PRO A 1 1119 ? 26.353 41.101 4.093 1.00 92.31 1119 PRO A CA 1
ATOM 8462 C C . PRO A 1 1119 ? 25.261 41.713 4.980 1.00 92.31 1119 PRO A C 1
ATOM 8464 O O . PRO A 1 1119 ? 25.272 42.920 5.212 1.00 92.31 1119 PRO A O 1
ATOM 8467 N N . GLY A 1 1120 ? 24.349 40.890 5.508 1.00 90.81 1120 GLY A N 1
ATOM 8468 C CA . GLY A 1 1120 ? 23.284 41.332 6.407 1.00 90.81 1120 GLY A CA 1
ATOM 8469 C C . GLY A 1 1120 ? 23.817 41.902 7.713 1.00 90.81 1120 GLY A C 1
ATOM 8470 O O . GLY A 1 1120 ? 23.534 43.049 8.047 1.00 90.81 1120 GLY A O 1
ATOM 8471 N N . HIS A 1 1121 ? 24.647 41.137 8.428 1.00 92.12 1121 HIS A N 1
ATOM 8472 C CA . HIS A 1 1121 ? 25.238 41.594 9.687 1.00 92.12 1121 HIS A CA 1
ATOM 8473 C C . HIS A 1 1121 ? 26.068 42.867 9.507 1.00 92.12 1121 HIS A C 1
ATOM 8475 O O . HIS A 1 1121 ? 25.992 43.744 10.363 1.00 92.12 1121 HIS A O 1
ATOM 8481 N N . LEU A 1 1122 ? 26.813 43.007 8.404 1.00 91.31 1122 LEU A N 1
ATOM 8482 C CA . LEU A 1 1122 ? 27.540 44.241 8.088 1.00 91.31 1122 LEU A CA 1
ATOM 8483 C C . LEU A 1 1122 ? 26.598 45.436 7.905 1.00 91.31 1122 LEU A C 1
ATOM 8485 O O . LEU A 1 1122 ? 26.861 46.505 8.456 1.00 91.31 1122 LEU A O 1
ATOM 8489 N N . LEU A 1 1123 ? 25.501 45.257 7.163 1.00 91.00 1123 LEU A N 1
ATOM 8490 C CA . LEU A 1 1123 ? 24.501 46.300 6.943 1.00 91.00 1123 LEU A CA 1
ATOM 8491 C C . LEU A 1 1123 ? 23.839 46.728 8.260 1.00 91.00 1123 LEU A C 1
ATOM 8493 O O . LEU A 1 1123 ? 23.798 47.917 8.566 1.00 91.00 1123 LEU A O 1
ATOM 8497 N N . PHE A 1 1124 ? 23.354 45.774 9.054 1.00 90.38 1124 PHE A N 1
ATOM 8498 C CA . PHE A 1 1124 ? 22.653 46.061 10.311 1.00 90.38 1124 PHE A CA 1
ATOM 8499 C C . PHE A 1 1124 ? 23.593 46.673 11.353 1.00 90.38 1124 PHE A C 1
ATOM 8501 O O . PHE A 1 1124 ? 23.233 47.636 12.028 1.00 90.38 1124 PHE A O 1
ATOM 8508 N N . PHE A 1 1125 ? 24.833 46.185 11.427 1.00 87.88 1125 PHE A N 1
ATOM 8509 C CA . PHE A 1 1125 ? 25.872 46.776 12.267 1.00 87.88 1125 PHE A CA 1
ATOM 8510 C C . PHE A 1 1125 ? 26.181 48.222 11.854 1.00 87.88 1125 PHE A C 1
ATOM 8512 O O . PHE A 1 1125 ? 26.304 49.101 12.705 1.00 87.88 1125 PHE A O 1
ATOM 8519 N N . TYR A 1 1126 ? 26.268 48.492 10.548 1.00 86.94 1126 TYR A N 1
ATOM 8520 C CA . TYR A 1 1126 ? 26.481 49.841 10.029 1.00 86.94 1126 TYR A CA 1
ATOM 8521 C C . TYR A 1 1126 ? 25.321 50.787 10.376 1.00 86.94 1126 TYR A C 1
ATOM 8523 O O . TYR A 1 1126 ? 25.570 51.899 10.836 1.00 86.94 1126 TYR A O 1
ATOM 8531 N N . VAL A 1 1127 ? 24.069 50.340 10.227 1.00 87.19 1127 VAL A N 1
ATOM 8532 C CA . VAL A 1 1127 ? 22.875 51.120 10.600 1.00 87.19 1127 VAL A CA 1
ATOM 8533 C C . VAL A 1 1127 ? 22.870 51.447 12.092 1.00 87.19 1127 VAL A C 1
ATOM 8535 O O . VAL A 1 1127 ? 22.687 52.604 12.458 1.00 87.19 1127 VAL A O 1
ATOM 8538 N N . ILE A 1 1128 ? 23.140 50.463 12.952 1.00 85.94 1128 ILE A N 1
ATOM 8539 C CA . ILE A 1 1128 ? 23.239 50.680 14.401 1.00 85.94 1128 ILE A CA 1
ATOM 8540 C C . ILE A 1 1128 ? 24.314 51.719 14.725 1.00 85.94 1128 ILE A C 1
ATOM 8542 O O . ILE A 1 1128 ? 24.075 52.641 15.501 1.00 85.94 1128 ILE A O 1
ATOM 8546 N N . ARG A 1 1129 ? 25.485 51.615 14.090 1.00 83.31 1129 ARG A N 1
ATOM 8547 C CA . ARG A 1 1129 ? 26.584 52.564 14.291 1.00 83.31 1129 ARG A CA 1
ATOM 8548 C C . ARG A 1 1129 ? 26.223 53.987 13.857 1.00 83.31 1129 ARG A C 1
ATOM 8550 O O . ARG A 1 1129 ? 26.683 54.939 14.483 1.00 83.31 1129 ARG A O 1
ATOM 8557 N N . LEU A 1 1130 ? 25.431 54.145 12.795 1.00 83.94 1130 LEU A N 1
ATOM 8558 C CA . LEU A 1 1130 ? 24.962 55.461 12.351 1.00 83.94 1130 LEU A CA 1
ATOM 8559 C C . LEU A 1 1130 ? 24.042 56.130 13.380 1.00 83.94 1130 LEU A C 1
ATOM 8561 O O . LEU A 1 1130 ? 24.075 57.351 13.495 1.00 83.94 1130 LEU A O 1
ATOM 8565 N N . VAL A 1 1131 ? 23.239 55.349 14.109 1.00 83.00 1131 VAL A N 1
ATOM 8566 C CA . VAL A 1 1131 ? 22.246 55.866 15.065 1.00 83.00 1131 VAL A CA 1
ATOM 8567 C C . VAL A 1 1131 ? 22.837 56.057 16.467 1.00 83.00 1131 VAL A C 1
ATOM 8569 O O . VAL A 1 1131 ? 22.673 57.118 17.056 1.00 83.00 1131 VAL A O 1
ATOM 8572 N N . GLU A 1 1132 ? 23.555 55.062 16.992 1.00 80.12 1132 GLU A N 1
ATOM 8573 C CA . GLU A 1 1132 ? 24.067 55.040 18.379 1.00 80.12 1132 GLU A CA 1
ATOM 8574 C C . GLU A 1 1132 ? 25.498 55.601 18.518 1.00 80.12 1132 GLU A C 1
ATOM 8576 O O . GLU A 1 1132 ? 26.045 55.728 19.617 1.00 80.12 1132 GLU A O 1
ATOM 8581 N N . GLY A 1 1133 ? 26.142 55.953 17.401 1.00 70.81 1133 GLY A N 1
ATOM 8582 C CA . GLY A 1 1133 ? 27.456 56.592 17.395 1.00 70.81 1133 GLY A CA 1
ATOM 8583 C C . GLY A 1 1133 ? 28.575 55.718 18.001 1.00 70.81 1133 GLY A C 1
ATOM 8584 O O . GLY A 1 1133 ? 28.633 54.514 17.740 1.00 70.81 1133 GLY A O 1
ATOM 8585 N N . PRO A 1 1134 ? 29.522 56.293 18.775 1.00 63.66 1134 PRO A N 1
ATOM 8586 C CA . PRO A 1 1134 ? 30.697 55.583 19.299 1.00 63.66 1134 PRO A CA 1
ATOM 8587 C C . PRO A 1 1134 ? 30.408 54.648 20.489 1.00 63.66 1134 PRO A C 1
ATOM 8589 O O . PRO A 1 1134 ? 31.342 54.062 21.031 1.00 63.66 1134 PRO A O 1
ATOM 8592 N N . VAL A 1 1135 ? 29.146 54.499 20.913 1.00 64.38 1135 VAL A N 1
ATOM 8593 C CA . VAL A 1 1135 ? 28.749 53.634 22.044 1.00 64.38 1135 VAL A CA 1
ATOM 8594 C C . VAL A 1 1135 ? 28.942 52.142 21.728 1.00 64.38 1135 VAL A C 1
ATOM 8596 O O . VAL A 1 1135 ? 29.086 51.332 22.643 1.00 64.38 1135 VAL A O 1
ATOM 8599 N N . VAL A 1 1136 ? 28.993 51.772 20.444 1.00 70.06 1136 VAL A N 1
ATOM 8600 C CA . VAL A 1 1136 ? 29.179 50.391 19.977 1.00 70.06 1136 VAL A CA 1
ATOM 8601 C C . VAL A 1 1136 ? 30.646 50.129 19.622 1.00 70.06 1136 VAL A C 1
ATOM 8603 O O . VAL A 1 1136 ? 31.268 50.902 18.888 1.00 70.06 1136 VAL A O 1
ATOM 8606 N N . ALA A 1 1137 ? 31.200 49.015 20.114 1.00 68.44 1137 ALA A N 1
ATOM 8607 C CA . ALA A 1 1137 ? 32.580 48.606 19.854 1.00 68.44 1137 ALA A CA 1
ATOM 8608 C C . ALA A 1 1137 ? 32.869 48.519 18.342 1.00 68.44 1137 ALA A C 1
ATOM 8610 O O . ALA A 1 1137 ? 32.236 47.761 17.612 1.00 68.44 1137 ALA A O 1
ATOM 8611 N N . SER A 1 1138 ? 33.840 49.305 17.862 1.00 66.44 1138 SER A N 1
ATOM 8612 C CA . SER A 1 1138 ? 34.196 49.417 16.435 1.00 66.44 1138 SER A CA 1
ATOM 8613 C C . SER A 1 1138 ? 35.625 48.935 16.136 1.00 66.44 1138 SER A C 1
ATOM 8615 O O . SER A 1 1138 ? 36.186 49.277 15.086 1.00 66.44 1138 SER A O 1
ATOM 8617 N N . SER A 1 1139 ? 36.243 48.171 17.042 1.00 82.31 1139 SER A N 1
ATOM 8618 C CA . SER A 1 1139 ? 37.564 47.590 16.790 1.00 82.31 1139 SER A CA 1
ATOM 8619 C C . SER A 1 1139 ? 37.469 46.626 15.593 1.00 82.31 1139 SER A C 1
ATOM 8621 O O . SER A 1 1139 ? 36.473 45.919 15.412 1.00 82.31 1139 SER A O 1
ATOM 8623 N N . ARG A 1 1140 ? 38.495 46.601 14.729 1.00 83.25 1140 ARG A N 1
ATOM 8624 C CA . ARG A 1 1140 ? 38.519 45.669 13.580 1.00 83.25 1140 ARG A CA 1
ATOM 8625 C C . ARG A 1 1140 ? 38.436 44.213 14.049 1.00 83.25 1140 ARG A C 1
ATOM 8627 O O . ARG A 1 1140 ? 37.829 43.387 13.375 1.00 83.25 1140 ARG A O 1
ATOM 8634 N N . THR A 1 1141 ? 39.016 43.934 15.214 1.00 84.81 1141 THR A N 1
ATOM 8635 C CA . THR A 1 1141 ? 39.001 42.634 15.883 1.00 84.81 1141 THR A CA 1
ATOM 8636 C C . THR A 1 1141 ? 37.590 42.246 16.318 1.00 84.81 1141 THR A C 1
ATOM 8638 O O . THR A 1 1141 ? 37.135 41.159 15.976 1.00 84.81 1141 THR A O 1
ATOM 8641 N N . PHE A 1 1142 ? 36.860 43.150 16.976 1.00 88.81 1142 PHE A N 1
ATOM 8642 C CA . PHE A 1 1142 ? 35.483 42.926 17.406 1.00 88.81 1142 PHE A CA 1
ATOM 8643 C C . PHE A 1 1142 ? 34.559 42.653 16.221 1.00 88.81 1142 PHE A C 1
ATOM 8645 O O . PHE A 1 1142 ? 33.803 41.689 16.246 1.00 88.81 1142 PHE A O 1
ATOM 8652 N N . VAL A 1 1143 ? 34.653 43.448 15.148 1.00 89.50 1143 VAL A N 1
ATOM 8653 C CA . VAL A 1 1143 ? 33.825 43.243 13.946 1.00 89.50 1143 VAL A CA 1
ATOM 8654 C C . VAL A 1 1143 ? 34.102 41.874 13.316 1.00 89.50 1143 VAL A C 1
ATOM 8656 O O . VAL A 1 1143 ? 33.161 41.181 12.935 1.00 89.50 1143 VAL A O 1
ATOM 8659 N N . LEU A 1 1144 ? 35.367 41.442 13.246 1.00 90.56 1144 LEU A N 1
ATOM 8660 C CA . LEU A 1 1144 ? 35.719 40.111 12.742 1.00 90.56 1144 LEU A CA 1
ATOM 8661 C C . LEU A 1 1144 ? 35.135 38.994 13.627 1.00 90.56 1144 LEU A C 1
ATOM 8663 O O . LEU A 1 1144 ? 34.543 38.050 13.105 1.00 90.56 1144 LEU A O 1
ATOM 8667 N N . LEU A 1 1145 ? 35.269 39.115 14.953 1.00 90.88 1145 LEU A N 1
ATOM 8668 C CA . LEU A 1 1145 ? 34.727 38.152 15.917 1.00 90.88 1145 LEU A CA 1
ATOM 8669 C C . LEU A 1 1145 ? 33.196 38.087 15.855 1.00 90.88 1145 LEU A C 1
ATOM 8671 O O . LEU A 1 1145 ? 32.637 36.996 15.814 1.00 90.88 1145 LEU A O 1
ATOM 8675 N N . TYR A 1 1146 ? 32.525 39.236 15.760 1.00 92.56 1146 TYR A N 1
ATOM 8676 C CA . TYR A 1 1146 ? 31.072 39.341 15.628 1.00 92.56 1146 TYR A CA 1
ATOM 8677 C C . TYR A 1 1146 ? 30.554 38.677 14.344 1.00 92.56 1146 TYR A C 1
ATOM 8679 O O . TYR A 1 1146 ? 29.593 37.908 14.385 1.00 92.56 1146 TYR A O 1
ATOM 8687 N N . LEU A 1 1147 ? 31.210 38.916 13.202 1.00 94.12 1147 LEU A N 1
ATOM 8688 C CA . LEU A 1 1147 ? 30.839 38.272 11.938 1.00 94.12 1147 LEU A CA 1
ATOM 8689 C C . LEU A 1 1147 ? 31.074 36.758 11.978 1.00 94.12 1147 LEU A C 1
ATOM 8691 O O . LEU A 1 1147 ? 30.251 36.001 11.463 1.00 94.12 1147 LEU A O 1
ATOM 8695 N N . LEU A 1 1148 ? 32.164 36.308 12.610 1.00 93.75 1148 LEU A N 1
ATOM 8696 C CA . LEU A 1 1148 ? 32.432 34.885 12.808 1.00 93.75 1148 LEU A CA 1
ATOM 8697 C C . LEU A 1 1148 ? 31.377 34.244 13.718 1.00 93.75 1148 LEU A C 1
ATOM 8699 O O . LEU A 1 1148 ? 30.881 33.167 13.396 1.00 93.75 1148 LEU A O 1
ATOM 8703 N N . ALA A 1 1149 ? 30.996 34.911 14.808 1.00 93.56 1149 ALA A N 1
ATOM 8704 C CA . ALA A 1 1149 ? 29.943 34.460 15.712 1.00 93.56 1149 ALA A CA 1
ATOM 8705 C C . ALA A 1 1149 ? 28.597 34.305 14.990 1.00 93.56 1149 ALA A C 1
ATOM 8707 O O . ALA A 1 1149 ? 27.987 33.241 15.084 1.00 93.56 1149 ALA A O 1
ATOM 8708 N N . GLY A 1 1150 ? 28.176 35.308 14.210 1.00 93.31 1150 GLY A N 1
ATOM 8709 C CA . GLY A 1 1150 ? 26.951 35.229 13.405 1.00 93.31 1150 GLY A CA 1
ATOM 8710 C C . GLY A 1 1150 ? 26.994 34.095 12.373 1.00 93.31 1150 GLY A C 1
ATOM 8711 O O . GLY A 1 1150 ? 26.029 33.345 12.221 1.00 93.31 1150 GLY A O 1
ATOM 8712 N N . LEU A 1 1151 ? 28.139 33.894 11.709 1.00 94.56 1151 LEU A N 1
ATOM 8713 C CA . LEU A 1 1151 ? 28.317 32.790 10.762 1.00 94.56 1151 LEU A CA 1
ATOM 8714 C C . LEU A 1 1151 ? 28.232 31.420 11.451 1.00 94.56 1151 LEU A C 1
ATOM 8716 O O . LEU A 1 1151 ? 27.514 30.541 10.976 1.00 94.56 1151 LEU A O 1
ATOM 8720 N N . VAL A 1 1152 ? 28.930 31.239 12.576 1.00 94.31 1152 VAL A N 1
ATOM 8721 C CA . VAL A 1 1152 ? 28.917 29.992 13.360 1.00 94.31 1152 VAL A CA 1
ATOM 8722 C C . VAL A 1 1152 ? 27.506 29.679 13.849 1.00 94.31 1152 VAL A C 1
ATOM 8724 O O . VAL A 1 1152 ? 27.041 28.551 13.676 1.00 94.31 1152 VAL A O 1
ATOM 8727 N N . GLN A 1 1153 ? 26.804 30.672 14.398 1.00 95.00 1153 GLN A N 1
ATOM 8728 C CA . GLN A 1 1153 ? 25.428 30.531 14.865 1.00 95.00 1153 GLN A CA 1
ATOM 8729 C C . GLN A 1 1153 ? 24.515 30.023 13.739 1.00 95.00 1153 GLN A C 1
ATOM 8731 O O . GLN A 1 1153 ? 23.848 29.002 13.902 1.00 95.00 1153 GLN A O 1
ATOM 8736 N N . VAL A 1 1154 ? 24.519 30.677 12.573 1.00 94.62 1154 VAL A N 1
ATOM 8737 C CA . VAL A 1 1154 ? 23.636 30.305 11.455 1.00 94.62 1154 VAL A CA 1
ATOM 8738 C C . VAL A 1 1154 ? 23.995 28.936 10.873 1.00 94.62 1154 VAL A C 1
ATOM 8740 O O . VAL A 1 1154 ? 23.094 28.153 10.579 1.00 94.62 1154 VAL A O 1
ATOM 8743 N N . VAL A 1 1155 ? 25.282 28.590 10.749 1.00 94.12 1155 VAL A N 1
ATOM 8744 C CA . VAL A 1 1155 ? 25.702 27.256 10.277 1.00 94.12 1155 VAL A CA 1
ATOM 8745 C C . VAL A 1 1155 ? 25.174 26.153 11.196 1.00 94.12 1155 VAL A C 1
ATOM 8747 O O . VAL A 1 1155 ? 24.606 25.171 10.711 1.00 94.12 1155 VAL A O 1
ATOM 8750 N N . VAL A 1 1156 ? 25.325 26.322 12.514 1.00 93.81 1156 VAL A N 1
ATOM 8751 C CA . VAL A 1 1156 ? 24.828 25.360 13.507 1.00 93.81 1156 VAL A CA 1
ATOM 8752 C C . VAL A 1 1156 ? 23.307 25.239 13.419 1.00 93.81 1156 VAL A C 1
ATOM 8754 O O . VAL A 1 1156 ? 22.784 24.127 13.341 1.00 93.81 1156 VAL A O 1
ATOM 8757 N N . LEU A 1 1157 ? 22.595 26.365 13.359 1.00 93.88 1157 LEU A N 1
ATOM 8758 C CA . LEU A 1 1157 ? 21.135 26.384 13.304 1.00 93.88 1157 LEU A CA 1
ATOM 8759 C C . LEU A 1 1157 ? 20.575 25.758 12.017 1.00 93.88 1157 LEU A C 1
ATOM 8761 O O . LEU A 1 1157 ? 19.662 24.939 12.095 1.00 93.88 1157 LEU A O 1
ATOM 8765 N N . LEU A 1 1158 ? 21.129 26.073 10.841 1.00 94.25 1158 LEU A N 1
ATOM 8766 C CA . LEU A 1 1158 ? 20.682 25.496 9.564 1.00 94.25 1158 LEU A CA 1
ATOM 8767 C C . LEU A 1 1158 ? 20.904 23.978 9.507 1.00 94.25 1158 LEU A C 1
ATOM 8769 O O . LEU A 1 1158 ? 20.066 23.250 8.974 1.00 94.25 1158 LEU A O 1
ATOM 8773 N N . TYR A 1 1159 ? 22.005 23.486 10.081 1.00 92.75 1159 TYR A N 1
ATOM 8774 C CA . TYR A 1 1159 ? 22.240 22.049 10.205 1.00 92.75 1159 TYR A CA 1
ATOM 8775 C C . TYR A 1 1159 ? 21.227 21.384 11.145 1.00 92.75 1159 TYR A C 1
ATOM 8777 O O . TYR A 1 1159 ? 20.620 20.370 10.790 1.00 92.75 1159 TYR A O 1
ATOM 8785 N N . LEU A 1 1160 ? 21.001 21.976 12.320 1.00 92.25 1160 LEU A N 1
ATOM 8786 C CA . LEU A 1 1160 ? 20.030 21.467 13.284 1.00 92.25 1160 LEU A CA 1
ATOM 8787 C C . LEU A 1 1160 ? 18.598 21.509 12.750 1.00 92.25 1160 LEU A C 1
ATOM 8789 O O . LEU A 1 1160 ? 17.827 20.614 13.082 1.00 92.25 1160 LEU A O 1
ATOM 8793 N N . ALA A 1 1161 ? 18.246 22.469 11.890 1.00 92.75 1161 ALA A N 1
ATOM 8794 C CA . ALA A 1 1161 ? 16.942 22.504 11.232 1.00 92.75 1161 ALA A CA 1
ATOM 8795 C C . ALA A 1 1161 ? 16.699 21.260 10.376 1.00 92.75 1161 ALA A C 1
ATOM 8797 O O . ALA A 1 1161 ? 15.666 20.607 10.510 1.00 92.75 1161 ALA A O 1
ATOM 8798 N N . GLU A 1 1162 ? 17.674 20.881 9.550 1.00 89.62 1162 GLU A N 1
ATOM 8799 C CA . GLU A 1 1162 ? 17.574 19.688 8.707 1.00 89.62 1162 GLU A CA 1
ATOM 8800 C C . GLU A 1 1162 ? 17.430 18.409 9.554 1.00 89.62 1162 GLU A C 1
ATOM 8802 O O . GLU A 1 1162 ? 16.610 17.542 9.246 1.00 89.62 1162 GLU A O 1
ATOM 8807 N N . VAL A 1 1163 ? 18.182 18.300 10.655 1.00 90.19 1163 VAL A N 1
ATOM 8808 C CA . VAL A 1 1163 ? 18.101 17.164 11.590 1.00 90.19 1163 VAL A CA 1
ATOM 8809 C C . VAL A 1 1163 ? 16.748 17.141 12.313 1.00 90.19 1163 VAL A C 1
ATOM 8811 O O . VAL A 1 1163 ? 16.063 16.118 12.330 1.00 90.19 1163 VAL A O 1
ATOM 8814 N N . ALA A 1 1164 ? 16.339 18.265 12.901 1.00 90.69 1164 ALA A N 1
ATOM 8815 C CA . ALA A 1 1164 ? 15.137 18.366 13.719 1.00 90.69 1164 ALA A CA 1
ATOM 8816 C C . ALA A 1 1164 ? 13.866 18.121 12.899 1.00 90.69 1164 ALA A C 1
ATOM 8818 O O . ALA A 1 1164 ? 12.982 17.390 13.354 1.00 90.69 1164 ALA A O 1
ATOM 8819 N N . VAL A 1 1165 ? 13.782 18.674 11.684 1.00 91.44 1165 VAL A N 1
ATOM 8820 C CA . VAL A 1 1165 ? 12.627 18.487 10.796 1.00 91.44 1165 VAL A CA 1
ATOM 8821 C C . VAL A 1 1165 ? 12.513 17.028 10.349 1.00 91.44 1165 VAL A C 1
ATOM 8823 O O . VAL A 1 1165 ? 11.424 16.461 10.385 1.00 91.44 1165 VAL A O 1
ATOM 8826 N N . ARG A 1 1166 ? 13.630 16.359 10.029 1.00 89.69 1166 ARG A N 1
ATOM 8827 C CA . ARG A 1 1166 ? 13.618 14.921 9.703 1.00 89.69 1166 ARG A CA 1
ATOM 8828 C C . ARG A 1 1166 ? 13.164 14.063 10.881 1.00 89.69 1166 ARG A C 1
ATOM 8830 O O . ARG A 1 1166 ? 12.335 13.174 10.701 1.00 89.69 1166 ARG A O 1
ATOM 8837 N N . LEU A 1 1167 ? 13.682 14.327 12.082 1.00 87.94 1167 LEU A N 1
ATOM 8838 C CA . LEU A 1 1167 ? 13.344 13.565 13.288 1.00 87.94 1167 LEU A CA 1
ATOM 8839 C C . LEU A 1 1167 ? 11.883 13.748 13.708 1.00 87.94 1167 LEU A C 1
ATOM 8841 O O . LEU A 1 1167 ? 11.221 12.775 14.068 1.00 87.94 1167 LEU A O 1
ATOM 8845 N N . THR A 1 1168 ? 11.371 14.979 13.673 1.00 89.00 1168 THR A N 1
ATOM 8846 C CA . THR A 1 1168 ? 9.965 15.263 14.001 1.00 89.00 1168 THR A CA 1
ATOM 8847 C C . THR A 1 1168 ? 9.024 14.658 12.969 1.00 89.00 1168 THR A C 1
ATOM 8849 O O . THR A 1 1168 ? 8.080 13.969 13.359 1.00 89.00 1168 THR A O 1
ATOM 8852 N N . TRP A 1 1169 ? 9.339 14.797 11.677 1.00 89.81 1169 TRP A N 1
ATOM 8853 C CA . TRP A 1 1169 ? 8.560 14.180 10.608 1.00 89.81 1169 TRP A CA 1
ATOM 8854 C C . TRP A 1 1169 ? 8.535 12.660 10.725 1.00 89.81 1169 TRP A C 1
ATOM 8856 O O . TRP A 1 1169 ? 7.473 12.055 10.614 1.00 89.81 1169 TRP A O 1
ATOM 8866 N N . HIS A 1 1170 ? 9.677 12.032 11.019 1.00 84.94 1170 HIS A N 1
ATOM 8867 C CA . HIS A 1 1170 ? 9.763 10.586 11.226 1.00 84.94 1170 HIS A CA 1
ATOM 8868 C C . HIS A 1 1170 ? 8.924 10.107 12.422 1.00 84.94 1170 HIS A C 1
ATOM 8870 O O . HIS A 1 1170 ? 8.357 9.021 12.381 1.00 84.94 1170 HIS A O 1
ATOM 8876 N N . ARG A 1 1171 ? 8.768 10.942 13.458 1.00 85.31 1171 ARG A N 1
ATOM 8877 C CA . ARG A 1 1171 ? 7.880 10.684 14.607 1.00 85.31 1171 ARG A CA 1
ATOM 8878 C C . ARG A 1 1171 ? 6.403 11.008 14.340 1.00 85.31 1171 ARG A C 1
ATOM 8880 O O . ARG A 1 1171 ? 5.597 10.947 15.264 1.00 85.31 1171 ARG A O 1
ATOM 8887 N N . GLY A 1 1172 ? 6.037 11.379 13.111 1.00 84.25 1172 GLY A N 1
ATOM 8888 C CA . GLY A 1 1172 ? 4.665 11.750 12.751 1.00 84.25 1172 GLY A CA 1
ATOM 8889 C C . GLY A 1 1172 ? 4.203 13.086 13.347 1.00 84.25 1172 GLY A C 1
ATOM 8890 O O . GLY A 1 1172 ? 3.002 13.356 13.397 1.00 84.25 1172 GLY A O 1
ATOM 8891 N N . LEU A 1 1173 ? 5.140 13.917 13.813 1.00 85.12 1173 LEU A N 1
ATOM 8892 C CA . LEU A 1 1173 ? 4.869 15.246 14.348 1.00 85.12 1173 LEU A CA 1
ATOM 8893 C C . LEU A 1 1173 ? 5.051 16.293 13.249 1.00 85.12 1173 LEU A C 1
ATOM 8895 O O . LEU A 1 1173 ? 5.999 16.234 12.472 1.00 85.12 1173 LEU A O 1
ATOM 8899 N N . ASP A 1 1174 ? 4.145 17.267 13.210 1.00 86.94 1174 ASP A N 1
ATOM 8900 C CA . ASP A 1 1174 ? 4.198 18.368 12.248 1.00 86.94 1174 ASP A CA 1
ATOM 8901 C C . ASP A 1 1174 ? 5.350 19.337 12.603 1.00 86.94 1174 ASP A C 1
ATOM 8903 O O . ASP A 1 1174 ? 5.303 19.935 13.692 1.00 86.94 1174 ASP A O 1
ATOM 8907 N N . PRO A 1 1175 ? 6.380 19.483 11.744 1.00 88.69 1175 PRO A N 1
ATOM 8908 C CA . PRO A 1 1175 ? 7.570 20.281 12.025 1.00 88.69 1175 PRO A CA 1
ATOM 8909 C C . PRO A 1 1175 ? 7.266 21.763 12.215 1.00 88.69 1175 PRO A C 1
ATOM 8911 O O . PRO A 1 1175 ? 7.934 22.397 13.032 1.00 88.69 1175 PRO A O 1
ATOM 8914 N N . ASP A 1 1176 ? 6.221 22.291 11.566 1.00 85.56 1176 ASP A N 1
ATOM 8915 C CA . ASP A 1 1176 ? 5.777 23.681 11.750 1.00 85.56 1176 ASP A CA 1
ATOM 8916 C C . ASP A 1 1176 ? 5.468 23.973 13.225 1.00 85.56 1176 ASP A C 1
ATOM 8918 O O . ASP A 1 1176 ? 5.680 25.079 13.709 1.00 85.56 1176 ASP A O 1
ATOM 8922 N N . ASN A 1 1177 ? 5.000 22.963 13.966 1.00 84.38 1177 ASN A N 1
ATOM 8923 C CA . ASN A 1 1177 ? 4.589 23.088 15.366 1.00 84.38 1177 ASN A CA 1
ATOM 8924 C C . ASN A 1 1177 ? 5.690 22.744 16.366 1.00 84.38 1177 ASN A C 1
ATOM 8926 O O . ASN A 1 1177 ? 5.593 23.134 17.528 1.00 84.38 1177 ASN A O 1
ATOM 8930 N N . HIS A 1 1178 ? 6.678 21.958 15.940 1.00 85.81 1178 HIS A N 1
ATOM 8931 C CA . HIS A 1 1178 ? 7.643 21.344 16.845 1.00 85.81 1178 HIS A CA 1
ATOM 8932 C C . HIS A 1 1178 ? 9.064 21.840 16.609 1.00 85.81 1178 HIS A C 1
ATOM 8934 O O . HIS A 1 1178 ? 9.772 22.031 17.581 1.00 85.81 1178 HIS A O 1
ATOM 8940 N N . CYS A 1 1179 ? 9.504 22.074 15.372 1.00 88.88 1179 CYS A N 1
ATOM 8941 C CA . CYS A 1 1179 ? 10.897 22.431 15.090 1.00 88.88 1179 CYS A CA 1
ATOM 8942 C C . CYS A 1 1179 ? 11.182 23.913 15.284 1.00 88.88 1179 CYS A C 1
ATOM 8944 O O . CYS A 1 1179 ? 12.173 24.255 15.925 1.00 88.88 1179 CYS A O 1
ATOM 8946 N N . ILE A 1 1180 ? 10.319 24.774 14.739 1.00 87.50 1180 ILE A N 1
ATOM 8947 C CA . ILE A 1 1180 ? 10.572 26.216 14.682 1.00 87.50 1180 ILE A CA 1
ATOM 8948 C C . ILE A 1 1180 ? 10.801 26.797 16.084 1.00 87.50 1180 ILE A C 1
ATOM 8950 O O . ILE A 1 1180 ? 11.882 27.347 16.269 1.00 87.50 1180 ILE A O 1
ATOM 8954 N N . PRO A 1 1181 ? 9.919 26.588 17.091 1.00 87.19 1181 PRO A N 1
ATOM 8955 C CA . PRO A 1 1181 ? 10.137 27.128 18.437 1.00 87.19 1181 PRO A CA 1
ATOM 8956 C C . PRO A 1 1181 ? 11.472 26.713 19.071 1.00 87.19 1181 PRO A C 1
ATOM 8958 O O . PRO A 1 1181 ? 12.126 27.521 19.725 1.00 87.19 1181 PRO A O 1
ATOM 8961 N N . TYR A 1 1182 ? 11.902 25.459 18.886 1.00 86.94 1182 TYR A N 1
ATOM 8962 C CA . TYR A 1 1182 ? 13.169 24.985 19.451 1.00 86.94 1182 TYR A CA 1
ATOM 8963 C C . TYR A 1 1182 ? 14.378 25.637 18.798 1.00 86.94 1182 TYR A C 1
ATOM 8965 O O . TYR A 1 1182 ? 15.322 26.017 19.486 1.00 86.94 1182 TYR A O 1
ATOM 8973 N N . LEU A 1 1183 ? 14.360 25.734 17.471 1.00 89.44 1183 LEU A N 1
ATOM 8974 C CA . LEU A 1 1183 ? 15.484 26.246 16.697 1.00 89.44 1183 LEU A CA 1
ATOM 8975 C C . LEU A 1 1183 ? 15.674 27.745 16.921 1.00 89.44 1183 LEU A C 1
ATOM 8977 O O . LEU A 1 1183 ? 16.807 28.200 17.040 1.00 89.44 1183 LEU A O 1
ATOM 8981 N N . THR A 1 1184 ? 14.585 28.500 17.028 1.00 86.12 1184 THR A N 1
ATOM 8982 C CA . THR A 1 1184 ? 14.626 29.935 17.324 1.00 86.12 1184 THR A CA 1
ATOM 8983 C C . THR A 1 1184 ? 15.049 30.200 18.767 1.00 86.12 1184 THR A C 1
ATOM 8985 O O . THR A 1 1184 ? 15.974 30.976 18.978 1.00 86.12 1184 THR A O 1
ATOM 8988 N N . GLY A 1 1185 ? 14.503 29.473 19.752 1.00 86.44 1185 GLY A N 1
ATOM 8989 C CA . GLY A 1 1185 ? 14.946 29.588 21.148 1.00 86.44 1185 GLY A CA 1
ATOM 8990 C C . GLY A 1 1185 ? 16.421 29.210 21.346 1.00 86.44 1185 GLY A C 1
ATOM 8991 O O . GLY A 1 1185 ? 17.138 29.857 22.108 1.00 86.44 1185 GLY A O 1
ATOM 8992 N N . LEU A 1 1186 ? 16.915 28.200 20.619 1.00 88.88 1186 LEU A N 1
ATOM 8993 C CA . LEU A 1 1186 ? 18.345 27.880 20.579 1.00 88.88 1186 LEU A CA 1
ATOM 8994 C C . LEU A 1 1186 ? 19.157 28.992 19.901 1.00 88.88 1186 LEU A C 1
ATOM 8996 O O . LEU A 1 1186 ? 20.284 29.265 20.311 1.00 88.88 1186 LEU A O 1
ATOM 9000 N N . GLY A 1 1187 ? 18.589 29.635 18.881 1.00 89.31 1187 GLY A N 1
ATOM 9001 C CA . GLY A 1 1187 ? 19.175 30.791 18.217 1.00 89.31 1187 GLY A CA 1
ATOM 9002 C C . GLY A 1 1187 ? 19.389 31.966 19.164 1.00 89.31 1187 GLY A C 1
ATOM 9003 O O . GLY A 1 1187 ? 20.478 32.536 19.135 1.00 89.31 1187 GLY A O 1
ATOM 9004 N N . ASP A 1 1188 ? 18.427 32.254 20.042 1.00 86.62 1188 ASP A N 1
ATOM 9005 C CA . ASP A 1 1188 ? 18.554 33.281 21.083 1.00 86.62 1188 ASP A CA 1
ATOM 9006 C C . ASP A 1 1188 ? 19.708 32.960 22.039 1.00 86.62 1188 ASP A C 1
ATOM 9008 O O . ASP A 1 1188 ? 20.603 33.777 22.250 1.00 86.62 1188 ASP A O 1
ATOM 9012 N N . LEU A 1 1189 ? 19.731 31.735 22.576 1.00 88.31 1189 LEU A N 1
ATOM 9013 C CA . LEU A 1 1189 ? 20.760 31.299 23.520 1.00 88.31 1189 LEU A CA 1
ATOM 9014 C C . LEU A 1 1189 ? 22.165 31.337 22.898 1.00 88.31 1189 LEU A C 1
ATOM 9016 O O . LEU A 1 1189 ? 23.100 31.868 23.503 1.00 88.31 1189 LEU A O 1
ATOM 9020 N N . LEU A 1 1190 ? 22.318 30.785 21.688 1.00 91.81 1190 LEU A N 1
ATOM 9021 C CA . LEU A 1 1190 ? 23.590 30.788 20.964 1.00 91.81 1190 LEU A CA 1
ATOM 9022 C C . LEU A 1 1190 ? 24.012 32.208 20.584 1.00 91.81 1190 LEU A C 1
ATOM 9024 O O . LEU A 1 1190 ? 25.181 32.547 20.739 1.00 91.81 1190 LEU A O 1
ATOM 9028 N N . GLY A 1 1191 ? 23.079 33.038 20.114 1.00 91.19 1191 GLY A N 1
ATOM 9029 C CA . GLY A 1 1191 ? 23.346 34.415 19.709 1.00 91.19 1191 GLY A CA 1
ATOM 9030 C C . GLY A 1 1191 ? 23.846 35.260 20.874 1.00 91.19 1191 GLY A C 1
ATOM 9031 O O . GLY A 1 1191 ? 24.928 35.841 20.793 1.00 91.19 1191 GLY A O 1
ATOM 9032 N N . THR A 1 1192 ? 23.114 35.273 21.992 1.00 88.56 1192 THR A N 1
ATOM 9033 C CA . THR A 1 1192 ? 23.517 36.027 23.188 1.00 88.56 1192 THR A CA 1
ATOM 9034 C C . THR A 1 1192 ? 24.820 35.490 23.787 1.00 88.56 1192 THR A C 1
ATOM 9036 O O . THR A 1 1192 ? 25.699 36.276 24.139 1.00 88.56 1192 THR A O 1
ATOM 9039 N N . GLY A 1 1193 ? 24.989 34.164 23.860 1.00 90.88 1193 GLY A N 1
ATOM 9040 C CA . GLY A 1 1193 ? 26.204 33.543 24.392 1.00 90.88 1193 GLY A CA 1
ATOM 9041 C C . GLY A 1 1193 ? 27.453 33.836 23.553 1.00 90.88 1193 GLY A C 1
ATOM 9042 O O . GLY A 1 1193 ? 28.482 34.240 24.094 1.00 90.88 1193 GLY A O 1
ATOM 9043 N N . LEU A 1 1194 ? 27.368 33.687 22.227 1.00 93.50 1194 LEU A N 1
ATOM 9044 C CA . LEU A 1 1194 ? 28.481 33.985 21.319 1.00 93.50 1194 LEU A CA 1
ATOM 9045 C C . LEU A 1 1194 ? 28.812 35.480 21.298 1.00 93.50 1194 LEU A C 1
ATOM 9047 O O . LEU A 1 1194 ? 29.988 35.840 21.245 1.00 93.50 1194 LEU A O 1
ATOM 9051 N N . LEU A 1 1195 ? 27.804 36.354 21.387 1.00 92.06 1195 LEU A N 1
ATOM 9052 C CA . LEU A 1 1195 ? 28.022 37.795 21.482 1.00 92.06 1195 LEU A CA 1
ATOM 9053 C C . LEU A 1 1195 ? 28.763 38.167 22.772 1.00 92.06 1195 LEU A C 1
ATOM 9055 O O . LEU A 1 1195 ? 29.738 38.913 22.707 1.00 92.06 1195 LEU A O 1
ATOM 9059 N N . ALA A 1 1196 ? 28.366 37.606 23.919 1.00 90.12 1196 ALA A N 1
ATOM 9060 C CA . ALA A 1 1196 ? 29.070 37.814 25.185 1.00 90.12 1196 ALA A CA 1
ATOM 9061 C C . ALA A 1 1196 ? 30.548 37.395 25.082 1.00 90.12 1196 ALA A C 1
ATOM 9063 O O . ALA A 1 1196 ? 31.439 38.139 25.491 1.00 90.12 1196 ALA A O 1
ATOM 9064 N N . LEU A 1 1197 ? 30.829 36.247 24.453 1.00 90.81 1197 LEU A N 1
ATOM 9065 C CA . LEU A 1 1197 ? 32.202 35.795 24.206 1.00 90.81 1197 LEU A CA 1
ATOM 9066 C C . LEU A 1 1197 ? 32.989 36.754 23.300 1.00 90.81 1197 LEU A C 1
ATOM 9068 O O . LEU A 1 1197 ? 34.178 36.952 23.536 1.00 90.81 1197 LEU A O 1
ATOM 9072 N N . CYS A 1 1198 ? 32.351 37.380 22.304 1.00 90.56 1198 CYS A N 1
ATOM 9073 C CA . CYS A 1 1198 ? 33.004 38.377 21.449 1.00 90.56 1198 CYS A CA 1
ATOM 9074 C C . CYS A 1 1198 ? 33.442 39.613 22.243 1.00 90.56 1198 CYS A C 1
ATOM 9076 O O . CYS A 1 1198 ? 34.579 40.056 22.092 1.00 90.56 1198 CYS A O 1
ATOM 9078 N N . PHE A 1 1199 ? 32.568 40.143 23.105 1.00 88.38 1199 PHE A N 1
ATOM 9079 C CA . PHE A 1 1199 ? 32.897 41.275 23.980 1.00 88.38 1199 PHE A CA 1
ATOM 9080 C C . PHE A 1 1199 ? 34.007 40.919 24.978 1.00 88.38 1199 PHE A C 1
ATOM 9082 O O . PHE A 1 1199 ? 34.957 41.681 25.139 1.00 88.38 1199 PHE A O 1
ATOM 9089 N N . LEU A 1 1200 ? 33.942 39.731 25.587 1.00 87.44 1200 LEU A N 1
ATOM 9090 C CA . LEU A 1 1200 ? 34.964 39.256 26.521 1.00 87.44 1200 LEU A CA 1
ATOM 9091 C C . LEU A 1 1200 ? 36.331 39.063 25.841 1.00 87.44 1200 LEU A C 1
ATOM 9093 O O . LEU A 1 1200 ? 37.369 39.420 26.405 1.00 87.44 1200 LEU A O 1
ATOM 9097 N N . ALA A 1 1201 ? 36.342 38.507 24.627 1.00 85.81 1201 ALA A N 1
ATOM 9098 C CA . ALA A 1 1201 ? 37.555 38.303 23.845 1.00 85.81 1201 ALA A CA 1
ATOM 9099 C C . ALA A 1 1201 ? 38.173 39.631 23.384 1.00 85.81 1201 ALA A C 1
ATOM 9101 O O . ALA A 1 1201 ? 39.384 39.799 23.509 1.00 85.81 1201 ALA A O 1
ATOM 9102 N N . ASP A 1 1202 ? 37.368 40.587 22.906 1.00 85.56 1202 ASP A N 1
ATOM 9103 C CA . ASP A 1 1202 ? 37.852 41.921 22.522 1.00 85.56 1202 ASP A CA 1
ATOM 9104 C C . ASP A 1 1202 ? 38.431 42.674 23.730 1.00 85.56 1202 ASP A C 1
ATOM 9106 O O . ASP A 1 1202 ? 39.537 43.205 23.644 1.00 85.56 1202 ASP A O 1
ATOM 9110 N N . TRP A 1 1203 ? 37.765 42.613 24.889 1.00 82.62 1203 TRP A N 1
ATOM 9111 C CA . TRP A 1 1203 ? 38.266 43.187 26.144 1.00 82.62 1203 TRP A CA 1
ATOM 9112 C C . TRP A 1 1203 ? 39.606 42.576 26.588 1.00 82.62 1203 TRP A C 1
ATOM 9114 O O . TRP A 1 1203 ? 40.535 43.292 26.972 1.00 82.62 1203 TRP A O 1
ATOM 9124 N N . SER A 1 1204 ? 39.730 41.248 26.488 1.00 82.56 1204 SER A N 1
ATOM 9125 C CA . SER A 1 1204 ? 40.956 40.516 26.838 1.00 82.56 1204 SER A CA 1
ATOM 9126 C C . SER A 1 1204 ? 42.115 40.843 25.888 1.00 82.56 1204 SER A C 1
ATOM 9128 O O . SER A 1 1204 ? 43.248 41.022 26.332 1.00 82.56 1204 SER A O 1
ATOM 9130 N N . LEU A 1 1205 ? 41.840 40.961 24.584 1.00 80.56 1205 LEU A N 1
ATOM 9131 C CA . LEU A 1 1205 ? 42.831 41.311 23.559 1.00 80.56 1205 LEU A CA 1
ATOM 9132 C C . LEU A 1 1205 ? 43.236 42.793 23.605 1.00 80.56 1205 LEU A C 1
ATOM 9134 O O . LEU A 1 1205 ? 44.364 43.124 23.246 1.00 80.56 1205 LEU A O 1
ATOM 9138 N N . ALA A 1 1206 ? 42.352 43.675 24.078 1.00 73.00 1206 ALA A N 1
ATOM 9139 C CA . ALA A 1 1206 ? 42.634 45.092 24.314 1.00 73.00 1206 ALA A CA 1
ATOM 9140 C C . ALA A 1 1206 ? 43.435 45.357 25.610 1.00 73.00 1206 ALA A C 1
ATOM 9142 O O . ALA A 1 1206 ? 43.728 46.510 25.927 1.00 73.00 1206 ALA A O 1
ATOM 9143 N N . GLY A 1 1207 ? 43.809 44.313 26.363 1.00 62.50 1207 GLY A N 1
ATOM 9144 C CA . GLY A 1 1207 ? 44.635 44.426 27.569 1.00 62.50 1207 GLY A CA 1
ATOM 9145 C C . GLY A 1 1207 ? 43.911 45.008 28.789 1.00 62.50 1207 GLY A C 1
ATOM 9146 O O . GLY A 1 1207 ? 44.568 45.538 29.681 1.00 62.50 1207 GLY A O 1
ATOM 9147 N N . GLY A 1 1208 ? 42.573 44.948 28.835 1.00 59.03 1208 GLY A N 1
ATOM 9148 C CA . GLY A 1 1208 ? 41.772 45.450 29.961 1.00 59.03 1208 GLY A CA 1
ATOM 9149 C C . GLY A 1 1208 ? 41.765 46.976 30.135 1.00 59.03 1208 GLY A C 1
ATOM 9150 O O . GLY A 1 1208 ? 41.253 47.474 31.137 1.00 59.03 1208 GLY A O 1
ATOM 9151 N N . ALA A 1 1209 ? 42.322 47.730 29.183 1.00 48.03 1209 ALA A N 1
ATOM 9152 C CA . ALA A 1 1209 ? 42.284 49.187 29.183 1.00 48.03 1209 ALA A CA 1
ATOM 9153 C C . ALA A 1 1209 ? 41.065 49.689 28.394 1.00 48.03 1209 ALA A C 1
ATOM 9155 O O . ALA A 1 1209 ? 40.896 49.373 27.216 1.00 48.03 1209 ALA A O 1
ATOM 9156 N N . ALA A 1 1210 ? 40.224 50.501 29.041 1.00 44.56 1210 ALA A N 1
ATOM 9157 C CA . ALA A 1 1210 ? 39.117 51.189 28.386 1.00 44.56 1210 ALA A CA 1
ATOM 9158 C C . ALA A 1 1210 ? 39.628 52.015 27.184 1.00 44.56 1210 ALA A C 1
ATOM 9160 O O . ALA A 1 1210 ? 40.631 52.723 27.329 1.00 44.56 1210 ALA A O 1
ATOM 9161 N N . PRO A 1 1211 ? 38.964 51.980 26.011 1.00 41.19 1211 PRO A N 1
ATOM 9162 C CA . PRO A 1 1211 ? 39.309 52.883 24.924 1.00 41.19 1211 PRO A CA 1
ATOM 9163 C C . PRO A 1 1211 ? 39.151 54.333 25.402 1.00 41.19 1211 PRO A C 1
ATOM 9165 O O . PRO A 1 1211 ? 38.130 54.713 25.976 1.00 41.19 1211 PRO A O 1
ATOM 9168 N N . GLY A 1 1212 ? 40.226 55.101 25.215 1.00 35.91 1212 GLY A N 1
ATOM 9169 C CA . GLY A 1 1212 ? 40.431 56.443 25.749 1.00 35.91 1212 GLY A CA 1
ATOM 9170 C C . GLY A 1 1212 ? 39.332 57.451 25.413 1.00 35.91 1212 GLY A C 1
ATOM 9171 O O . GLY A 1 1212 ? 38.628 57.349 24.410 1.00 35.91 1212 GLY A O 1
ATOM 9172 N N . GLY A 1 1213 ? 39.209 58.434 26.306 1.00 41.88 1213 GLY A N 1
ATOM 9173 C CA . GLY A 1 1213 ? 38.148 59.430 26.330 1.00 41.88 1213 GLY A CA 1
ATOM 9174 C C . GLY A 1 1213 ? 38.034 60.318 25.089 1.00 41.88 1213 GLY A C 1
ATOM 9175 O O . GLY A 1 1213 ? 39.016 60.698 24.456 1.00 41.88 1213 GLY A O 1
ATOM 9176 N N . GLY A 1 1214 ? 36.791 60.711 24.822 1.00 28.88 1214 GLY A N 1
ATOM 9177 C CA . GLY A 1 1214 ? 36.405 61.762 23.891 1.00 28.88 1214 GLY A CA 1
ATOM 9178 C C . GLY A 1 1214 ? 34.979 62.227 24.196 1.00 28.88 1214 GLY A C 1
ATOM 9179 O O . GLY A 1 1214 ? 34.037 61.480 23.971 1.00 28.88 1214 GLY A O 1
ATOM 9180 N N . SER A 1 1215 ? 34.890 63.436 24.761 1.00 29.33 1215 SER A N 1
ATOM 9181 C CA . SER A 1 1215 ? 33.731 64.319 25.002 1.00 29.33 1215 SER A CA 1
ATOM 9182 C C . SER A 1 1215 ? 32.440 63.763 25.632 1.00 29.33 1215 SER A C 1
ATOM 9184 O O . SER A 1 1215 ? 31.669 63.014 25.038 1.00 29.33 1215 SER A O 1
ATOM 9186 N N . ALA A 1 1216 ? 32.149 64.288 26.827 1.00 34.66 1216 ALA A N 1
ATOM 9187 C CA . ALA A 1 1216 ? 30.837 64.286 27.462 1.00 34.66 1216 ALA A CA 1
ATOM 9188 C C . ALA A 1 1216 ? 29.759 64.855 26.522 1.00 34.66 1216 ALA A C 1
ATOM 9190 O O . ALA A 1 1216 ? 29.931 65.942 25.971 1.00 34.66 1216 ALA A O 1
ATOM 9191 N N . TRP A 1 1217 ? 28.642 64.141 26.382 1.00 28.44 1217 TRP A N 1
ATOM 9192 C CA . TRP A 1 1217 ? 27.418 64.666 25.781 1.00 28.44 1217 TRP A CA 1
ATOM 9193 C C . TRP A 1 1217 ? 26.388 64.916 26.882 1.00 28.44 1217 TRP A C 1
ATOM 9195 O O . TRP A 1 1217 ? 25.981 64.007 27.603 1.00 28.44 1217 TRP A O 1
ATOM 9205 N N . THR A 1 1218 ? 26.013 66.183 27.021 1.00 30.19 1218 THR A N 1
ATOM 9206 C CA . THR A 1 1218 ? 24.878 66.680 27.804 1.00 30.19 1218 THR A CA 1
ATOM 9207 C C . THR A 1 1218 ? 23.553 66.148 27.241 1.00 30.19 1218 THR A C 1
ATOM 9209 O O . THR A 1 1218 ? 23.369 66.224 26.023 1.00 30.19 1218 THR A O 1
ATOM 9212 N N . PRO A 1 1219 ? 22.603 65.675 28.069 1.00 33.69 1219 PRO A N 1
ATOM 9213 C CA . PRO A 1 1219 ? 21.263 65.337 27.597 1.00 33.69 1219 PRO A CA 1
ATOM 9214 C C . PRO A 1 1219 ? 20.471 66.621 27.288 1.00 33.69 1219 PRO A C 1
ATOM 9216 O O . PRO A 1 1219 ? 20.373 67.516 28.128 1.00 33.69 1219 PRO A O 1
ATOM 9219 N N . GLY A 1 1220 ? 19.935 66.725 26.068 1.00 29.62 1220 GLY A N 1
ATOM 9220 C CA . GLY A 1 1220 ? 18.925 67.727 25.702 1.00 29.62 1220 GLY A CA 1
ATOM 9221 C C . GLY A 1 1220 ? 17.551 67.410 26.323 1.00 29.62 1220 GLY A C 1
ATOM 9222 O O . GLY A 1 1220 ? 17.351 66.283 26.777 1.00 29.62 1220 GLY A O 1
ATOM 9223 N N . PRO A 1 1221 ? 16.628 68.391 26.391 1.00 32.09 1221 PRO A N 1
ATOM 9224 C CA . PRO A 1 1221 ? 15.398 68.318 27.189 1.00 32.09 1221 PRO A CA 1
ATOM 9225 C C . PRO A 1 1221 ? 14.336 67.377 26.564 1.00 32.09 1221 PRO A C 1
ATOM 9227 O O . PRO A 1 1221 ? 14.491 67.014 25.398 1.00 32.09 1221 PRO A O 1
ATOM 9230 N N . PRO A 1 1222 ? 13.313 66.963 27.348 1.00 45.66 1222 PRO A N 1
ATOM 9231 C CA . PRO A 1 1222 ? 12.588 65.691 27.197 1.00 45.66 1222 PRO A CA 1
ATOM 9232 C C . PRO A 1 1222 ? 11.674 65.559 25.978 1.00 45.66 1222 PRO A C 1
ATOM 9234 O O . PRO A 1 1222 ? 11.168 66.593 25.482 1.00 45.66 1222 PRO A O 1
#

pLDDT: mean 82.18, std 20.47, range [20.08, 98.94]

Radius of gyration: 39.95 Å; Cα contacts (8 Å, |Δi|>4): 2119; chains: 1; bounding box: 114×107×97 Å

Solvent-accessible surface area (backbone atoms only — not comparable to full-atom values): 65274 Å² total; per-residue (Å²): 134,86,75,61,72,63,63,56,50,52,49,28,52,77,70,73,66,61,80,94,70,89,79,75,91,81,80,84,80,84,78,80,80,75,50,70,88,77,32,59,66,66,42,91,31,41,33,69,54,44,44,51,48,24,54,75,26,62,49,90,75,28,18,27,47,57,40,91,95,40,82,46,68,45,43,64,55,42,81,55,84,80,86,73,83,77,82,51,51,81,41,64,38,83,74,39,81,49,62,25,32,31,20,90,85,19,40,34,44,47,18,68,66,80,36,46,30,40,41,63,79,84,72,67,31,66,47,75,83,50,68,86,66,72,71,70,73,82,67,49,78,67,50,48,53,50,46,53,54,49,45,50,50,50,42,70,69,29,76,83,53,94,69,77,49,53,79,41,37,51,56,86,60,68,46,51,81,67,47,43,53,49,49,41,52,56,47,35,74,74,35,83,90,56,94,70,54,63,62,56,52,72,74,26,42,27,44,42,52,33,47,52,52,49,49,36,52,73,71,31,71,74,57,72,64,80,68,87,71,66,58,55,74,44,83,51,98,93,39,78,41,73,37,40,37,49,24,34,41,52,67,40,76,39,73,20,72,92,67,34,62,45,77,32,40,22,11,61,59,64,45,72,73,48,67,30,24,31,41,40,72,69,49,52,52,51,27,50,50,28,9,43,46,17,38,78,73,31,68,65,56,67,54,52,46,56,56,54,14,49,39,34,39,44,32,21,52,51,48,58,75,39,29,69,58,48,11,50,45,38,21,43,33,36,13,33,29,28,75,55,18,38,62,44,37,40,43,47,22,32,49,27,21,43,54,25,20,66,39,23,71,64,73,70,57,52,78,50,92,62,86,56,65,72,95,51,82,67,81,42,47,39,43,69,38,44,62,42,26,28,31,38,37,32,45,49,68,45,40,50,26,51,45,26,43,54,46,26,32,32,45,35,39,52,28,14,32,38,35,32,42,22,58,65,28,38,52,45,57,36,41,49,51,55,45,34,56,80,31,65,52,58,54,6,35,59,19,39,44,32,27,52,61,82,54,49,52,44,49,48,34,48,38,80,76,39,38,31,39,42,41,39,45,54,47,72,59,48,54,51,43,53,50,36,17,60,73,52,71,63,31,49,74,32,34,39,22,50,23,49,8,30,29,41,36,44,70,70,27,61,62,72,58,48,42,57,38,53,46,48,26,18,44,45,77,42,7,37,40,67,63,23,30,40,28,35,38,29,22,49,93,39,33,69,65,47,52,52,52,43,52,59,53,56,74,66,59,35,74,41,56,21,82,44,89,79,37,72,34,27,24,34,47,42,65,72,59,44,52,50,46,39,53,49,38,56,47,31,48,74,72,63,30,44,76,76,44,61,53,42,69,46,99,57,71,32,29,30,61,38,70,18,38,34,34,74,45,51,82,86,38,65,60,63,63,53,66,76,59,38,28,48,38,34,30,24,77,37,61,76,89,46,61,67,62,47,50,51,60,54,51,71,52,68,39,7,26,22,35,29,40,33,48,68,49,65,66,58,50,52,53,52,54,74,68,50,66,35,44,38,70,28,72,72,52,53,87,78,78,49,61,72,49,59,40,35,19,28,72,62,1,30,36,60,42,39,30,24,74,63,18,34,59,78,28,37,40,81,45,68,68,75,74,76,61,94,83,69,73,80,76,83,79,89,77,83,90,84,83,88,83,88,90,82,93,83,83,87,84,83,86,92,87,83,89,87,89,87,86,84,89,79,90,83,83,88,87,83,90,83,84,92,77,95,79,88,80,85,91,85,79,81,76,81,71,75,77,81,73,69,75,80,74,82,78,45,69,66,56,52,43,62,50,28,50,57,28,46,51,58,15,42,54,30,19,35,47,30,9,51,50,51,68,56,52,59,73,34,70,62,38,64,76,41,51,53,56,61,56,26,45,37,32,47,42,52,44,46,31,35,55,43,31,30,49,28,30,48,52,21,37,34,52,77,70,54,59,46,73,46,75,68,44,28,51,48,56,50,50,14,51,46,24,42,46,43,42,49,22,41,54,48,14,46,49,28,33,51,50,21,50,56,57,45,53,76,70,68,68,90,80,52,71,68,57,56,34,42,45,35,28,28,31,24,51,25,34,32,54,38,41,51,57,51,46,54,50,42,53,52,44,34,56,48,25,58,74,71,75,42,66,26,48,46,36,31,26,29,41,37,39,13,50,38,44,33,48,34,53,54,42,36,56,54,45,41,49,52,46,60,77,44,61,89,47,79,62,56,35,54,51,52,45,50,52,60,59,68,46,40,64,60,25,51,58,45,12,51,73,32,69,74,51,39,51,41,75,75,63,43,55,60,32,52,54,53,15,34,55,44,16,35,53,20,33,52,51,49,61,62,41,70,79,39,83,75,40,61,49,48,70,42,50,40,42,41,46,16,46,56,32,23,34,54,30,39,31,52,38,32,48,50,38,39,49,41,68,75,67,34,55,76,43,50,65,46,82,97,56,66,58,67,68,72,55,75,63,54,50,56,72,37,93,46,72,67,14,44,49,49,42,50,55,60,65,45,44,63,65,45,52,54,51,39,51,50,54,44,42,72,74,63,43,86,59,47,83,77,49,74,64,41,52,53,43,48,51,48,40,50,49,52,47,36,56,54,41,49,50,48,32,60,33,44,37,44,48,31,26,51,71,50,39,63,29,50,64,48,34,39,25,43,53,32,17,48,21,31,27,48,26,41,52,43,51,51,52,34,38,54,49,42,42,59,75,57,70,75,58,78,85,77,91,79,80,90,79,82,85,76,85,135

Sequence (1222 aa):
MQGSPQVQAVRLIAEGKAPRLPQPEEGASYEGIQKKETARINWDQPAEAIHNWIRGNDKVPGAWTEACGQTLTFFNSTLNTSGLVPEGEVLDIPGAHRPGLVTKAGLILFGNDDRMFEDGKMIPASQFFKGAASSALELTEAELVTAEAVRSAWKRILPRVSEVDDSTDFFKSGAASVDVVRLVEEVRELCDGLELENEDVYMATAFGDFIQLLVRKLRGEDDEGDSDIDYVEKSVNKLELRMPHQLFIGGTFVDAEGGQTYDTINPTDGSVICQVSLAQVSDVDKAVAAAKDAFENGRWGKISARDRGRLLYRLADLMEQHQEELATIEALDAGAVYTLALKTHVGMSIQTFRYFAGWCDKIQGSTIPINQARPNRNLTLTKKEPVGVCGIIIPWNYPLMMLSWKTAACLAAGNTVVIKPAQVTPLTALKFAELTLKAGIPKGVINILPGSGSLVGQRLADHPDVRKIGFTGSTEVGKHIMKSCALSNVKKVSLELGGKSPLIIFADCDLSKAVQMGMSSVFFNKGENCIAAGRLFVEDSIHDQFVRRVVEEVGKMKIGNPLNRDTDHGPQNHQAHLNKLREYCQRGVREGATLVCGGNQVPRPGFFFEPTVFTDVEDHMFIAKEESFGPIMVISRFADGDMDGVLSRANATEFGLASGVFTRDINKALYVSDKLAAGTVFVNTYNKTDVAAPFGGFKQSGFGKDLGEAALNEYLRVKTPPEGGPGWSFGPAAQMEASEPRPRRLGGCGRLEELKVSPALSTGSLPAASGDGHLGVPDGQRVPSRPQEAAPTRETALTICLQVTLSFVLAGLGLSWAGVLLNYFQHWPVFLEVKDLLTLVPPLVGLKGNLEMTLASRLSTAANTGQIDSPRERHRVISSNLALVQLQATVVGLLAAVAALLLGAVTREEVAVAQVALLCASSVITAFLAAFALGVLMACIVIGARRLGVNPDNIATPIAASLGDLITLSILAVVSSFFYKHTDSWLLAPLVCLGFVALTPLWVVLAKRNPPIARVLKFGWVPIILAMVISSFGGLILSRTLSEQQYRGMAVLTPVICGVGGNLVAIQSSRISTYLHVRSTPGVLPLPMKGSCPRPWATFCSPEINSTSARVLLLLVVPGHLLFFYVIRLVEGPVVASSRTFVLLYLLAGLVQVVVLLYLAEVAVRLTWHRGLDPDNHCIPYLTGLGDLLGTGLLALCFLADWSLAGGAAPGGGSAWTPGPP

InterPro domains:
  IPR005793 Formyl transferase, C-terminal [PF02911] (35-132)
  IPR006667 SLC41A/MgtE, integral membrane domain [PF01769] (841-974)
  IPR006667 SLC41A/MgtE, integral membrane domain [PF01769] (1054-1197)
  IPR009081 Phosphopantetheine binding ACP domain [PS50075] (141-218)
  IPR011034 Formyl transferase-like, C-terminal domain superfamily [SSF50486] (35-129)
  IPR015590 Aldehyde dehydrogenase domain [PF00171] (253-720)
  IPR016160 Aldehyde dehydrogenase, cysteine active site [PS00070] (523-534)
  IPR016161 Aldehyde/histidinol dehydrogenase [SSF53720] (239-720)
  IPR016162 Aldehyde dehydrogenase, N-terminal [G3DSA:3.40.605.10] (248-720)
  IPR016163 Aldehyde dehydrogenase, C-terminal [G3DSA:3.40.309.10] (499-690)
  IPR029510 Aldehyde dehydrogenase, glutamic acid active site [PS00687] (495-502)
  IPR036736 ACP-like superfamily [G3DSA:1.10.1200.10] (141-221)
  IPR036736 ACP-like superfamily [SSF47336] (148-223)
  IPR036739 SLC41A/MgtE divalent cation transporters, integral membrane domain superfamily [G3DSA:1.10.357.20] (793-980)
  IPR036739 SLC41A/MgtE divalent cation transporters, integral membrane domain superfamily [G3DSA:1.10.357.20] (1011-1201)
  IPR036739 SLC41A/MgtE divalent cation transporters, integral membrane domain superfamily [SSF161093] (797-980)
  IPR036739 SLC41A/MgtE divalent cation transporters, integral membrane domain superfamily [SSF161093] (1012-1199)
  IPR037022 Formyl transferase, C-terminal domain superfamily [G3DSA:3.10.25.10] (36-130)

Secondary structure (DSSP, 8-state):
-PPPHHHHHHHHHHTT-----PPPSSS----PPPPGGG-B--SSS-HHHHHHHHHHT-STT-EEEEETTEEEEE-SEEEE-S------EEE--TT-SS-EEE-SS-EEEE-TTS-EEEE--SS-GGGSSS-S-S------HHHHHHHHHHHHHHHHH-TT-S---TT-BTTTTT--HHHHHHHHHHHHHHSTT----HHHHHH--BHHHHHHHHHHHHTTSS--TT----EEEEEETTEEEEEE-SEEETTEEEPPGGG-EEEEE-TTT--EEEEEE---HHHHHHHHHHHHHHHHTSGGGTS-HHHHHHHHHHHHHHHHHTHHHHHHHHHHHH---HHHIIIIIIHHHHHHHHHHHTTTTT----EE-PPP-TTS---EE-EEEE--EEEEE--SSSHHHHHHHHHHHHHHTT-EEEEE--TT--HHHHHHHHHHHHTTPPTTSEEE--S-IIIIIHHHHH-TT--EEEEEE-HHHHHHHHHHHHHHT--EEEEEE----EEEE-TTS-HHHHHHHHHHHHHGGGG--TT--SEEEEEHHHHHHHHHHHHHHHTT--B--TTSTT-SB---S-HHHHHHHHHHHHHHHHTT-EEEE--SB-SSSS--B--EEEES--TTSHHHHS---SSEEEEEEE-TT-HHHHHHHHH-SS--S-EEEE-S-HHHHHHHHHH--SS-EEES--S---TTS-B--SGGGEES-BSTTHHHHHSEEEE---S--TT---PPPP-----------------------------------------PPPP-----PPP---------HHHHHHHHHHHHHHHHHHHHHHHHHHHHHTTSHHHHH-THHHHHHHHHHHHHHHHHHHHHHHHHHHHHTTTTSSHHHHHHHHHHHHHHHHHHHHHHHHHHHHHHHHHHHHT-----HHHHHHHHHHHHHHHHHHHHHHHHHHHHHHHHHHHTT--GGGTHHHHHHHHHHHHHHHHHHHHHHHHHHTTT-TTHHHHHHHHHHHTHHHHHHHHTTSHHHHHHHHHTHHHHHHHHHHHHHHHHHHHHHHTSGGGTTHHHHHHHHHHHHHHHHHHHHHHHHHHHHHH--TT---GGG-SSS--HHHHHH-SSHHHHHHHHHHHHHHHHHHHHHHHHHHHHGGGS---HHHHHHHHHHHHHHHHHHHHHHHHHHHHHHHTT--HHHHHHHHHHHHHHHHHHHHHHHHHHHHHHHTTTPPPPP----PPPP-

Nearest PDB structures (foldseek):
  3rhj-assembly1_D  TM=1.001E+00  e=9.449E-75  Rattus norvegicus
  4go2-assembly1_C  TM=1.001E+00  e=1.334E-74  Rattus norvegicus
  3rhl-assembly1_B  TM=1.001E+00  e=1.966E-74  Rattus norvegicus
  3rhr-assembly1_B  TM=1.001E+00  e=2.659E-74  Rattus norvegicus
  4gnz-assembly1_A  TM=1.001E+00  e=1.152E-73  Rattus norvegicus